Protein AF-0000000075102351 (afdb_homodimer)

Nearest PDB structures (foldseek):
  2ioq-assembly2_B-3  TM=7.587E-01  e=1.064E-31  Escherichia coli
  2ioq-assembly1_A-2  TM=7.419E-01  e=2.418E-31  Escherichia coli
  2gq0-assembly2_B  TM=9.110E-01  e=1.220E-25  Escherichia coli
  1y4u-assembly1_B  TM=7.877E-01  e=8.585E-26  Escherichia coli
  1y4u-assembly1_A  TM=7.884E-01  e=7.635E-26  Escherichia coli

Solvent-accessible surface area (backbone atoms only — not comparable to full-atom values): 51455 Å² total; per-residue (Å²): 116,51,86,84,85,87,75,91,60,87,82,46,66,92,70,82,79,82,83,63,58,40,2,59,88,32,27,65,62,59,34,65,68,47,38,46,49,49,36,48,65,38,40,19,30,40,91,59,82,41,63,59,93,81,38,73,62,36,75,54,71,48,63,46,78,50,56,74,91,74,55,52,71,64,54,52,44,51,47,47,22,59,73,60,71,44,89,65,60,58,66,44,77,48,77,50,72,39,71,72,96,50,50,36,30,26,30,38,33,30,56,68,71,73,60,46,80,72,72,45,54,73,71,60,43,33,31,25,37,25,31,80,48,30,57,59,36,77,41,34,71,65,52,44,61,73,53,50,28,71,38,25,38,42,40,32,22,74,84,47,62,78,76,74,38,82,81,38,62,67,50,40,52,52,38,50,52,49,19,52,52,49,51,52,51,51,50,51,48,52,55,50,41,43,70,75,37,49,68,61,35,49,53,46,41,73,68,48,36,67,33,51,45,48,32,35,66,69,33,72,89,50,22,70,68,40,49,54,68,43,71,37,35,36,74,80,48,58,91,92,41,65,42,33,55,64,58,51,56,70,72,44,60,91,84,56,55,62,44,36,29,41,76,29,79,39,70,70,54,39,71,68,30,65,56,37,35,21,49,72,49,43,54,78,65,96,63,78,64,59,35,34,47,32,53,44,56,66,46,52,52,36,47,57,49,54,39,54,56,96,86,17,39,46,38,50,36,72,71,53,93,52,56,32,47,76,70,84,76,64,84,68,46,52,48,71,69,55,45,51,52,43,30,54,53,47,37,64,77,40,49,89,53,33,76,43,45,45,79,46,53,28,48,71,91,40,46,46,42,63,38,80,54,78,51,43,44,55,50,48,50,50,47,52,52,32,58,62,65,68,45,75,70,64,76,76,79,70,47,22,32,39,31,34,14,47,63,22,66,56,43,39,50,40,52,54,26,50,78,77,38,43,73,60,26,51,52,49,51,53,49,54,48,50,51,19,34,35,67,60,47,70,47,90,57,59,53,76,51,46,65,63,48,53,54,49,49,38,54,39,48,54,40,50,64,79,105,118,52,86,83,84,88,75,94,60,87,83,48,66,93,72,79,80,80,83,63,58,40,3,60,88,31,26,65,64,59,34,66,69,48,37,46,49,49,37,49,65,37,38,20,32,40,92,58,82,41,62,59,96,81,38,72,61,34,75,54,71,47,62,46,78,50,56,75,93,74,54,52,70,66,54,51,46,50,48,46,24,60,74,60,70,43,88,65,61,60,67,44,76,47,76,51,72,39,70,71,94,49,48,37,31,24,31,39,34,29,56,69,71,74,60,48,81,70,73,46,54,70,70,58,43,34,32,26,36,24,32,80,48,30,58,59,35,78,40,36,70,65,54,46,63,74,52,51,28,72,38,26,38,40,40,32,20,73,82,47,61,77,76,74,39,82,80,37,62,68,49,40,51,52,38,52,52,49,18,52,53,51,52,50,51,50,52,50,49,51,55,48,42,43,70,76,37,48,68,61,36,51,52,45,42,74,68,49,35,67,33,50,46,47,31,35,64,69,33,72,90,50,21,70,68,42,49,55,68,42,72,35,35,36,72,80,47,60,91,92,42,65,42,32,55,64,57,49,56,70,71,45,59,90,84,57,55,60,43,35,29,43,75,30,80,38,72,69,54,38,72,68,28,66,55,38,36,21,50,71,49,45,53,77,66,96,63,79,65,61,35,34,46,34,56,44,55,66,48,53,51,36,47,58,51,54,38,54,57,95,87,17,39,47,38,50,36,74,73,52,91,52,56,30,46,76,69,84,77,64,85,69,46,52,49,71,68,55,44,51,52,42,30,54,51,48,38,64,76,41,48,90,54,33,76,44,46,45,78,44,53,30,48,72,91,40,46,46,42,62,37,81,54,78,50,43,44,55,49,47,49,50,46,52,52,31,57,63,64,68,46,76,71,66,75,76,78,71,46,23,32,39,31,34,15,48,63,23,66,56,43,40,49,39,53,54,26,50,78,78,39,44,74,59,28,51,52,48,51,52,49,52,48,51,51,19,33,36,68,59,47,69,46,90,57,59,54,75,51,47,66,62,48,52,54,49,50,40,55,40,49,54,40,49,65,78,105

Sequence (934 aa):
SGTFEVRAVADAGRGSKIVMHMKEACKDYAKPDRVESIIKKYSNFVAFPILLNGTEVNVVQALWTKDTRDVSDDQYTDFYKFIANAYDDPLYRLHFKADAPLELKTLFFIGSSHTEKFGYARLEPGVSLYSRKVLIERHSPDILPDWMRFVRGVVDSEDLPLSLSREKMQDSRLLAKMKDVLTRRILKFLDEQARKDPEKFDQFFAEFGQFIKEGVCMDFQNKAGLSKLLRYESSALDQGKTTSLDEYVSRAPPDQNEIYYLCAPSRELAFQSPYYEAFKYVVTTLTKKEVLLVYHSMDDFVMNSVGEFNTRKVVSAEAAKLDVQEDHDTTDKLTEADANLLTAWLSLQLEASVTKVEVTNRLHDSPAVVTDHESASVRRMMQMVNQSQGGGGLPTSSKHVLQINPRHPIVVKLHQLRTTNEPLAAKIAAQVHINACLSAGLVEDGRVMIGDLNVLLDELLTHSLKKSGTFEVRAVADAGRGSKIVMHMKEACKDYAKPDRVESIIKKYSNFVAFPILLNGTEVNVVQALWTKDTRDVSDDQYTDFYKFIANAYDDPLYRLHFKADAPLELKTLFFIGSSHTEKFGYARLEPGVSLYSRKVLIERHSPDILPDWMRFVRGVVDSEDLPLSLSREKMQDSRLLAKMKDVLTRRILKFLDEQARKDPEKFDQFFAEFGQFIKEGVCMDFQNKAGLSKLLRYESSALDQGKTTSLDEYVSRAPPDQNEIYYLCAPSRELAFQSPYYEAFKYVVTTLTKKEVLLVYHSMDDFVMNSVGEFNTRKVVSAEAAKLDVQEDHDTTDKLTEADANLLTAWLSLQLEASVTKVEVTNRLHDSPAVVTDHESASVRRMMQMVNQSQGGGGLPTSSKHVLQINPRHPIVVKLHQLRTTNEPLAAKIAAQVHINACLSAGLVEDGRVMIGDLNVLLDELLTHSLKK

InterPro domains:
  IPR001404 Heat shock protein Hsp90 family [PF00183] (55-446)
  IPR001404 Heat shock protein Hsp90 family [PIRSF002583] (1-459)
  IPR001404 Heat shock protein Hsp90 family [PTHR11528] (2-445)
  IPR020568 Ribosomal protein uS5 domain 2-type superfamily [SSF54211] (61-318)
  IPR020575 Heat shock protein Hsp90, N-terminal [PR00775] (14-31)
  IPR020575 Heat shock protein Hsp90, N-terminal [PR00775] (32-50)
  IPR036890 Histidine kinase/HSP90-like ATPase superfamily [G3DSA:3.30.565.10] (1-59)
  IPR036890 Histidine kinase/HSP90-like ATPase superfamily [SSF55874] (2-70)
  IPR037196 HSP90, C-terminal domain [G3DSA:1.20.120.790] (325-463)
  IPR037196 HSP90, C-terminal domain [SSF110942] (342-457)

pLDDT: mean 86.08, std 13.29, range [41.69, 98.5]

Foldseek 3Di:
DDDDDDDDDPPPPPDDDDDDDDDPVCCVCVDLVNVLVVCCVWPLAAPDFDDRVHHGRSPQHPCLPDDPVPADQVSLQVVCCVQQVDDFGFLDWDRDFDPPPFTKRWIKTAGLADDVVVVDDQAQAAEFEEENSGTQGGRDPQQEPSLVSRMHTYIYGNVADSPQDCPDPVSVVVSNVNHVVVHVVVLVVLLVCCVVPVVSLVSVCVHSVVSLLVCCQPPVPCNQSSQQSDWFDKPVDDPPHIDGPVRLVVQDDPPAQAAEEEEAQDPVLRCVFQLCQLQVQVPDDPHRRMYTYHNDLSVVSSQVSSQDHPRGGYYYSLPDPGAGDPPPPLPQFDDPVLQVVLQVVLCVLCVVAAPGEEEGRSGDAAFKAWHDDDQLSVLVVVVVVCVVVVNPPDSPNDHIYMYGYRSDPLSSVLSVCCVVPVVLSSLSSVVSVVVNCVSRNNDVDPVVCVVSVVVSVVVVVVVVVVD/DDDDDDDDDPPPPPDDDDDDDDDPVCCVCVDLVNVLVVCCVWPLAAPDFDDRVHHGRSPQHPCLVDDPVPADQVSLQVVCCVQQVDDFGFLDWDRDFDPPPFTKRWIKTAGLADDVVVVDDQAQAAEFEEENSGTQGGRDPQQEPSLVSRMHTYIYGNPADSPQDCPDPVSVVVSNVNHVVVHVVVLVVLLVCCVVPVVSLVSVCVHSVVSLLVCCQPPVPCNQSSQQSDWFDKPVDDPPHIDGPVRLVVQAPPPAQAAEEEEAQDPVLRCVFQLCQLQVQVPDDPHRRMYTYHNDLSVVSSQVSSQDHPRGGYYYSLPDPGAGPPPPPLPQFDDPVLQVVLQVVLCVLCVVAAPGEEEGRSGDAAFKAWHDDDQLSVLVVVVVVCVVVVNPPDSPNDHIYMYGYRSDPLSSVLSVCCVVPVVLSSLSSVVSVVVNCVSRNVDVDPVVCVVSVVVSVVVVVVVVVVD

Secondary structure (DSSP, 8-state):
---------GGG-SS--------GGGGGGGSHHHHHHHHHHHSTT-SS--EETTEE---S--GGGS-GGG--HHHHHHHHHHHTT-SSPPSEEEEEEE-SSS-EEEEEEE-S--SGGGT-PPPPPEEEEEETTEEEETT-SSSS-GGGTTEEEEEE-TTS-SS--TTSHHHHHHHHHHHHHHHHHHHHHHHHHHHH-HHHHHHHHHHHHHHHHHHHHH-GGGHHHHHTT--BEETTS-TT--B-HHHHHHHS-TT--EEEEEE-SSHHHHHHSGGGHHHHS--SSS----EEEE-SHHHHHHHHHH-EETTEEEEEGGG--------TT-TTPPPHHHHHHHHHHHHHHTTTTEEEEEE-SS-SS-SEEEES---HHHHHHHHHHHHHTT---------EEEEE-TTSHHHHHHHHHHHH-HHHHHHHHHHHHHHHHHHTT--S-GGGGHHHHHHHHHHHHHHHH--/---------GGG-SS--------GGGGGGGSHHHHHHHHHHHSTT-SS--EETTEE---S--GGGS-GGG--HHHHHHHHHHHHT-SSPPSEEEEEEE-SSS-EEEEEEE-S--SGGGT-PPPPPEEEEEETTEEEETT-SSSS-GGGTTEEEEEE-TTS-SS--TTSHHHHHHHHHHHHHHHHHHHHHHHHHHHH-HHHHHHHHHHHHHHHHHHHHH-GGGHHHHHTT--BEETTS-TT--B-HHHHHHHS-TT--EEEEEE-SSHHHHHHSGGGHHHHS--SSS----EEEE-SHHHHHHHHHH-EETTEEEEEGGG--------TT-TTPPPHHHHHHHHHHHHHHTTTTEEEEEE-SS-SS-SEEEES---HHHHHHHHHHHHHTT---------EEEEE-TTSHHHHHHHHHHHH-HHHHHHHHHHHHHHHHHHTT--S-GGGGHHHHHHHHHHHHHHHH--

Organism: Aphanomyces astaci (NCBI:txid112090)

Radius of gyration: 35.25 Å; Cα contacts (8 Å, |Δi|>4): 1466; chains: 2; bounding box: 77×113×74 Å

Structure (mmCIF, N/CA/C/O backbone):
data_AF-0000000075102351-model_v1
#
loop_
_entity.id
_entity.type
_entity.pdbx_description
1 polymer 'Uncharacterized protein'
#
loop_
_atom_site.group_PDB
_atom_site.id
_atom_site.type_symbol
_atom_site.label_atom_id
_atom_site.label_alt_id
_atom_site.label_comp_id
_atom_site.label_asym_id
_atom_site.label_entity_id
_atom_site.label_seq_id
_atom_site.pdbx_PDB_ins_code
_atom_site.Cartn_x
_atom_site.Cartn_y
_atom_site.Cartn_z
_atom_site.occupancy
_atom_site.B_iso_or_equiv
_atom_site.auth_seq_id
_atom_site.auth_comp_id
_atom_site.auth_asym_id
_atom_site.auth_atom_id
_atom_site.pdbx_PDB_model_num
ATOM 1 N N . SER A 1 1 ? 2.936 -45.656 -32.375 1 50.12 1 SER A N 1
ATOM 2 C CA . SER A 1 1 ? 1.952 -46.625 -32.844 1 50.12 1 SER A CA 1
ATOM 3 C C . SER A 1 1 ? 2.16 -48 -32.156 1 50.12 1 SER A C 1
ATOM 5 O O . SER A 1 1 ? 3.291 -48.375 -31.828 1 50.12 1 SER A O 1
ATOM 7 N N . GLY A 1 2 ? 1.426 -48.312 -31.172 1 59.31 2 GLY A N 1
ATOM 8 C CA . GLY A 1 2 ? 1.489 -49.656 -30.562 1 59.31 2 GLY A CA 1
ATOM 9 C C . GLY A 1 2 ? 0.559 -50.656 -31.219 1 59.31 2 GLY A C 1
ATOM 10 O O . GLY A 1 2 ? -0.215 -50.312 -32.094 1 59.31 2 GLY A O 1
ATOM 11 N N . THR A 1 3 ? 1.096 -51.844 -31.312 1 66 3 THR A N 1
ATOM 12 C CA . THR A 1 3 ? 0.222 -52.938 -31.734 1 66 3 THR A CA 1
ATOM 13 C C . THR A 1 3 ? -0.428 -53.594 -30.531 1 66 3 THR A C 1
ATOM 15 O O . THR A 1 3 ? 0.093 -53.531 -29.406 1 66 3 THR A O 1
ATOM 18 N N . PHE A 1 4 ? -1.764 -53.781 -30.75 1 68 4 PHE A N 1
ATOM 19 C CA . PHE A 1 4 ? -2.414 -54.531 -29.672 1 68 4 PHE A CA 1
ATOM 20 C C . PHE A 1 4 ? -3.064 -55.812 -30.219 1 68 4 PHE A C 1
ATOM 22 O O . PHE A 1 4 ? -3.307 -55.938 -31.422 1 68 4 PHE A O 1
ATOM 29 N N . GLU A 1 5 ? -2.982 -56.906 -29.5 1 70.94 5 GLU A N 1
ATOM 30 C CA . GLU A 1 5 ? -3.719 -58.125 -29.766 1 70.94 5 GLU A CA 1
ATOM 31 C C . GLU A 1 5 ? -4.809 -58.344 -28.734 1 70.94 5 GLU A C 1
ATOM 33 O O . GLU A 1 5 ? -4.629 -58.031 -27.547 1 70.94 5 GLU A O 1
ATOM 38 N N . VAL A 1 6 ? -5.973 -58.656 -29.312 1 75.31 6 VAL A N 1
ATOM 39 C CA . VAL A 1 6 ? -7.078 -59 -28.438 1 75.31 6 VAL A CA 1
ATOM 40 C C . VAL A 1 6 ? -7.379 -60.5 -28.562 1 75.31 6 VAL A C 1
ATOM 42 O O . VAL A 1 6 ? -7.527 -61.031 -29.672 1 75.31 6 VAL A O 1
ATOM 45 N N . ARG A 1 7 ? -7.211 -61.25 -27.5 1 76.5 7 ARG A N 1
ATOM 46 C CA . ARG A 1 7 ? -7.582 -62.656 -27.516 1 76.5 7 ARG A CA 1
ATOM 47 C C . ARG A 1 7 ? -8.43 -63.031 -26.312 1 76.5 7 ARG A C 1
ATOM 49 O O . ARG A 1 7 ? -8.352 -62.375 -25.266 1 76.5 7 ARG A O 1
ATOM 56 N N . ALA A 1 8 ? -9.281 -63.969 -26.422 1 74.75 8 ALA A N 1
ATOM 57 C CA . ALA A 1 8 ? -10.086 -64.5 -25.312 1 74.75 8 ALA A CA 1
ATOM 58 C C . ALA A 1 8 ? -9.234 -65.312 -24.359 1 74.75 8 ALA A C 1
ATOM 60 O O . ALA A 1 8 ? -8.398 -66.125 -24.781 1 74.75 8 ALA A O 1
ATOM 61 N N . VAL A 1 9 ? -9.156 -64.812 -23.25 1 74 9 VAL A N 1
ATOM 62 C CA . VAL A 1 9 ? -8.383 -65.562 -22.266 1 74 9 VAL A CA 1
ATOM 63 C C . VAL A 1 9 ? -9.32 -66.188 -21.219 1 74 9 VAL A C 1
ATOM 65 O O . VAL A 1 9 ? -10.312 -65.5 -20.828 1 74 9 VAL A O 1
ATOM 68 N N . ALA A 1 10 ? -9.273 -67.438 -20.953 1 68 10 ALA A N 1
ATOM 69 C CA . ALA A 1 10 ? -10.148 -68.188 -20.047 1 68 10 ALA A CA 1
ATOM 70 C C . ALA A 1 10 ? -9.992 -67.688 -18.609 1 68 10 ALA A C 1
ATOM 72 O O . ALA A 1 10 ? -10.969 -67.625 -17.859 1 68 10 ALA A O 1
ATOM 73 N N . ASP A 1 11 ? -8.797 -67.312 -18.266 1 62.75 11 ASP A N 1
ATOM 74 C CA . ASP A 1 11 ? -8.523 -67.062 -16.844 1 62.75 11 ASP A CA 1
ATOM 75 C C . ASP A 1 11 ? -8.703 -65.562 -16.516 1 62.75 11 ASP A C 1
ATOM 77 O O . ASP A 1 11 ? -8.25 -65.125 -15.461 1 62.75 11 ASP A O 1
ATOM 81 N N . ALA A 1 12 ? -9.188 -64.875 -17.328 1 60.72 12 ALA A N 1
ATOM 82 C CA . ALA A 1 12 ? -9.242 -63.438 -17.016 1 60.72 12 ALA A CA 1
ATOM 83 C C . ALA A 1 12 ? -10.477 -63.094 -16.188 1 60.72 12 ALA A C 1
ATOM 85 O O . ALA A 1 12 ? -10.617 -61.969 -15.695 1 60.72 12 ALA A O 1
ATOM 86 N N . GLY A 1 13 ? -11.18 -64.188 -15.672 1 59.12 13 GLY A N 1
ATOM 87 C CA . GLY A 1 13 ? -12.398 -63.906 -14.945 1 59.12 13 GLY A CA 1
ATOM 88 C C . GLY A 1 13 ? -13.297 -62.906 -15.656 1 59.12 13 GLY A C 1
ATOM 89 O O . GLY A 1 13 ? -13.258 -62.781 -16.891 1 59.12 13 GLY A O 1
ATOM 90 N N . ARG A 1 14 ? -14.25 -62.094 -15.039 1 71 14 ARG A N 1
ATOM 91 C CA . ARG A 1 14 ? -15.062 -61.031 -15.586 1 71 14 ARG A CA 1
ATOM 92 C C . ARG A 1 14 ? -14.211 -59.781 -15.844 1 71 14 ARG A C 1
ATOM 94 O O . ARG A 1 14 ? -13.469 -59.344 -14.969 1 71 14 ARG A O 1
ATOM 101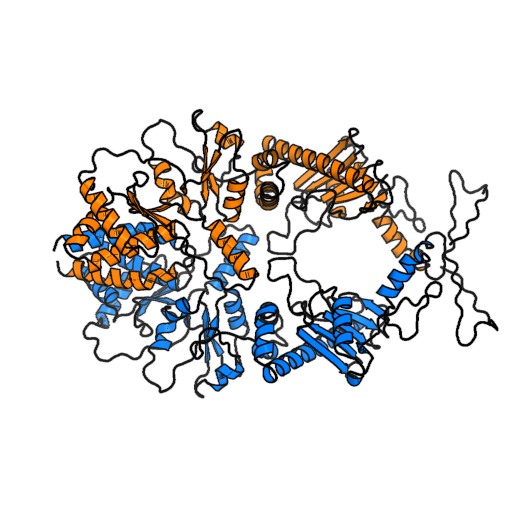 N N . GLY A 1 15 ? -14.023 -59.562 -17.188 1 72.44 15 GLY A N 1
ATOM 102 C CA . GLY A 1 15 ? -13.281 -58.375 -17.562 1 72.44 15 GLY A CA 1
ATOM 103 C C . GLY A 1 15 ? -12.211 -58.625 -18.609 1 72.44 15 GLY A C 1
ATOM 104 O O . GLY A 1 15 ? -12.297 -59.594 -19.359 1 72.44 15 GLY A O 1
ATOM 105 N N . SER A 1 16 ? -11.391 -57.656 -18.828 1 76.69 16 SER A N 1
ATOM 106 C CA . SER A 1 16 ? -10.297 -57.75 -19.797 1 76.69 16 SER A CA 1
ATOM 107 C C . SER A 1 16 ? -8.945 -57.594 -19.109 1 76.69 16 SER A C 1
ATOM 109 O O . SER A 1 16 ? -8.844 -56.906 -18.078 1 76.69 16 SER A O 1
ATOM 111 N N . LYS A 1 17 ? -8.109 -58.469 -19.484 1 78.38 17 LYS A N 1
ATOM 112 C CA . LYS A 1 17 ? -6.715 -58.312 -19.062 1 78.38 17 LYS A CA 1
ATOM 113 C C . LYS A 1 17 ? -5.891 -57.625 -20.141 1 78.38 17 LYS A C 1
ATOM 115 O O . LYS A 1 17 ? -5.918 -58 -21.312 1 78.38 17 LYS A O 1
ATOM 120 N N . ILE A 1 18 ? -5.434 -56.531 -19.703 1 80.88 18 ILE A N 1
ATOM 121 C CA . ILE A 1 18 ? -4.602 -55.781 -20.641 1 80.88 18 ILE A CA 1
ATOM 122 C C . ILE A 1 18 ? -3.133 -55.906 -20.25 1 80.88 18 ILE A C 1
ATOM 124 O O . ILE A 1 18 ? -2.775 -55.656 -19.094 1 80.88 18 ILE A O 1
ATOM 128 N N . VAL A 1 19 ? -2.439 -56.469 -21.109 1 80.38 19 VAL A N 1
ATOM 129 C CA . VAL A 1 19 ? -0.999 -56.562 -20.906 1 80.38 19 VAL A CA 1
ATOM 130 C C . VAL A 1 19 ? -0.276 -55.562 -21.797 1 80.38 19 VAL A C 1
ATOM 132 O O . VAL A 1 19 ? -0.4 -55.625 -23.016 1 80.38 19 VAL A O 1
ATOM 135 N N . MET A 1 20 ? 0.269 -54.594 -21.109 1 81 20 MET A N 1
ATOM 136 C CA . MET A 1 20 ? 0.994 -53.594 -21.859 1 81 20 MET A CA 1
ATOM 137 C C . MET A 1 20 ? 2.496 -53.844 -21.797 1 81 20 MET A C 1
ATOM 139 O O . MET A 1 20 ? 3.078 -53.906 -20.719 1 81 20 MET A O 1
ATOM 143 N N . HIS A 1 21 ? 2.967 -54.125 -22.844 1 77.81 21 HIS A N 1
ATOM 144 C CA . HIS A 1 21 ? 4.418 -54.219 -22.969 1 77.81 21 HIS A CA 1
ATOM 145 C C . HIS A 1 21 ? 5.027 -52.875 -23.297 1 77.81 21 HIS A C 1
ATOM 147 O O . HIS A 1 21 ? 4.832 -52.344 -24.391 1 77.81 21 HIS A O 1
ATOM 153 N N . MET A 1 22 ? 5.648 -52.344 -22.281 1 77.25 22 MET A N 1
ATOM 154 C CA . MET A 1 22 ? 6.105 -50.969 -22.391 1 77.25 22 MET A CA 1
ATOM 155 C C . MET A 1 22 ? 7.371 -50.844 -23.234 1 77.25 22 MET A C 1
ATOM 157 O O . MET A 1 22 ? 8.266 -51.688 -23.109 1 77.25 22 MET A O 1
ATOM 161 N N . LYS A 1 23 ? 7.281 -49.875 -24.031 1 68.19 23 LYS A N 1
ATOM 162 C CA . LYS A 1 23 ? 8.531 -49.562 -24.719 1 68.19 23 LYS A CA 1
ATOM 163 C C . LYS A 1 23 ? 9.609 -49.125 -23.734 1 68.19 23 LYS A C 1
ATOM 165 O O . LYS A 1 23 ? 9.305 -48.656 -22.641 1 68.19 23 LYS A O 1
ATOM 170 N N . GLU A 1 24 ? 10.727 -49.312 -24.047 1 66.5 24 GLU A N 1
ATOM 171 C CA . GLU A 1 24 ? 11.852 -49 -23.172 1 66.5 24 GLU A CA 1
ATOM 172 C C . GLU A 1 24 ? 11.789 -47.562 -22.672 1 66.5 24 GLU A 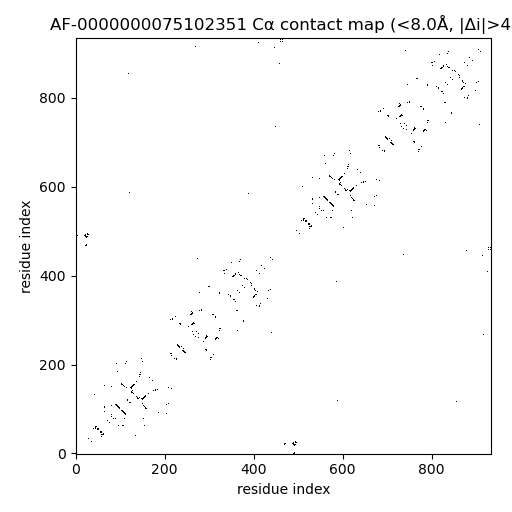C 1
ATOM 174 O O . GLU A 1 24 ? 12.031 -47.312 -21.5 1 66.5 24 GLU A O 1
ATOM 179 N N . ALA A 1 25 ? 11.344 -46.719 -23.547 1 62.84 25 ALA A N 1
ATOM 180 C CA . ALA A 1 25 ? 11.289 -45.281 -23.25 1 62.84 25 ALA A CA 1
ATOM 181 C C . ALA A 1 25 ? 10.18 -44.969 -22.25 1 62.84 25 ALA A C 1
ATOM 183 O O . ALA A 1 25 ? 10.172 -43.906 -21.625 1 62.84 25 ALA A O 1
ATOM 184 N N . CYS A 1 26 ? 9.258 -45.969 -22.078 1 68.06 26 CYS A N 1
ATOM 185 C CA . CYS A 1 26 ? 8.078 -45.719 -21.25 1 68.06 26 CYS A CA 1
ATOM 186 C C . CYS A 1 26 ? 8.102 -46.594 -20 1 68.06 26 CYS A C 1
ATOM 188 O O . CYS A 1 26 ? 7.121 -46.656 -19.266 1 68.06 26 CYS A O 1
ATOM 190 N N . LYS A 1 27 ? 9.172 -47.156 -19.766 1 74.06 27 LYS A N 1
ATOM 191 C CA . LYS A 1 27 ? 9.25 -48.094 -18.656 1 74.06 27 LYS A CA 1
ATOM 192 C C . LYS A 1 27 ? 9.07 -47.406 -17.312 1 74.06 27 LYS A C 1
ATOM 194 O O . LYS A 1 27 ? 8.586 -48 -16.359 1 74.06 27 LYS A O 1
ATOM 199 N N . ASP A 1 28 ? 9.469 -46.125 -17.281 1 75.5 28 ASP A N 1
ATOM 200 C CA . ASP A 1 28 ? 9.281 -45.375 -16.047 1 75.5 28 ASP A CA 1
ATOM 201 C C . ASP A 1 28 ? 7.812 -45.344 -15.633 1 75.5 28 ASP A C 1
ATOM 203 O O . ASP A 1 28 ? 7.5 -45.312 -14.438 1 75.5 28 ASP A O 1
ATOM 207 N N . TYR A 1 29 ? 6.996 -45.438 -16.562 1 79.06 29 TYR A N 1
ATOM 208 C CA . TYR A 1 29 ? 5.566 -45.438 -16.281 1 79.06 29 TYR A CA 1
ATOM 209 C C . TYR A 1 29 ? 5.121 -46.75 -15.672 1 79.06 29 TYR A C 1
ATOM 211 O O . TYR A 1 29 ? 3.994 -46.875 -15.18 1 79.06 29 TYR A O 1
ATOM 219 N N . ALA A 1 30 ? 6.059 -47.625 -15.664 1 79.44 30 ALA A N 1
ATOM 220 C CA . ALA A 1 30 ? 5.719 -48.938 -15.078 1 79.44 30 ALA A CA 1
ATOM 221 C C . ALA A 1 30 ? 6.281 -49.062 -13.664 1 79.44 30 ALA A C 1
ATOM 223 O O . ALA A 1 30 ? 6.035 -50.062 -12.977 1 79.44 30 ALA A O 1
ATOM 224 N N . LYS A 1 31 ? 7.086 -48.031 -13.312 1 81.5 31 LYS A N 1
ATOM 225 C CA . LYS A 1 31 ? 7.562 -48.031 -11.938 1 81.5 31 LYS A CA 1
ATOM 226 C C . LYS A 1 31 ? 6.406 -47.844 -10.953 1 81.5 31 LYS A C 1
ATOM 228 O O . LYS A 1 31 ? 5.504 -47.031 -11.195 1 81.5 31 LYS A O 1
ATOM 233 N N . PRO A 1 32 ? 6.512 -48.625 -9.875 1 82.44 32 PRO A N 1
ATOM 234 C CA . PRO A 1 32 ? 5.379 -48.594 -8.945 1 82.44 32 PRO A CA 1
ATOM 235 C C . PRO A 1 32 ? 5.09 -47.188 -8.414 1 82.44 32 PRO A C 1
ATOM 237 O O . PRO A 1 32 ? 3.928 -46.781 -8.328 1 82.44 32 PRO A O 1
ATOM 240 N N . ASP A 1 33 ? 6.086 -46.562 -8.086 1 80.06 33 ASP A N 1
ATOM 241 C CA . ASP A 1 33 ? 5.898 -45.219 -7.52 1 80.06 33 ASP A CA 1
ATOM 242 C C . ASP A 1 33 ? 5.242 -44.281 -8.531 1 80.06 33 ASP A C 1
ATOM 244 O O . ASP A 1 33 ? 4.359 -43.5 -8.172 1 80.06 33 ASP A O 1
ATOM 248 N N . ARG A 1 34 ? 5.652 -44.344 -9.68 1 78.44 34 ARG A N 1
ATOM 249 C CA . ARG A 1 34 ? 5.094 -43.5 -10.742 1 78.44 34 ARG A CA 1
ATOM 250 C C . ARG A 1 34 ? 3.654 -43.906 -11.047 1 78.44 34 ARG A C 1
ATOM 252 O O . ARG A 1 34 ? 2.787 -43.031 -11.203 1 78.44 34 ARG A O 1
ATOM 259 N N . VAL A 1 35 ? 3.533 -45.188 -11.164 1 80.75 35 VAL A N 1
ATOM 260 C CA . VAL A 1 35 ? 2.184 -45.688 -11.406 1 80.75 35 VAL A CA 1
ATOM 261 C C . VAL A 1 35 ? 1.263 -45.25 -10.266 1 80.75 35 VAL A C 1
ATOM 263 O O . VAL A 1 35 ? 0.135 -44.812 -10.508 1 80.75 35 VAL A O 1
ATOM 266 N N . GLU A 1 36 ? 1.826 -45.312 -9.156 1 79.81 36 GLU A N 1
ATOM 267 C CA . GLU A 1 36 ? 1.022 -44.906 -8.008 1 79.81 36 GLU A CA 1
ATOM 268 C C . GLU A 1 36 ? 0.677 -43.406 -8.078 1 79.81 36 GLU A C 1
ATOM 270 O O . GLU A 1 36 ? -0.466 -43.031 -7.828 1 79.81 36 GLU A O 1
ATOM 275 N N . SER A 1 37 ? 1.624 -42.719 -8.414 1 79.5 37 SER A N 1
ATOM 276 C CA . SER A 1 37 ? 1.411 -41.281 -8.531 1 79.5 37 SER A CA 1
ATOM 277 C C . SER A 1 37 ? 0.38 -40.938 -9.609 1 79.5 37 SER A C 1
ATOM 279 O O . SER A 1 37 ? -0.474 -40.094 -9.422 1 79.5 37 SER A O 1
ATOM 281 N N . ILE A 1 38 ? 0.49 -41.625 -10.688 1 74.69 38 ILE A N 1
ATOM 282 C CA . ILE A 1 38 ? -0.442 -41.406 -11.789 1 74.69 38 ILE A CA 1
ATOM 283 C C . ILE A 1 38 ? -1.849 -41.812 -11.359 1 74.69 38 ILE A C 1
ATOM 285 O O . ILE A 1 38 ? -2.818 -41.125 -11.633 1 74.69 38 ILE A O 1
ATOM 289 N N . ILE A 1 39 ? -1.883 -42.938 -10.695 1 75 39 ILE A N 1
ATOM 290 C CA . ILE A 1 39 ? -3.172 -43.406 -10.219 1 75 39 ILE A CA 1
ATOM 291 C C . ILE A 1 39 ? -3.768 -42.406 -9.234 1 75 39 ILE A C 1
ATOM 293 O O . ILE A 1 39 ? -4.938 -42.031 -9.344 1 75 39 ILE A O 1
ATOM 297 N N . LYS A 1 40 ? -2.979 -41.969 -8.391 1 73.62 40 LYS A N 1
ATOM 298 C CA . LYS A 1 40 ? -3.443 -41.031 -7.371 1 73.62 40 LYS A CA 1
ATOM 299 C C . LYS A 1 40 ? -3.873 -39.719 -8 1 73.62 40 LYS A C 1
ATOM 301 O O . LYS A 1 40 ? -4.852 -39.094 -7.57 1 73.62 40 LYS A O 1
ATOM 306 N N . LYS A 1 41 ? -3.199 -39.438 -9.016 1 70.25 41 LYS A N 1
ATOM 307 C CA . LYS A 1 41 ? -3.486 -38.188 -9.688 1 70.25 41 LYS A CA 1
ATOM 308 C C . LYS A 1 41 ? -4.742 -38.281 -10.547 1 70.25 41 LYS A C 1
ATOM 310 O O . LYS A 1 41 ? -5.613 -37.438 -10.492 1 70.25 41 LYS A O 1
ATOM 315 N N . TYR A 1 42 ? -4.879 -39.344 -11.328 1 67.12 42 TYR A N 1
ATOM 316 C CA . TYR A 1 42 ? -5.906 -39.375 -12.367 1 67.12 42 TYR A CA 1
ATOM 317 C C . TYR A 1 42 ? -7.066 -40.281 -11.945 1 67.12 42 TYR A C 1
ATOM 319 O O . TYR A 1 42 ? -8.195 -40.125 -12.406 1 67.12 42 TYR A O 1
ATOM 327 N N . SER A 1 43 ? -6.824 -41.219 -11.086 1 66.81 43 SER A N 1
ATOM 328 C CA . SER A 1 43 ? -7.82 -42.25 -10.891 1 66.81 43 SER A CA 1
ATOM 329 C C . SER A 1 43 ? -8.055 -42.531 -9.414 1 66.81 43 SER A C 1
ATOM 331 O O . SER A 1 43 ? -8.492 -43.625 -9.039 1 66.81 43 SER A O 1
ATOM 333 N N . ASN A 1 44 ? -7.645 -41.562 -8.719 1 71 44 ASN A N 1
ATOM 334 C CA . ASN A 1 44 ? -7.746 -41.781 -7.281 1 71 44 ASN A CA 1
ATOM 335 C C . ASN A 1 44 ? -9.18 -42.062 -6.852 1 71 44 ASN A C 1
ATOM 337 O O . ASN A 1 44 ? -9.406 -42.75 -5.855 1 71 44 ASN A O 1
ATOM 341 N N . PHE A 1 45 ? -10.117 -41.75 -7.695 1 70 45 PHE A N 1
ATOM 342 C CA . PHE A 1 45 ? -11.492 -41.781 -7.219 1 70 45 PHE A CA 1
ATOM 343 C C . PHE A 1 45 ? -12.32 -42.781 -8.016 1 70 45 PHE A C 1
ATOM 345 O O . PHE A 1 45 ? -13.547 -42.844 -7.883 1 70 45 PHE A O 1
ATOM 352 N N . VAL A 1 46 ? -11.648 -43.531 -8.781 1 68.69 46 VAL A N 1
ATOM 353 C CA . VAL A 1 46 ? -12.383 -44.531 -9.547 1 68.69 46 VAL A CA 1
ATOM 354 C C . VAL A 1 46 ? -13.023 -45.531 -8.602 1 68.69 46 VAL A C 1
ATOM 356 O O . VAL A 1 46 ? -12.5 -45.812 -7.512 1 68.69 46 VAL A O 1
ATOM 359 N N . ALA A 1 47 ? -14.18 -46.062 -8.984 1 64.69 47 ALA A N 1
ATOM 360 C CA . ALA A 1 47 ? -15.086 -46.812 -8.109 1 64.69 47 ALA A CA 1
ATOM 361 C C . ALA A 1 47 ? -14.5 -48.188 -7.754 1 64.69 47 ALA A C 1
ATOM 363 O O . ALA A 1 47 ? -14.906 -48.812 -6.766 1 64.69 47 ALA A O 1
ATOM 364 N N . PHE A 1 48 ? -13.656 -48.688 -8.484 1 72.5 48 PHE A N 1
ATOM 365 C CA . PHE A 1 48 ? -13.109 -50 -8.227 1 72.5 48 PHE A CA 1
ATOM 366 C C . PHE A 1 48 ? -11.672 -49.906 -7.719 1 72.5 48 PHE A C 1
ATOM 368 O O . PHE A 1 48 ? -10.945 -48.969 -8.086 1 72.5 48 PHE A O 1
ATOM 375 N N . PRO A 1 49 ? -11.414 -50.75 -6.734 1 77.88 49 PRO A N 1
ATOM 376 C CA . PRO A 1 49 ? -10.047 -50.719 -6.219 1 77.88 49 PRO A CA 1
ATOM 377 C C . PRO A 1 49 ? -9 -50.875 -7.32 1 77.88 49 PRO A C 1
ATOM 379 O O . PRO A 1 49 ? -9.172 -51.719 -8.219 1 77.88 49 PRO A O 1
ATOM 382 N N . ILE A 1 50 ? -8.148 -49.969 -7.273 1 78.5 50 ILE A N 1
ATOM 383 C CA . ILE A 1 50 ? -6.988 -50.125 -8.148 1 78.5 50 ILE A CA 1
ATOM 384 C C . ILE A 1 50 ? -5.809 -50.688 -7.363 1 78.5 50 ILE A C 1
ATOM 386 O O . ILE A 1 50 ? -5.332 -50.062 -6.41 1 78.5 50 ILE A O 1
ATOM 390 N N . LEU A 1 51 ? -5.441 -51.906 -7.727 1 82.31 51 LEU A N 1
ATOM 391 C CA . LEU A 1 51 ? -4.359 -52.594 -7.031 1 82.31 51 LEU A CA 1
ATOM 392 C C . LEU A 1 51 ? -3.035 -52.406 -7.77 1 82.31 51 LEU A C 1
ATOM 394 O O . LEU A 1 51 ? -2.955 -52.656 -8.977 1 82.31 51 LEU A O 1
ATOM 398 N N . LEU A 1 52 ? -2.068 -51.781 -7.047 1 87.19 52 LEU A N 1
ATOM 399 C CA . LEU A 1 52 ? -0.692 -51.75 -7.531 1 87.19 52 LEU A CA 1
ATOM 400 C C . LEU A 1 52 ? 0.17 -52.781 -6.785 1 87.19 52 LEU A C 1
ATOM 402 O O . LEU A 1 52 ? 0.397 -52.625 -5.578 1 87.19 52 LEU A O 1
ATOM 406 N N . ASN A 1 53 ? 0.583 -53.75 -7.453 1 87.62 53 ASN A N 1
ATOM 407 C CA . ASN A 1 53 ? 1.317 -54.844 -6.848 1 87.62 53 ASN A CA 1
ATOM 408 C C . ASN A 1 53 ? 0.561 -55.438 -5.66 1 87.62 53 ASN A C 1
ATOM 410 O O . ASN A 1 53 ? 1.148 -55.688 -4.609 1 87.62 53 ASN A O 1
ATOM 414 N N . GLY A 1 54 ? -0.731 -55.469 -5.816 1 80.38 54 GLY A N 1
ATOM 415 C CA . GLY A 1 54 ? -1.569 -56.125 -4.82 1 80.38 54 GLY A CA 1
ATOM 416 C C . GLY A 1 54 ? -2.074 -55.156 -3.754 1 80.38 54 GLY A C 1
ATOM 417 O O . GLY A 1 54 ? -2.902 -55.531 -2.922 1 80.38 54 GLY A O 1
ATOM 418 N N . THR A 1 55 ? -1.568 -54 -3.771 1 84.56 55 THR A N 1
ATOM 419 C CA . THR A 1 55 ? -1.984 -53.031 -2.762 1 84.56 55 THR A CA 1
ATOM 420 C C . THR A 1 55 ? -2.904 -51.969 -3.371 1 84.56 55 THR A C 1
ATOM 422 O O . THR A 1 55 ? -2.613 -51.438 -4.441 1 84.56 55 THR A O 1
ATOM 425 N N . GLU A 1 56 ? -3.943 -51.781 -2.695 1 81 56 GLU A N 1
ATOM 426 C CA . GLU A 1 56 ? -4.871 -50.75 -3.162 1 81 56 GLU A CA 1
ATOM 427 C C . GLU A 1 56 ? -4.266 -49.344 -3.016 1 81 56 GLU A C 1
ATOM 429 O O . GLU A 1 56 ? -3.801 -48.969 -1.936 1 81 56 GLU A O 1
ATOM 434 N N . VAL A 1 57 ? -4.316 -48.625 -4.156 1 78.25 57 VAL A N 1
ATOM 435 C CA . VAL A 1 57 ? -3.621 -47.344 -4.137 1 78.25 57 VAL A CA 1
ATOM 436 C C . VAL A 1 57 ? -4.637 -46.188 -4.148 1 78.25 57 VAL A C 1
ATOM 438 O O . VAL A 1 57 ? -4.363 -45.094 -3.643 1 78.25 57 VAL A O 1
ATOM 441 N N . ASN A 1 58 ? -5.734 -46.406 -4.828 1 70.5 58 ASN A N 1
ATOM 442 C CA . ASN A 1 58 ? -6.758 -45.375 -4.836 1 70.5 58 ASN A CA 1
ATOM 443 C C . ASN A 1 58 ? -7.703 -45.5 -3.646 1 70.5 58 ASN A C 1
ATOM 445 O O . ASN A 1 58 ? -8.828 -46 -3.795 1 70.5 58 ASN A O 1
ATOM 449 N N . VAL A 1 59 ? -7.211 -44.906 -2.561 1 68.12 59 VAL A N 1
ATOM 450 C CA . VAL A 1 59 ? -7.906 -45.188 -1.31 1 68.12 59 VAL A CA 1
ATOM 451 C C . VAL A 1 59 ? -8.875 -44.031 -0.985 1 68.12 59 VAL A C 1
ATOM 453 O O . VAL A 1 59 ? -9.789 -44.219 -0.179 1 68.12 59 VAL A O 1
ATOM 456 N N . VAL A 1 60 ? -8.648 -43 -1.701 1 73.31 60 VAL A N 1
ATOM 457 C CA . VAL A 1 60 ? -9.539 -41.875 -1.403 1 73.31 60 VAL A CA 1
ATOM 458 C C . VAL A 1 60 ? -10.836 -42.031 -2.195 1 73.31 60 VAL A C 1
ATOM 460 O O . VAL A 1 60 ? -10.812 -42.312 -3.393 1 73.31 60 VAL A O 1
ATOM 463 N N . GLN A 1 61 ? -11.883 -41.938 -1.632 1 78.19 61 GLN A N 1
ATOM 464 C CA . GLN A 1 61 ? -13.188 -42.125 -2.25 1 78.19 61 GLN A CA 1
ATOM 465 C C . GLN A 1 61 ? -13.672 -40.844 -2.916 1 78.19 61 GLN A C 1
ATOM 467 O O . GLN A 1 61 ? -13.375 -39.75 -2.447 1 78.19 61 GLN A O 1
ATOM 472 N N . ALA A 1 62 ? -14.344 -41.125 -4.062 1 89 62 ALA A N 1
ATOM 473 C CA . ALA A 1 62 ? -15.008 -40 -4.73 1 89 62 ALA A CA 1
ATOM 474 C C . ALA A 1 62 ? -16.25 -39.562 -3.959 1 89 62 ALA A C 1
ATOM 476 O O . ALA A 1 62 ? -17.375 -39.812 -4.387 1 89 62 ALA A O 1
ATOM 477 N N . LEU A 1 63 ? -16.031 -38.812 -2.979 1 90.62 63 LEU A N 1
ATOM 478 C CA . LEU A 1 63 ? -17.094 -38.438 -2.051 1 90.62 63 LEU A CA 1
ATOM 479 C C . LEU A 1 63 ? -18.219 -37.719 -2.775 1 90.62 63 LEU A C 1
ATOM 481 O O . LEU A 1 63 ? -19.391 -37.812 -2.383 1 90.62 63 LEU A O 1
ATOM 485 N N . TRP A 1 64 ? -17.859 -37 -3.865 1 93.44 64 TRP A N 1
ATOM 486 C CA . TRP A 1 64 ? -18.844 -36.156 -4.566 1 93.44 64 TRP A CA 1
ATOM 487 C C . TRP A 1 64 ? -19.891 -37.031 -5.25 1 93.44 64 TRP A C 1
ATOM 489 O O . TRP A 1 64 ? -20.953 -36.531 -5.648 1 93.44 64 TRP A O 1
ATOM 499 N N . THR A 1 65 ? -19.625 -38.312 -5.441 1 91.81 65 THR A N 1
ATOM 500 C CA . THR A 1 65 ? -20.578 -39.219 -6.094 1 91.81 65 THR A CA 1
ATOM 501 C C . THR A 1 65 ? -21.5 -39.875 -5.07 1 91.81 65 THR A C 1
ATOM 503 O O . THR A 1 65 ? -22.531 -40.438 -5.43 1 91.81 65 THR A O 1
ATOM 506 N N . LYS A 1 66 ? -21.188 -39.75 -3.861 1 92 66 LYS A N 1
ATOM 507 C CA . LYS A 1 66 ? -21.984 -40.375 -2.803 1 92 66 LYS A CA 1
ATOM 508 C C . LYS A 1 66 ? -23.141 -39.469 -2.381 1 92 66 LYS A C 1
ATOM 510 O O . LYS A 1 66 ? -23.172 -38.281 -2.713 1 92 66 LYS A O 1
ATOM 515 N N . ASP A 1 67 ? -24.016 -40.125 -1.728 1 92.38 67 ASP A N 1
ATOM 516 C CA . ASP A 1 67 ? -25.078 -39.344 -1.083 1 92.38 67 ASP A CA 1
ATOM 517 C C . ASP A 1 67 ? -24.547 -38.656 0.171 1 92.38 67 ASP A C 1
ATOM 519 O O . ASP A 1 67 ? -23.781 -39.25 0.933 1 92.38 67 ASP A O 1
ATOM 523 N N . THR A 1 68 ? -25 -37.469 0.324 1 92.38 68 THR A N 1
ATOM 524 C CA . THR A 1 68 ? -24.516 -36.656 1.44 1 92.38 68 THR A CA 1
ATOM 525 C C . THR A 1 68 ? -24.75 -37.375 2.766 1 92.38 68 THR A C 1
ATOM 527 O O . THR A 1 68 ? -23.969 -37.219 3.707 1 92.38 68 THR A O 1
ATOM 530 N N . ARG A 1 69 ? -25.812 -38.281 2.896 1 91.06 69 ARG A N 1
ATOM 531 C CA . ARG A 1 69 ? -26.156 -39 4.113 1 91.06 69 ARG A CA 1
ATOM 532 C C . ARG A 1 69 ? -25.141 -40.094 4.414 1 91.06 69 ARG A C 1
ATOM 534 O O . ARG A 1 69 ? -25.047 -40.594 5.547 1 91.06 69 ARG A O 1
ATOM 541 N N . ASP A 1 70 ? -24.375 -40.312 3.422 1 91.69 70 ASP 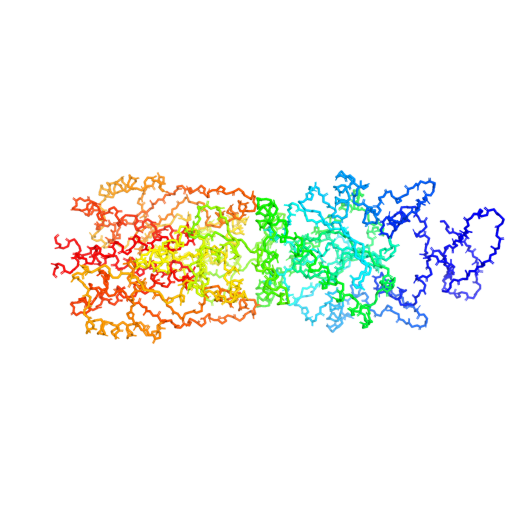A N 1
ATOM 542 C CA . ASP A 1 70 ? -23.453 -41.438 3.549 1 91.69 70 ASP A CA 1
ATOM 543 C C . ASP A 1 70 ? -22.016 -40.969 3.789 1 91.69 70 ASP A C 1
ATOM 545 O O . ASP A 1 70 ? -21.078 -41.781 3.787 1 91.69 70 ASP A O 1
ATOM 549 N N . VAL A 1 71 ? -21.812 -39.75 3.896 1 93.44 71 VAL A N 1
ATOM 550 C CA . VAL A 1 71 ? -20.484 -39.188 4.09 1 93.44 71 VAL A CA 1
ATOM 551 C C . VAL A 1 71 ? -20.406 -38.5 5.457 1 93.44 71 VAL A C 1
ATOM 553 O O . VAL A 1 71 ? -21.234 -37.656 5.785 1 93.44 71 VAL A O 1
ATOM 556 N N . SER A 1 72 ? -19.438 -38.906 6.258 1 92.44 72 SER A N 1
ATOM 557 C CA . SER A 1 72 ? -19.281 -38.312 7.586 1 92.44 72 SER A CA 1
ATOM 558 C C . SER A 1 72 ? -18.531 -36.969 7.512 1 92.44 72 SER A C 1
ATOM 560 O O . SER A 1 72 ? -17.844 -36.719 6.527 1 92.44 72 SER A O 1
ATOM 562 N N . ASP A 1 73 ? -18.656 -36.25 8.586 1 93.44 73 ASP A N 1
ATOM 563 C CA . ASP A 1 73 ? -17.953 -34.969 8.656 1 93.44 73 ASP A CA 1
ATOM 564 C C . ASP A 1 73 ? -16.438 -35.156 8.578 1 93.44 73 ASP A C 1
ATOM 566 O O . ASP A 1 73 ? -15.734 -34.375 7.938 1 93.44 73 ASP A O 1
ATOM 570 N N . ASP A 1 74 ? -16.031 -36.156 9.164 1 90.25 74 ASP A N 1
ATOM 571 C CA . ASP A 1 74 ? -14.594 -36.469 9.164 1 90.25 74 ASP A CA 1
ATOM 572 C C . ASP A 1 74 ? -14.102 -36.781 7.754 1 90.25 74 ASP A C 1
ATOM 574 O O . ASP A 1 74 ? -13.016 -36.375 7.355 1 90.25 74 ASP A O 1
ATOM 578 N N . GLN A 1 75 ? -14.914 -37.531 7.098 1 88.75 75 GLN A N 1
ATOM 579 C CA . GLN A 1 75 ? -14.57 -37.875 5.723 1 88.75 75 GLN A CA 1
ATOM 580 C C . GLN A 1 75 ? -14.477 -36.594 4.852 1 88.75 75 GLN A C 1
ATOM 582 O O . GLN A 1 75 ? -13.555 -36.469 4.047 1 88.75 75 GLN A O 1
ATOM 587 N N . TYR A 1 76 ? -15.414 -35.75 5.023 1 94.81 76 TYR A N 1
ATOM 588 C CA . TYR A 1 76 ? -15.375 -34.5 4.293 1 94.81 76 TYR A CA 1
ATOM 589 C C . TYR A 1 76 ? -14.109 -33.719 4.609 1 94.81 76 TYR A C 1
ATOM 591 O O . TYR A 1 76 ? -13.445 -33.219 3.707 1 94.81 76 TYR A O 1
ATOM 599 N N . THR A 1 77 ? -13.797 -33.625 5.887 1 91.5 77 THR A N 1
ATOM 600 C CA . THR A 1 77 ? -12.633 -32.875 6.328 1 91.5 77 THR A CA 1
ATOM 601 C C . THR A 1 77 ? -11.352 -33.469 5.758 1 91.5 77 THR A C 1
ATOM 603 O O . THR A 1 77 ? -10.484 -32.719 5.277 1 91.5 77 THR A O 1
ATOM 606 N N . ASP A 1 78 ? -11.32 -34.719 5.781 1 84.44 78 ASP A N 1
ATOM 607 C CA . ASP A 1 78 ? -10.141 -35.406 5.238 1 84.44 78 ASP A CA 1
ATOM 608 C C . ASP A 1 78 ? -10.023 -35.156 3.734 1 84.44 78 ASP A C 1
ATOM 610 O O . ASP A 1 78 ? -8.922 -34.938 3.221 1 84.44 78 ASP A O 1
ATOM 614 N N . PHE A 1 79 ? -11.102 -35.281 3.127 1 90.12 79 PHE A N 1
ATOM 615 C CA . PHE A 1 79 ? -11.109 -35.031 1.688 1 90.12 79 PHE A CA 1
ATOM 616 C C . PHE A 1 79 ? -10.656 -33.625 1.371 1 90.12 79 PHE A C 1
ATOM 618 O O . PHE A 1 79 ? -9.875 -33.406 0.443 1 90.12 79 PHE A O 1
ATOM 625 N N . TYR A 1 80 ? -11.125 -32.656 2.066 1 92.88 80 TYR A N 1
ATOM 626 C CA . TYR A 1 80 ? -10.711 -31.266 1.902 1 92.88 80 TYR A CA 1
ATOM 627 C C . TYR A 1 80 ? -9.203 -31.125 2.043 1 92.88 80 TYR A C 1
ATOM 629 O O . TYR A 1 80 ? -8.547 -30.516 1.196 1 92.88 80 TYR A O 1
ATOM 637 N N . LYS A 1 81 ? -8.719 -31.688 3.107 1 81.88 81 LYS A N 1
ATOM 638 C CA . LYS A 1 81 ? -7.285 -31.578 3.363 1 81.88 81 LYS A CA 1
ATOM 639 C C . LYS A 1 81 ? -6.477 -32.219 2.236 1 81.88 81 LYS A C 1
ATOM 641 O O . LYS A 1 81 ? -5.41 -31.703 1.871 1 81.88 81 LYS A O 1
ATOM 646 N N . PHE A 1 82 ? -7.066 -33.25 1.734 1 78.06 82 PHE A N 1
ATOM 647 C CA . PHE A 1 82 ? -6.41 -33.938 0.641 1 78.06 82 PHE A CA 1
ATOM 648 C C . PHE A 1 82 ? -6.438 -33.094 -0.635 1 78.06 82 PHE A C 1
ATOM 650 O O . PHE A 1 82 ? -5.391 -32.844 -1.234 1 78.06 82 PHE A O 1
ATOM 657 N N . ILE A 1 83 ? -7.559 -32.656 -1.053 1 85.12 83 ILE A N 1
ATOM 658 C CA . ILE A 1 83 ? -7.734 -32.031 -2.355 1 85.12 83 ILE A CA 1
ATOM 659 C C . ILE A 1 83 ? -7.133 -30.609 -2.332 1 85.12 83 ILE A C 1
ATOM 661 O O . ILE A 1 83 ? -6.629 -30.125 -3.35 1 85.12 83 ILE A O 1
ATOM 665 N N . ALA A 1 84 ? -7.215 -29.953 -1.207 1 84.56 84 ALA A N 1
ATOM 666 C CA . ALA A 1 84 ? -6.73 -28.578 -1.092 1 84.56 84 ALA A CA 1
ATOM 667 C C . ALA A 1 84 ? -5.297 -28.547 -0.576 1 84.56 84 ALA A C 1
ATOM 669 O O . ALA A 1 84 ? -4.684 -27.484 -0.493 1 84.56 84 ALA A O 1
ATOM 670 N N . ASN A 1 85 ? -4.801 -29.703 -0.27 1 78.38 85 ASN A N 1
ATOM 671 C CA . ASN A 1 85 ? -3.508 -29.734 0.407 1 78.38 85 ASN A CA 1
ATOM 672 C C . ASN A 1 85 ? -3.471 -28.766 1.589 1 78.38 85 ASN A C 1
ATOM 674 O O . ASN A 1 85 ? -2.562 -27.938 1.694 1 78.38 85 ASN A O 1
ATOM 678 N N . ALA A 1 86 ? -4.457 -28.875 2.443 1 78.38 86 ALA A N 1
ATOM 679 C CA . ALA A 1 86 ? -4.668 -27.922 3.529 1 78.38 86 ALA A CA 1
ATOM 680 C C . ALA A 1 86 ? -4.484 -28.594 4.891 1 78.38 86 ALA A C 1
ATOM 682 O O . ALA A 1 86 ? -4.605 -29.812 5.008 1 78.38 86 ALA A O 1
ATOM 683 N N . TYR A 1 87 ? -4.145 -27.75 5.84 1 74.56 87 TYR A N 1
ATOM 684 C CA . TYR A 1 87 ? -4.016 -28.25 7.203 1 74.56 87 TYR A CA 1
ATOM 685 C C . TYR A 1 87 ? -5.191 -27.797 8.062 1 74.56 87 TYR A C 1
ATOM 687 O O . TYR A 1 87 ? -5.469 -28.375 9.109 1 74.56 87 TYR A O 1
ATOM 695 N N . ASP A 1 88 ? -5.828 -26.766 7.582 1 83.44 88 ASP A N 1
ATOM 696 C CA . ASP A 1 88 ? -6.973 -26.25 8.32 1 83.44 88 ASP A CA 1
ATOM 697 C C . ASP A 1 88 ? -8.242 -27.016 7.992 1 83.44 88 ASP A C 1
ATOM 699 O O . ASP A 1 88 ? -8.25 -27.844 7.07 1 83.44 88 ASP A O 1
ATOM 703 N N . ASP A 1 89 ? -9.258 -26.859 8.828 1 90.62 89 ASP A N 1
ATOM 704 C CA . ASP A 1 89 ? -10.586 -27.391 8.547 1 90.62 89 ASP A CA 1
ATOM 705 C C . ASP A 1 89 ? -11.367 -26.469 7.621 1 90.62 89 ASP A C 1
ATOM 707 O O . ASP A 1 89 ? -11.188 -25.25 7.668 1 90.62 89 ASP A O 1
ATOM 711 N N . PRO A 1 90 ? -12.18 -27.016 6.812 1 95.69 90 PRO A N 1
ATOM 712 C CA . PRO A 1 90 ? -12.984 -26.156 5.941 1 95.69 90 PRO A CA 1
ATOM 713 C C . PRO A 1 90 ? -14.055 -25.375 6.703 1 95.69 90 PRO A C 1
ATOM 715 O O . PRO A 1 90 ? -14.656 -25.906 7.645 1 95.69 90 PRO A O 1
ATOM 718 N N . LEU A 1 91 ? -14.219 -24.188 6.355 1 97 91 LEU A N 1
ATOM 719 C CA . LEU A 1 91 ? -15.266 -23.344 6.918 1 97 91 LEU A CA 1
ATOM 720 C C . LEU A 1 91 ? -16.641 -23.734 6.359 1 97 91 LEU A C 1
ATOM 722 O O . LEU A 1 91 ? -17.609 -23.812 7.105 1 97 91 LEU A O 1
ATOM 726 N N . TYR A 1 92 ? -16.672 -23.891 5.047 1 97.88 92 TYR A N 1
ATOM 727 C CA . TYR A 1 92 ? -17.922 -24.281 4.391 1 97.88 92 TYR A CA 1
ATOM 728 C C . TYR A 1 92 ? -17.719 -25.516 3.512 1 97.88 92 TYR A C 1
ATOM 730 O O . TYR A 1 92 ? -16.594 -25.781 3.066 1 97.88 92 TYR A O 1
ATOM 738 N N . ARG A 1 93 ? -18.797 -26.203 3.336 1 97.31 93 ARG A N 1
ATOM 739 C CA . ARG A 1 93 ? -18.906 -27.359 2.461 1 97.31 93 ARG A CA 1
ATOM 740 C C . ARG A 1 93 ? -20.172 -27.312 1.615 1 97.31 93 ARG A C 1
ATOM 742 O O . ARG A 1 93 ? -21.25 -26.969 2.119 1 97.31 93 ARG A O 1
ATOM 749 N N . LEU A 1 94 ? -20.031 -27.531 0.353 1 97.75 94 LEU A N 1
ATOM 750 C CA . LEU A 1 94 ? -21.156 -27.578 -0.556 1 97.75 94 LEU A CA 1
ATOM 751 C C . LEU A 1 94 ? -21.109 -28.828 -1.425 1 97.75 94 LEU A C 1
ATOM 753 O O . LEU A 1 94 ? -20.25 -28.953 -2.293 1 97.75 94 LEU A O 1
ATOM 757 N N . HIS A 1 95 ? -21.953 -29.766 -1.104 1 97.75 95 HIS A N 1
ATOM 758 C CA . HIS A 1 95 ? -22.094 -31.031 -1.82 1 97.75 95 HIS A CA 1
ATOM 759 C C . HIS A 1 95 ? -23.438 -31.125 -2.52 1 97.75 95 HIS A C 1
ATOM 761 O O . HIS A 1 95 ? -24.484 -31.156 -1.863 1 97.75 95 HIS A O 1
ATOM 767 N N . PHE A 1 96 ? -23.406 -31.094 -3.902 1 95.88 96 PHE A N 1
ATOM 768 C CA . PHE A 1 96 ? -24.688 -31.172 -4.59 1 95.88 96 PHE A CA 1
ATOM 769 C C . PHE A 1 96 ? -24.531 -31.875 -5.938 1 95.88 96 PHE A C 1
ATOM 771 O O . PHE A 1 96 ? -23.422 -32 -6.457 1 95.88 96 PHE A O 1
ATOM 778 N N . LYS A 1 97 ? -25.641 -32.312 -6.41 1 94.56 97 LYS A N 1
ATOM 779 C CA . LYS A 1 97 ? -25.781 -32.906 -7.734 1 94.56 97 LYS A CA 1
ATOM 780 C C . LYS A 1 97 ? -26.859 -32.188 -8.547 1 94.56 97 LYS A C 1
ATOM 782 O O . LYS A 1 97 ? -27.828 -31.672 -7.984 1 94.56 97 LYS A O 1
ATOM 787 N N . ALA A 1 98 ? -26.578 -32.031 -9.781 1 91.5 98 ALA A N 1
ATOM 788 C CA . ALA A 1 98 ? -27.562 -31.469 -10.688 1 91.5 98 ALA A CA 1
ATOM 789 C C . ALA A 1 98 ? -27.688 -32.312 -11.961 1 91.5 98 ALA A C 1
ATOM 791 O O . ALA A 1 98 ? -26.688 -32.844 -12.453 1 91.5 98 ALA A O 1
ATOM 792 N N . ASP A 1 99 ? -28.906 -32.438 -12.484 1 88.75 99 ASP A N 1
ATOM 793 C CA . ASP A 1 99 ? -29.156 -33.219 -13.688 1 88.75 99 ASP A CA 1
ATOM 794 C C . ASP A 1 99 ? -29.516 -32.312 -14.867 1 88.75 99 ASP A C 1
ATOM 796 O O . ASP A 1 99 ? -29.469 -32.75 -16.016 1 88.75 99 ASP A O 1
ATOM 800 N N . ALA A 1 100 ? -30 -31.266 -14.641 1 84.38 100 ALA A N 1
ATOM 801 C CA . ALA A 1 100 ? -30.391 -30.312 -15.672 1 84.38 100 ALA A CA 1
ATOM 802 C C . ALA A 1 100 ? -29.875 -28.906 -15.336 1 84.38 100 ALA A C 1
ATOM 804 O O . ALA A 1 100 ? -29.859 -28.516 -14.164 1 84.38 100 ALA A O 1
ATOM 805 N N . PRO A 1 101 ? -29.375 -28.25 -16.25 1 86.62 101 PRO A N 1
ATOM 806 C CA . PRO A 1 101 ? -29.25 -28.531 -17.688 1 86.62 101 PRO A CA 1
ATOM 807 C C . PRO A 1 101 ? -28.047 -29.406 -18 1 86.62 101 PRO A C 1
ATOM 809 O O . PRO A 1 101 ? -27.922 -29.938 -19.109 1 86.62 101 PRO A O 1
ATOM 812 N N . LEU A 1 102 ? -27.203 -29.516 -17 1 88.06 102 LEU A N 1
ATOM 813 C CA . LEU A 1 102 ? -26 -30.344 -17.125 1 88.06 102 LEU A CA 1
ATOM 814 C C . LEU A 1 102 ? -25.906 -31.328 -15.969 1 88.06 102 LEU A C 1
ATOM 816 O O . LEU A 1 102 ? -26.281 -31.016 -14.836 1 88.06 102 LEU A O 1
ATOM 820 N N . GLU A 1 103 ? -25.531 -32.5 -16.328 1 91.69 103 GLU A N 1
ATOM 821 C CA . GLU A 1 103 ? -25.266 -33.438 -15.258 1 91.69 103 GLU A CA 1
ATOM 822 C C . GLU A 1 103 ? -23.984 -33.094 -14.508 1 91.69 103 GLU A C 1
ATOM 824 O O . GLU A 1 103 ? -22.891 -33.125 -15.086 1 91.69 103 GLU A O 1
ATOM 829 N N . LEU A 1 104 ? -24.156 -32.75 -13.266 1 95.06 104 LEU A N 1
ATOM 830 C CA . LEU A 1 104 ? -23.016 -32.312 -12.453 1 95.06 104 LEU A CA 1
ATOM 831 C C . LEU A 1 104 ? -23.016 -33.031 -11.102 1 95.06 104 LEU A C 1
ATOM 833 O O . LEU A 1 104 ? -24.062 -33.188 -10.477 1 95.06 104 LEU A O 1
ATOM 837 N N . LYS A 1 105 ? -21.953 -33.562 -10.719 1 95.81 105 LYS A N 1
ATOM 838 C CA . LYS A 1 105 ? -21.656 -33.969 -9.344 1 95.81 105 LYS A CA 1
ATOM 839 C C . LYS A 1 105 ? -20.531 -33.125 -8.758 1 95.81 105 LYS A C 1
ATOM 841 O O . LYS A 1 105 ? -19.422 -33.094 -9.289 1 95.81 105 LYS A O 1
ATOM 846 N N . THR A 1 106 ? -20.844 -32.406 -7.656 1 97 106 THR A N 1
ATOM 847 C CA . THR A 1 106 ? -19.906 -31.406 -7.191 1 97 106 THR A CA 1
ATOM 848 C C . THR A 1 106 ? -19.688 -31.531 -5.688 1 97 106 THR A C 1
ATOM 850 O O . THR A 1 106 ? -20.578 -31.938 -4.953 1 97 106 THR A O 1
ATOM 853 N N . LEU A 1 107 ? -18.484 -31.281 -5.285 1 97.56 107 LEU A N 1
ATOM 854 C CA . LEU A 1 107 ? -18.109 -31.125 -3.889 1 97.56 107 LEU A CA 1
ATOM 855 C C . LEU A 1 107 ? -17.125 -29.969 -3.732 1 97.56 107 LEU A C 1
ATOM 857 O O . LEU A 1 107 ? -15.969 -30.062 -4.176 1 97.56 107 LEU A O 1
ATOM 861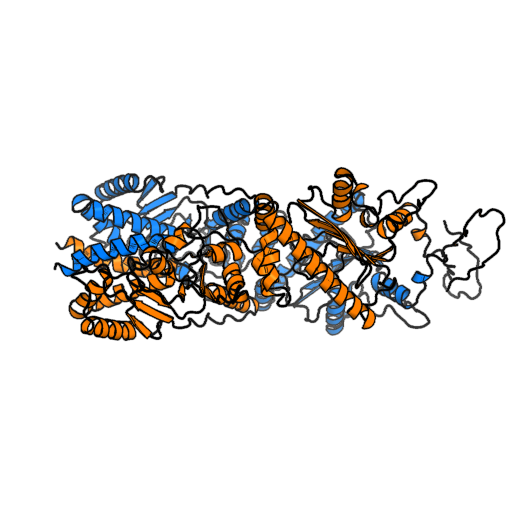 N N . PHE A 1 108 ? -17.609 -28.906 -3.104 1 98.19 108 PHE A N 1
ATOM 862 C CA . PHE A 1 108 ? -16.797 -27.703 -2.926 1 98.19 108 PHE A CA 1
ATOM 863 C C . PHE A 1 108 ? -16.516 -27.453 -1.45 1 98.19 108 PHE A C 1
ATOM 865 O O . PHE A 1 108 ? -17.312 -27.812 -0.588 1 98.19 108 PHE A O 1
ATOM 872 N N . PHE A 1 109 ? -15.391 -26.828 -1.252 1 97.81 109 PHE A N 1
ATOM 873 C CA . PHE A 1 109 ? -15.016 -26.406 0.087 1 97.81 109 PHE A CA 1
ATOM 874 C C . PHE A 1 109 ? -14.492 -24.969 0.064 1 97.81 109 PHE A C 1
ATOM 876 O O . PHE A 1 109 ? -13.953 -24.516 -0.947 1 97.81 109 PHE A O 1
ATOM 883 N N . ILE A 1 110 ? -14.688 -24.297 1.16 1 97.88 110 ILE A N 1
ATOM 884 C CA . ILE A 1 110 ? -14.016 -23.031 1.474 1 97.88 110 ILE A CA 1
ATOM 885 C C . ILE A 1 110 ? -13.234 -23.172 2.775 1 97.88 110 ILE A C 1
ATOM 887 O O . ILE A 1 110 ? -13.797 -23.531 3.812 1 97.88 110 ILE A O 1
ATOM 891 N N . GLY A 1 111 ? -12.023 -22.938 2.693 1 94.69 111 GLY A N 1
ATOM 892 C CA . GLY A 1 111 ? -11.172 -23.078 3.865 1 94.69 111 GLY A CA 1
ATOM 893 C C . GLY A 1 111 ? -11.438 -22.031 4.926 1 94.69 111 GLY A C 1
ATOM 894 O O . GLY A 1 111 ? -12.359 -21.219 4.793 1 94.69 111 GLY A O 1
ATOM 895 N N . SER A 1 112 ? -10.602 -22.109 5.965 1 92.12 112 SER A N 1
ATOM 896 C CA . SER A 1 112 ? -10.766 -21.156 7.062 1 92.12 112 SER A CA 1
ATOM 897 C C . SER A 1 112 ? -9.875 -19.938 6.883 1 92.12 112 SER A C 1
ATOM 899 O O . SER A 1 112 ? -10.094 -18.906 7.512 1 92.12 112 SER A O 1
ATOM 901 N N . SER A 1 113 ? -8.867 -20.078 6.035 1 87.44 113 SER A N 1
ATOM 902 C CA . SER A 1 113 ? -7.949 -18.969 5.793 1 87.44 113 SER A CA 1
ATOM 903 C C . SER A 1 113 ? -7.328 -19.062 4.402 1 87.44 113 SER A C 1
ATOM 905 O O . SER A 1 113 ? -7.484 -20.078 3.715 1 87.44 113 SER A O 1
ATOM 907 N N . HIS A 1 114 ? -6.785 -17.984 3.971 1 84.62 114 HIS A N 1
ATOM 908 C CA . HIS A 1 114 ? -6.039 -17.984 2.719 1 84.62 114 HIS A CA 1
ATOM 909 C C . HIS A 1 114 ? -4.754 -17.172 2.842 1 84.62 114 HIS A C 1
ATOM 911 O O . HIS A 1 114 ? -4.641 -16.312 3.715 1 84.62 114 HIS A O 1
ATOM 917 N N . THR A 1 115 ? -3.885 -17.344 1.914 1 75.56 115 THR A N 1
ATOM 918 C CA . THR A 1 115 ? -2.559 -16.75 2.059 1 75.56 115 THR A CA 1
ATOM 919 C C . THR A 1 115 ? -2.469 -15.438 1.294 1 75.56 115 THR A C 1
ATOM 921 O O . THR A 1 115 ? -1.534 -14.656 1.498 1 75.56 115 THR A O 1
ATOM 924 N N . GLU A 1 116 ? -3.334 -15.195 0.408 1 74.56 116 GLU A N 1
ATOM 925 C CA . GLU A 1 116 ? -3.281 -13.977 -0.392 1 74.56 116 GLU A CA 1
ATOM 926 C C . GLU A 1 116 ? -3.363 -12.734 0.491 1 74.56 116 GLU A C 1
ATOM 928 O O . GLU A 1 116 ? -2.881 -11.664 0.113 1 74.56 116 GLU A O 1
ATOM 933 N N . LYS A 1 117 ? -3.938 -12.852 1.613 1 67.75 117 LYS A N 1
ATOM 934 C CA . LYS A 1 117 ? -4.137 -11.711 2.496 1 67.75 117 LYS A CA 1
ATOM 935 C C . LYS A 1 117 ? -2.803 -11.188 3.031 1 67.75 117 LYS A C 1
ATOM 937 O O . LYS A 1 117 ? -2.703 -10.039 3.453 1 67.75 117 LYS A O 1
ATOM 942 N N . PHE A 1 118 ? -1.822 -11.961 2.943 1 57.59 118 PHE A N 1
ATOM 943 C CA . PHE A 1 118 ? -0.515 -11.586 3.469 1 57.59 118 PHE A CA 1
ATOM 944 C C . PHE A 1 118 ? 0.388 -11.07 2.355 1 57.59 118 PHE A C 1
ATOM 946 O O . PHE A 1 118 ? 1.573 -10.812 2.58 1 57.59 118 PHE A O 1
ATOM 953 N N . GLY A 1 119 ? -0.193 -10.766 1.254 1 55.16 119 GLY A N 1
ATOM 954 C CA . GLY A 1 119 ? 0.609 -10.258 0.152 1 55.16 119 GLY A CA 1
ATOM 955 C C . GLY A 1 119 ? 1.348 -11.352 -0.599 1 55.16 119 GLY A C 1
ATOM 956 O O . GLY A 1 119 ? 2.211 -11.062 -1.43 1 55.16 119 GLY A O 1
ATOM 957 N N . TYR A 1 120 ? 0.968 -12.5 -0.232 1 54.47 120 TYR A N 1
ATOM 958 C CA . TYR A 1 120 ? 1.594 -13.617 -0.938 1 54.47 120 TYR A CA 1
ATOM 959 C C . TYR A 1 120 ? 1.06 -13.727 -2.359 1 54.47 120 TYR A C 1
ATOM 961 O O . TYR A 1 120 ? 0.224 -12.93 -2.783 1 54.47 120 TYR A O 1
ATOM 969 N N . ALA A 1 121 ? 1.542 -14.711 -3.012 1 60.84 121 ALA A N 1
ATOM 970 C CA . ALA A 1 121 ? 1.184 -14.969 -4.402 1 60.84 121 ALA A CA 1
ATOM 971 C C . ALA A 1 121 ? -0.315 -15.219 -4.547 1 60.84 121 ALA A C 1
ATOM 973 O O . ALA A 1 121 ? -0.967 -15.68 -3.607 1 60.84 121 ALA A O 1
ATOM 974 N N . ARG A 1 122 ? -0.821 -14.773 -5.586 1 75.69 122 ARG A N 1
ATOM 975 C CA . ARG A 1 122 ? -2.205 -15.039 -5.961 1 75.69 122 ARG A CA 1
ATOM 976 C C . ARG A 1 122 ? -2.516 -16.531 -5.887 1 75.69 122 ARG A C 1
ATOM 978 O O . ARG A 1 122 ? -1.692 -17.359 -6.277 1 75.69 122 ARG A O 1
ATOM 985 N N . LEU A 1 123 ? -3.674 -16.828 -5.293 1 80.94 123 LEU A N 1
ATOM 986 C CA . LEU A 1 123 ? -4.102 -18.219 -5.203 1 80.94 123 LEU A CA 1
ATOM 987 C C . LEU A 1 123 ? -4.305 -18.828 -6.59 1 80.94 123 LEU A C 1
ATOM 989 O O . LEU A 1 123 ? -4.809 -18.141 -7.492 1 80.94 123 LEU A O 1
ATOM 993 N N . GLU A 1 124 ? -3.924 -19.969 -6.723 1 81.06 124 GLU A N 1
ATOM 994 C CA . GLU A 1 124 ? -4.273 -20.734 -7.926 1 81.06 124 GLU A CA 1
ATOM 995 C C . GLU A 1 124 ? -5.715 -21.234 -7.863 1 81.06 124 GLU A C 1
ATOM 997 O O . GLU A 1 124 ? -6.258 -21.438 -6.773 1 81.06 124 GLU A O 1
ATOM 1002 N N . PRO A 1 125 ? -6.227 -21.438 -9.047 1 90.06 125 PRO A N 1
ATOM 1003 C CA . PRO A 1 125 ? -7.547 -22.078 -9.016 1 90.06 125 PRO A CA 1
ATOM 1004 C C . PRO A 1 125 ? -7.551 -23.391 -8.242 1 90.06 125 PRO A C 1
ATOM 1006 O O . PRO A 1 125 ? -6.582 -24.156 -8.305 1 90.06 125 PRO A O 1
ATOM 1009 N N . GLY A 1 126 ? -8.664 -23.641 -7.512 1 91.75 126 GLY A N 1
ATOM 1010 C CA . GLY A 1 126 ? -8.633 -24.75 -6.566 1 91.75 126 GLY A CA 1
ATOM 1011 C C . GLY A 1 126 ? -9.57 -25.891 -6.941 1 91.75 126 GLY A C 1
ATOM 1012 O O . GLY A 1 126 ? -9.633 -26.906 -6.246 1 91.75 126 GLY A O 1
ATOM 1013 N N . VAL A 1 127 ? -10.258 -25.75 -8.031 1 95.12 127 VAL A N 1
ATOM 1014 C CA . VAL A 1 127 ? -11.266 -26.75 -8.391 1 95.12 127 VAL A CA 1
ATOM 1015 C C . VAL A 1 127 ? -10.758 -27.594 -9.555 1 95.12 127 VAL A C 1
ATOM 1017 O O . VAL A 1 127 ? -10.25 -27.062 -10.547 1 95.12 127 VAL A O 1
ATOM 1020 N N . SER A 1 128 ? -10.867 -28.906 -9.422 1 91.88 128 SER A N 1
ATOM 1021 C CA . SER A 1 128 ? -10.438 -29.828 -10.461 1 91.88 128 SER A CA 1
ATOM 1022 C C . SER A 1 128 ? -11.625 -30.406 -11.211 1 91.88 128 SER A C 1
ATOM 1024 O O . SER A 1 128 ? -12.688 -30.641 -10.625 1 91.88 128 SER A O 1
ATOM 1026 N N . LEU A 1 129 ? -11.391 -30.625 -12.484 1 91.12 129 LEU A N 1
ATOM 1027 C CA . LEU A 1 129 ? -12.438 -31.109 -13.375 1 91.12 129 LEU A CA 1
ATOM 1028 C C . LEU A 1 129 ? -12.281 -32.594 -13.648 1 91.12 129 LEU A C 1
ATOM 1030 O O . LEU A 1 129 ? -11.195 -33.062 -14.023 1 91.12 129 LEU A O 1
ATOM 1034 N N . TYR A 1 130 ? -13.406 -33.344 -13.492 1 89.06 130 TYR A N 1
ATOM 1035 C CA . TYR A 1 130 ? -13.438 -34.781 -13.719 1 89.06 130 TYR A CA 1
ATOM 1036 C C . TYR A 1 130 ? -14.547 -35.156 -14.688 1 89.06 130 TYR A C 1
ATOM 1038 O O . TYR A 1 130 ? -15.539 -34.438 -14.82 1 89.06 130 TYR A O 1
ATOM 1046 N N . SER A 1 131 ? -14.352 -36.219 -15.453 1 86.44 131 SER A N 1
ATOM 1047 C CA . SER A 1 131 ? -15.391 -36.938 -16.203 1 86.44 131 SER A CA 1
ATOM 1048 C C . SER A 1 131 ? -15.406 -38.406 -15.867 1 86.44 131 SER A C 1
ATOM 1050 O O . SER A 1 131 ? -14.422 -39.125 -16.078 1 86.44 131 SER A O 1
ATOM 1052 N N . ARG A 1 132 ? -16.516 -38.781 -15.281 1 84.75 132 ARG A N 1
ATOM 1053 C CA . ARG A 1 132 ? -16.656 -40.188 -14.836 1 84.75 132 ARG A CA 1
ATOM 1054 C C . ARG A 1 132 ? -15.5 -40.562 -13.906 1 84.75 132 ARG A C 1
ATOM 1056 O O . ARG A 1 132 ? -14.867 -41.594 -14.094 1 84.75 132 ARG A O 1
ATOM 1063 N N . LYS A 1 133 ? -15.18 -39.688 -13.031 1 84.19 133 LYS A N 1
ATOM 1064 C CA . LYS A 1 133 ? -14.211 -39.844 -11.953 1 84.19 133 LYS A CA 1
ATOM 1065 C C . LYS A 1 133 ? -12.781 -39.844 -12.492 1 84.19 133 LYS A C 1
ATOM 1067 O O . LYS A 1 133 ? -11.836 -40.125 -11.75 1 84.19 133 LYS A O 1
ATOM 1072 N N . VAL A 1 134 ? -12.672 -39.531 -13.812 1 79.56 134 VAL A N 1
ATOM 1073 C CA . VAL A 1 134 ? -11.344 -39.406 -14.406 1 79.56 134 VAL A CA 1
ATOM 1074 C C . VAL A 1 134 ? -10.953 -37.906 -14.484 1 79.56 134 VAL A C 1
ATOM 1076 O O . VAL A 1 134 ? -11.742 -37.094 -14.922 1 79.56 134 VAL A O 1
ATOM 1079 N N . LEU A 1 135 ? -9.805 -37.625 -14.023 1 84.12 135 LEU A N 1
ATOM 1080 C CA . LEU A 1 135 ? -9.344 -36.25 -14 1 84.12 135 LEU A CA 1
ATOM 1081 C C . LEU A 1 135 ? -9.18 -35.688 -15.414 1 84.12 135 LEU A C 1
ATOM 1083 O O . LEU A 1 135 ? -8.492 -36.312 -16.234 1 84.12 135 LEU A O 1
ATOM 1087 N N . ILE A 1 136 ? -9.789 -34.688 -15.719 1 80.69 136 ILE A N 1
ATOM 1088 C CA . ILE A 1 136 ? -9.672 -34 -17 1 80.69 136 ILE A CA 1
ATOM 1089 C C . ILE A 1 136 ? -8.656 -32.875 -16.875 1 80.69 136 ILE A C 1
ATOM 1091 O O . ILE A 1 136 ? -7.77 -32.719 -17.734 1 80.69 136 ILE A O 1
ATOM 1095 N N . GLU A 1 137 ? -8.812 -32.031 -15.812 1 83.5 137 GLU A N 1
ATOM 1096 C CA . GLU A 1 137 ? -7.957 -30.891 -15.602 1 83.5 137 GLU A CA 1
ATOM 1097 C C . GLU A 1 137 ? -7.836 -30.547 -14.125 1 83.5 137 GLU A C 1
ATOM 1099 O O . GLU A 1 137 ? -8.844 -30.297 -13.453 1 83.5 137 GLU A O 1
ATOM 1104 N N . ARG A 1 138 ? -6.625 -30.609 -13.742 1 82.06 138 ARG A N 1
ATOM 1105 C CA . ARG A 1 138 ? -6.371 -30.203 -12.359 1 82.06 138 ARG A CA 1
ATOM 1106 C C . ARG A 1 138 ? -6.383 -28.672 -12.227 1 82.06 138 ARG A C 1
ATOM 1108 O O . ARG A 1 138 ? -5.832 -27.969 -13.07 1 82.06 138 ARG A O 1
ATOM 1115 N N . HIS A 1 139 ? -7.035 -28.172 -11.148 1 87.31 139 HIS A N 1
ATOM 1116 C CA . HIS A 1 139 ? -7.066 -26.75 -10.867 1 87.31 139 HIS A CA 1
ATOM 1117 C C . HIS A 1 139 ? -7.449 -25.953 -12.109 1 87.31 139 HIS A C 1
ATOM 1119 O O . HIS A 1 139 ? -6.723 -25.047 -12.523 1 87.31 139 HIS A O 1
ATOM 1125 N N . SER A 1 140 ? -8.57 -26.219 -12.562 1 88.5 140 SER A N 1
ATOM 1126 C CA . SER A 1 140 ? -9.031 -25.625 -13.812 1 88.5 140 SER A CA 1
ATOM 1127 C C . SER A 1 140 ? -9.312 -24.141 -13.648 1 88.5 140 SER A C 1
ATOM 1129 O O . SER A 1 140 ? -10.094 -23.75 -12.773 1 88.5 140 SER A O 1
ATOM 1131 N N . PRO A 1 141 ? -8.719 -23.328 -14.469 1 87.75 141 PRO A N 1
ATOM 1132 C CA . PRO A 1 141 ? -9.008 -21.906 -14.383 1 87.75 141 PRO A CA 1
ATOM 1133 C C . PRO A 1 141 ? -10.328 -21.531 -15.039 1 87.75 141 PRO A C 1
ATOM 1135 O O . PRO A 1 141 ? -10.781 -20.375 -14.93 1 87.75 141 PRO A O 1
ATOM 1138 N N . ASP A 1 142 ? -11.023 -22.469 -15.609 1 87.94 142 ASP A N 1
ATOM 1139 C CA . ASP A 1 142 ? -12.148 -22.125 -16.484 1 87.94 142 ASP A CA 1
ATOM 1140 C C . ASP A 1 142 ? -13.477 -22.484 -15.828 1 87.94 142 ASP A C 1
ATOM 1142 O O . ASP A 1 142 ? -14.539 -22.094 -16.312 1 87.94 142 ASP A O 1
ATOM 1146 N N . ILE A 1 143 ? -13.414 -23.188 -14.812 1 92.81 143 ILE A N 1
ATOM 1147 C CA . ILE A 1 143 ? -14.641 -23.766 -14.289 1 92.81 143 ILE A CA 1
ATOM 1148 C C . ILE A 1 143 ? -15.328 -22.781 -13.352 1 92.81 143 ILE A C 1
ATOM 1150 O O . ILE A 1 143 ? -16.547 -22.797 -13.188 1 92.81 143 ILE A O 1
ATOM 1154 N N . LEU A 1 144 ? -14.547 -21.969 -12.695 1 96.5 144 LEU A N 1
ATOM 1155 C CA . LEU A 1 144 ? -15.055 -20.875 -11.875 1 96.5 144 LEU A CA 1
ATOM 1156 C C . LEU A 1 144 ? -14.391 -19.562 -12.258 1 96.5 144 LEU A C 1
ATOM 1158 O O . LEU A 1 144 ? -13.281 -19.547 -12.805 1 96.5 144 LEU A O 1
ATOM 1162 N N . PRO A 1 145 ? -15.188 -18.469 -12.047 1 95.5 145 PRO A N 1
ATOM 1163 C CA . PRO A 1 145 ? -14.531 -17.188 -12.289 1 95.5 145 PRO A CA 1
ATOM 1164 C C . PRO A 1 145 ? -13.305 -16.969 -11.398 1 95.5 145 PRO A C 1
ATOM 1166 O O . PRO A 1 145 ? -13.227 -17.531 -10.305 1 95.5 145 PRO A O 1
ATOM 1169 N N . ASP A 1 146 ? -12.461 -16.125 -11.859 1 93.44 146 ASP A N 1
ATOM 1170 C CA . ASP A 1 146 ? -11.18 -15.898 -11.195 1 93.44 146 ASP A CA 1
ATOM 1171 C C . ASP A 1 146 ? -11.383 -15.414 -9.766 1 93.44 146 ASP A C 1
ATOM 1173 O O . ASP A 1 146 ? -10.625 -15.789 -8.867 1 93.44 146 ASP A O 1
ATOM 1177 N N . TRP A 1 147 ? -12.367 -14.602 -9.539 1 94.12 147 TRP A N 1
ATOM 1178 C CA . TRP A 1 147 ? -12.578 -14.055 -8.203 1 94.12 147 TRP A CA 1
ATOM 1179 C C . TRP A 1 147 ? -13.016 -15.148 -7.23 1 94.12 147 TRP A C 1
ATOM 1181 O O . TRP A 1 147 ? -13.047 -14.93 -6.02 1 94.12 147 TRP A O 1
ATOM 1191 N N . MET A 1 148 ? -13.312 -16.359 -7.688 1 97.12 148 MET A N 1
ATOM 1192 C CA . MET A 1 148 ? -13.695 -17.469 -6.832 1 97.12 148 MET A CA 1
ATOM 1193 C C . MET A 1 148 ? -12.523 -18.438 -6.625 1 97.12 148 MET A C 1
ATOM 1195 O O . MET A 1 148 ? -12.719 -19.578 -6.227 1 97.12 148 MET A O 1
ATOM 1199 N N . ARG A 1 149 ? -11.352 -18.016 -6.824 1 95.31 149 ARG A N 1
ATOM 1200 C CA . ARG A 1 149 ? -10.164 -18.859 -6.758 1 95.31 149 ARG A CA 1
ATOM 1201 C C . ARG A 1 149 ? -9.945 -19.391 -5.344 1 95.31 149 ARG A C 1
ATOM 1203 O O . ARG A 1 149 ? -9.141 -20.297 -5.129 1 95.31 149 ARG A O 1
ATOM 1210 N N . PHE A 1 150 ? -10.703 -18.906 -4.371 1 95.75 150 PHE A N 1
ATOM 1211 C CA . PHE A 1 150 ? -10.609 -19.359 -2.992 1 95.75 150 PHE A CA 1
ATOM 1212 C C . PHE A 1 150 ? -11.367 -20.672 -2.803 1 95.75 150 PHE A C 1
ATOM 1214 O O . PHE A 1 150 ? -11.195 -21.344 -1.786 1 95.75 150 PHE A O 1
ATOM 1221 N N . VAL A 1 151 ? -12.18 -21.078 -3.734 1 97.62 151 VAL A N 1
ATOM 1222 C CA . VAL A 1 151 ? -12.953 -22.312 -3.654 1 97.62 151 VAL A CA 1
ATOM 1223 C C . VAL A 1 151 ? -12.07 -23.5 -4.016 1 97.62 151 VAL A C 1
ATOM 1225 O O . VAL A 1 151 ? -11.289 -23.438 -4.965 1 97.62 151 VAL A O 1
ATOM 1228 N N . ARG A 1 152 ? -12.258 -24.562 -3.217 1 96.5 152 ARG A N 1
ATOM 1229 C CA . ARG A 1 152 ? -11.555 -25.828 -3.463 1 96.5 152 ARG A CA 1
ATOM 1230 C C . ARG A 1 152 ? -12.547 -26.953 -3.713 1 96.5 152 ARG A C 1
ATOM 1232 O O . ARG A 1 152 ? -13.648 -26.953 -3.168 1 96.5 152 ARG A O 1
ATOM 1239 N N . GLY A 1 153 ? -12.07 -27.875 -4.59 1 96.44 153 GLY A N 1
ATOM 1240 C CA . GLY A 1 153 ? -12.953 -29.031 -4.719 1 96.44 153 GLY A CA 1
ATOM 1241 C C . GLY A 1 153 ? -12.93 -29.641 -6.105 1 96.44 153 GLY A C 1
ATOM 1242 O O . GLY A 1 153 ? -11.891 -29.641 -6.77 1 96.44 153 GLY A O 1
ATOM 1243 N N . VAL A 1 154 ? -14.148 -30.328 -6.422 1 95.38 154 VAL A N 1
ATOM 1244 C CA . VAL A 1 154 ? -14.203 -31.125 -7.641 1 95.38 154 VAL A CA 1
ATOM 1245 C C . VAL A 1 154 ? -15.539 -30.906 -8.336 1 95.38 154 VAL A C 1
ATOM 1247 O O . VAL A 1 154 ? -16.578 -30.734 -7.684 1 95.38 154 VAL A O 1
ATOM 1250 N N . VAL A 1 155 ? -15.445 -30.875 -9.617 1 95.88 155 VAL A N 1
ATOM 1251 C CA . VAL A 1 155 ? -16.609 -30.953 -10.484 1 95.88 155 VAL A CA 1
ATOM 1252 C C . VAL A 1 155 ? -16.5 -32.156 -11.422 1 95.88 155 VAL A C 1
ATOM 1254 O O . VAL A 1 155 ? -15.484 -32.312 -12.102 1 95.88 155 VAL A O 1
ATOM 1257 N N . ASP A 1 156 ? -17.484 -33 -11.398 1 94.31 156 ASP A N 1
ATOM 1258 C CA . ASP A 1 156 ? -17.547 -34.188 -12.242 1 94.31 156 ASP A CA 1
ATOM 1259 C C . ASP A 1 156 ? -18.766 -34.156 -13.156 1 94.31 156 ASP A C 1
ATOM 1261 O O . ASP A 1 156 ? -19.906 -34.062 -12.68 1 94.31 156 ASP A O 1
ATOM 1265 N N . SER A 1 157 ? -18.516 -34.25 -14.414 1 92.75 157 SER A N 1
ATOM 1266 C CA . SER A 1 157 ? -19.625 -34.219 -15.367 1 92.75 157 SER A CA 1
ATOM 1267 C C . SER A 1 157 ? -19.391 -35.219 -16.5 1 92.75 157 SER A C 1
ATOM 1269 O O . SER A 1 157 ? -18.344 -35.188 -17.141 1 92.75 157 SER A O 1
ATOM 1271 N N . GLU A 1 158 ? -20.328 -35.938 -16.766 1 87.81 158 GLU A N 1
ATOM 1272 C CA . GLU A 1 158 ? -20.266 -36.906 -17.859 1 87.81 158 GLU A CA 1
ATOM 1273 C C . GLU A 1 158 ? -20.422 -36.219 -19.219 1 87.81 158 GLU A C 1
ATOM 1275 O O . GLU A 1 158 ? -20.125 -36.812 -20.25 1 87.81 158 GLU A O 1
ATOM 1280 N N . ASP A 1 159 ? -20.859 -35 -19.203 1 86.5 159 ASP A N 1
ATOM 1281 C CA . ASP A 1 159 ? -21.047 -34.25 -20.422 1 86.5 159 ASP A CA 1
ATOM 1282 C C . ASP A 1 159 ? -19.719 -33.75 -20.984 1 86.5 159 ASP A C 1
ATOM 1284 O O . ASP A 1 159 ? -19.625 -33.344 -22.141 1 86.5 159 ASP A O 1
ATOM 1288 N N . LEU A 1 160 ? -18.734 -33.781 -20.125 1 85.75 160 LEU A N 1
ATOM 1289 C CA . LEU A 1 160 ? -17.422 -33.312 -20.531 1 85.75 160 LEU A CA 1
ATOM 1290 C C . LEU A 1 160 ? -16.641 -34.375 -21.266 1 85.75 160 LEU A C 1
ATOM 1292 O O . LEU A 1 160 ? -16.578 -35.531 -20.812 1 85.75 160 LEU A O 1
ATOM 1296 N N . PRO A 1 161 ? -16.172 -33.938 -22.375 1 80.81 161 PRO A N 1
ATOM 1297 C CA . PRO A 1 161 ? -15.305 -34.906 -23.047 1 80.81 161 PRO A CA 1
ATOM 1298 C C . PRO A 1 161 ? -13.992 -35.156 -22.297 1 80.81 161 PRO A C 1
ATOM 1300 O O . PRO A 1 161 ? -13.5 -34.25 -21.609 1 80.81 161 PRO A O 1
ATOM 1303 N N . LEU A 1 162 ? -13.453 -36.312 -22.391 1 75.12 162 LEU A N 1
ATOM 1304 C CA . LEU A 1 162 ? -12.219 -36.688 -21.703 1 75.12 162 LEU A CA 1
ATOM 1305 C C . LEU A 1 162 ? -11.047 -35.844 -22.219 1 75.12 162 LEU A C 1
ATOM 1307 O O . LEU A 1 162 ? -10.109 -35.562 -21.469 1 75.12 162 LEU A O 1
ATOM 1311 N N . SER A 1 163 ? -11.094 -35.531 -23.5 1 75.38 163 SER A N 1
ATOM 1312 C CA . SER A 1 163 ? -10.07 -34.688 -24.094 1 75.38 163 SER A CA 1
ATOM 1313 C C . SER A 1 163 ? -10.578 -33.25 -24.281 1 75.38 163 SER A C 1
ATOM 1315 O O . SER A 1 163 ? -11.047 -32.906 -25.375 1 75.38 163 SER A O 1
ATOM 1317 N N . LEU A 1 164 ? -10.586 -32.625 -23.25 1 72.75 164 LEU A N 1
ATOM 1318 C CA . LEU A 1 164 ? -11.07 -31.234 -23.234 1 72.75 164 LEU A CA 1
ATOM 1319 C C . LEU A 1 164 ? -10.125 -30.328 -24 1 72.75 164 LEU A C 1
ATOM 1321 O O . LEU A 1 164 ? -8.914 -30.344 -23.781 1 72.75 164 LEU A O 1
ATOM 1325 N N . SER A 1 165 ? -10.586 -29.875 -25.062 1 63.5 165 SER A N 1
ATOM 1326 C CA . SER A 1 165 ? -9.82 -28.922 -25.844 1 63.5 165 SER A CA 1
ATOM 1327 C C . SER A 1 165 ? -10.453 -27.531 -25.781 1 63.5 165 SER A C 1
ATOM 1329 O O . SER A 1 165 ? -11.609 -27.359 -26.172 1 63.5 165 SER A O 1
ATOM 1331 N N . ARG A 1 166 ? -9.688 -26.625 -25.234 1 62.34 166 ARG A N 1
ATOM 1332 C CA . ARG A 1 166 ? -10.195 -25.266 -25.141 1 62.34 166 ARG A CA 1
ATOM 1333 C C . ARG A 1 166 ? -10.328 -24.641 -26.531 1 62.34 166 ARG A C 1
ATOM 1335 O O . ARG A 1 166 ? -11.016 -23.625 -26.688 1 62.34 166 ARG A O 1
ATOM 1342 N N . GLU A 1 167 ? -9.734 -25.281 -27.469 1 63.75 167 GLU A N 1
ATOM 1343 C CA . GLU A 1 167 ? -9.789 -24.781 -28.844 1 63.75 167 GLU A CA 1
ATOM 1344 C C . GLU A 1 167 ? -11.109 -25.156 -29.5 1 63.75 167 GLU A C 1
ATOM 1346 O O . GLU A 1 167 ? -11.539 -24.484 -30.453 1 63.75 167 GLU A O 1
ATOM 1351 N N . LYS A 1 168 ? -11.617 -26.125 -28.969 1 66.94 168 LYS A N 1
ATOM 1352 C CA . LYS A 1 168 ? -12.922 -26.531 -29.5 1 66.94 168 LYS A CA 1
ATOM 1353 C C . LYS A 1 168 ? -14.039 -25.672 -28.906 1 66.94 168 LYS A C 1
ATOM 1355 O O . LYS A 1 168 ? -14.211 -25.609 -27.688 1 66.94 168 LYS A O 1
ATOM 1360 N N . MET A 1 169 ? -14.734 -25.047 -29.828 1 71.25 169 MET A N 1
ATOM 1361 C CA . MET A 1 169 ? -15.828 -24.141 -29.469 1 71.25 169 MET A CA 1
ATOM 1362 C C . MET A 1 169 ? -16.844 -24.844 -28.578 1 71.25 169 MET A C 1
ATOM 1364 O O . MET A 1 169 ? -17.359 -24.25 -27.625 1 71.25 169 MET A O 1
ATOM 1368 N N . GLN A 1 170 ? -17.234 -26.062 -29.016 1 74 170 GLN A N 1
ATOM 1369 C CA . GLN A 1 170 ? -18.219 -26.828 -28.25 1 74 170 GLN A CA 1
ATOM 1370 C C . GLN A 1 170 ? -17.766 -27.016 -26.797 1 74 170 GLN A C 1
ATOM 1372 O O . GLN A 1 170 ? -18.562 -26.859 -25.875 1 74 170 GLN A O 1
ATOM 1377 N N . ASP A 1 171 ? -16.594 -27.328 -26.672 1 79.56 171 ASP A N 1
ATOM 1378 C CA . ASP A 1 171 ? -16.031 -27.516 -25.344 1 79.56 171 ASP A CA 1
ATOM 1379 C C . ASP A 1 171 ? -16.031 -26.203 -24.562 1 79.56 171 ASP A C 1
ATOM 1381 O O . ASP A 1 171 ? -16.359 -26.188 -23.375 1 79.56 171 ASP A O 1
ATOM 1385 N N . SER A 1 172 ? -15.82 -25.203 -25.297 1 80.94 172 SER A N 1
ATOM 1386 C CA . SER A 1 172 ? -15.789 -23.891 -24.656 1 80.94 172 SER A CA 1
ATOM 1387 C C . SER A 1 172 ? -17.188 -23.453 -24.203 1 80.94 172 SER A C 1
ATOM 1389 O O . SER A 1 172 ? -17.344 -22.891 -23.125 1 80.94 172 SER A O 1
ATOM 1391 N N . ARG A 1 173 ? -18.109 -23.75 -25.062 1 85.06 173 ARG A N 1
ATOM 1392 C CA . ARG A 1 173 ? -19.484 -23.406 -24.719 1 85.06 173 ARG A CA 1
ATOM 1393 C C . ARG A 1 173 ? -19.953 -24.203 -23.5 1 85.06 173 ARG A C 1
ATOM 1395 O O . ARG A 1 173 ? -20.641 -23.672 -22.625 1 85.06 173 ARG A O 1
ATOM 1402 N N . LEU A 1 174 ? -19.625 -25.422 -23.516 1 88.25 174 LEU A N 1
ATOM 1403 C CA . LEU A 1 174 ? -20 -26.281 -22.391 1 88.25 174 LEU A CA 1
ATOM 1404 C C . LEU A 1 174 ? -19.344 -25.781 -21.094 1 88.25 174 LEU A C 1
ATOM 1406 O O . LEU A 1 174 ? -20 -25.719 -20.062 1 88.25 174 LEU A O 1
ATOM 1410 N N . LEU A 1 175 ? -18.172 -25.438 -21.188 1 90.5 175 LEU A N 1
ATOM 1411 C CA . LEU A 1 175 ? -17.438 -24.938 -20.031 1 90.5 175 LEU A CA 1
ATOM 1412 C C . LEU A 1 175 ? -18.062 -23.641 -19.531 1 90.5 175 LEU A C 1
ATOM 1414 O O . LEU A 1 175 ? -18.203 -23.438 -18.312 1 90.5 175 LEU A O 1
ATOM 1418 N N . ALA A 1 176 ? -18.406 -22.812 -20.484 1 90.5 176 ALA A N 1
ATOM 1419 C CA . ALA A 1 176 ? -19.016 -21.531 -20.109 1 90.5 176 ALA A CA 1
ATOM 1420 C C . ALA A 1 176 ? -20.344 -21.75 -19.391 1 90.5 176 ALA A C 1
ATOM 1422 O O . ALA A 1 176 ? -20.625 -21.094 -18.391 1 90.5 176 ALA A O 1
ATOM 1423 N N . LYS A 1 177 ? -21.094 -22.625 -19.891 1 91.75 177 LYS A N 1
ATOM 1424 C CA . LYS A 1 177 ? -22.359 -22.953 -19.281 1 91.75 177 LYS A CA 1
ATOM 1425 C C . LYS A 1 177 ? -22.172 -23.516 -17.875 1 91.75 177 LYS A C 1
ATOM 1427 O O . LYS A 1 177 ? -22.891 -23.156 -16.938 1 91.75 177 LYS A O 1
ATOM 1432 N N . MET A 1 178 ? -21.25 -24.391 -17.734 1 93.69 178 MET A N 1
ATOM 1433 C CA . MET A 1 178 ? -20.938 -24.969 -16.422 1 93.69 178 MET A CA 1
ATOM 1434 C C . MET A 1 178 ? -20.516 -23.875 -15.445 1 93.69 178 MET A C 1
ATOM 1436 O O . MET A 1 178 ? -20.969 -23.859 -14.297 1 93.69 178 MET A O 1
ATOM 1440 N N . LYS A 1 179 ? -19.672 -23.016 -15.938 1 95.12 179 LYS A N 1
ATOM 1441 C CA . LYS A 1 179 ? -19.188 -21.906 -15.109 1 95.12 179 LYS A CA 1
ATOM 1442 C C . LYS A 1 179 ? -20.344 -21.078 -14.578 1 95.12 179 LYS A C 1
ATOM 1444 O O . LYS A 1 179 ? -20.391 -20.75 -13.391 1 95.12 179 LYS A O 1
ATOM 1449 N N . ASP A 1 180 ? -21.281 -20.812 -15.43 1 94.69 180 ASP A N 1
ATOM 1450 C CA . ASP A 1 180 ? -22.438 -20 -15.062 1 94.69 180 ASP A CA 1
ATOM 1451 C C . ASP A 1 180 ? -23.281 -20.703 -14 1 94.69 180 ASP A C 1
ATOM 1453 O O . ASP A 1 180 ? -23.625 -20.109 -12.984 1 94.69 180 ASP A O 1
ATOM 1457 N N . VAL A 1 181 ? -23.5 -21.922 -14.242 1 94.88 181 VAL A N 1
ATOM 1458 C CA . VAL A 1 181 ? -24.359 -22.688 -13.344 1 94.88 181 VAL A CA 1
ATOM 1459 C C . VAL A 1 181 ? -23.688 -22.828 -11.984 1 94.88 181 VAL A C 1
ATOM 1461 O O . VAL A 1 181 ? -24.312 -22.609 -10.945 1 94.88 181 VAL A O 1
ATOM 1464 N N . LEU A 1 182 ? -22.453 -23.125 -12.008 1 97.12 182 LEU A N 1
ATOM 1465 C CA . LEU A 1 182 ? -21.719 -23.359 -10.766 1 97.12 182 LEU A CA 1
ATOM 1466 C C . LEU A 1 182 ? -21.578 -22.062 -9.977 1 97.12 182 LEU A C 1
ATOM 1468 O O . LEU A 1 182 ? -21.703 -22.047 -8.75 1 97.12 182 LEU A O 1
ATOM 1472 N N . THR A 1 183 ? -21.281 -20.953 -10.664 1 97.38 183 THR A N 1
ATOM 1473 C CA . THR A 1 183 ? -21.156 -19.641 -10.016 1 97.38 183 THR A CA 1
ATOM 1474 C C . THR A 1 183 ? -22.453 -19.281 -9.289 1 97.38 183 THR A C 1
ATOM 1476 O O . THR A 1 183 ? -22.422 -18.906 -8.117 1 97.38 183 THR A O 1
ATOM 1479 N N . ARG A 1 184 ? -23.5 -19.484 -9.961 1 95.94 184 ARG A N 1
ATOM 1480 C CA . ARG A 1 184 ? -24.797 -19.156 -9.383 1 95.94 184 ARG A CA 1
ATOM 1481 C C . ARG A 1 184 ? -25.109 -20.031 -8.18 1 95.94 184 ARG A C 1
ATOM 1483 O O . ARG A 1 184 ? -25.656 -19.562 -7.18 1 95.94 184 ARG A O 1
ATOM 1490 N N . ARG A 1 185 ? -24.797 -21.25 -8.273 1 96.5 185 ARG A N 1
ATOM 1491 C CA . ARG A 1 185 ? -25.047 -22.172 -7.18 1 96.5 185 ARG A CA 1
ATOM 1492 C C . ARG A 1 185 ? -24.25 -21.812 -5.938 1 96.5 185 ARG A C 1
ATOM 1494 O O . ARG A 1 185 ? -24.766 -21.859 -4.82 1 96.5 185 ARG A O 1
ATOM 1501 N N . ILE A 1 186 ? -23.047 -21.453 -6.152 1 98 186 ILE A N 1
ATOM 1502 C CA . ILE A 1 186 ? -22.188 -21.094 -5.031 1 98 186 ILE A CA 1
ATOM 1503 C C . ILE A 1 186 ? -22.688 -19.781 -4.406 1 98 186 ILE A C 1
ATOM 1505 O O . ILE A 1 186 ? -22.719 -19.656 -3.182 1 98 186 ILE A O 1
ATOM 1509 N N . LEU A 1 187 ? -23.078 -18.828 -5.211 1 98.06 187 LEU A N 1
ATOM 1510 C CA . LEU A 1 187 ? -23.609 -17.578 -4.699 1 98.06 187 LEU A CA 1
ATOM 1511 C C . LEU A 1 187 ? -24.891 -17.812 -3.898 1 98.06 187 LEU A C 1
ATOM 1513 O O . LEU A 1 187 ? -25.078 -17.219 -2.83 1 98.06 187 LEU A O 1
ATOM 1517 N N . LYS A 1 188 ? -25.703 -18.656 -4.453 1 97.25 188 LYS A N 1
ATOM 1518 C CA . LYS A 1 188 ? -26.922 -19 -3.732 1 97.25 188 LYS A CA 1
ATOM 1519 C C . LYS A 1 188 ? -26.594 -19.656 -2.389 1 97.25 188 LYS A C 1
ATOM 1521 O O . LYS A 1 188 ? -27.234 -19.344 -1.378 1 97.25 188 LYS A O 1
ATOM 1526 N N . PHE A 1 189 ? -25.734 -20.5 -2.42 1 97.88 189 PHE A N 1
ATOM 1527 C CA . PHE A 1 189 ? -25.297 -21.156 -1.194 1 97.88 189 PHE A CA 1
ATOM 1528 C C . PHE A 1 189 ? -24.812 -20.125 -0.172 1 97.88 189 PHE A C 1
ATOM 1530 O O . PHE A 1 189 ? -25.219 -20.172 0.99 1 97.88 189 PHE A O 1
ATOM 1537 N N . LEU A 1 190 ? -23.938 -19.219 -0.6 1 98.44 190 LEU A N 1
ATOM 1538 C CA . LEU A 1 190 ? -23.406 -18.219 0.306 1 98.44 190 LEU A CA 1
ATOM 1539 C C . LEU A 1 190 ? -24.531 -17.328 0.84 1 98.44 190 LEU A C 1
ATOM 1541 O O . LEU A 1 190 ? -24.516 -16.938 2.014 1 98.44 190 LEU A O 1
ATOM 1545 N N . ASP A 1 191 ? -25.438 -16.984 0.023 1 97.69 191 ASP A N 1
ATOM 1546 C CA . ASP A 1 191 ? -26.594 -16.188 0.444 1 97.69 191 ASP A CA 1
ATOM 1547 C C . ASP A 1 191 ? -27.391 -16.922 1.517 1 97.69 191 ASP A C 1
ATOM 1549 O O . ASP A 1 191 ? -27.812 -16.312 2.508 1 97.69 191 ASP A O 1
ATOM 1553 N N . GLU A 1 192 ? -27.578 -18.203 1.301 1 97.75 192 GLU A N 1
ATOM 1554 C CA . GLU A 1 192 ? -28.281 -19.031 2.271 1 97.75 192 GLU A CA 1
ATOM 1555 C C . GLU A 1 192 ? -27.531 -19.094 3.596 1 97.75 192 GLU A C 1
ATOM 1557 O O . GLU A 1 192 ? -28.141 -19 4.668 1 97.75 192 GLU A O 1
ATOM 1562 N N . GLN A 1 193 ? -26.266 -19.266 3.473 1 97.56 193 GLN A N 1
ATOM 1563 C CA . GLN A 1 193 ? -25.453 -19.328 4.68 1 97.56 193 GLN A CA 1
ATOM 1564 C C . GLN A 1 193 ? -25.516 -18.016 5.453 1 97.56 193 GLN A C 1
ATOM 1566 O O . GLN A 1 193 ? -25.531 -18 6.688 1 97.56 193 GLN A O 1
ATOM 1571 N N . ALA A 1 194 ? -25.562 -16.906 4.781 1 97.25 194 ALA A N 1
ATOM 1572 C CA . ALA A 1 194 ? -25.625 -15.586 5.402 1 97.25 194 ALA A CA 1
ATOM 1573 C C . ALA A 1 194 ? -26.906 -15.438 6.23 1 97.25 194 ALA A C 1
ATOM 1575 O O . ALA A 1 194 ? -26.906 -14.781 7.273 1 97.25 194 ALA A O 1
ATOM 1576 N N . ARG A 1 195 ? -27.953 -16.094 5.832 1 94.94 195 ARG A N 1
ATOM 1577 C CA . ARG A 1 195 ? -29.25 -16.031 6.52 1 94.94 195 ARG A CA 1
ATOM 1578 C C . ARG A 1 195 ? -29.312 -17.062 7.652 1 94.94 195 ARG A C 1
ATOM 1580 O O . ARG A 1 195 ? -29.797 -16.75 8.742 1 94.94 195 ARG A O 1
ATOM 1587 N N . LYS A 1 196 ? -28.75 -18.156 7.43 1 96.56 196 LYS A N 1
ATOM 1588 C CA . LYS A 1 196 ? -28.859 -19.281 8.367 1 96.56 196 LYS A CA 1
ATOM 1589 C C . LYS A 1 196 ? -27.938 -19.078 9.562 1 96.56 196 LYS A C 1
ATOM 1591 O O . LYS A 1 196 ? -28.312 -19.391 10.695 1 96.56 196 LYS A O 1
ATOM 1596 N N . ASP A 1 197 ? -26.781 -18.594 9.281 1 96.94 197 ASP A N 1
ATOM 1597 C CA . ASP A 1 197 ? -25.766 -18.375 10.32 1 96.94 197 ASP A CA 1
ATOM 1598 C C . ASP A 1 197 ? -24.984 -17.094 10.07 1 96.94 197 ASP A C 1
ATOM 1600 O O . ASP A 1 197 ? -23.828 -17.141 9.633 1 96.94 197 ASP A O 1
ATOM 1604 N N . PRO A 1 198 ? -25.547 -15.992 10.484 1 95.38 198 PRO A N 1
ATOM 1605 C CA . PRO A 1 198 ? -24.938 -14.695 10.203 1 95.38 198 PRO A CA 1
ATOM 1606 C C . PRO A 1 198 ? -23.547 -14.547 10.82 1 95.38 198 PRO A C 1
ATOM 1608 O O . PRO A 1 198 ? -22.656 -13.93 10.227 1 95.38 198 PRO A O 1
ATOM 1611 N N . GLU A 1 199 ? -23.312 -15.094 11.938 1 95.12 199 GLU A N 1
ATOM 1612 C CA . GLU A 1 199 ? -22.016 -14.984 12.609 1 95.12 199 GLU A CA 1
ATOM 1613 C C . GLU A 1 199 ? -20.938 -15.711 11.828 1 95.12 199 GLU A C 1
ATOM 1615 O O . GLU A 1 199 ? -19.844 -15.164 11.625 1 95.12 199 GLU A O 1
ATOM 1620 N N . LYS A 1 200 ? -21.25 -16.906 11.406 1 96.44 200 LYS A N 1
ATOM 1621 C CA . LYS A 1 200 ? -20.297 -17.672 10.609 1 96.44 200 LYS A CA 1
ATOM 1622 C C . LYS A 1 200 ? -20.016 -16.984 9.281 1 96.44 200 LYS A C 1
ATOM 1624 O O . LYS A 1 200 ? -18.875 -16.984 8.797 1 96.44 200 LYS A O 1
ATOM 1629 N N . PHE A 1 201 ? -21.031 -16.453 8.789 1 97.75 201 PHE A N 1
ATOM 1630 C CA . PHE A 1 201 ? -20.859 -15.742 7.527 1 97.75 201 PHE A CA 1
ATOM 1631 C C . PHE A 1 201 ? -19.984 -14.508 7.715 1 97.75 201 PHE A C 1
ATOM 1633 O O . PHE A 1 201 ? -19.172 -14.188 6.852 1 97.75 201 PHE A O 1
ATOM 1640 N N . ASP A 1 202 ? -20.156 -13.844 8.766 1 95.62 202 ASP A N 1
ATOM 1641 C CA . ASP A 1 202 ? -19.297 -12.695 9.047 1 95.62 202 ASP A CA 1
ATOM 1642 C C . ASP A 1 202 ? -17.844 -13.109 9.133 1 95.62 202 ASP A C 1
ATOM 1644 O O . ASP A 1 202 ? -16.953 -12.367 8.695 1 95.62 202 ASP A O 1
ATOM 1648 N N . GLN A 1 203 ? -17.594 -14.266 9.648 1 94 203 GLN A N 1
ATOM 1649 C CA . GLN A 1 203 ? -16.25 -14.805 9.688 1 94 203 GLN A CA 1
ATOM 1650 C C . GLN A 1 203 ? -15.719 -15.047 8.273 1 94 203 GLN A C 1
ATOM 1652 O O . GLN A 1 203 ? -14.57 -14.719 7.969 1 94 203 GLN A O 1
ATOM 1657 N N . PHE A 1 204 ? -16.562 -15.617 7.523 1 96.94 204 PHE A N 1
ATOM 1658 C CA . PHE A 1 204 ? -16.203 -15.844 6.125 1 96.94 204 PHE A CA 1
ATOM 1659 C C . PHE A 1 204 ? -15.852 -14.531 5.438 1 96.94 204 PHE A C 1
ATOM 1661 O O . PHE A 1 204 ? -14.82 -14.43 4.77 1 96.94 204 PHE A O 1
ATOM 1668 N N . PHE A 1 205 ? -16.672 -13.57 5.621 1 96.62 205 PHE A N 1
ATOM 1669 C CA . PHE A 1 205 ? -16.484 -12.32 4.898 1 96.62 205 PHE A CA 1
ATOM 1670 C C . PHE A 1 205 ? -15.242 -11.594 5.391 1 96.62 205 PHE A C 1
ATOM 1672 O O . PHE A 1 205 ? -14.562 -10.93 4.613 1 96.62 205 PHE A O 1
ATOM 1679 N N . ALA A 1 206 ? -15.023 -11.695 6.613 1 92.94 206 ALA A N 1
ATOM 1680 C CA . ALA A 1 206 ? -13.812 -11.094 7.164 1 92.94 206 ALA A CA 1
ATOM 1681 C C . ALA A 1 206 ? -12.562 -11.703 6.523 1 92.94 206 ALA A C 1
ATOM 1683 O O . ALA A 1 206 ? -11.586 -10.992 6.266 1 92.94 206 ALA A O 1
ATOM 1684 N N . GLU A 1 207 ? -12.648 -12.969 6.176 1 92.5 207 GLU A N 1
ATOM 1685 C CA . GLU A 1 207 ? -11.492 -13.688 5.652 1 92.5 207 GLU A CA 1
ATOM 1686 C C . GLU A 1 207 ? -11.445 -13.633 4.125 1 92.5 207 GLU A C 1
ATOM 1688 O O . GLU A 1 207 ? -10.383 -13.422 3.537 1 92.5 207 GLU A O 1
ATOM 1693 N N . PHE A 1 208 ? -12.602 -13.719 3.539 1 95.69 208 PHE A N 1
ATOM 1694 C CA . PHE A 1 208 ? -12.641 -13.945 2.1 1 95.69 208 PHE A CA 1
ATOM 1695 C C . PHE A 1 208 ? -13.375 -12.82 1.387 1 95.69 208 PHE A C 1
ATOM 1697 O O . PHE A 1 208 ? -13.602 -12.883 0.176 1 95.69 208 PHE A O 1
ATOM 1704 N N . GLY A 1 209 ? -13.773 -11.82 2.092 1 95.5 209 GLY A N 1
ATOM 1705 C CA . GLY A 1 209 ? -14.57 -10.727 1.543 1 95.5 209 GLY A CA 1
ATOM 1706 C C . GLY A 1 209 ? -13.914 -10.062 0.346 1 95.5 209 GLY A C 1
ATOM 1707 O O . GLY A 1 209 ? -14.609 -9.57 -0.548 1 95.5 209 GLY A O 1
ATOM 1708 N N . GLN A 1 210 ? -12.609 -10.047 0.295 1 92.44 210 GLN A N 1
ATOM 1709 C CA . GLN A 1 210 ? -11.891 -9.406 -0.8 1 92.44 210 GLN A CA 1
ATOM 1710 C C . GLN A 1 210 ? -12.234 -10.055 -2.139 1 92.44 210 GLN A C 1
ATOM 1712 O O . GLN A 1 210 ? -12.297 -9.375 -3.164 1 92.44 210 GLN A O 1
ATOM 1717 N N . PHE A 1 211 ? -12.477 -11.281 -2.119 1 94.75 211 PHE A N 1
ATOM 1718 C CA . PHE A 1 211 ? -12.805 -11.984 -3.352 1 94.75 211 PHE A CA 1
ATOM 1719 C C . PHE A 1 211 ? -14.211 -11.617 -3.824 1 94.75 211 PHE A C 1
ATOM 1721 O O . PHE A 1 211 ? -14.445 -11.445 -5.023 1 94.75 211 PHE A O 1
ATOM 1728 N N . ILE A 1 212 ? -15.117 -11.508 -2.885 1 97.25 212 ILE A N 1
ATOM 1729 C CA . ILE A 1 212 ? -16.469 -11.086 -3.215 1 97.25 212 ILE A CA 1
ATOM 1730 C C . ILE A 1 212 ? -16.438 -9.68 -3.816 1 97.25 212 ILE A C 1
ATOM 1732 O O . ILE A 1 212 ? -17.094 -9.422 -4.828 1 97.25 212 ILE A O 1
ATOM 1736 N N . LYS A 1 213 ? -15.719 -8.844 -3.207 1 95.62 213 LYS A N 1
ATOM 1737 C CA . LYS A 1 213 ? -15.57 -7.473 -3.68 1 95.62 213 LYS A CA 1
ATOM 1738 C C . LYS A 1 213 ? -15 -7.438 -5.094 1 95.62 213 LYS A C 1
ATOM 1740 O O . LYS A 1 213 ? -15.461 -6.664 -5.938 1 95.62 213 LYS A O 1
ATOM 1745 N N . GLU A 1 214 ? -14.016 -8.219 -5.328 1 92.44 214 GLU A N 1
ATOM 1746 C CA . GLU A 1 214 ? -13.484 -8.352 -6.68 1 92.44 214 GLU A CA 1
ATOM 1747 C C . GLU A 1 214 ? -14.57 -8.781 -7.664 1 92.44 214 GLU A C 1
ATOM 1749 O O . GLU A 1 214 ? -14.648 -8.25 -8.773 1 92.44 214 GLU A O 1
ATOM 1754 N N . GLY A 1 215 ? -15.32 -9.688 -7.273 1 95.81 215 GLY A N 1
ATOM 1755 C CA . GLY A 1 215 ? -16.422 -10.141 -8.094 1 95.81 215 GLY A CA 1
ATOM 1756 C C . GLY A 1 215 ? -17.406 -9.039 -8.445 1 95.81 215 GLY A C 1
ATOM 1757 O O . GLY A 1 215 ? -17.844 -8.93 -9.594 1 95.81 215 GLY A O 1
ATOM 1758 N N . VAL A 1 216 ? -17.734 -8.25 -7.5 1 96.25 216 VAL A N 1
ATOM 1759 C CA . VAL A 1 216 ? -18.656 -7.137 -7.719 1 96.25 216 VAL A CA 1
ATOM 1760 C C . VAL A 1 216 ? -18.109 -6.23 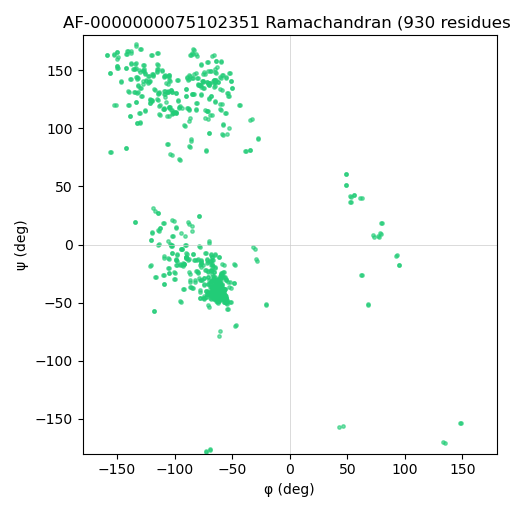-8.828 1 96.25 216 VAL A C 1
ATOM 1762 O O . VAL A 1 216 ? -18.875 -5.742 -9.664 1 96.25 216 VAL A O 1
ATOM 1765 N N . CYS A 1 217 ? -16.891 -6.027 -8.875 1 90.94 217 CYS A N 1
ATOM 1766 C CA . CYS A 1 217 ? -16.25 -5.102 -9.812 1 90.94 217 CYS A CA 1
ATOM 1767 C C . CYS A 1 217 ? -16.062 -5.75 -11.18 1 90.94 217 CYS A C 1
ATOM 1769 O O . CYS A 1 217 ? -16.016 -5.059 -12.195 1 90.94 217 CYS A O 1
ATOM 1771 N N . MET A 1 218 ? -16.031 -7.09 -11.242 1 90.75 218 MET A N 1
ATOM 1772 C CA . MET A 1 218 ? -15.602 -7.73 -12.477 1 90.75 218 MET A CA 1
ATOM 1773 C C . MET A 1 218 ? -16.734 -8.555 -13.094 1 90.75 218 MET A C 1
ATOM 1775 O O . MET A 1 218 ? -16.719 -8.836 -14.289 1 90.75 218 MET A O 1
ATOM 1779 N N . ASP A 1 219 ? -17.578 -9 -12.242 1 93.94 219 ASP A N 1
ATOM 1780 C CA . ASP A 1 219 ? -18.625 -9.914 -12.68 1 93.94 219 ASP A CA 1
ATOM 1781 C C . ASP A 1 219 ? -19.984 -9.219 -12.719 1 93.94 219 ASP A C 1
ATOM 1783 O O . ASP A 1 219 ? -20.828 -9.43 -11.844 1 93.94 219 ASP A O 1
ATOM 1787 N N . PHE A 1 220 ? -20.281 -8.586 -13.82 1 91.75 220 PHE A N 1
ATOM 1788 C CA . PHE A 1 220 ? -21.484 -7.762 -13.961 1 91.75 220 PHE A CA 1
ATOM 1789 C C . PHE A 1 220 ? -22.734 -8.625 -14 1 91.75 220 PHE A C 1
ATOM 1791 O O . PHE A 1 220 ? -23.797 -8.203 -13.547 1 91.75 220 PHE A O 1
ATOM 1798 N N . GLN A 1 221 ? -22.484 -9.836 -14.484 1 93.69 221 GLN A N 1
ATOM 1799 C CA . GLN A 1 221 ? -23.625 -10.75 -14.586 1 93.69 221 GLN A CA 1
ATOM 1800 C C . GLN A 1 221 ? -24.156 -11.109 -13.203 1 93.69 221 GLN A C 1
ATOM 1802 O O . GLN A 1 221 ? -25.375 -11.242 -13.016 1 93.69 221 GLN A O 1
ATOM 1807 N N . ASN A 1 222 ? -23.312 -11.266 -12.281 1 96.19 222 ASN A N 1
ATOM 1808 C CA . ASN A 1 222 ? -23.719 -11.719 -10.953 1 96.19 222 ASN A CA 1
ATOM 1809 C C . ASN A 1 222 ? -23.594 -10.602 -9.922 1 96.19 222 ASN A C 1
ATOM 1811 O O . ASN A 1 222 ? -23.562 -10.859 -8.719 1 96.19 222 ASN A O 1
ATOM 1815 N N . LYS A 1 223 ? -23.531 -9.367 -10.344 1 96.5 223 LYS A N 1
ATOM 1816 C CA . LYS A 1 223 ? -23.25 -8.219 -9.484 1 96.5 223 LYS A CA 1
ATOM 1817 C C . LYS A 1 223 ? -24.312 -8.086 -8.398 1 96.5 223 LYS A C 1
ATOM 1819 O O . LYS A 1 223 ? -24 -7.836 -7.23 1 96.5 223 LYS A O 1
ATOM 1824 N N . ALA A 1 224 ? -25.516 -8.258 -8.781 1 95.06 224 ALA A N 1
ATOM 1825 C CA . ALA A 1 224 ? -26.609 -8.117 -7.824 1 95.06 224 ALA A CA 1
ATOM 1826 C C . ALA A 1 224 ? -26.484 -9.133 -6.695 1 95.06 224 ALA A C 1
ATOM 1828 O O . ALA A 1 224 ? -26.594 -8.789 -5.52 1 95.06 224 ALA A O 1
ATOM 1829 N N . GLY A 1 225 ? -26.266 -10.375 -7.098 1 96.56 225 GLY A N 1
ATOM 1830 C CA . GLY A 1 225 ? -26.094 -11.414 -6.102 1 96.56 225 GLY A CA 1
ATOM 1831 C C . GLY A 1 225 ? -24.875 -11.211 -5.23 1 96.56 225 GLY A C 1
ATOM 1832 O O . GLY A 1 225 ? -24.922 -11.461 -4.023 1 96.56 225 GLY A O 1
ATOM 1833 N N . LEU A 1 226 ? -23.844 -10.75 -5.816 1 98.25 226 LEU A N 1
ATOM 1834 C CA . LEU A 1 226 ? -22.609 -10.469 -5.102 1 98.25 226 LEU A CA 1
ATOM 1835 C C . LEU A 1 226 ? -22.797 -9.312 -4.129 1 98.25 226 LEU A C 1
ATOM 1837 O O . LEU A 1 226 ? -22.312 -9.367 -2.994 1 98.25 226 LEU A O 1
ATOM 1841 N N . SER A 1 227 ? -23.5 -8.297 -4.547 1 98.06 227 SER A N 1
ATOM 1842 C CA . SER A 1 227 ? -23.703 -7.105 -3.732 1 98.06 227 SER A CA 1
ATOM 1843 C C . SER A 1 227 ? -24.453 -7.434 -2.443 1 98.06 227 SER A C 1
ATOM 1845 O O . SER A 1 227 ? -24.188 -6.832 -1.4 1 98.06 227 SER A O 1
ATOM 1847 N N . LYS A 1 228 ? -25.281 -8.438 -2.5 1 97.19 228 LYS A N 1
ATOM 1848 C CA . LYS A 1 228 ? -26.047 -8.867 -1.337 1 97.19 228 LYS A CA 1
ATOM 1849 C C . LYS A 1 228 ? -25.141 -9.453 -0.258 1 97.19 228 LYS A C 1
ATOM 1851 O O . LYS A 1 228 ? -25.516 -9.477 0.919 1 97.19 228 LYS A O 1
ATOM 1856 N N . LEU A 1 229 ? -24.047 -9.867 -0.66 1 98.31 229 LEU A N 1
ATOM 1857 C CA . LEU A 1 229 ? -23.156 -10.57 0.259 1 98.31 229 LEU A CA 1
ATOM 1858 C C . LEU A 1 229 ? -22.234 -9.594 0.973 1 98.31 229 LEU A C 1
ATOM 1860 O O . LEU A 1 229 ? -21.578 -9.961 1.947 1 98.31 229 LEU A O 1
ATOM 1864 N N . LEU A 1 230 ? -22.188 -8.375 0.543 1 98.25 230 LEU A N 1
ATOM 1865 C CA . LEU A 1 230 ? -21.266 -7.387 1.105 1 98.25 230 LEU A CA 1
ATOM 1866 C C . LEU A 1 230 ? -21.625 -7.074 2.555 1 98.25 230 LEU A C 1
ATOM 1868 O O . LEU A 1 230 ? -22.812 -7.023 2.91 1 98.25 230 LEU A O 1
ATOM 1872 N N . ARG A 1 231 ? -20.609 -6.898 3.369 1 97.94 231 ARG A N 1
ATOM 1873 C CA . ARG A 1 231 ? -20.766 -6.527 4.773 1 97.94 231 ARG A CA 1
ATOM 1874 C C . ARG A 1 231 ? -19.891 -5.324 5.117 1 97.94 231 ARG A C 1
ATOM 1876 O O . ARG A 1 231 ? -18.688 -5.316 4.828 1 97.94 231 ARG A O 1
ATOM 1883 N N . TYR A 1 232 ? -20.5 -4.316 5.707 1 97.44 232 TYR A N 1
ATOM 1884 C CA . TYR A 1 232 ? -19.797 -3.117 6.148 1 97.44 232 TYR A CA 1
ATOM 1885 C C . TYR A 1 232 ? -20.359 -2.613 7.473 1 97.44 232 TYR A C 1
ATOM 1887 O O . TYR A 1 232 ? -21.516 -2.863 7.801 1 97.44 232 TYR A O 1
ATOM 1895 N N . GLU A 1 233 ? -19.547 -1.964 8.242 1 97.19 233 GLU A N 1
ATOM 1896 C CA . GLU A 1 233 ? -20.062 -1.201 9.375 1 97.19 233 GLU A CA 1
ATOM 1897 C C . GLU A 1 233 ? -20.953 -0.052 8.906 1 97.19 233 GLU A C 1
ATOM 1899 O O . GLU A 1 233 ? -20.906 0.337 7.738 1 97.19 233 GLU A O 1
ATOM 1904 N N . SER A 1 234 ? -21.797 0.412 9.742 1 97.19 234 SER A N 1
ATOM 1905 C CA . SER A 1 234 ? -22.641 1.558 9.422 1 97.19 234 SER A CA 1
ATOM 1906 C C . SER A 1 234 ? -22.828 2.465 10.633 1 97.19 234 SER A C 1
ATOM 1908 O O . SER A 1 234 ? -22.5 2.076 11.758 1 97.19 234 SER A O 1
ATOM 1910 N N . SER A 1 235 ? -23.281 3.66 10.438 1 95.88 235 SER A N 1
ATOM 1911 C CA . SER A 1 235 ? -23.516 4.637 11.492 1 95.88 235 SER A CA 1
ATOM 1912 C C . SER A 1 235 ? -24.688 4.215 12.383 1 95.88 235 SER A C 1
ATOM 1914 O O . SER A 1 235 ? -24.844 4.734 13.492 1 95.88 235 SER A O 1
ATOM 1916 N N . ALA A 1 236 ? -25.484 3.238 11.922 1 94.44 236 ALA A N 1
ATOM 1917 C CA . ALA A 1 236 ? -26.672 2.822 12.68 1 94.44 236 ALA A CA 1
ATOM 1918 C C . ALA A 1 236 ? -26.328 1.7 13.656 1 94.44 236 ALA A C 1
ATOM 1920 O O . ALA A 1 236 ? -27.125 1.367 14.539 1 94.44 236 ALA A O 1
ATOM 1921 N N . LEU A 1 237 ? -25.125 1.146 13.508 1 95.88 237 LEU A N 1
ATOM 1922 C CA . LEU A 1 237 ? -24.766 -0.021 14.305 1 95.88 237 LEU A CA 1
ATOM 1923 C C . LEU A 1 237 ? -23.609 0.308 15.258 1 95.88 237 LEU A C 1
ATOM 1925 O O . LEU A 1 237 ? -22.906 1.306 15.07 1 95.88 237 LEU A O 1
ATOM 1929 N N . ASP A 1 238 ? -23.422 -0.547 16.203 1 95.5 238 ASP A N 1
ATOM 1930 C CA . ASP A 1 238 ? -22.297 -0.422 17.125 1 95.5 238 ASP A CA 1
ATOM 1931 C C . ASP A 1 238 ? -20.984 -0.752 16.422 1 95.5 238 ASP A C 1
ATOM 1933 O O . ASP A 1 238 ? -20.969 -1.424 15.383 1 95.5 238 ASP A O 1
ATOM 1937 N N . GLN A 1 239 ? -19.938 -0.22 17.016 1 95 239 GLN A N 1
ATOM 1938 C CA . GLN A 1 239 ? -18.609 -0.491 16.484 1 95 239 GLN A CA 1
ATOM 1939 C C . GLN A 1 239 ? -18.359 -1.992 16.359 1 95 239 GLN A C 1
ATOM 1941 O O . GLN A 1 239 ? -18.641 -2.75 17.281 1 95 239 GLN A O 1
ATOM 1946 N N . GLY A 1 240 ? -17.891 -2.459 15.211 1 93 240 GLY A N 1
ATOM 1947 C CA . GLY A 1 240 ? -17.562 -3.859 15 1 93 240 GLY A CA 1
ATOM 1948 C C . GLY A 1 240 ? -18.688 -4.656 14.375 1 93 240 GLY A C 1
ATOM 1949 O O . GLY A 1 240 ? -18.469 -5.754 13.867 1 93 240 GLY A O 1
ATOM 1950 N N . LYS A 1 241 ? -19.844 -4.184 14.414 1 95.81 241 LYS A N 1
ATOM 1951 C CA . LYS A 1 241 ? -20.969 -4.875 13.812 1 95.81 241 LYS A CA 1
ATOM 1952 C C . LYS A 1 241 ? -21.156 -4.465 12.352 1 95.81 241 LYS A C 1
ATOM 1954 O O . LYS A 1 241 ? -20.984 -3.293 12 1 95.81 241 LYS A O 1
ATOM 1959 N N . THR A 1 242 ? -21.547 -5.43 11.531 1 97.12 242 THR A N 1
ATOM 1960 C CA . THR A 1 242 ? -21.688 -5.152 10.102 1 97.12 242 THR A CA 1
ATOM 1961 C C . THR A 1 242 ? -23.125 -5.391 9.641 1 97.12 242 THR A C 1
ATOM 1963 O O . THR A 1 242 ? -23.938 -5.965 10.375 1 97.12 242 THR A O 1
ATOM 1966 N N . THR A 1 243 ? -23.469 -4.883 8.516 1 97.5 243 THR A N 1
ATOM 1967 C CA . THR A 1 243 ? -24.797 -5.02 7.918 1 97.5 243 THR A CA 1
ATOM 1968 C C . THR A 1 243 ? -24.688 -5.336 6.43 1 97.5 243 THR A C 1
ATOM 1970 O O . THR A 1 243 ? -23.688 -4.996 5.789 1 97.5 243 THR A O 1
ATOM 1973 N N . SER A 1 244 ? -25.656 -6.035 5.926 1 97.62 244 SER A N 1
ATOM 1974 C CA . SER A 1 244 ? -25.812 -6.211 4.484 1 97.62 244 SER A CA 1
ATOM 1975 C C . SER A 1 244 ? -26.531 -5.027 3.857 1 97.62 244 SER A C 1
ATOM 1977 O O . SER A 1 244 ? -27.078 -4.18 4.566 1 97.62 244 SER A O 1
ATOM 1979 N N . LEU A 1 245 ? -26.5 -4.965 2.516 1 97.81 245 LEU A N 1
ATOM 1980 C CA . LEU A 1 245 ? -27.25 -3.92 1.828 1 97.81 245 LEU A CA 1
ATOM 1981 C C . LEU A 1 245 ? -28.75 -4.117 2.02 1 97.81 245 LEU A C 1
ATOM 1983 O O . LEU A 1 245 ? -29.5 -3.143 2.168 1 97.81 245 LEU A O 1
ATOM 1987 N N . ASP A 1 246 ? -29.172 -5.383 2.057 1 97 246 ASP A N 1
ATOM 1988 C CA . ASP A 1 246 ? -30.578 -5.672 2.303 1 97 246 ASP A CA 1
ATOM 1989 C C . ASP A 1 246 ? -31.016 -5.152 3.67 1 97 246 ASP A C 1
ATOM 1991 O O . ASP A 1 246 ? -32.062 -4.523 3.793 1 97 246 ASP A O 1
ATOM 1995 N N . GLU A 1 247 ? -30.234 -5.438 4.648 1 96.81 247 GLU A N 1
ATOM 1996 C CA . GLU A 1 247 ? -30.547 -4.973 5.996 1 96.81 247 GLU A CA 1
ATOM 1997 C C . GLU A 1 247 ? -30.547 -3.447 6.066 1 96.81 247 GLU A C 1
ATOM 1999 O O . GLU A 1 247 ? -31.438 -2.855 6.695 1 96.81 247 GLU A O 1
ATOM 2004 N N . TYR A 1 248 ? -29.594 -2.805 5.5 1 97.31 248 TYR A N 1
ATOM 2005 C CA . TYR A 1 248 ? -29.562 -1.349 5.402 1 97.31 248 TYR A CA 1
ATOM 2006 C C . TYR A 1 248 ? -30.859 -0.81 4.828 1 97.31 248 TYR A C 1
ATOM 2008 O O . TYR A 1 248 ? -31.484 0.075 5.414 1 97.31 248 TYR A O 1
ATOM 2016 N N . VAL A 1 249 ? -31.312 -1.364 3.734 1 96.31 249 VAL A N 1
ATOM 2017 C CA . VAL A 1 249 ? -32.5 -0.9 3.027 1 96.31 249 VAL A CA 1
ATOM 2018 C C . VAL A 1 249 ? -33.719 -1.107 3.902 1 96.31 249 VAL A C 1
ATOM 2020 O O . VAL A 1 249 ? -34.625 -0.275 3.908 1 96.31 249 VAL A O 1
ATOM 2023 N N . SER A 1 250 ? -33.719 -2.139 4.648 1 95.5 250 SER A N 1
ATOM 2024 C CA . SER A 1 250 ? -34.844 -2.43 5.504 1 95.5 250 SER A CA 1
ATOM 2025 C C . SER A 1 250 ? -35 -1.389 6.609 1 95.5 250 SER A C 1
ATOM 2027 O O . SER A 1 250 ? -36.094 -1.17 7.125 1 95.5 250 SER A O 1
ATOM 2029 N N . ARG A 1 251 ? -33.906 -0.727 7.02 1 94.25 251 ARG A N 1
ATOM 2030 C CA . ARG A 1 251 ? -33.938 0.27 8.086 1 94.25 251 ARG A CA 1
ATOM 2031 C C . ARG A 1 251 ? -34.156 1.671 7.52 1 94.25 251 ARG A C 1
ATOM 2033 O O . ARG A 1 251 ? -34.469 2.6 8.258 1 94.25 251 ARG A O 1
ATOM 2040 N N . ALA A 1 252 ? -33.938 1.806 6.258 1 92.12 252 ALA A N 1
ATOM 2041 C CA . ALA A 1 252 ? -34.031 3.121 5.629 1 92.12 252 ALA A CA 1
ATOM 2042 C C . ALA A 1 252 ? -35.5 3.568 5.504 1 92.12 252 ALA A C 1
ATOM 2044 O O . ALA A 1 252 ? -36.375 2.746 5.281 1 92.12 252 ALA A O 1
ATOM 2045 N N . PRO A 1 253 ? -35.688 4.855 5.613 1 88.06 253 PRO A N 1
ATOM 2046 C CA . PRO A 1 253 ? -37.062 5.359 5.332 1 88.06 253 PRO A CA 1
ATOM 2047 C C . PRO A 1 253 ? -37.531 5.012 3.924 1 88.06 253 PRO A C 1
ATOM 2049 O O . PRO A 1 253 ? -36.719 4.965 2.99 1 88.06 253 PRO A O 1
ATOM 2052 N N . PRO A 1 254 ? -38.781 4.762 3.766 1 87.69 254 PRO A N 1
ATOM 2053 C CA . PRO A 1 254 ? -39.312 4.336 2.469 1 87.69 254 PRO A CA 1
ATOM 2054 C C . PRO A 1 254 ? -39.062 5.355 1.361 1 87.69 254 PRO A C 1
ATOM 2056 O O . PRO A 1 254 ? -38.938 4.984 0.19 1 87.69 254 PRO A O 1
ATOM 2059 N N . ASP A 1 255 ? -38.938 6.582 1.784 1 88.12 255 ASP A N 1
ATOM 2060 C CA . ASP A 1 255 ? -38.781 7.621 0.77 1 88.12 255 ASP A CA 1
ATOM 2061 C C . ASP A 1 255 ? -37.312 7.859 0.442 1 88.12 255 ASP A C 1
ATOM 2063 O O . ASP A 1 255 ? -37 8.664 -0.434 1 88.12 255 ASP A O 1
ATOM 2067 N N . GLN A 1 256 ? -36.469 7.172 1.059 1 90.31 256 GLN A N 1
ATOM 2068 C CA . GLN A 1 256 ? -35.031 7.297 0.777 1 90.31 256 GLN A CA 1
ATOM 2069 C C . GLN A 1 256 ? -34.656 6.484 -0.453 1 90.31 256 GLN A C 1
ATOM 2071 O O . GLN A 1 256 ? -34.656 5.25 -0.415 1 90.31 256 GLN A O 1
ATOM 2076 N N . ASN A 1 257 ? -34.219 7.113 -1.464 1 92.94 257 ASN A N 1
ATOM 2077 C CA . ASN A 1 257 ? -33.906 6.453 -2.729 1 92.94 257 ASN A CA 1
ATOM 2078 C C . ASN A 1 257 ? -32.406 6.246 -2.896 1 92.94 257 ASN A C 1
ATOM 2080 O O . ASN A 1 257 ? -31.953 5.824 -3.959 1 92.94 257 ASN A O 1
ATOM 2084 N N . GLU A 1 258 ? -31.688 6.551 -1.82 1 94.62 258 GLU A N 1
ATOM 2085 C CA . GLU A 1 258 ? -30.234 6.418 -1.893 1 94.62 258 GLU A CA 1
ATOM 2086 C C . GLU A 1 258 ? -29.703 5.539 -0.763 1 94.62 258 GLU A C 1
ATOM 2088 O O . GLU A 1 258 ? -30.297 5.48 0.315 1 94.62 258 GLU A O 1
ATOM 2093 N N . ILE A 1 259 ? -28.641 4.816 -1.056 1 96.62 259 ILE A N 1
ATOM 2094 C CA . ILE A 1 259 ? -27.781 4.176 -0.059 1 96.62 259 ILE A CA 1
ATOM 2095 C C . ILE A 1 259 ? -26.484 4.961 0.084 1 96.62 259 ILE A C 1
ATOM 2097 O O . ILE A 1 259 ? -25.719 5.086 -0.875 1 96.62 259 ILE A O 1
ATOM 2101 N N . TYR A 1 260 ? -26.25 5.477 1.279 1 95.81 260 TYR A N 1
ATOM 2102 C CA . TYR A 1 260 ? -25.109 6.359 1.474 1 95.81 260 TYR A CA 1
ATOM 2103 C C . TYR A 1 260 ? -23.922 5.594 2.053 1 95.81 260 TYR A C 1
ATOM 2105 O O . TYR A 1 260 ? -24.094 4.727 2.91 1 95.81 260 TYR A O 1
ATOM 2113 N N . TYR A 1 261 ? -22.75 5.934 1.595 1 96.38 261 TYR A N 1
ATOM 2114 C CA . TYR A 1 261 ? -21.531 5.395 2.191 1 96.38 261 TYR A CA 1
ATOM 2115 C C . TYR A 1 261 ? -20.469 6.48 2.334 1 96.38 261 TYR A C 1
ATOM 2117 O O . TYR A 1 261 ? -20.547 7.52 1.674 1 96.38 261 TYR A O 1
ATOM 2125 N N . LEU A 1 262 ? -19.562 6.312 3.236 1 95.12 262 LEU A N 1
ATOM 2126 C CA . LEU A 1 262 ? -18.438 7.223 3.443 1 95.12 262 LEU A CA 1
ATOM 2127 C C . LEU A 1 262 ? -17.141 6.449 3.586 1 95.12 262 LEU A C 1
ATOM 2129 O O . LEU A 1 262 ? -17.031 5.547 4.422 1 95.12 262 LEU A O 1
ATOM 2133 N N . CYS A 1 263 ? -16.234 6.758 2.744 1 91.75 263 CYS A N 1
ATOM 2134 C CA . CYS A 1 263 ? -14.922 6.137 2.799 1 91.75 263 CYS A CA 1
ATOM 2135 C C . CYS A 1 263 ? -13.992 6.91 3.729 1 91.75 263 CYS A C 1
ATOM 2137 O O . CYS A 1 263 ? -13.742 8.102 3.518 1 91.75 263 CYS A O 1
ATOM 2139 N N . ALA A 1 264 ? -13.562 6.305 4.758 1 90.62 264 ALA A N 1
ATOM 2140 C CA . ALA A 1 264 ? -12.609 6.84 5.727 1 90.62 264 ALA A CA 1
ATOM 2141 C C . ALA A 1 264 ? -11.773 5.727 6.344 1 90.62 264 ALA A C 1
ATOM 2143 O O . ALA A 1 264 ? -12.242 4.59 6.48 1 90.62 264 ALA A O 1
ATOM 2144 N N . PRO A 1 265 ? -10.57 6.004 6.766 1 86 265 PRO A N 1
ATOM 2145 C CA . PRO A 1 265 ? -9.672 4.945 7.223 1 86 265 PRO A CA 1
ATOM 2146 C C . PRO A 1 265 ? -10.156 4.258 8.5 1 86 265 PRO A C 1
ATOM 2148 O O . PRO A 1 265 ? -9.727 3.146 8.805 1 86 265 PRO A O 1
ATOM 2151 N N . SER A 1 266 ? -10.984 4.961 9.273 1 90.5 266 SER A N 1
ATOM 2152 C CA . SER A 1 266 ? -11.508 4.387 10.508 1 90.5 266 SER A CA 1
ATOM 2153 C C . SER A 1 266 ? -12.883 4.945 10.844 1 90.5 266 SER A C 1
ATOM 2155 O O . SER A 1 266 ? -13.312 5.941 10.258 1 90.5 266 SER A O 1
ATOM 2157 N N . ARG A 1 267 ? -13.461 4.246 11.75 1 94.31 267 ARG A N 1
ATOM 2158 C CA . ARG A 1 267 ? -14.781 4.68 12.211 1 94.31 267 ARG A CA 1
ATOM 2159 C C . ARG A 1 267 ? -14.711 6.074 12.828 1 94.31 267 ARG A C 1
ATOM 2161 O O . ARG A 1 267 ? -15.547 6.93 12.539 1 94.31 267 ARG A O 1
ATOM 2168 N N . GLU A 1 268 ? -13.703 6.297 13.625 1 92.38 268 GLU A N 1
ATOM 2169 C CA . GLU A 1 268 ? -13.531 7.582 14.297 1 92.38 268 GLU A CA 1
ATOM 2170 C C . GLU A 1 268 ? -13.367 8.711 13.281 1 92.38 268 GLU A C 1
ATOM 2172 O O . GLU A 1 268 ? -14.008 9.758 13.406 1 92.38 268 GLU A O 1
ATOM 2177 N N . LEU A 1 269 ? -12.617 8.508 12.312 1 92 269 LEU A N 1
ATOM 2178 C CA . LEU A 1 269 ? -12.359 9.531 11.305 1 92 269 LEU A CA 1
ATOM 2179 C C . LEU A 1 269 ? -13.602 9.758 10.438 1 92 269 LEU A C 1
ATOM 2181 O O . LEU A 1 269 ? -13.844 10.875 9.984 1 92 269 LEU A O 1
ATOM 2185 N N . ALA A 1 270 ? -14.336 8.68 10.211 1 94.75 270 ALA A N 1
ATOM 2186 C CA . ALA A 1 270 ? -15.586 8.828 9.469 1 94.75 270 ALA A CA 1
ATOM 2187 C C . ALA A 1 270 ? -16.547 9.758 10.195 1 94.75 270 ALA A C 1
ATOM 2189 O O . ALA A 1 270 ? -17.125 10.672 9.594 1 94.75 270 ALA A O 1
ATOM 2190 N N . PHE A 1 271 ? -16.625 9.617 11.484 1 94.06 271 PHE A N 1
ATOM 2191 C CA . PHE A 1 271 ? -17.578 10.391 12.273 1 94.06 271 PHE A CA 1
ATOM 2192 C C . PHE A 1 271 ? -17.094 11.82 12.469 1 94.06 271 PHE A C 1
ATOM 2194 O O . PHE A 1 271 ? -17.875 12.719 12.742 1 94.06 271 PHE A O 1
ATOM 2201 N N . GLN A 1 272 ? -15.828 12.031 12.281 1 92.5 272 GLN A N 1
ATOM 2202 C CA . GLN A 1 272 ? -15.25 13.367 12.422 1 92.5 272 GLN A CA 1
ATOM 2203 C C . GLN A 1 272 ? -15.195 14.086 11.078 1 92.5 272 GLN A C 1
ATOM 2205 O O . GLN A 1 272 ? -14.867 15.273 11.016 1 92.5 272 GLN A O 1
ATOM 2210 N N . SER A 1 273 ? -15.578 13.383 10.07 1 94.06 273 SER A N 1
ATOM 2211 C CA . SER A 1 273 ? -15.484 13.93 8.719 1 94.06 273 SER A CA 1
ATOM 2212 C C . SER A 1 273 ? -16.531 15.023 8.492 1 94.06 273 SER A C 1
ATOM 2214 O O . SER A 1 273 ? -17.672 14.898 8.93 1 94.06 273 SER A O 1
ATOM 2216 N N . PRO A 1 274 ? -16.109 16.125 7.785 1 94.38 274 PRO A N 1
ATOM 2217 C CA . PRO A 1 274 ? -17.109 17.141 7.414 1 94.38 274 PRO A CA 1
ATOM 2218 C C . PRO A 1 274 ? -18.234 16.578 6.555 1 94.38 274 PRO A C 1
ATOM 2220 O O . PRO A 1 274 ? -19.359 17.094 6.586 1 94.38 274 PRO A O 1
ATOM 2223 N N . TYR A 1 275 ? -18.016 15.516 5.852 1 93.31 275 TYR A N 1
ATOM 2224 C CA . TYR A 1 275 ? -18.984 14.938 4.938 1 93.31 275 TYR A CA 1
ATOM 2225 C C . TYR A 1 275 ? -20.062 14.172 5.699 1 93.31 275 TYR A C 1
ATOM 2227 O O . TYR A 1 275 ? -21.125 13.852 5.145 1 93.31 275 TYR A O 1
ATOM 2235 N N . TYR A 1 276 ? -19.781 13.891 6.914 1 94.06 276 TYR A N 1
ATOM 2236 C CA . TYR A 1 276 ? -20.734 13.164 7.746 1 94.06 276 TYR A CA 1
ATOM 2237 C C . TYR A 1 276 ? -21.641 14.117 8.508 1 94.06 276 TYR A C 1
ATOM 2239 O O . TYR A 1 276 ? -22.672 13.711 9.031 1 94.06 276 TYR A O 1
ATOM 2247 N N . GLU A 1 277 ? -21.312 15.414 8.633 1 91.81 277 GLU A N 1
ATOM 2248 C CA . GLU A 1 277 ? -21.969 16.375 9.508 1 91.81 277 GLU A CA 1
ATOM 2249 C C . GLU A 1 277 ? -23.453 16.516 9.164 1 91.81 277 GLU A C 1
ATOM 2251 O O . GLU A 1 277 ? -24.297 16.594 10.062 1 91.81 277 GLU A O 1
ATOM 2256 N N . ALA A 1 278 ? -23.734 16.484 7.832 1 88.69 278 ALA A N 1
ATOM 2257 C CA . ALA A 1 278 ? -25.141 16.609 7.418 1 88.69 278 ALA A CA 1
ATOM 2258 C C . ALA A 1 278 ? -25.969 15.43 7.895 1 88.69 278 ALA A C 1
ATOM 2260 O O . ALA A 1 278 ? -27.172 15.555 8.109 1 88.69 278 ALA A O 1
ATOM 2261 N N . PHE A 1 279 ? -25.328 14.289 8.047 1 90.88 279 PHE A N 1
ATOM 2262 C CA . PHE A 1 279 ? -26.016 13.094 8.516 1 90.88 279 PHE A CA 1
ATOM 2263 C C . PHE A 1 279 ? -26.141 13.094 10.031 1 90.88 279 PHE A C 1
ATOM 2265 O O . PHE A 1 279 ? -27.094 12.531 10.586 1 90.88 279 PHE A O 1
ATOM 2272 N N . LYS A 1 280 ? -25.219 13.68 10.664 1 87.81 280 LYS A N 1
ATOM 2273 C CA . LYS A 1 280 ? -25.172 13.742 12.125 1 87.81 280 LYS A CA 1
ATOM 2274 C C . LYS A 1 280 ? -26.188 14.75 12.656 1 87.81 280 LYS A C 1
ATOM 2276 O O . LYS A 1 280 ? -26.875 14.484 13.641 1 87.81 280 LYS A O 1
ATOM 2281 N N . TYR A 1 281 ? -26.25 15.953 12.039 1 81.5 281 TYR A N 1
ATOM 2282 C CA . TYR A 1 281 ? -27.031 17.078 12.555 1 81.5 281 TYR A CA 1
ATOM 2283 C C . TYR A 1 281 ? -28.328 17.234 11.781 1 81.5 281 TYR A C 1
ATOM 2285 O O . TYR A 1 281 ? -29.047 18.219 11.961 1 81.5 281 TYR A O 1
ATOM 2293 N N . VAL A 1 282 ? -28.641 16.422 10.766 1 63.25 282 VAL A N 1
ATOM 2294 C CA . VAL A 1 282 ? -29.891 16.516 10.008 1 63.25 282 VAL A CA 1
ATOM 2295 C C . VAL A 1 282 ? -31.078 16.453 10.953 1 63.25 282 VAL A C 1
ATOM 2297 O O . VAL A 1 282 ? -31.188 15.516 11.758 1 63.25 282 VAL A O 1
ATOM 2300 N N . VAL A 1 283 ? -31.562 17.797 11.328 1 49.5 283 VAL A N 1
ATOM 2301 C CA . VAL A 1 283 ? -32.688 18.109 12.211 1 49.5 283 VAL A CA 1
ATOM 2302 C C . VAL A 1 283 ? -33.875 17.266 11.828 1 49.5 283 VAL A C 1
ATOM 2304 O O . VAL A 1 283 ? -34.656 16.859 12.695 1 49.5 283 VAL A O 1
ATOM 2307 N N . THR A 1 284 ? -34.406 17.688 10.523 1 48.09 284 THR A N 1
ATOM 2308 C CA . THR A 1 284 ? -35.875 17.75 10.508 1 48.09 284 THR A CA 1
ATOM 2309 C C . THR A 1 284 ? -36.469 16.375 10.805 1 48.09 284 THR A C 1
ATOM 2311 O O . THR A 1 284 ? -37.5 16.266 11.477 1 48.09 284 THR A O 1
ATOM 2314 N N . THR A 1 285 ? -36.344 15.508 9.695 1 47.12 285 THR A N 1
ATOM 2315 C CA . THR A 1 285 ? -37.281 14.406 9.859 1 47.12 285 THR A CA 1
ATOM 2316 C C . THR A 1 285 ? -36.781 13.438 10.922 1 47.12 285 THR A C 1
ATOM 2318 O O . THR A 1 285 ? -35.594 13.383 11.227 1 47.12 285 THR A O 1
ATOM 2321 N N . LEU A 1 286 ? -37.625 12.805 11.633 1 49.94 286 LEU A N 1
ATOM 2322 C CA . LEU A 1 286 ? -37.719 11.68 12.555 1 49.94 286 LEU A CA 1
ATOM 2323 C C . LEU A 1 286 ? -36.688 10.625 12.25 1 49.94 286 LEU A C 1
ATOM 2325 O O . LEU A 1 286 ? -36.469 9.695 13.031 1 49.94 286 LEU A O 1
ATOM 2329 N N . THR A 1 287 ? -36 10.773 10.953 1 60.03 287 THR A N 1
ATOM 2330 C CA . THR A 1 287 ? -35.281 9.516 10.766 1 60.03 287 THR A CA 1
ATOM 2331 C C . THR A 1 287 ? -33.844 9.758 10.336 1 60.03 287 THR A C 1
ATOM 2333 O O . THR A 1 287 ? -33.594 10.469 9.359 1 60.03 287 THR A O 1
ATOM 2336 N N . LYS A 1 288 ? -32.781 9.633 11.133 1 76.56 288 LYS A N 1
ATOM 2337 C CA . LYS A 1 288 ? -31.344 9.602 10.875 1 76.56 288 LYS A CA 1
ATOM 2338 C C . LYS A 1 288 ? -31.031 8.711 9.672 1 76.56 288 LYS A C 1
ATOM 2340 O O . LYS A 1 288 ? -31.562 7.613 9.539 1 76.56 288 LYS A O 1
ATOM 2345 N N . LYS A 1 289 ? -30.391 9.391 8.625 1 89.56 289 LYS A N 1
ATOM 2346 C CA . LYS A 1 289 ? -29.969 8.594 7.484 1 89.56 289 LYS A CA 1
ATOM 2347 C C . LYS A 1 289 ? -28.703 7.812 7.793 1 89.56 289 LYS A C 1
ATOM 2349 O O . LYS A 1 289 ? -27.719 8.383 8.289 1 89.56 289 LYS A O 1
ATOM 2354 N N . GLU A 1 290 ? -28.828 6.605 7.52 1 94.38 290 GLU A N 1
ATOM 2355 C CA . GLU A 1 290 ? -27.734 5.676 7.801 1 94.38 290 GLU A CA 1
ATOM 2356 C C . GLU A 1 290 ? -26.641 5.781 6.746 1 94.38 290 GLU A C 1
ATOM 2358 O O . GLU A 1 290 ? -26.938 5.965 5.559 1 94.38 290 GLU A O 1
ATOM 2363 N N . VAL A 1 291 ? -25.391 5.77 7.188 1 96.75 291 VAL A N 1
ATOM 2364 C CA . VAL A 1 291 ? -24.234 5.824 6.289 1 96.75 291 VAL A CA 1
ATOM 2365 C C . VAL A 1 291 ? -23.375 4.578 6.473 1 96.75 291 VAL A C 1
ATOM 2367 O O . VAL A 1 291 ? -22.969 4.258 7.594 1 96.75 291 VAL A O 1
ATOM 2370 N N . LEU A 1 292 ? -23.109 3.826 5.41 1 98 292 LEU A N 1
ATOM 2371 C CA . LEU A 1 292 ? -22.156 2.73 5.453 1 98 292 LEU A CA 1
ATOM 2372 C C . LEU A 1 292 ? -20.734 3.262 5.586 1 98 292 LEU A C 1
ATOM 2374 O O . LEU A 1 292 ? -20.375 4.254 4.949 1 98 292 LEU A O 1
ATOM 2378 N N . LEU A 1 293 ? -19.953 2.635 6.422 1 97.69 293 LEU A N 1
ATOM 2379 C CA . LEU A 1 293 ? -18.562 3.02 6.621 1 97.69 293 LEU A CA 1
ATOM 2380 C C . LEU A 1 293 ? -17.625 2.062 5.895 1 97.69 293 LEU A C 1
ATOM 2382 O O . LEU A 1 293 ? -17.578 0.87 6.211 1 97.69 293 LEU A O 1
ATOM 2386 N N . VAL A 1 294 ? -16.922 2.539 4.957 1 94.19 294 VAL A N 1
ATOM 2387 C CA . VAL A 1 294 ? -15.969 1.725 4.219 1 94.19 294 VAL A CA 1
ATOM 2388 C C . VAL A 1 294 ? -14.555 2.215 4.496 1 94.19 294 VAL A C 1
ATOM 2390 O O . VAL A 1 294 ? -14.242 3.393 4.293 1 94.19 294 VAL A O 1
ATOM 2393 N N . TYR A 1 295 ? -13.664 1.359 4.82 1 89.56 295 TYR A N 1
ATOM 2394 C CA . TYR A 1 295 ? -12.406 1.785 5.422 1 89.56 295 TYR A CA 1
ATOM 2395 C C . TYR A 1 295 ? -11.266 1.687 4.418 1 89.56 295 TYR A C 1
ATOM 2397 O O . TYR A 1 295 ? -10.188 2.25 4.633 1 89.56 295 TYR A O 1
ATOM 2405 N N . HIS A 1 296 ? -11.523 1.028 3.293 1 83.31 296 HIS A N 1
ATOM 2406 C CA . HIS A 1 296 ? -10.461 0.841 2.309 1 83.31 296 HIS A CA 1
ATOM 2407 C C . HIS A 1 296 ? -10.82 1.496 0.979 1 83.31 296 HIS A C 1
ATOM 2409 O O . HIS A 1 296 ? -11.992 1.52 0.59 1 83.31 296 HIS A O 1
ATOM 2415 N N . SER A 1 297 ? -9.805 1.996 0.35 1 79.56 297 SER A N 1
ATOM 2416 C CA . SER A 1 297 ? -10.016 2.66 -0.932 1 79.56 297 SER A CA 1
ATOM 2417 C C . SER A 1 297 ? -10.641 1.714 -1.948 1 79.56 297 SER A C 1
ATOM 2419 O O . SER A 1 297 ? -11.453 2.135 -2.779 1 79.56 297 SER A O 1
ATOM 2421 N N . MET A 1 298 ? -10.289 0.534 -1.851 1 81.69 298 MET A N 1
ATOM 2422 C CA . MET A 1 298 ? -10.867 -0.458 -2.75 1 81.69 298 MET A CA 1
ATOM 2423 C C . MET A 1 298 ? -12.383 -0.539 -2.566 1 81.69 298 MET A C 1
ATOM 2425 O O . MET A 1 298 ? -13.117 -0.753 -3.531 1 81.69 298 MET A O 1
ATOM 2429 N N . ASP A 1 299 ? -12.758 -0.373 -1.395 1 89.94 299 ASP A N 1
ATOM 2430 C CA . ASP A 1 299 ? -14.188 -0.472 -1.11 1 89.94 299 ASP A CA 1
ATOM 2431 C C . ASP A 1 299 ? -14.953 0.688 -1.739 1 89.94 299 ASP A C 1
ATOM 2433 O O . ASP A 1 299 ? -16.125 0.549 -2.082 1 89.94 299 ASP A O 1
ATOM 2437 N N . ASP A 1 300 ? -14.305 1.802 -1.82 1 88.06 300 ASP A N 1
ATOM 2438 C CA . ASP A 1 300 ? -14.922 2.906 -2.553 1 88.06 300 ASP A CA 1
ATOM 2439 C C . ASP A 1 300 ? -15.211 2.512 -3.998 1 88.06 300 ASP A C 1
ATOM 2441 O O . ASP A 1 300 ? -16.266 2.836 -4.535 1 88.06 300 ASP A O 1
ATOM 2445 N N . PHE A 1 301 ? -14.398 1.787 -4.582 1 84.06 301 PHE A N 1
ATOM 2446 C CA . PHE A 1 301 ? -14.57 1.282 -5.941 1 84.06 301 PHE A CA 1
ATOM 2447 C C . PHE A 1 301 ? -15.703 0.26 -5.996 1 84.06 301 PHE A C 1
ATOM 2449 O O . PHE A 1 301 ? -16.5 0.256 -6.941 1 84.06 301 PHE A O 1
ATOM 2456 N N . VAL A 1 302 ? -15.625 -0.528 -4.992 1 93.25 302 VAL A N 1
ATOM 2457 C CA . VAL A 1 302 ? -16.672 -1.546 -4.906 1 93.25 302 VAL A CA 1
ATOM 2458 C C . VAL A 1 302 ? -18.047 -0.878 -4.852 1 93.25 302 VAL A C 1
ATOM 2460 O O . VAL A 1 302 ? -18.953 -1.259 -5.59 1 93.25 302 VAL A O 1
ATOM 2463 N N . MET A 1 303 ? -18.203 0.128 -4.047 1 93.94 303 MET A N 1
ATOM 2464 C CA . MET A 1 303 ? -19.484 0.826 -3.9 1 93.94 303 MET A CA 1
ATOM 2465 C C . MET A 1 303 ? -19.875 1.513 -5.203 1 93.94 303 MET A C 1
ATOM 2467 O O . MET A 1 303 ? -21.047 1.489 -5.59 1 93.94 303 MET A O 1
ATOM 2471 N N . ASN A 1 304 ? -18.938 2.09 -5.859 1 89.06 304 ASN A N 1
ATOM 2472 C CA . ASN A 1 304 ? -19.203 2.705 -7.156 1 89.06 304 ASN A CA 1
ATOM 2473 C C . ASN A 1 304 ? -19.625 1.669 -8.195 1 89.06 304 ASN A C 1
ATOM 2475 O O . ASN A 1 304 ? -20.484 1.94 -9.039 1 89.06 304 ASN A O 1
ATOM 2479 N N . SER A 1 305 ? -19 0.558 -8.109 1 91.06 305 SER A N 1
ATOM 2480 C CA . SER A 1 305 ? -19.344 -0.521 -9.031 1 91.06 305 SER A CA 1
ATOM 2481 C C . SER A 1 305 ? -20.75 -1.042 -8.773 1 91.06 305 SER A C 1
ATOM 2483 O O . SER A 1 305 ? -21.469 -1.385 -9.711 1 91.06 305 SER A O 1
ATOM 2485 N N . VAL A 1 306 ? -21.094 -1.175 -7.527 1 96.06 306 VAL A N 1
ATOM 2486 C CA . VAL A 1 306 ? -22.469 -1.541 -7.223 1 96.06 306 VAL A CA 1
ATOM 2487 C C . VAL A 1 306 ? -23.422 -0.557 -7.891 1 96.06 306 VAL A C 1
ATOM 2489 O O . VAL A 1 306 ? -24.344 -0.964 -8.594 1 96.06 306 VAL A O 1
ATOM 2492 N N . GLY A 1 307 ? -23.203 0.679 -7.742 1 94.31 307 GLY A N 1
ATOM 2493 C CA . GLY A 1 307 ? -23.922 1.747 -8.422 1 94.31 307 GLY A CA 1
ATOM 2494 C C . GLY A 1 307 ? -25.375 1.869 -7.984 1 94.31 307 GLY A C 1
ATOM 2495 O O . GLY A 1 307 ? -25.844 2.963 -7.656 1 94.31 307 GLY A O 1
ATOM 2496 N N . GLU A 1 308 ? -26.078 0.778 -8.016 1 96.06 308 GLU A N 1
ATOM 2497 C CA . GLU A 1 308 ? -27.484 0.708 -7.641 1 96.06 308 GLU A CA 1
ATOM 2498 C C . GLU A 1 308 ? -27.812 -0.641 -7.008 1 96.06 308 GLU A C 1
ATOM 2500 O O . GLU A 1 308 ? -27.281 -1.675 -7.426 1 96.06 308 GLU A O 1
ATOM 2505 N N . PHE A 1 309 ? -28.656 -0.556 -5.941 1 96.31 309 PHE A N 1
ATOM 2506 C CA . PHE A 1 309 ? -29.109 -1.758 -5.25 1 96.31 309 PHE A CA 1
ATOM 2507 C C . PHE A 1 309 ? -30.578 -1.649 -4.883 1 96.31 309 PHE A C 1
ATOM 2509 O O . PHE A 1 309 ? -30.984 -0.729 -4.164 1 96.31 309 PHE A O 1
ATOM 2516 N N . ASN A 1 310 ? -31.375 -2.596 -5.418 1 92.81 310 ASN A N 1
ATOM 2517 C CA . ASN A 1 310 ? -32.812 -2.572 -5.203 1 92.81 310 ASN A CA 1
ATOM 2518 C C . ASN A 1 310 ? -33.438 -1.22 -5.57 1 92.81 310 ASN A C 1
ATOM 2520 O O . ASN A 1 310 ? -34.188 -0.635 -4.789 1 92.81 310 ASN A O 1
ATOM 2524 N N . THR A 1 311 ? -33 -0.644 -6.633 1 92.5 311 THR A N 1
ATOM 2525 C CA . THR A 1 311 ? -33.5 0.567 -7.262 1 92.5 311 THR A CA 1
ATOM 2526 C C . THR A 1 311 ? -33.062 1.808 -6.496 1 92.5 311 THR A C 1
ATOM 2528 O O . THR A 1 311 ? -33.562 2.906 -6.73 1 92.5 311 THR A O 1
ATOM 2531 N N . ARG A 1 312 ? -32.25 1.641 -5.566 1 96.06 312 ARG A N 1
ATOM 2532 C CA . ARG A 1 312 ? -31.688 2.766 -4.836 1 96.06 312 ARG A CA 1
ATOM 2533 C C . ARG A 1 312 ? -30.25 3.045 -5.285 1 96.06 312 ARG A C 1
ATOM 2535 O O . ARG A 1 312 ? -29.438 2.123 -5.402 1 96.06 312 ARG A O 1
ATOM 2542 N N . LYS A 1 313 ? -29.984 4.207 -5.512 1 96.12 313 LYS A N 1
ATOM 2543 C CA . LYS A 1 313 ? -28.656 4.594 -5.945 1 96.12 313 LYS A CA 1
ATOM 2544 C C . LYS A 1 313 ? -27.656 4.555 -4.785 1 96.12 313 LYS A C 1
ATOM 2546 O O . LYS A 1 313 ? -27.984 4.988 -3.676 1 96.12 313 LYS A O 1
ATOM 2551 N N . VAL A 1 314 ? -26.484 3.994 -5.008 1 96.31 314 VAL A N 1
ATOM 2552 C CA . VAL A 1 314 ? -25.422 4.012 -4.012 1 96.31 314 VAL A CA 1
ATOM 2553 C C . VAL A 1 314 ? -24.562 5.27 -4.184 1 96.31 314 VAL A C 1
ATOM 2555 O O . VAL A 1 314 ? -23.938 5.465 -5.223 1 96.31 314 VAL A O 1
ATOM 2558 N N . VAL A 1 315 ? -24.578 6.113 -3.123 1 93.19 315 VAL A N 1
ATOM 2559 C CA . VAL A 1 315 ? -23.984 7.438 -3.266 1 93.19 315 VAL A CA 1
ATOM 2560 C C . VAL A 1 315 ? -23.016 7.699 -2.109 1 93.19 315 VAL A C 1
ATOM 2562 O O . VAL A 1 315 ? -23.297 7.352 -0.962 1 93.19 315 VAL A O 1
ATOM 2565 N N . SER A 1 316 ? -21.875 8.211 -2.494 1 92.44 316 SER A N 1
ATOM 2566 C CA . SER A 1 316 ? -20.953 8.648 -1.451 1 92.44 316 SER A CA 1
ATOM 2567 C C . SER A 1 316 ? -21.531 9.805 -0.645 1 92.44 316 SER A C 1
ATOM 2569 O O . SER A 1 316 ? -22.172 10.703 -1.202 1 92.44 316 SER A O 1
ATOM 2571 N N . ALA A 1 317 ? -21.281 9.797 0.672 1 92 317 ALA A N 1
ATOM 2572 C CA . ALA A 1 317 ? -21.688 10.906 1.529 1 92 317 ALA A CA 1
ATOM 2573 C C . ALA A 1 317 ? -21.078 12.219 1.051 1 92 317 ALA A C 1
ATOM 2575 O O . ALA A 1 317 ? -21.625 13.297 1.298 1 92 317 ALA A O 1
ATOM 2576 N N . GLU A 1 318 ? -20.016 12.211 0.345 1 88.81 318 GLU A N 1
ATOM 2577 C CA . GLU A 1 318 ? -19.344 13.391 -0.195 1 88.81 318 GLU A CA 1
ATOM 2578 C C . GLU A 1 318 ? -20.219 14.086 -1.245 1 88.81 318 GLU A C 1
ATOM 2580 O O . GLU A 1 318 ? -20.156 15.305 -1.398 1 88.81 318 GLU A O 1
ATOM 2585 N N . ALA A 1 319 ? -21.016 13.328 -1.924 1 85.38 319 ALA A N 1
ATOM 2586 C CA . ALA A 1 319 ? -21.828 13.844 -3.023 1 85.38 319 ALA A CA 1
ATOM 2587 C C . ALA A 1 319 ? -23.281 14.039 -2.592 1 85.38 319 ALA A C 1
ATOM 2589 O O . ALA A 1 319 ? -24.109 14.477 -3.385 1 85.38 319 ALA A O 1
ATOM 2590 N N . ALA A 1 320 ? -23.5 13.695 -1.368 1 81.75 320 ALA A N 1
ATOM 2591 C CA . ALA A 1 320 ? -24.875 13.773 -0.89 1 81.75 320 ALA A CA 1
ATOM 2592 C C . ALA A 1 320 ? -25.359 15.219 -0.874 1 81.75 320 ALA A C 1
ATOM 2594 O O . ALA A 1 320 ? -24.625 16.141 -0.517 1 81.75 320 ALA A O 1
ATOM 2595 N N . LYS A 1 321 ? -26.531 15.398 -1.33 1 81.81 321 LYS A N 1
ATOM 2596 C CA . LYS A 1 321 ? -27.172 16.719 -1.282 1 81.81 321 LYS A CA 1
ATOM 2597 C C . LYS A 1 321 ? -28.078 16.844 -0.056 1 81.81 321 LYS A C 1
ATOM 2599 O O . LYS A 1 321 ? -29.297 16.766 -0.167 1 81.81 321 LYS A O 1
ATOM 2604 N N . LEU A 1 322 ? -27.422 16.984 1.067 1 81.75 322 LEU A N 1
ATOM 2605 C CA . LEU A 1 322 ? -28.109 17.094 2.348 1 81.75 322 LEU A CA 1
ATOM 2606 C C . LEU A 1 322 ? -27.719 18.391 3.057 1 81.75 322 LEU A C 1
ATOM 2608 O O . LEU A 1 322 ? -26.578 18.844 2.938 1 81.75 322 LEU A O 1
ATOM 2612 N N . ASP A 1 323 ? -28.75 19 3.652 1 78.38 323 ASP A N 1
ATOM 2613 C CA . ASP A 1 323 ? -28.5 20.219 4.418 1 78.38 323 ASP A CA 1
ATOM 2614 C C . ASP A 1 323 ? -28.656 19.969 5.914 1 78.38 323 ASP A C 1
ATOM 2616 O O . ASP A 1 323 ? -29.406 19.078 6.328 1 78.38 323 ASP A O 1
ATOM 2620 N N . VAL A 1 324 ? -27.797 20.656 6.672 1 76.88 324 VAL A N 1
ATOM 2621 C CA . VAL A 1 324 ? -27.906 20.609 8.125 1 76.88 324 VAL A CA 1
ATOM 2622 C C . VAL A 1 324 ? -29.078 21.469 8.594 1 76.88 324 VAL A C 1
ATOM 2624 O O . VAL A 1 324 ? -29.438 22.453 7.934 1 76.88 324 VAL A O 1
ATOM 2627 N N . GLN A 1 325 ? -29.797 20.969 9.578 1 67.62 325 GLN A N 1
ATOM 2628 C CA . GLN A 1 325 ? -30.891 21.75 10.156 1 67.62 325 GLN A CA 1
ATOM 2629 C C . GLN A 1 325 ? -30.359 23.062 10.742 1 67.62 325 GLN A C 1
ATOM 2631 O O . GLN A 1 325 ? -29.344 23.062 11.453 1 67.62 325 GLN A O 1
ATOM 2636 N N . GLU A 1 326 ? -30.812 24.188 10.156 1 61.31 326 GLU A N 1
ATOM 2637 C CA . GLU A 1 326 ? -30.406 25.5 10.672 1 61.31 326 GLU A CA 1
ATOM 2638 C C . GLU A 1 326 ? -30.812 25.656 12.133 1 61.31 326 GLU A C 1
ATOM 2640 O O . GLU A 1 326 ? -31.969 25.453 12.484 1 61.31 326 GLU A O 1
ATOM 2645 N N . ASP A 1 327 ? -29.984 25.391 13.062 1 57.06 327 ASP A N 1
ATOM 2646 C CA . ASP A 1 327 ? -30.375 25.875 14.375 1 57.06 327 ASP A CA 1
ATOM 2647 C C . ASP A 1 327 ? -30.578 27.391 14.359 1 57.06 327 ASP A C 1
ATOM 2649 O O . ASP A 1 327 ? -29.844 28.109 13.695 1 57.06 327 ASP A O 1
ATOM 2653 N N . HIS A 1 328 ? -31.859 27.875 14.328 1 51.19 328 HIS A N 1
ATOM 2654 C CA . HIS A 1 328 ? -32.375 29.234 14.266 1 51.19 328 HIS A CA 1
ATOM 2655 C C . HIS A 1 328 ? -31.312 30.234 14.742 1 51.19 328 HIS A C 1
ATOM 2657 O O . HIS A 1 328 ? -31.297 31.391 14.297 1 51.19 328 HIS A O 1
ATOM 2663 N N . ASP A 1 329 ? -30.672 30.094 15.906 1 50.5 329 ASP A N 1
ATOM 2664 C CA . ASP A 1 329 ? -30.219 31.219 16.703 1 50.5 329 ASP A CA 1
ATOM 2665 C C . ASP A 1 329 ? -28.812 31.672 16.266 1 50.5 329 ASP A C 1
ATOM 2667 O O . ASP A 1 329 ? -28.109 32.312 17.031 1 50.5 329 ASP A O 1
ATOM 2671 N N . THR A 1 330 ? -28.328 31.281 15.055 1 57.5 330 THR A N 1
ATOM 2672 C CA . THR A 1 330 ? -26.922 31.703 15.086 1 57.5 330 THR A CA 1
ATOM 2673 C C . THR A 1 330 ? -26.797 33.156 14.648 1 57.5 330 THR A C 1
ATOM 2675 O O . THR A 1 330 ? -27.031 33.469 13.484 1 57.5 330 THR A O 1
ATOM 2678 N N . THR A 1 331 ? -26.844 34.156 15.492 1 58.91 331 THR A N 1
ATOM 2679 C CA . THR A 1 331 ? -26.719 35.594 15.445 1 58.91 331 THR A CA 1
ATOM 2680 C C . THR A 1 331 ? -25.484 36 14.641 1 58.91 331 THR A C 1
ATOM 2682 O O . THR A 1 331 ? -25.453 37.062 14.039 1 58.91 331 THR A O 1
ATOM 2685 N N . ASP A 1 332 ? -24.516 35.188 14.375 1 79.69 332 ASP A N 1
ATOM 2686 C CA . ASP A 1 332 ? -23.281 35.719 13.812 1 79.69 332 ASP A CA 1
ATOM 2687 C C . ASP A 1 332 ? -23.016 35.125 12.43 1 79.69 332 ASP A C 1
ATOM 2689 O O . ASP A 1 332 ? -21.875 35.125 11.961 1 79.69 332 ASP A O 1
ATOM 2693 N N . LYS A 1 333 ? -24.062 34.781 11.648 1 89.56 333 LYS A N 1
ATOM 2694 C CA . LYS A 1 333 ? -23.938 34.25 10.289 1 89.56 333 LYS A CA 1
ATOM 2695 C C . LYS A 1 333 ? -23.703 35.406 9.289 1 89.56 333 LYS A C 1
ATOM 2697 O O . LYS A 1 333 ? -24.312 36.469 9.406 1 89.56 333 LYS A O 1
ATOM 2702 N N . LEU A 1 334 ? -22.859 35.062 8.312 1 94.62 334 LEU A N 1
ATOM 2703 C CA . LEU A 1 334 ? -22.641 36.062 7.254 1 94.62 334 LEU A CA 1
ATOM 2704 C C . LEU A 1 334 ? -23.922 36.312 6.461 1 94.62 334 LEU A C 1
ATOM 2706 O O . LEU A 1 334 ? -24.672 35.375 6.176 1 94.62 334 LEU A O 1
ATOM 2710 N N . THR A 1 335 ? -24.141 37.594 6.129 1 94.31 335 THR A N 1
ATOM 2711 C CA . THR A 1 335 ? -25.219 37.906 5.203 1 94.31 335 THR A CA 1
ATOM 2712 C C . THR A 1 335 ? -24.922 37.344 3.812 1 94.31 335 THR A C 1
ATOM 2714 O O . THR A 1 335 ? -23.781 37.062 3.492 1 94.31 335 THR A O 1
ATOM 2717 N N . GLU A 1 336 ? -25.953 37.281 3.057 1 94.25 336 GLU A N 1
ATOM 2718 C CA . GLU A 1 336 ? -25.781 36.781 1.689 1 94.25 336 GLU A CA 1
ATOM 2719 C C . GLU A 1 336 ? -24.797 37.656 0.915 1 94.25 336 GLU A C 1
ATOM 2721 O O . GLU A 1 336 ? -23.969 37.156 0.161 1 94.25 336 GLU A O 1
ATOM 2726 N N . ALA A 1 337 ? -24.906 38.938 1.124 1 96 337 ALA A N 1
ATOM 2727 C CA . ALA A 1 337 ? -24.031 39.875 0.444 1 96 337 ALA A CA 1
ATOM 2728 C C . ALA A 1 337 ? -22.578 39.656 0.878 1 96 337 ALA A C 1
ATOM 2730 O O . ALA A 1 337 ? -21.672 39.625 0.042 1 96 337 ALA A O 1
ATOM 2731 N N . ASP A 1 338 ? -22.359 39.531 2.16 1 96.81 338 ASP A N 1
ATOM 2732 C CA . ASP A 1 338 ? -21.016 39.344 2.699 1 96.81 338 ASP A CA 1
ATOM 2733 C C . ASP A 1 338 ? -20.438 38 2.242 1 96.81 338 ASP A C 1
ATOM 2735 O O . ASP A 1 338 ? -19.25 37.906 1.926 1 96.81 338 ASP A O 1
ATOM 2739 N N . ALA A 1 339 ? -21.297 37.031 2.215 1 97.12 339 ALA A N 1
ATOM 2740 C CA . ALA A 1 339 ? -20.859 35.719 1.775 1 97.12 339 ALA A CA 1
ATOM 2741 C C . ALA A 1 339 ? -20.438 35.75 0.309 1 97.12 339 ALA A C 1
ATOM 2743 O O . ALA A 1 339 ? -19.438 35.125 -0.066 1 97.12 339 ALA A O 1
ATOM 2744 N N . ASN A 1 340 ? -21.172 36.406 -0.484 1 96.62 340 ASN A N 1
ATOM 2745 C CA . ASN A 1 340 ? -20.844 36.531 -1.898 1 96.62 340 ASN A CA 1
ATOM 2746 C C . ASN A 1 340 ? -19.5 37.25 -2.094 1 96.62 340 ASN A C 1
ATOM 2748 O O . ASN A 1 340 ? -18.688 36.812 -2.934 1 96.62 340 ASN A O 1
ATOM 2752 N N . LEU A 1 341 ? -19.297 38.281 -1.331 1 97.25 341 LEU A N 1
ATOM 2753 C CA . LEU A 1 341 ? -18.016 39 -1.402 1 97.25 341 LEU A CA 1
ATOM 2754 C C . LEU A 1 341 ? -16.859 38.094 -0.993 1 97.25 341 LEU A C 1
ATOM 2756 O O . LEU A 1 341 ? -15.82 38.062 -1.647 1 97.25 341 LEU A O 1
ATOM 2760 N N . LEU A 1 342 ? -17.062 37.406 0.083 1 98.12 342 LEU A N 1
ATOM 2761 C CA . LEU A 1 342 ? -16 36.531 0.573 1 98.12 342 LEU A CA 1
ATOM 2762 C C . LEU A 1 342 ? -15.703 35.406 -0.436 1 98.12 342 LEU A C 1
ATOM 2764 O O . LEU A 1 342 ? -14.539 35.125 -0.701 1 98.12 342 LEU A O 1
ATOM 2768 N N . THR A 1 343 ? -16.719 34.781 -1.026 1 98.38 343 THR A N 1
ATOM 2769 C CA . THR A 1 343 ? -16.516 33.688 -1.983 1 98.38 343 THR A CA 1
ATOM 2770 C C . THR A 1 343 ? -15.781 34.219 -3.223 1 98.38 343 THR A C 1
ATOM 2772 O O . THR A 1 343 ? -14.93 33.5 -3.771 1 98.38 343 THR A O 1
ATOM 2775 N N . ALA A 1 344 ? -16.109 35.406 -3.641 1 97.56 344 ALA A N 1
ATOM 2776 C CA . ALA A 1 344 ? -15.406 36 -4.773 1 97.56 344 ALA A CA 1
ATOM 2777 C C . ALA A 1 344 ? -13.93 36.219 -4.449 1 97.56 344 ALA A C 1
ATOM 2779 O O . ALA A 1 344 ? -13.055 35.906 -5.266 1 97.56 344 ALA A O 1
ATOM 2780 N N . TRP A 1 345 ? -13.688 36.75 -3.322 1 98 345 TRP A N 1
ATOM 2781 C CA . TRP A 1 345 ? -12.32 37 -2.887 1 98 345 TRP A CA 1
ATOM 2782 C C . TRP A 1 345 ? -11.539 35.688 -2.77 1 98 345 TRP A C 1
ATOM 2784 O O . TRP A 1 345 ? -10.391 35.594 -3.227 1 98 345 TRP A O 1
ATOM 2794 N N . LEU A 1 346 ? -12.102 34.688 -2.137 1 98.5 346 LEU A N 1
ATOM 2795 C CA . LEU A 1 346 ? -11.477 33.375 -1.983 1 98.5 346 LEU A CA 1
ATOM 2796 C C . LEU A 1 346 ? -11.164 32.75 -3.342 1 98.5 346 LEU A C 1
ATOM 2798 O O . LEU A 1 346 ? -10.117 32.125 -3.52 1 98.5 346 LEU A O 1
ATOM 2802 N N . SER A 1 347 ? -12.102 32.875 -4.285 1 97.62 347 SER A N 1
ATOM 2803 C CA . SER A 1 347 ? -11.898 32.344 -5.633 1 97.62 347 SER A CA 1
ATOM 2804 C C . SER A 1 347 ? -10.648 32.906 -6.273 1 97.62 347 SER A C 1
ATOM 2806 O O . SER A 1 347 ? -9.906 32.219 -6.961 1 97.62 347 SER A O 1
ATOM 2808 N N . LEU A 1 348 ? -10.438 34.125 -6.027 1 96.44 348 LEU A N 1
ATOM 2809 C CA . LEU A 1 348 ? -9.258 34.781 -6.574 1 96.44 348 LEU A CA 1
ATOM 2810 C C . LEU A 1 348 ? -7.996 34.312 -5.859 1 96.44 348 LEU A C 1
ATOM 2812 O O . LEU A 1 348 ? -6.984 34.031 -6.504 1 96.44 348 LEU A O 1
ATOM 2816 N N . GLN A 1 349 ? -8.055 34.25 -4.531 1 96.56 349 GLN A N 1
ATOM 2817 C CA . GLN A 1 349 ? -6.902 33.875 -3.721 1 96.56 349 GLN A CA 1
ATOM 2818 C C . GLN A 1 349 ? -6.473 32.438 -4.012 1 96.56 349 GLN A C 1
ATOM 2820 O O . GLN A 1 349 ? -5.285 32.125 -3.934 1 96.56 349 GLN A O 1
ATOM 2825 N N . LEU A 1 350 ? -7.449 31.578 -4.324 1 97.31 350 LEU A N 1
ATOM 2826 C CA . LEU A 1 350 ? -7.199 30.156 -4.434 1 97.31 350 LEU A CA 1
ATOM 2827 C C . LEU A 1 350 ? -7.391 29.672 -5.871 1 97.31 350 LEU A C 1
ATOM 2829 O O . LEU A 1 350 ? -7.719 28.516 -6.102 1 97.31 350 LEU A O 1
ATOM 2833 N N . GLU A 1 351 ? -7.215 30.484 -6.84 1 94.12 351 GLU A N 1
ATOM 2834 C CA . GLU A 1 351 ? -7.523 30.219 -8.242 1 94.12 351 GLU A CA 1
ATOM 2835 C C . GLU A 1 351 ? -6.715 29.031 -8.773 1 94.12 351 GLU A C 1
ATOM 2837 O O . GLU A 1 351 ? -7.168 28.312 -9.664 1 94.12 351 GLU A O 1
ATOM 2842 N N . ALA A 1 352 ? -5.645 28.812 -8.227 1 92.31 352 ALA A N 1
ATOM 2843 C CA . ALA A 1 352 ? -4.766 27.75 -8.703 1 92.31 352 ALA A CA 1
ATOM 2844 C C . ALA A 1 352 ? -5.312 26.375 -8.32 1 92.31 352 ALA A C 1
ATOM 2846 O O . ALA A 1 352 ? -5.02 25.375 -8.977 1 92.31 352 ALA A O 1
ATOM 2847 N N . SER A 1 353 ? -6.16 26.312 -7.312 1 93.06 353 SER A N 1
ATOM 2848 C CA . SER A 1 353 ? -6.531 25.016 -6.742 1 93.06 353 SER A CA 1
ATOM 2849 C C . SER A 1 353 ? -8.031 24.797 -6.836 1 93.06 353 SER A C 1
ATOM 2851 O O . SER A 1 353 ? -8.5 23.656 -6.723 1 93.06 353 SER A O 1
ATOM 2853 N N . VAL A 1 354 ? -8.789 25.844 -7.027 1 94.94 354 VAL A N 1
ATOM 2854 C CA . VAL A 1 354 ? -10.234 25.688 -6.965 1 94.94 354 VAL A CA 1
ATOM 2855 C C . VAL A 1 354 ? -10.867 26.141 -8.281 1 94.94 354 VAL A C 1
ATOM 2857 O O . VAL A 1 354 ? -10.391 27.094 -8.898 1 94.94 354 VAL A O 1
ATOM 2860 N N . THR A 1 355 ? -11.93 25.484 -8.703 1 93.69 355 THR A N 1
ATOM 2861 C CA . THR A 1 355 ? -12.727 25.906 -9.859 1 93.69 355 THR A CA 1
ATOM 2862 C C . THR A 1 355 ? -13.758 26.953 -9.461 1 93.69 355 THR A C 1
ATOM 2864 O O . THR A 1 355 ? -14.039 27.875 -10.227 1 93.69 355 THR A O 1
ATOM 2867 N N . LYS A 1 356 ? -14.266 26.719 -8.305 1 94.81 356 LYS A N 1
ATOM 2868 C CA . LYS A 1 356 ? -15.305 27.594 -7.777 1 94.81 356 LYS A CA 1
ATOM 2869 C C . LYS A 1 356 ? -15.352 27.531 -6.25 1 94.81 356 LYS A C 1
ATOM 2871 O O . LYS A 1 356 ? -14.953 26.547 -5.645 1 94.81 356 LYS A O 1
ATOM 2876 N N . VAL A 1 357 ? -15.711 28.688 -5.637 1 97.88 357 VAL A N 1
ATOM 2877 C CA . VAL A 1 357 ? -15.992 28.734 -4.207 1 97.88 357 VAL A CA 1
ATOM 2878 C C . VAL A 1 357 ? -17.469 29.078 -3.986 1 97.88 357 VAL A C 1
ATOM 2880 O O . VAL A 1 357 ? -18 30 -4.598 1 97.88 357 VAL A O 1
ATOM 2883 N N . GLU A 1 358 ? -18.141 28.344 -3.188 1 96.75 358 GLU A N 1
ATOM 2884 C CA . GLU A 1 358 ? -19.562 28.594 -2.949 1 96.75 358 GLU A CA 1
ATOM 2885 C C . GLU A 1 358 ? -19.922 28.375 -1.483 1 96.75 358 GLU A C 1
ATOM 2887 O O . GLU A 1 358 ? -19.141 27.812 -0.723 1 96.75 358 GLU A O 1
ATOM 2892 N N . VAL A 1 359 ? -21.094 28.812 -1.068 1 96 359 VAL A N 1
ATOM 2893 C CA . VAL A 1 359 ? -21.609 28.625 0.282 1 96 359 VAL A CA 1
ATOM 2894 C C . VAL A 1 359 ? -22.344 27.297 0.372 1 96 359 VAL A C 1
ATOM 2896 O O . VAL A 1 359 ? -22.922 26.828 -0.609 1 96 359 VAL A O 1
ATOM 2899 N N . THR A 1 360 ? -22.25 26.688 1.506 1 93.38 360 THR A N 1
ATOM 2900 C CA . THR A 1 360 ? -22.984 25.453 1.71 1 93.38 360 THR A CA 1
ATOM 2901 C C . THR A 1 360 ? -23.703 25.453 3.057 1 93.38 360 THR A C 1
ATOM 2903 O O . THR A 1 360 ? -23.297 26.172 3.979 1 93.38 360 THR A O 1
ATOM 2906 N N . ASN A 1 361 ? -24.719 24.688 3.141 1 90 361 ASN A N 1
ATOM 2907 C CA . ASN A 1 361 ? -25.453 24.5 4.383 1 90 361 ASN A CA 1
ATOM 2908 C C . ASN A 1 361 ? -25.297 23.078 4.918 1 90 361 ASN A C 1
ATOM 2910 O O . ASN A 1 361 ? -26.016 22.672 5.844 1 90 361 ASN A O 1
ATOM 2914 N N . ARG A 1 362 ? -24.375 22.375 4.398 1 90.88 362 ARG A N 1
ATOM 2915 C CA . ARG A 1 362 ? -24.25 20.984 4.816 1 90.88 362 ARG A CA 1
ATOM 2916 C C . ARG A 1 362 ? -23.312 20.859 6.02 1 90.88 362 ARG A C 1
ATOM 2918 O O . ARG A 1 362 ? -23.172 19.781 6.594 1 90.88 362 ARG A O 1
ATOM 2925 N N . LEU A 1 363 ? -22.656 21.969 6.391 1 92.88 363 LEU A N 1
ATOM 2926 C CA . LEU A 1 363 ? -21.641 21.922 7.438 1 92.88 363 LEU A CA 1
ATOM 2927 C C . LEU A 1 363 ? -22.172 22.531 8.734 1 92.88 363 LEU A C 1
ATOM 2929 O O . LEU A 1 363 ? -22.953 23.484 8.703 1 92.88 363 LEU A O 1
ATOM 2933 N N . HIS A 1 364 ? -21.719 21.922 9.812 1 90.5 364 HIS A N 1
ATOM 2934 C CA . HIS A 1 364 ? -22.016 22.422 11.141 1 90.5 364 HIS A CA 1
ATOM 2935 C C . HIS A 1 364 ? -20.75 22.828 11.891 1 90.5 364 HIS A C 1
ATOM 2937 O O . HIS A 1 364 ? -20.594 23.984 12.281 1 90.5 364 HIS A O 1
ATOM 2943 N N . ASP A 1 365 ? -19.828 21.922 12.039 1 92.12 365 ASP A N 1
ATOM 2944 C CA . ASP A 1 365 ? -18.656 22.094 12.891 1 92.12 365 ASP A CA 1
ATOM 2945 C C . ASP A 1 365 ? -17.438 22.5 12.07 1 92.12 365 ASP A C 1
ATOM 2947 O O . ASP A 1 365 ? -16.438 22.969 12.617 1 92.12 365 ASP A O 1
ATOM 2951 N N . SER A 1 366 ? -17.531 22.375 10.758 1 95.38 366 SER A N 1
ATOM 2952 C CA . SER A 1 366 ? -16.375 22.609 9.898 1 95.38 366 SER A CA 1
ATOM 2953 C C . SER A 1 366 ? -16.516 23.906 9.117 1 95.38 366 SER A C 1
ATOM 2955 O O . SER A 1 366 ? -17.625 24.25 8.688 1 95.38 366 SER A O 1
ATOM 2957 N N . PRO A 1 367 ? -15.445 24.578 8.906 1 97.62 367 PRO A N 1
ATOM 2958 C CA . PRO A 1 367 ? -15.5 25.859 8.188 1 97.62 367 PRO A CA 1
ATOM 2959 C C . PRO A 1 367 ? -15.672 25.672 6.684 1 97.62 367 PRO A C 1
ATOM 2961 O O . PRO A 1 367 ? -16.203 26.562 6.008 1 97.62 367 PRO A O 1
ATOM 2964 N N . ALA A 1 368 ? -15.164 24.609 6.184 1 97.81 368 ALA A N 1
ATOM 2965 C CA . ALA A 1 368 ? -15.203 24.422 4.734 1 97.81 368 ALA A CA 1
ATOM 2966 C C . ALA A 1 368 ? -15.047 22.953 4.363 1 97.81 368 ALA A C 1
ATOM 2968 O O . ALA A 1 368 ? -14.648 22.141 5.191 1 97.81 368 ALA A O 1
ATOM 2969 N N . VAL A 1 369 ? -15.398 22.578 3.123 1 96.12 369 VAL A N 1
ATOM 2970 C CA . VAL A 1 369 ? -15.258 21.234 2.568 1 96.12 369 VAL A CA 1
ATOM 2971 C C . VAL A 1 369 ? -15.031 21.328 1.061 1 96.12 369 VAL A C 1
ATOM 2973 O O . VAL A 1 369 ? -15.391 22.312 0.426 1 96.12 369 VAL A O 1
ATOM 2976 N N . VAL A 1 370 ? -14.391 20.344 0.531 1 94.44 370 VAL A N 1
ATOM 2977 C CA . VAL A 1 370 ? -14.156 20.328 -0.91 1 94.44 370 VAL A CA 1
ATOM 2978 C C . VAL A 1 370 ? -15.094 19.312 -1.564 1 94.44 370 VAL A C 1
ATOM 2980 O O . VAL A 1 370 ? -15.359 18.25 -1.005 1 94.44 370 VAL A O 1
ATOM 2983 N N . THR A 1 371 ? -15.602 19.656 -2.725 1 90.19 371 THR A N 1
ATOM 2984 C CA . THR A 1 371 ? -16.469 18.766 -3.494 1 90.19 371 THR A CA 1
ATOM 2985 C C . THR A 1 371 ? -16.047 18.734 -4.961 1 90.19 371 THR A C 1
ATOM 2987 O O . THR A 1 371 ? -15.164 19.5 -5.375 1 90.19 371 THR A O 1
ATOM 2990 N N . ASP A 1 372 ? -16.625 17.828 -5.762 1 79.75 372 ASP A N 1
ATOM 2991 C CA . ASP A 1 372 ? -16.391 17.703 -7.195 1 79.75 372 ASP A CA 1
ATOM 2992 C C . ASP A 1 372 ? -14.93 17.344 -7.488 1 79.75 372 ASP A C 1
ATOM 2994 O O . ASP A 1 372 ? -14.281 17.984 -8.312 1 79.75 372 ASP A O 1
ATOM 2998 N N . HIS A 1 373 ? -14.484 16.578 -6.746 1 73.12 373 HIS A N 1
ATOM 2999 C CA . HIS A 1 373 ? -13.148 16.031 -6.965 1 73.12 373 HIS A CA 1
ATOM 3000 C C . HIS A 1 373 ? -13.203 14.531 -7.227 1 73.12 373 HIS A C 1
ATOM 3002 O O . HIS A 1 373 ? -14.203 13.883 -6.902 1 73.12 373 HIS A O 1
ATOM 3008 N N . GLU A 1 374 ? -12.258 14.195 -8.016 1 68.25 374 GLU A N 1
ATOM 3009 C CA . GLU A 1 374 ? -12.133 12.75 -8.148 1 68.25 374 GLU A CA 1
ATOM 3010 C C . GLU A 1 374 ? -11.867 12.086 -6.805 1 68.25 374 GLU A C 1
ATOM 3012 O O . GLU A 1 374 ? -11.203 12.672 -5.938 1 68.25 374 GLU A O 1
ATOM 3017 N N . SER A 1 375 ? -12.586 11.055 -6.559 1 65.25 375 SER A N 1
ATOM 3018 C CA . SER A 1 375 ? -12.406 10.375 -5.281 1 65.25 375 SER A CA 1
ATOM 3019 C C . SER A 1 375 ? -10.93 10.07 -5.023 1 65.25 375 SER A C 1
ATOM 3021 O O . SER A 1 375 ? -10.148 9.914 -5.961 1 65.25 375 SER A O 1
ATOM 3023 N N . ALA A 1 376 ? -10.562 10.25 -3.754 1 62 376 ALA A N 1
ATOM 3024 C CA . ALA A 1 376 ? -9.195 9.945 -3.332 1 62 376 ALA A CA 1
ATOM 3025 C C . ALA A 1 376 ? -8.766 8.57 -3.828 1 62 376 ALA A C 1
ATOM 3027 O O . ALA A 1 376 ? -7.613 8.375 -4.227 1 62 376 ALA A O 1
ATOM 3028 N N . SER A 1 377 ? -9.719 7.727 -3.879 1 60.97 377 SER A N 1
ATOM 3029 C CA . SER A 1 377 ? -9.422 6.359 -4.293 1 60.97 377 SER A CA 1
ATOM 3030 C C . SER A 1 377 ? -9.094 6.289 -5.777 1 60.97 377 SER A C 1
ATOM 3032 O O . SER A 1 377 ? -8.148 5.605 -6.176 1 60.97 377 SER A O 1
ATOM 3034 N N . VAL A 1 378 ? -9.867 7.027 -6.516 1 63.06 378 VAL A N 1
ATOM 3035 C CA . VAL A 1 378 ? -9.617 7.059 -7.949 1 63.06 378 VAL A CA 1
ATOM 3036 C C . VAL A 1 378 ? -8.258 7.703 -8.219 1 63.06 378 VAL A C 1
ATOM 3038 O O . VAL A 1 378 ? -7.496 7.23 -9.062 1 63.06 378 VAL A O 1
ATOM 3041 N N . ARG A 1 379 ? -8.023 8.664 -7.438 1 64.44 379 ARG A N 1
ATOM 3042 C CA . ARG A 1 379 ? -6.742 9.344 -7.59 1 64.44 379 ARG A CA 1
ATOM 3043 C C . ARG A 1 379 ? -5.582 8.406 -7.285 1 64.44 379 ARG A C 1
ATOM 3045 O O . ARG A 1 379 ? -4.574 8.406 -7.996 1 64.44 379 ARG A O 1
ATOM 3052 N N . ARG A 1 380 ? -5.754 7.727 -6.27 1 62.66 380 ARG A N 1
ATOM 3053 C CA . ARG A 1 380 ? -4.719 6.773 -5.895 1 62.66 380 ARG A CA 1
ATOM 3054 C C . ARG A 1 380 ? -4.535 5.711 -6.973 1 62.66 380 ARG A C 1
ATOM 3056 O O . ARG A 1 380 ? -3.406 5.324 -7.285 1 62.66 380 ARG A O 1
ATOM 3063 N N . MET A 1 381 ? -5.625 5.242 -7.445 1 61.16 381 MET A N 1
ATOM 3064 C CA . MET A 1 381 ? -5.582 4.258 -8.523 1 61.16 381 MET A CA 1
ATOM 3065 C C . MET A 1 381 ? -4.891 4.832 -9.758 1 61.16 381 MET A C 1
ATOM 3067 O O . MET A 1 381 ? -4.074 4.156 -10.383 1 61.16 381 MET A O 1
ATOM 3071 N N . MET A 1 382 ? -5.23 6.023 -9.977 1 60.78 382 MET A N 1
ATOM 3072 C CA . MET A 1 382 ? -4.617 6.691 -11.125 1 60.78 382 MET A CA 1
ATOM 3073 C C . MET A 1 382 ? -3.111 6.836 -10.922 1 60.78 382 MET A C 1
ATOM 3075 O O . MET A 1 382 ? -2.338 6.664 -11.867 1 60.78 382 MET A O 1
ATOM 3079 N N . GLN A 1 383 ? -2.785 7.121 -9.688 1 62.12 383 GLN A N 1
ATOM 3080 C CA . GLN A 1 383 ? -1.369 7.246 -9.359 1 62.12 383 GLN A CA 1
ATOM 3081 C C . GLN A 1 383 ? -0.647 5.91 -9.523 1 62.12 383 GLN A C 1
ATOM 3083 O O . GLN A 1 383 ? 0.475 5.863 -10.031 1 62.12 383 GLN A O 1
ATOM 3088 N N . MET A 1 384 ? -1.284 4.922 -9.031 1 57.53 384 MET A N 1
ATOM 3089 C CA . MET A 1 384 ? -0.701 3.588 -9.156 1 57.53 384 MET A CA 1
ATOM 3090 C C . MET A 1 384 ? -0.522 3.205 -10.617 1 57.53 384 MET A C 1
ATOM 3092 O O . MET A 1 384 ? 0.505 2.641 -11 1 57.53 384 MET A O 1
ATOM 3096 N N . VAL A 1 385 ? -1.521 3.494 -11.375 1 55.72 385 VAL A N 1
ATOM 3097 C CA . VAL A 1 385 ? -1.474 3.195 -12.805 1 55.72 385 VAL A CA 1
ATOM 3098 C C . VAL A 1 385 ? -0.368 4.016 -13.469 1 55.72 385 VAL A C 1
ATOM 3100 O O . VAL A 1 385 ? 0.38 3.502 -14.305 1 55.72 385 VAL A O 1
ATOM 3103 N N . ASN A 1 386 ? -0.306 5.234 -12.984 1 56.84 386 ASN A N 1
ATOM 3104 C CA . ASN A 1 386 ? 0.719 6.105 -13.555 1 56.84 386 ASN A CA 1
ATOM 3105 C C . ASN A 1 386 ? 2.121 5.656 -13.148 1 56.84 386 ASN A C 1
ATOM 3107 O O . ASN A 1 386 ? 3.061 5.762 -13.938 1 56.84 386 ASN A O 1
ATOM 3111 N N . GLN A 1 387 ? 2.215 5.328 -11.945 1 55.47 387 GLN A N 1
ATOM 3112 C CA . GLN A 1 387 ? 3.51 4.848 -11.477 1 55.47 387 GLN A CA 1
ATOM 3113 C C . GLN A 1 387 ? 3.922 3.572 -12.211 1 55.47 387 GLN A C 1
ATOM 3115 O O . GLN A 1 387 ? 5.105 3.355 -12.477 1 55.47 387 GLN A O 1
ATOM 3120 N N . SER A 1 388 ? 2.98 2.721 -12.391 1 49.28 388 SER A N 1
ATOM 3121 C CA . SER A 1 388 ? 3.289 1.485 -13.102 1 49.28 388 SER A CA 1
ATOM 3122 C C . SER A 1 388 ? 3.693 1.766 -14.547 1 49.28 388 SER A C 1
ATOM 3124 O O . SER A 1 388 ? 4.465 1.008 -15.141 1 49.28 388 SER A O 1
ATOM 3126 N N . GLN A 1 389 ? 2.979 2.703 -15.18 1 46.47 389 GLN A N 1
ATOM 3127 C CA . GLN A 1 389 ? 3.287 2.986 -16.578 1 46.47 389 GLN A CA 1
ATOM 3128 C C . GLN A 1 389 ? 4.523 3.871 -16.703 1 46.47 389 GLN A C 1
ATOM 3130 O O . GLN A 1 389 ? 4.895 4.277 -17.797 1 46.47 389 GLN A O 1
ATOM 3135 N N . GLY A 1 390 ? 5.43 3.873 -15.727 1 45.34 390 GLY A N 1
ATOM 3136 C CA . GLY A 1 390 ? 6.652 4.652 -15.828 1 45.34 390 GLY A CA 1
ATOM 3137 C C . GLY A 1 390 ? 6.398 6.148 -15.914 1 45.34 390 GLY A C 1
ATOM 3138 O O . GLY A 1 390 ? 7.328 6.926 -16.141 1 45.34 390 GLY A O 1
ATOM 3139 N N . GLY A 1 391 ? 5.23 6.602 -16.422 1 41.97 391 GLY A N 1
ATOM 3140 C CA . GLY A 1 391 ? 5.016 8.008 -16.703 1 41.97 391 GLY A CA 1
ATOM 3141 C C . GLY A 1 391 ? 4.91 8.867 -15.461 1 41.97 391 GLY A C 1
ATOM 3142 O O . GLY A 1 391 ? 4.32 8.453 -14.469 1 41.97 391 GLY A O 1
ATOM 3143 N N . GLY A 1 392 ? 5.961 9.461 -15.055 1 43.34 392 GLY A N 1
ATOM 3144 C CA . GLY A 1 392 ? 6.059 10.562 -14.109 1 43.34 392 GLY A CA 1
ATOM 3145 C C . GLY A 1 392 ? 4.859 11.492 -14.148 1 43.34 392 GLY A C 1
ATOM 3146 O O . GLY A 1 392 ? 4.965 12.672 -13.805 1 43.34 392 GLY A O 1
ATOM 3147 N N . GLY A 1 393 ? 3.893 11.25 -15.023 1 41.69 393 GLY A N 1
ATOM 3148 C CA . GLY A 1 393 ? 2.99 12.391 -15.117 1 41.69 393 GLY A CA 1
ATOM 3149 C C . GLY A 1 393 ? 2.398 12.797 -13.781 1 41.69 393 GLY A C 1
ATOM 3150 O O . GLY A 1 393 ? 2.16 11.945 -12.922 1 41.69 393 GLY A O 1
ATOM 3151 N N . LEU A 1 394 ? 2.75 13.93 -13.328 1 43.34 394 LEU A N 1
ATOM 3152 C CA . LEU A 1 394 ? 2.24 14.703 -12.203 1 43.34 394 LEU A CA 1
ATOM 3153 C C . LEU A 1 394 ? 0.735 14.508 -12.047 1 43.34 394 LEU A C 1
ATOM 3155 O O . LEU A 1 394 ? -0.005 14.539 -13.031 1 43.34 394 LEU A O 1
ATOM 3159 N N . PRO A 1 395 ? 0.264 13.82 -11.094 1 47.91 395 PRO A N 1
ATOM 3160 C CA . PRO A 1 395 ? -1.179 13.891 -10.852 1 47.91 395 PRO A CA 1
ATOM 3161 C C . PRO A 1 395 ? -1.79 15.219 -11.297 1 47.91 395 PRO A C 1
ATOM 3163 O O . PRO A 1 395 ? -1.236 16.281 -11.008 1 47.91 395 PRO A O 1
ATOM 3166 N N . THR A 1 396 ? -2.266 15.398 -12.469 1 49.75 396 THR A N 1
ATOM 3167 C CA . THR A 1 396 ? -3.07 16.578 -12.75 1 49.75 396 THR A CA 1
ATOM 3168 C C . THR A 1 396 ? -3.908 16.969 -11.531 1 49.75 396 THR A C 1
ATOM 3170 O O . THR A 1 396 ? -4.699 16.156 -11.039 1 49.75 396 THR A O 1
ATOM 3173 N N . SER A 1 397 ? -3.326 17.656 -10.602 1 57.44 397 SER A N 1
ATOM 3174 C CA . SER A 1 397 ? -4.105 18.281 -9.539 1 57.44 397 SER A CA 1
ATOM 3175 C C . SER A 1 397 ? -5.422 18.844 -10.07 1 57.44 397 SER A C 1
ATOM 3177 O O . SER A 1 397 ? -5.43 19.828 -10.812 1 57.44 397 SER A O 1
ATOM 3179 N N . SER A 1 398 ? -6.422 18 -10.242 1 72.06 398 SER A N 1
ATOM 3180 C CA . SER A 1 398 ? -7.73 18.484 -10.672 1 72.06 398 SER A CA 1
ATOM 3181 C C . SER A 1 398 ? -8.305 19.469 -9.664 1 72.06 398 SER A C 1
ATOM 3183 O O . SER A 1 398 ? -8.258 19.234 -8.453 1 72.06 398 SER A O 1
ATOM 3185 N N . LYS A 1 399 ? -8.57 20.719 -10.172 1 86.62 399 LYS A N 1
ATOM 3186 C CA . LYS A 1 399 ? -9.25 21.734 -9.383 1 86.62 399 LYS A CA 1
ATOM 3187 C C . LYS A 1 399 ? -10.547 21.203 -8.789 1 86.62 399 LYS A C 1
ATOM 3189 O O . LYS A 1 399 ? -11.07 20.172 -9.234 1 86.62 399 LYS A O 1
ATOM 3194 N N . HIS A 1 400 ? -10.867 21.672 -7.668 1 91.94 400 HIS A N 1
ATOM 3195 C CA . HIS A 1 400 ? -12.078 21.25 -6.977 1 91.94 400 HIS A CA 1
ATOM 3196 C C . HIS A 1 400 ? -12.914 22.453 -6.539 1 91.94 400 HIS A C 1
ATOM 3198 O O . HIS A 1 400 ? -12.508 23.594 -6.738 1 91.94 400 HIS A O 1
ATOM 3204 N N . VAL A 1 401 ? -14.094 22.141 -6.148 1 94.44 401 VAL A N 1
ATOM 3205 C CA . VAL A 1 401 ? -14.969 23.172 -5.617 1 94.44 401 VAL A CA 1
ATOM 3206 C C . VAL A 1 401 ? -14.789 23.281 -4.105 1 94.44 401 VAL A C 1
ATOM 3208 O O . VAL A 1 401 ? -14.742 22.266 -3.406 1 94.44 401 VAL A O 1
ATOM 3211 N N . LEU A 1 402 ? -14.547 24.469 -3.623 1 97.19 402 LEU A N 1
ATOM 3212 C CA . LEU A 1 402 ? -14.5 24.734 -2.188 1 97.19 402 LEU A CA 1
ATOM 3213 C C . LEU A 1 402 ? -15.836 25.281 -1.692 1 97.19 402 LEU A C 1
ATOM 3215 O O . LEU A 1 402 ? -16.344 26.266 -2.23 1 97.19 402 LEU A O 1
ATOM 3219 N N . GLN A 1 403 ? -16.406 24.656 -0.743 1 96.94 403 GLN A N 1
ATOM 3220 C CA . GLN A 1 403 ? -17.641 25.125 -0.121 1 96.94 403 GLN A CA 1
ATOM 3221 C C . GLN A 1 403 ? -17.375 25.641 1.291 1 96.94 403 GLN A C 1
ATOM 3223 O O . GLN A 1 403 ? -16.766 24.953 2.107 1 96.94 403 GLN A O 1
ATOM 3228 N N . ILE A 1 404 ? -17.844 26.828 1.585 1 97.94 404 ILE A N 1
ATOM 3229 C CA . ILE A 1 404 ? -17.562 27.422 2.893 1 97.94 404 ILE A CA 1
ATOM 3230 C C . ILE A 1 404 ? -18.844 27.484 3.715 1 97.94 404 ILE A C 1
ATOM 3232 O O . ILE A 1 404 ? -19.938 27.641 3.16 1 97.94 404 ILE A O 1
ATOM 3236 N N . ASN A 1 405 ? -18.75 27.391 5.043 1 96 405 ASN A N 1
ATOM 3237 C CA . ASN A 1 405 ? -19.812 27.484 6.031 1 96 405 ASN A CA 1
ATOM 3238 C C . ASN A 1 405 ? -20 28.922 6.516 1 96 405 ASN A C 1
ATOM 3240 O O . ASN A 1 405 ? -19.203 29.406 7.336 1 96 405 ASN A O 1
ATOM 3244 N N . PRO A 1 406 ? -21 29.609 6.043 1 95.25 406 PRO A N 1
ATOM 3245 C CA . PRO A 1 406 ? -21.125 31.031 6.371 1 95.25 406 PRO A CA 1
ATOM 3246 C C . PRO A 1 406 ? -21.422 31.266 7.852 1 95.25 406 PRO A C 1
ATOM 3248 O O . PRO A 1 406 ? -21.359 32.406 8.32 1 95.25 406 PRO A O 1
ATOM 3251 N N . ARG A 1 407 ? -21.734 30.219 8.586 1 92.44 407 ARG A N 1
ATOM 3252 C CA . ARG A 1 407 ? -22.062 30.344 10.008 1 92.44 407 ARG A CA 1
ATOM 3253 C C . ARG A 1 407 ? -20.844 30.094 10.875 1 92.44 407 ARG A C 1
ATOM 3255 O O . ARG A 1 407 ? -20.844 30.406 12.07 1 92.44 407 ARG A O 1
ATOM 3262 N N . HIS A 1 408 ? -19.875 29.5 10.352 1 95.19 408 HIS A N 1
ATOM 3263 C CA . HIS A 1 408 ? -18.719 29.125 11.148 1 95.19 408 HIS A CA 1
ATOM 3264 C C . HIS A 1 408 ? -17.906 30.344 11.562 1 95.19 408 HIS A C 1
ATOM 3266 O O . HIS A 1 408 ? -17.609 31.203 10.734 1 95.19 408 HIS A O 1
ATOM 3272 N N . PRO A 1 409 ? -17.438 30.391 12.75 1 95.56 409 PRO A N 1
ATOM 3273 C CA . PRO A 1 409 ? -16.719 31.547 13.258 1 95.56 409 PRO A CA 1
ATOM 3274 C C . PRO A 1 409 ? -15.453 31.859 12.445 1 95.56 409 PRO A C 1
ATOM 3276 O O . PRO A 1 409 ? -15.148 33.031 12.195 1 95.56 409 PRO A O 1
ATOM 3279 N N . ILE A 1 410 ? -14.719 30.875 12.023 1 97.12 410 ILE A N 1
ATOM 3280 C CA . ILE A 1 410 ? -13.5 31.094 11.258 1 97.12 410 ILE A CA 1
ATOM 3281 C C . ILE A 1 410 ? -13.82 31.828 9.953 1 97.12 410 ILE A C 1
ATOM 3283 O O . ILE A 1 410 ? -13.094 32.719 9.539 1 97.12 410 ILE A O 1
ATOM 3287 N N . VAL A 1 411 ? -14.938 31.453 9.352 1 97.62 411 VAL A N 1
ATOM 3288 C CA . VAL A 1 411 ? -15.336 32.031 8.078 1 97.62 411 VAL A CA 1
ATOM 3289 C C . VAL A 1 411 ? -15.781 33.469 8.289 1 97.62 411 VAL A C 1
ATOM 3291 O O . VAL A 1 411 ? -15.414 34.375 7.52 1 97.62 411 VAL A O 1
ATOM 3294 N N . VAL A 1 412 ? -16.531 33.719 9.328 1 96.19 412 VAL A N 1
ATOM 3295 C CA . VAL A 1 412 ? -17 35.062 9.656 1 96.19 412 VAL A CA 1
ATOM 3296 C C . VAL A 1 412 ? -15.805 35.969 9.938 1 96.19 412 VAL A C 1
ATOM 3298 O O . VAL A 1 412 ? -15.719 37.062 9.398 1 96.19 412 VAL A O 1
ATOM 3301 N N . LYS A 1 413 ? -14.898 35.531 10.695 1 96.38 413 LYS A N 1
ATOM 3302 C CA . LYS A 1 413 ? -13.719 36.281 11.055 1 96.38 413 LYS A CA 1
ATOM 3303 C C . LYS A 1 413 ? -12.812 36.5 9.844 1 96.38 413 LYS A C 1
ATOM 3305 O O . LYS A 1 413 ? -12.156 37.531 9.719 1 96.38 413 LYS A O 1
ATOM 3310 N N . LEU A 1 414 ? -12.75 35.531 9.016 1 97.31 414 LEU A N 1
ATOM 3311 C CA . LEU A 1 414 ? -11.977 35.625 7.781 1 97.31 414 LEU A CA 1
ATOM 3312 C C . LEU A 1 414 ? -12.508 36.781 6.918 1 97.31 414 LEU A C 1
ATOM 3314 O O . LEU A 1 414 ? -11.727 37.562 6.355 1 97.31 414 LEU A O 1
ATOM 3318 N N . HIS A 1 415 ? -13.828 36.844 6.848 1 96.62 415 HIS A N 1
ATOM 3319 C CA . HIS A 1 415 ? -14.438 37.938 6.102 1 96.62 415 HIS A CA 1
ATOM 3320 C C . HIS A 1 415 ? -14.031 39.312 6.676 1 96.62 415 HIS A C 1
ATOM 3322 O O . HIS A 1 415 ? -13.742 40.25 5.93 1 96.62 415 HIS A O 1
ATOM 3328 N N . GLN A 1 416 ? -13.969 39.406 7.961 1 95.06 416 GLN A N 1
ATOM 3329 C CA . GLN A 1 416 ? -13.555 40.625 8.617 1 95.06 416 GLN A CA 1
ATOM 3330 C C . GLN A 1 416 ? -12.086 40.938 8.344 1 95.06 416 GLN A C 1
ATOM 3332 O O . GLN A 1 416 ? -11.727 42.062 8.031 1 95.06 416 GLN A O 1
ATOM 3337 N N . LEU A 1 417 ? -11.266 40 8.383 1 95.25 417 LEU A N 1
ATOM 3338 C CA . LEU A 1 417 ? -9.82 40.125 8.203 1 95.25 417 LEU A CA 1
ATOM 3339 C C . LEU A 1 417 ? -9.492 40.531 6.773 1 95.25 417 LEU A C 1
ATOM 3341 O O . LEU A 1 417 ? -8.492 41.219 6.531 1 95.25 417 LEU A O 1
ATOM 3345 N N . ARG A 1 418 ? -10.312 40.094 5.898 1 95.06 418 ARG A N 1
ATOM 3346 C CA . ARG A 1 418 ? -10.094 40.406 4.492 1 95.06 418 ARG A CA 1
ATOM 3347 C C . ARG A 1 418 ? -9.938 41.906 4.289 1 95.06 418 ARG A C 1
ATOM 3349 O O . ARG A 1 418 ? -9.141 42.344 3.451 1 95.06 418 ARG A O 1
ATOM 3356 N N . THR A 1 419 ? -10.609 42.719 5.102 1 92.94 419 THR A N 1
ATOM 3357 C CA . THR A 1 419 ? -10.602 44.156 4.945 1 92.94 419 THR A CA 1
ATOM 3358 C C . THR A 1 419 ? -9.609 44.812 5.918 1 92.94 419 THR A C 1
ATOM 3360 O O . THR A 1 419 ? -9.039 45.844 5.629 1 92.94 419 THR A O 1
ATOM 3363 N N . THR A 1 420 ? -9.266 44.188 7.062 1 93.38 420 THR A N 1
ATOM 3364 C CA . THR A 1 420 ? -8.453 44.781 8.109 1 93.38 420 THR A CA 1
ATOM 3365 C C . THR A 1 420 ? -7.004 44.312 8.008 1 93.38 420 THR A C 1
ATOM 3367 O O . THR A 1 420 ? -6.09 45.031 8.414 1 93.38 420 THR A O 1
ATOM 3370 N N . ASN A 1 421 ? -6.77 43.094 7.504 1 94.56 421 ASN A N 1
ATOM 3371 C CA . ASN A 1 421 ? -5.449 42.469 7.375 1 94.56 421 ASN A CA 1
ATOM 3372 C C . ASN A 1 421 ? -5.43 41.406 6.281 1 94.56 421 ASN A C 1
ATOM 3374 O O . ASN A 1 421 ? -5.398 40.219 6.578 1 94.56 421 ASN A O 1
ATOM 3378 N N . GLU A 1 422 ? -5.336 41.812 5.105 1 95.06 422 GLU A N 1
ATOM 3379 C CA . GLU A 1 422 ? -5.504 40.938 3.939 1 95.06 422 GLU A CA 1
ATOM 3380 C C . GLU A 1 422 ? -4.406 39.875 3.873 1 95.06 422 GLU A C 1
ATOM 3382 O O . GLU A 1 422 ? -4.672 38.719 3.561 1 95.06 422 GLU A O 1
ATOM 3387 N N . PRO A 1 423 ? -3.123 40.25 4.195 1 96.12 423 PRO A N 1
ATOM 3388 C CA . PRO A 1 423 ? -2.088 39.219 4.16 1 96.12 423 PRO A CA 1
ATOM 3389 C C . PRO A 1 423 ? -2.369 38.062 5.129 1 96.12 423 PRO A C 1
ATOM 3391 O O . PRO A 1 423 ? -2.193 36.906 4.773 1 96.12 423 PRO A O 1
ATOM 3394 N N . LEU A 1 424 ? -2.799 38.375 6.266 1 95.94 424 LEU A N 1
ATOM 3395 C CA . LEU A 1 424 ? -3.164 37.344 7.23 1 95.94 424 LEU A CA 1
ATOM 3396 C C . LEU A 1 424 ? -4.383 36.562 6.754 1 95.94 424 LEU A C 1
ATOM 3398 O O . LEU A 1 424 ? -4.426 35.344 6.883 1 95.94 424 LEU A O 1
ATOM 3402 N N . ALA A 1 425 ? -5.375 37.312 6.195 1 97.31 425 ALA A N 1
ATOM 3403 C CA . ALA A 1 425 ? -6.566 36.656 5.656 1 97.31 425 ALA A CA 1
ATOM 3404 C C . ALA A 1 425 ? -6.195 35.625 4.59 1 97.31 425 ALA A C 1
ATOM 3406 O O . ALA A 1 425 ? -6.758 34.531 4.551 1 97.31 425 ALA A O 1
ATOM 3407 N N . ALA A 1 426 ? -5.254 35.969 3.789 1 97.75 426 ALA A N 1
ATOM 3408 C CA . ALA A 1 426 ? -4.82 35.094 2.717 1 97.75 426 ALA A CA 1
ATOM 3409 C C . ALA A 1 426 ? -4.203 33.812 3.277 1 97.75 426 ALA A C 1
ATOM 3411 O O . ALA A 1 426 ? -4.461 32.719 2.77 1 97.75 426 ALA A O 1
ATOM 3412 N N . LYS A 1 427 ? -3.412 33.906 4.312 1 97.62 427 LYS A N 1
ATOM 3413 C CA . LYS A 1 427 ? -2.807 32.75 4.953 1 97.62 427 LYS A CA 1
ATOM 3414 C C . LYS A 1 427 ? -3.869 31.859 5.586 1 97.62 427 LYS A C 1
ATOM 3416 O O . LYS A 1 427 ? -3.789 30.625 5.496 1 97.62 427 LYS A O 1
ATOM 3421 N N . ILE A 1 428 ? -4.793 32.469 6.203 1 97.62 428 ILE A N 1
ATOM 3422 C CA . ILE A 1 428 ? -5.879 31.734 6.828 1 97.62 428 ILE A CA 1
ATOM 3423 C C . ILE A 1 428 ? -6.695 31.016 5.758 1 97.62 428 ILE A C 1
ATOM 3425 O O . ILE A 1 428 ? -7.055 29.844 5.922 1 97.62 428 ILE A O 1
ATOM 3429 N N . ALA A 1 429 ? -6.992 31.75 4.68 1 98.19 429 ALA A N 1
ATOM 3430 C CA . ALA A 1 429 ? -7.727 31.141 3.57 1 98.19 429 ALA A CA 1
ATOM 3431 C C . ALA A 1 429 ? -7.004 29.906 3.039 1 98.19 429 ALA A C 1
ATOM 3433 O O . ALA A 1 429 ? -7.625 28.859 2.811 1 98.19 429 ALA A O 1
ATOM 3434 N N . ALA A 1 430 ? -5.73 30.016 2.891 1 97.75 430 ALA A N 1
ATOM 3435 C CA . ALA A 1 430 ? -4.918 28.906 2.412 1 97.75 430 ALA A CA 1
ATOM 3436 C C . ALA A 1 430 ? -4.961 27.734 3.391 1 97.75 430 ALA A C 1
ATOM 3438 O O . ALA A 1 430 ? -5.078 26.578 2.98 1 97.75 430 ALA A O 1
ATOM 3439 N N . GLN A 1 431 ? -4.898 28.031 4.66 1 97.75 431 GLN A N 1
ATOM 3440 C CA . GLN A 1 431 ? -4.934 27 5.688 1 97.75 431 GLN A CA 1
ATOM 3441 C C . GLN A 1 431 ? -6.285 26.281 5.711 1 97.75 431 GLN A C 1
ATOM 3443 O O . GLN A 1 431 ? -6.344 25.047 5.793 1 97.75 431 GLN A O 1
ATOM 3448 N N . VAL A 1 432 ? -7.348 27.078 5.688 1 98 432 VAL A N 1
ATOM 3449 C CA . VAL A 1 432 ? -8.688 26.516 5.668 1 98 432 VAL A CA 1
ATOM 3450 C C . VAL A 1 432 ? -8.844 25.594 4.457 1 98 432 VAL A C 1
ATOM 3452 O O . VAL A 1 432 ? -9.414 24.5 4.562 1 98 432 VAL A O 1
ATOM 3455 N N . HIS A 1 433 ? -8.336 26.031 3.34 1 97.69 433 HIS A N 1
ATOM 3456 C CA . HIS A 1 433 ? -8.414 25.25 2.111 1 97.69 433 HIS A CA 1
ATOM 3457 C C . HIS A 1 433 ? -7.656 23.938 2.248 1 97.69 433 HIS A C 1
ATOM 3459 O O . HIS A 1 433 ? -8.188 22.875 1.933 1 97.69 433 HIS A O 1
ATOM 3465 N N . ILE A 1 434 ? -6.453 23.953 2.703 1 96.19 434 ILE A N 1
ATOM 3466 C CA . ILE A 1 434 ? -5.648 22.75 2.783 1 96.19 434 ILE A CA 1
ATOM 3467 C C . ILE A 1 434 ? -6.242 21.797 3.828 1 96.19 434 ILE A C 1
ATOM 3469 O O . ILE A 1 434 ? -6.203 20.578 3.664 1 96.19 434 ILE A O 1
ATOM 3473 N N . ASN A 1 435 ? -6.777 22.344 4.926 1 96.69 435 ASN A N 1
ATOM 3474 C CA . ASN A 1 435 ? -7.496 21.516 5.883 1 96.69 435 ASN A CA 1
ATOM 3475 C C . ASN A 1 435 ? -8.633 20.75 5.211 1 96.69 435 ASN A C 1
ATOM 3477 O O . ASN A 1 435 ? -8.82 19.562 5.461 1 96.69 435 ASN A O 1
ATOM 3481 N N . ALA A 1 436 ? -9.375 21.484 4.395 1 96 436 ALA A N 1
ATOM 3482 C CA . ALA A 1 436 ? -10.484 20.875 3.678 1 96 436 ALA A CA 1
ATOM 3483 C C . ALA A 1 436 ? -9.984 19.781 2.729 1 96 436 ALA A C 1
ATOM 3485 O O . ALA A 1 436 ? -10.602 18.719 2.613 1 96 436 ALA A O 1
ATOM 3486 N N . CYS A 1 437 ? -8.906 20.031 2.062 1 93.25 437 CYS A N 1
ATOM 3487 C CA . CYS A 1 437 ? -8.32 19.047 1.164 1 93.25 437 CYS A CA 1
ATOM 3488 C C . CYS A 1 437 ? -7.867 17.812 1.931 1 93.25 437 CYS A C 1
ATOM 3490 O O . CYS A 1 437 ? -8.062 16.672 1.471 1 93.25 437 CYS A O 1
ATOM 3492 N N . LEU A 1 438 ? -7.273 18.031 3.01 1 92.38 438 LEU A N 1
ATOM 3493 C CA . LEU A 1 438 ? -6.844 16.922 3.863 1 92.38 438 LEU A CA 1
ATOM 3494 C C . LEU A 1 438 ? -8.039 16.078 4.301 1 92.38 438 LEU A C 1
ATOM 3496 O O . LEU A 1 438 ? -7.984 14.852 4.254 1 92.38 438 LEU A O 1
ATOM 3500 N N . SER A 1 439 ? -9.07 16.719 4.676 1 92.19 439 SER A N 1
ATOM 3501 C CA . SER A 1 439 ? -10.281 16.016 5.102 1 92.19 439 SER A CA 1
ATOM 3502 C C . SER A 1 439 ? -10.859 15.18 3.969 1 92.19 439 SER A C 1
ATOM 3504 O O . SER A 1 439 ? -11.461 14.133 4.211 1 92.19 439 SER A O 1
ATOM 3506 N N . ALA A 1 440 ? -10.656 15.625 2.773 1 89.62 440 ALA A N 1
ATOM 3507 C CA . ALA A 1 440 ? -11.18 14.938 1.597 1 89.62 440 ALA A CA 1
ATOM 3508 C C . ALA A 1 440 ? -10.25 13.812 1.161 1 89.62 440 ALA A C 1
ATOM 3510 O O . ALA A 1 440 ? -10.586 13.039 0.26 1 89.62 440 ALA A O 1
ATOM 3511 N N . GLY A 1 441 ? -9.109 13.766 1.785 1 83.94 441 GLY A N 1
ATOM 3512 C CA . GLY A 1 441 ? -8.141 12.758 1.381 1 83.94 441 GLY A CA 1
ATOM 3513 C C . GLY A 1 441 ? -7.371 13.148 0.131 1 83.94 441 GLY A C 1
ATOM 3514 O O . GLY A 1 441 ? -6.82 12.281 -0.556 1 83.94 441 GLY A O 1
ATOM 3515 N N . LEU A 1 442 ? -7.398 14.406 -0.172 1 85.12 442 LEU A N 1
ATOM 3516 C CA . LEU A 1 442 ? -6.766 14.875 -1.398 1 85.12 442 LEU A CA 1
ATOM 3517 C C . LEU A 1 442 ? -5.297 15.211 -1.157 1 85.12 442 LEU A C 1
ATOM 3519 O O . LEU A 1 442 ? -4.551 15.469 -2.104 1 85.12 442 LEU A O 1
ATOM 3523 N N . VAL A 1 443 ? -4.973 15.281 0.137 1 86.06 443 VAL A N 1
ATOM 3524 C CA . VAL A 1 443 ? -3.582 15.523 0.506 1 86.06 443 VAL A CA 1
ATOM 3525 C C . VAL A 1 443 ? -2.904 14.203 0.862 1 86.06 443 VAL A C 1
ATOM 3527 O O . VAL A 1 443 ? -3.283 13.547 1.834 1 86.06 443 VAL A O 1
ATOM 3530 N N . GLU A 1 444 ? -1.98 13.797 0.114 1 76.81 444 GLU A N 1
ATOM 3531 C CA . GLU A 1 444 ? -1.335 12.5 0.294 1 76.81 444 GLU A CA 1
ATOM 3532 C C . GLU A 1 444 ? -0.49 12.477 1.565 1 76.81 444 GLU A C 1
ATOM 3534 O O . GLU A 1 444 ? -0.498 11.484 2.303 1 76.81 444 GLU A O 1
ATOM 3539 N N . ASP A 1 445 ? 0.234 13.523 1.798 1 86 445 ASP A N 1
ATOM 3540 C CA . ASP A 1 445 ? 1.12 13.617 2.953 1 86 445 ASP A CA 1
ATOM 3541 C C . ASP A 1 445 ? 0.902 14.93 3.703 1 86 445 ASP A C 1
ATOM 3543 O O . ASP A 1 445 ? 1.188 16.016 3.178 1 86 445 ASP A O 1
ATOM 3547 N N . GLY A 1 446 ? 0.386 14.727 4.906 1 90.12 446 GLY A N 1
ATOM 3548 C CA . GLY A 1 446 ? 0.053 15.898 5.699 1 90.12 446 GLY A CA 1
ATOM 3549 C C . GLY A 1 446 ? 1.258 16.766 6.02 1 90.12 446 GLY A C 1
ATOM 3550 O O . GLY A 1 446 ? 1.109 17.922 6.406 1 90.12 446 GLY A O 1
ATOM 3551 N N . ARG A 1 447 ? 2.521 16.375 5.793 1 91.75 447 ARG A N 1
ATOM 3552 C CA . ARG A 1 447 ? 3.736 17.125 6.086 1 91.75 447 ARG A CA 1
ATOM 3553 C C . ARG A 1 447 ? 3.816 18.391 5.238 1 91.75 447 ARG A C 1
ATOM 3555 O O . ARG A 1 447 ? 4.473 19.359 5.625 1 91.75 447 ARG A O 1
ATOM 3562 N N . VAL A 1 448 ? 3.096 18.406 4.191 1 89.81 448 VAL A N 1
ATOM 3563 C CA . VAL A 1 448 ? 3.18 19.5 3.229 1 89.81 448 VAL A CA 1
ATOM 3564 C C . VAL A 1 448 ? 2.627 20.781 3.85 1 89.81 448 VAL A C 1
ATOM 3566 O O . VAL A 1 448 ? 2.969 21.891 3.422 1 89.81 448 VAL A O 1
ATOM 3569 N N . MET A 1 449 ? 1.821 20.641 4.836 1 93.38 449 MET A N 1
ATOM 3570 C CA . MET A 1 449 ? 1.148 21.828 5.348 1 93.38 449 MET A CA 1
ATOM 3571 C C . MET A 1 449 ? 1.87 22.375 6.574 1 93.38 449 MET A C 1
ATOM 3573 O O . MET A 1 449 ? 1.562 23.469 7.043 1 93.38 449 MET A O 1
ATOM 3577 N N . ILE A 1 450 ? 2.824 21.688 7.094 1 94 450 ILE A N 1
ATOM 3578 C CA . ILE A 1 450 ? 3.367 21.984 8.414 1 94 450 ILE A CA 1
ATOM 3579 C C . ILE A 1 450 ? 4.125 23.312 8.375 1 94 450 ILE A C 1
ATOM 3581 O O . ILE A 1 450 ? 3.975 24.141 9.273 1 94 450 ILE A O 1
ATOM 3585 N N . GLY A 1 451 ? 4.953 23.516 7.383 1 93.25 451 GLY A N 1
ATOM 3586 C CA . GLY A 1 451 ? 5.719 24.75 7.277 1 93.25 451 GLY A CA 1
ATOM 3587 C C . GLY A 1 451 ? 4.855 26 7.324 1 93.25 451 GLY A C 1
ATOM 3588 O O . GLY A 1 451 ? 5.047 26.859 8.188 1 93.25 451 GLY A O 1
ATOM 3589 N N . ASP A 1 452 ? 3.914 26.062 6.445 1 94.81 452 ASP A N 1
ATOM 3590 C CA . ASP A 1 452 ? 3.018 27.203 6.363 1 94.81 452 ASP A CA 1
ATOM 3591 C C . ASP A 1 452 ? 2.174 27.344 7.629 1 94.81 452 ASP A C 1
ATOM 3593 O O . ASP A 1 452 ? 1.871 28.453 8.07 1 94.81 452 ASP A O 1
ATOM 3597 N N . LEU A 1 453 ? 1.799 26.234 8.211 1 96.56 453 LEU A N 1
ATOM 3598 C CA . LEU A 1 453 ? 1.017 26.25 9.445 1 96.56 453 LEU A CA 1
ATOM 3599 C C . LEU A 1 453 ? 1.813 26.875 10.586 1 96.56 453 LEU A C 1
ATOM 3601 O O . LEU A 1 453 ? 1.276 27.656 11.359 1 96.56 453 LEU A O 1
ATOM 3605 N N . ASN A 1 454 ? 3.074 26.531 10.688 1 95.5 454 ASN A N 1
ATOM 3606 C CA . ASN A 1 454 ? 3.924 27.109 11.727 1 95.5 454 ASN A CA 1
ATOM 3607 C C . ASN A 1 454 ? 4.078 28.625 11.547 1 95.5 454 ASN A C 1
ATOM 3609 O O . ASN A 1 454 ? 4.059 29.375 12.531 1 95.5 454 ASN A O 1
ATOM 3613 N N . VAL A 1 455 ? 4.199 29.062 10.344 1 95.56 455 VAL A N 1
ATOM 3614 C CA . VAL A 1 455 ? 4.309 30.484 10.055 1 95.56 455 VAL A CA 1
ATOM 3615 C C . VAL A 1 455 ? 3.021 31.188 10.469 1 95.56 455 VAL A C 1
ATOM 3617 O O . VAL A 1 455 ? 3.066 32.25 11.117 1 95.56 455 VAL A O 1
ATOM 3620 N N . LEU A 1 456 ? 1.938 30.594 10.141 1 97.06 456 LEU A N 1
ATOM 3621 C CA . LEU A 1 456 ? 0.633 31.141 10.484 1 97.06 456 LEU A CA 1
ATOM 3622 C C . LEU A 1 456 ? 0.451 31.219 12 1 97.06 456 LEU A C 1
ATOM 3624 O O . LEU A 1 456 ? 0.023 32.25 12.531 1 97.06 456 LEU A O 1
ATOM 3628 N N . LEU A 1 457 ? 0.794 30.109 12.672 1 96.06 457 LEU A N 1
ATOM 3629 C CA . LEU A 1 457 ? 0.666 30.062 14.125 1 96.06 457 LEU A CA 1
ATOM 3630 C C . LEU A 1 457 ? 1.527 31.141 14.781 1 96.06 457 LEU A C 1
ATOM 3632 O O . LEU A 1 457 ? 1.084 31.812 15.719 1 96.06 457 LEU A O 1
ATOM 3636 N N . ASP A 1 458 ? 2.73 31.297 14.312 1 95.06 458 ASP A N 1
ATOM 3637 C CA . ASP A 1 458 ? 3.633 32.312 14.836 1 95.06 458 ASP A CA 1
ATOM 3638 C C . ASP A 1 458 ? 3.016 33.719 14.719 1 95.06 458 ASP A C 1
ATOM 3640 O O . ASP A 1 458 ? 3.006 34.469 15.688 1 95.06 458 ASP A O 1
ATOM 3644 N N . GLU A 1 459 ? 2.461 34 13.609 1 94.62 459 GLU A N 1
ATOM 3645 C CA . GLU A 1 459 ? 1.853 35.312 13.367 1 94.62 459 GLU A CA 1
ATOM 3646 C C . GLU A 1 459 ? 0.629 35.531 14.25 1 94.62 459 GLU A C 1
ATOM 3648 O O . GLU A 1 459 ? 0.466 36.594 14.844 1 94.62 459 GLU A O 1
ATOM 3653 N N . LEU A 1 460 ? -0.19 34.531 14.375 1 95 460 LEU A N 1
ATOM 3654 C CA . LEU A 1 460 ? -1.402 34.625 15.18 1 95 460 LEU A CA 1
ATOM 3655 C C . LEU A 1 460 ? -1.062 34.781 16.656 1 95 460 LEU A C 1
ATOM 3657 O O . LEU A 1 460 ? -1.74 35.5 17.375 1 95 460 LEU A O 1
ATOM 3661 N N . LEU A 1 461 ? -0.006 34.125 17.062 1 93.88 461 LEU A N 1
ATOM 3662 C CA . LEU A 1 461 ? 0.405 34.219 18.469 1 93.88 461 LEU A CA 1
ATOM 3663 C C . LEU A 1 461 ? 0.931 35.625 18.797 1 93.88 461 LEU A C 1
ATOM 3665 O O . LEU A 1 461 ? 0.738 36.094 19.906 1 93.88 461 LEU A O 1
ATOM 3669 N N . THR A 1 462 ? 1.548 36.25 17.828 1 90.81 462 THR A N 1
ATOM 3670 C CA . THR A 1 462 ? 2.016 37.625 18.016 1 90.81 462 THR A CA 1
ATOM 3671 C C . THR A 1 462 ? 0.849 38.562 18.328 1 90.81 462 THR A C 1
ATOM 3673 O O . THR A 1 462 ? 0.938 39.375 19.219 1 90.81 462 THR A O 1
ATOM 3676 N N . HIS A 1 463 ? -0.235 38.281 17.703 1 85.88 463 HIS A N 1
ATOM 3677 C CA . HIS A 1 463 ? -1.421 39.094 17.906 1 85.88 463 HIS A CA 1
ATOM 3678 C C . HIS A 1 463 ? -2.074 38.812 19.25 1 85.88 463 HIS A C 1
ATOM 3680 O O . HIS A 1 463 ? -2.682 39.688 19.859 1 85.88 463 HIS A O 1
ATOM 3686 N N . SER A 1 464 ? -1.919 37.625 19.719 1 84.06 464 SER A N 1
ATOM 3687 C CA . SER A 1 464 ? -2.555 37.188 20.969 1 84.06 464 SER A CA 1
ATOM 3688 C C . SER A 1 464 ? -1.796 37.719 22.188 1 84.06 464 SER A C 1
ATOM 3690 O O . SER A 1 464 ? -2.371 37.875 23.266 1 84.06 464 SER A O 1
ATOM 3692 N N . LEU A 1 465 ? -0.549 37.906 22.094 1 83.19 465 LEU A N 1
ATOM 3693 C CA . LEU A 1 465 ? 0.276 38.375 23.203 1 83.19 465 LEU A CA 1
ATOM 3694 C C . LEU A 1 465 ? 0.295 39.906 23.266 1 83.19 465 LEU A C 1
ATOM 3696 O O . LEU A 1 465 ? 0.625 40.469 24.297 1 83.19 465 LEU A O 1
ATOM 3700 N N . LYS A 1 466 ? 0.086 40.719 22.266 1 71.19 466 LYS A N 1
ATOM 3701 C CA . LYS A 1 466 ? 0.04 42.156 22.281 1 71.19 466 LYS A CA 1
ATOM 3702 C C . LYS A 1 466 ? -1.215 42.656 23 1 71.19 466 LYS A C 1
ATOM 3704 O O . LYS A 1 466 ? -1.354 43.875 23.266 1 71.19 466 LYS A O 1
ATOM 3709 N N . LYS A 1 467 ? -2.098 41.844 23.578 1 56.94 467 LYS A N 1
ATOM 3710 C CA . LYS A 1 467 ? -3.219 42.312 24.391 1 56.94 467 LYS A CA 1
ATOM 3711 C C . LYS A 1 467 ? -2.975 42.031 25.875 1 56.94 467 LYS A C 1
ATOM 3713 O O . LYS A 1 467 ? -2.393 41 26.234 1 56.94 467 LYS A O 1
ATOM 3718 N N . SER B 1 1 ? 9.43 -52.938 -15.883 1 49.34 1 SER B N 1
ATOM 3719 C CA . SER B 1 1 ? 10.617 -53.688 -16.281 1 49.34 1 SER B CA 1
ATOM 3720 C C . SER B 1 1 ? 10.602 -54 -17.766 1 49.34 1 SER B C 1
ATOM 3722 O O . SER B 1 1 ? 9.539 -54.219 -18.359 1 49.34 1 SER B O 1
ATOM 3724 N N . GLY B 1 2 ? 11.266 -53.281 -18.562 1 59.44 2 GLY B N 1
ATOM 3725 C CA . GLY B 1 2 ? 11.398 -53.625 -19.984 1 59.44 2 GLY B CA 1
ATOM 3726 C C . GLY B 1 2 ? 12.562 -54.562 -20.266 1 59.44 2 GLY B C 1
ATOM 3727 O O . GLY B 1 2 ? 13.344 -54.875 -19.375 1 59.44 2 GLY B O 1
ATOM 3728 N N . THR B 1 3 ? 12.273 -55.438 -21.188 1 65.62 3 THR B N 1
ATOM 3729 C CA . THR B 1 3 ? 13.383 -56.25 -21.703 1 65.62 3 THR B CA 1
ATOM 3730 C C . THR B 1 3 ? 14.031 -55.562 -22.891 1 65.62 3 THR B C 1
ATOM 3732 O O . THR B 1 3 ? 13.398 -54.75 -23.578 1 65.62 3 THR B O 1
ATOM 3735 N N . PHE B 1 4 ? 15.383 -55.594 -22.766 1 67.44 4 PHE B N 1
ATOM 3736 C CA . PHE B 1 4 ? 16.062 -55.062 -23.938 1 67.44 4 PHE B CA 1
ATOM 3737 C C . PHE B 1 4 ? 17.016 -56.094 -24.531 1 67.44 4 PHE B C 1
ATOM 3739 O O . PHE B 1 4 ? 17.391 -57.062 -23.844 1 67.44 4 PHE B O 1
ATOM 3746 N N . GLU B 1 5 ? 17.094 -56.188 -25.812 1 70.69 5 GLU B N 1
ATOM 3747 C CA . GLU B 1 5 ? 18.094 -57 -26.531 1 70.69 5 GLU B CA 1
ATOM 3748 C C . GLU B 1 5 ? 19.109 -56.094 -27.234 1 70.69 5 GLU B C 1
ATOM 3750 O O . GLU B 1 5 ? 18.766 -55.031 -27.734 1 70.69 5 GLU B O 1
ATOM 3755 N N . VAL B 1 6 ? 20.359 -56.5 -26.984 1 75.25 6 VAL B N 1
ATOM 3756 C CA . VAL B 1 6 ? 21.438 -55.812 -27.703 1 75.25 6 VAL B CA 1
ATOM 3757 C C . VAL B 1 6 ? 22.031 -56.75 -28.734 1 75.25 6 VAL B C 1
ATOM 3759 O O . VAL B 1 6 ? 22.391 -57.875 -28.438 1 75.25 6 VAL B O 1
ATOM 3762 N N . ARG B 1 7 ? 21.922 -56.406 -30 1 75.81 7 ARG B N 1
ATOM 3763 C CA . ARG B 1 7 ? 22.562 -57.188 -31.047 1 75.81 7 ARG B CA 1
ATOM 3764 C C . ARG B 1 7 ? 23.359 -56.312 -31.984 1 75.81 7 ARG B C 1
ATOM 3766 O O . ARG B 1 7 ? 23.062 -55.125 -32.125 1 75.81 7 ARG B O 1
ATOM 3773 N N . ALA B 1 8 ? 24.422 -56.812 -32.531 1 74.38 8 ALA B N 1
ATOM 3774 C CA . ALA B 1 8 ? 25.219 -56.094 -33.531 1 74.38 8 ALA B CA 1
ATOM 3775 C C . ALA B 1 8 ? 24.469 -56 -34.844 1 74.38 8 ALA B C 1
ATOM 3777 O O . ALA B 1 8 ? 23.844 -56.969 -35.312 1 74.38 8 ALA B O 1
ATOM 3778 N N . VAL B 1 9 ? 24.172 -54.844 -35.156 1 73.25 9 VAL B N 1
ATOM 3779 C CA . VAL B 1 9 ? 23.484 -54.656 -36.438 1 73.25 9 VAL B CA 1
ATOM 3780 C C . VAL B 1 9 ? 24.422 -54.031 -37.469 1 73.25 9 VAL B C 1
ATOM 3782 O O . VAL B 1 9 ? 25.234 -53.156 -37.125 1 73.25 9 VAL B O 1
ATOM 3785 N N . ALA B 1 10 ? 24.656 -54.656 -38.625 1 67.56 10 ALA B N 1
ATOM 3786 C CA . ALA B 1 10 ? 25.578 -54.219 -39.656 1 67.56 10 ALA B CA 1
ATOM 3787 C C . ALA B 1 10 ? 25.219 -52.844 -40.188 1 67.56 10 ALA B C 1
ATOM 3789 O O . ALA B 1 10 ? 26.094 -52.062 -40.531 1 67.56 10 ALA B O 1
ATOM 3790 N N . ASP B 1 11 ? 23.953 -52.594 -40.312 1 62 11 ASP B N 1
ATOM 3791 C CA . ASP B 1 11 ? 23.531 -51.406 -41.031 1 62 11 ASP B CA 1
ATOM 3792 C C . ASP B 1 11 ? 23.359 -50.188 -40.125 1 62 11 ASP B C 1
ATOM 3794 O O . ASP B 1 11 ? 22.75 -49.188 -40.5 1 62 11 ASP B O 1
ATOM 3798 N N . ALA B 1 12 ? 23.719 -50.312 -39 1 60.47 12 ALA B N 1
ATOM 3799 C CA . ALA B 1 12 ? 23.422 -49.188 -38.094 1 60.47 12 ALA B CA 1
ATOM 3800 C C . ALA B 1 12 ? 24.5 -48.094 -38.188 1 60.47 12 ALA B C 1
ATOM 3802 O O . ALA B 1 12 ? 24.375 -47.031 -37.625 1 60.47 12 ALA B O 1
ATOM 3803 N N . GLY B 1 13 ? 25.328 -48.156 -39.281 1 58.84 13 GLY B N 1
ATOM 3804 C CA . GLY B 1 13 ? 26.391 -47.188 -39.375 1 58.84 13 GLY B CA 1
ATOM 3805 C C . GLY B 1 13 ? 27.109 -46.969 -38.031 1 58.84 13 GLY B C 1
ATOM 3806 O O . GLY B 1 13 ? 27.094 -47.844 -37.188 1 58.84 13 GLY B O 1
ATOM 3807 N N . ARG B 1 14 ? 27.828 -45.844 -37.688 1 71.06 14 ARG B N 1
ATOM 3808 C CA . ARG B 1 14 ? 28.438 -45.469 -36.406 1 71.06 14 ARG B CA 1
ATOM 3809 C C . ARG B 1 14 ? 27.375 -45.094 -35.375 1 71.06 14 ARG B C 1
ATOM 3811 O O . ARG B 1 14 ? 26.484 -44.281 -35.688 1 71.06 14 ARG B O 1
ATOM 3818 N N . GLY B 1 15 ? 27.25 -46.031 -34.406 1 72.5 15 GLY B N 1
ATOM 3819 C CA . GLY B 1 15 ? 26.312 -45.719 -33.312 1 72.5 15 GLY B CA 1
ATOM 3820 C C . GLY B 1 15 ? 25.422 -46.906 -32.969 1 72.5 15 GLY B C 1
ATOM 3821 O O . GLY B 1 15 ? 25.781 -48.062 -33.25 1 72.5 15 GLY B O 1
ATOM 3822 N N . SER B 1 16 ? 24.453 -46.688 -32.156 1 76.56 16 SER B N 1
ATOM 3823 C CA . SER B 1 16 ? 23.5 -47.688 -31.75 1 76.56 16 SER B CA 1
ATOM 3824 C C . SER B 1 16 ? 22.078 -47.344 -32.188 1 76.56 16 SER B C 1
ATOM 3826 O O . SER B 1 16 ? 21.75 -46.156 -32.312 1 76.56 16 SER B O 1
ATOM 3828 N N . LYS B 1 17 ? 21.484 -48.312 -32.719 1 78.06 17 LYS B N 1
ATOM 3829 C CA . LYS B 1 17 ? 20.062 -48.188 -33 1 78.06 17 LYS B CA 1
ATOM 3830 C C . LYS B 1 17 ? 19.203 -48.75 -31.859 1 78.06 17 LYS B C 1
ATOM 3832 O O . LYS B 1 17 ? 19.422 -49.906 -31.438 1 78.06 17 LYS B O 1
ATOM 3837 N N . ILE B 1 18 ? 18.516 -47.875 -31.359 1 80.62 18 ILE B N 1
ATOM 3838 C CA . ILE B 1 18 ? 17.625 -48.312 -30.281 1 80.62 18 ILE B CA 1
ATOM 3839 C C . ILE B 1 18 ? 16.188 -48.375 -30.781 1 80.62 18 ILE B C 1
ATOM 3841 O O . ILE B 1 18 ? 15.688 -47.375 -31.328 1 80.62 18 ILE B O 1
ATOM 3845 N N . VAL B 1 19 ? 15.695 -49.5 -30.734 1 80 19 VAL B N 1
ATOM 3846 C CA . VAL B 1 19 ? 14.297 -49.688 -31.094 1 80 19 VAL B CA 1
ATOM 3847 C C . VAL B 1 19 ? 13.469 -49.938 -29.844 1 80 19 VAL B C 1
ATOM 3849 O O . VAL B 1 19 ? 13.711 -50.875 -29.094 1 80 19 VAL B O 1
ATOM 3852 N N . MET B 1 20 ? 12.68 -48.938 -29.578 1 80.75 20 MET B N 1
ATOM 3853 C CA . MET B 1 20 ? 11.836 -49.062 -28.391 1 80.75 20 MET B CA 1
ATOM 3854 C C . MET B 1 20 ? 10.414 -49.438 -28.766 1 80.75 20 MET B C 1
ATOM 3856 O O . MET B 1 20 ? 9.773 -48.75 -29.562 1 80.75 20 MET B O 1
ATOM 3860 N N . HIS B 1 21 ? 10.102 -50.531 -28.391 1 77.69 21 HIS B N 1
ATOM 3861 C CA . HIS B 1 21 ? 8.711 -50.938 -28.531 1 77.69 21 HIS B CA 1
ATOM 3862 C C . HIS B 1 21 ? 7.883 -50.5 -27.328 1 77.69 21 HIS B C 1
ATOM 3864 O O . HIS B 1 21 ? 8.07 -51.031 -26.219 1 77.69 21 HIS B O 1
ATOM 3870 N N . MET B 1 22 ? 7.066 -49.531 -27.609 1 76.94 22 MET B N 1
ATOM 3871 C CA . MET B 1 22 ? 6.367 -48.875 -26.5 1 76.94 22 MET B CA 1
ATOM 3872 C C . MET B 1 22 ? 5.188 -49.719 -26.031 1 76.94 22 MET B C 1
ATOM 3874 O O . MET B 1 22 ? 4.469 -50.312 -26.844 1 76.94 22 MET B O 1
ATOM 3878 N N . LYS B 1 23 ? 5.152 -49.719 -24.75 1 68.06 23 LYS B N 1
ATOM 3879 C CA . LYS B 1 23 ? 3.939 -50.312 -24.203 1 68.06 23 LYS B CA 1
ATOM 3880 C C . LYS B 1 23 ? 2.709 -49.5 -24.562 1 68.06 23 LYS B C 1
ATOM 3882 O O . LYS B 1 23 ? 2.816 -48.312 -24.859 1 68.06 23 LYS B O 1
ATOM 3887 N N . GLU B 1 24 ? 1.697 -50.094 -24.656 1 66.38 24 GLU B N 1
ATOM 3888 C CA . GLU B 1 24 ? 0.457 -49.438 -25.062 1 66.38 24 GLU B CA 1
ATOM 3889 C C . GLU B 1 24 ? 0.19 -48.188 -24.234 1 66.38 24 GLU B C 1
ATOM 3891 O O . GLU B 1 24 ? -0.212 -47.156 -24.781 1 66.38 24 GLU B O 1
ATOM 3896 N N . ALA B 1 25 ? 0.511 -48.25 -22.969 1 62.19 25 ALA B N 1
ATOM 3897 C CA . ALA B 1 25 ? 0.26 -47.156 -22.047 1 62.19 25 ALA B CA 1
ATOM 3898 C C . ALA B 1 25 ? 1.197 -45.969 -22.312 1 62.19 25 ALA B C 1
ATOM 3900 O O . ALA B 1 25 ? 0.938 -44.844 -21.859 1 62.19 25 ALA B O 1
ATOM 3901 N N . CYS B 1 26 ? 2.258 -46.281 -23.109 1 68 26 CYS B N 1
ATOM 3902 C CA . CYS B 1 26 ? 3.293 -45.281 -23.312 1 68 26 CYS B CA 1
ATOM 3903 C C . CYS B 1 26 ? 3.316 -44.812 -24.766 1 68 26 CYS B C 1
ATOM 3905 O O . CYS B 1 26 ? 4.227 -44.094 -25.172 1 68 26 CYS B O 1
ATOM 3907 N N . LYS B 1 27 ? 2.377 -45.156 -25.438 1 73.94 27 LYS B N 1
ATOM 3908 C CA . LYS B 1 27 ? 2.387 -44.875 -26.859 1 73.94 27 LYS B CA 1
ATOM 3909 C C . LYS B 1 27 ? 2.312 -43.375 -27.125 1 73.94 27 LYS B C 1
ATOM 3911 O O . LYS B 1 27 ? 2.812 -42.875 -28.156 1 73.94 27 LYS B O 1
ATOM 3916 N N . ASP B 1 28 ? 1.669 -42.656 -26.219 1 75.31 28 ASP B N 1
ATOM 3917 C CA . ASP B 1 28 ? 1.604 -41.219 -26.344 1 75.31 28 ASP B CA 1
ATOM 3918 C C . ASP B 1 28 ? 3.002 -40.594 -26.453 1 75.31 28 ASP B C 1
ATOM 3920 O O . ASP B 1 28 ? 3.195 -39.594 -27.125 1 75.31 28 ASP B O 1
ATOM 3924 N N . TYR B 1 29 ? 3.895 -41.219 -25.859 1 78.94 29 TYR B N 1
ATOM 3925 C CA . TYR B 1 29 ? 5.27 -40.75 -25.891 1 78.94 29 TYR B CA 1
ATOM 3926 C C . TYR B 1 29 ? 5.906 -40.969 -27.25 1 78.94 29 TYR B C 1
ATOM 3928 O O . TYR B 1 29 ? 6.984 -40.438 -27.531 1 78.94 29 TYR B O 1
ATOM 3936 N N . ALA B 1 30 ? 5.152 -41.656 -28.047 1 79.19 30 ALA B N 1
ATOM 3937 C CA . ALA B 1 30 ? 5.68 -41.906 -29.375 1 79.19 30 ALA B CA 1
ATOM 3938 C C . ALA B 1 30 ? 5.031 -40.969 -30.406 1 79.19 30 ALA B C 1
ATOM 3940 O O . ALA B 1 30 ? 5.402 -40.969 -31.578 1 79.19 30 ALA B O 1
ATOM 3941 N N . LYS B 1 31 ? 4 -40.219 -29.891 1 81.38 31 LYS B N 1
ATOM 3942 C CA . LYS B 1 31 ? 3.42 -39.25 -30.797 1 81.38 31 LYS B CA 1
ATOM 3943 C C . LYS B 1 31 ? 4.43 -38.156 -31.125 1 81.38 31 LYS B C 1
ATOM 3945 O O . LYS B 1 31 ? 5.18 -37.688 -30.266 1 81.38 31 LYS B O 1
ATOM 3950 N N . PRO B 1 32 ? 4.391 -37.781 -32.406 1 82.44 32 PRO B N 1
ATOM 3951 C CA . PRO B 1 32 ? 5.41 -36.812 -32.844 1 82.44 32 PRO B CA 1
ATOM 3952 C C . PRO B 1 32 ? 5.371 -35.531 -32.062 1 82.44 32 PRO B C 1
ATOM 3954 O O . PRO B 1 32 ? 6.422 -35 -31.672 1 82.44 32 PRO B O 1
ATOM 3957 N N . ASP B 1 33 ? 4.258 -35.062 -31.859 1 80.06 33 ASP B N 1
ATOM 3958 C CA . ASP B 1 33 ? 4.133 -33.812 -31.156 1 80.06 33 ASP B CA 1
ATOM 3959 C C . ASP B 1 33 ? 4.68 -33.938 -29.734 1 80.06 33 ASP B C 1
ATOM 3961 O O . ASP B 1 33 ? 5.359 -33 -29.25 1 80.06 33 ASP B O 1
ATOM 3965 N N . ARG B 1 34 ? 4.383 -34.906 -29.078 1 78.56 34 ARG B N 1
ATOM 3966 C CA . ARG B 1 34 ? 4.863 -35.156 -27.719 1 78.56 34 ARG B CA 1
ATOM 3967 C C . ARG B 1 34 ? 6.375 -35.344 -27.703 1 78.56 34 ARG B C 1
ATOM 3969 O O . ARG B 1 34 ? 7.07 -34.812 -26.859 1 78.56 34 ARG B O 1
ATOM 3976 N N . VAL B 1 35 ? 6.742 -36.188 -28.625 1 80.69 35 VAL B N 1
ATOM 3977 C CA . VAL B 1 35 ? 8.18 -36.438 -28.734 1 80.69 35 VAL B CA 1
ATOM 3978 C C . VAL B 1 35 ? 8.898 -35.094 -29 1 80.69 35 VAL B C 1
ATOM 3980 O O . VAL B 1 35 ? 9.938 -34.812 -28.406 1 80.69 35 VAL B O 1
ATOM 3983 N N . GLU B 1 36 ? 8.25 -34.375 -29.812 1 79.81 36 GLU B N 1
ATOM 3984 C CA . GLU B 1 36 ? 8.852 -33.094 -30.109 1 79.81 36 GLU B CA 1
ATOM 3985 C C . GLU B 1 36 ? 8.914 -32.188 -28.875 1 79.81 36 GLU B C 1
ATOM 3987 O O . GLU B 1 36 ? 9.93 -31.547 -28.609 1 79.81 36 GLU B O 1
ATOM 3992 N N . SER B 1 37 ? 7.891 -32.219 -28.203 1 79.38 37 SER B N 1
ATOM 3993 C CA . SER B 1 37 ? 7.832 -31.406 -26.984 1 79.38 37 SER B CA 1
ATOM 3994 C C . SER B 1 37 ? 8.875 -31.859 -25.969 1 79.38 37 SER B C 1
ATOM 3996 O O . SER B 1 37 ? 9.523 -31.047 -25.312 1 79.38 37 SER B O 1
ATOM 3998 N N . ILE B 1 38 ? 9 -33.125 -25.844 1 74.62 38 ILE B N 1
ATOM 3999 C CA . ILE B 1 38 ? 9.969 -33.688 -24.922 1 74.62 38 ILE B CA 1
ATOM 4000 C C . ILE B 1 38 ? 11.383 -33.344 -25.359 1 74.62 38 ILE B C 1
ATOM 4002 O O . ILE B 1 38 ? 12.219 -32.938 -24.547 1 74.62 38 ILE B O 1
ATOM 4006 N N . ILE B 1 39 ? 11.578 -33.469 -26.625 1 74.88 39 ILE B N 1
ATOM 4007 C CA . ILE B 1 39 ? 12.883 -33.125 -27.172 1 74.88 39 ILE B CA 1
ATOM 4008 C C . ILE B 1 39 ? 13.18 -31.656 -26.938 1 74.88 39 ILE B C 1
ATOM 4010 O O . ILE B 1 39 ? 14.266 -31.297 -26.469 1 74.88 39 ILE B O 1
ATOM 4014 N N . LYS B 1 40 ? 12.25 -30.875 -27.203 1 73.5 40 LYS B N 1
ATOM 4015 C CA . LYS B 1 40 ? 12.43 -29.438 -27.047 1 73.5 40 LYS B CA 1
ATOM 4016 C C . LYS B 1 40 ? 12.648 -29.062 -25.594 1 73.5 40 LYS B C 1
ATOM 4018 O O . LYS B 1 40 ? 13.445 -28.172 -25.281 1 73.5 40 LYS B O 1
ATOM 4023 N N . LYS B 1 41 ? 12.039 -29.812 -24.828 1 70.25 41 LYS B N 1
ATOM 4024 C CA . LYS B 1 41 ? 12.141 -29.547 -23.406 1 70.25 41 LYS B CA 1
ATOM 4025 C C . LYS B 1 41 ? 13.469 -30.047 -22.828 1 70.25 41 LYS B C 1
ATOM 4027 O O . LYS B 1 41 ? 14.148 -29.312 -22.109 1 70.25 41 LYS B O 1
ATOM 4032 N N . TYR B 1 42 ? 13.875 -31.25 -23.156 1 67.12 42 TYR B N 1
ATOM 4033 C CA . TYR B 1 42 ? 14.984 -31.891 -22.453 1 67.12 42 TYR B CA 1
ATOM 4034 C C . TYR B 1 42 ? 16.25 -31.875 -23.297 1 67.12 42 TYR B C 1
ATOM 4036 O O . TYR B 1 42 ? 17.359 -31.922 -22.766 1 67.12 42 TYR B O 1
ATOM 4044 N N . SER B 1 43 ? 16.094 -31.797 -24.578 1 66.38 43 SER B N 1
ATOM 4045 C CA . SER B 1 43 ? 17.25 -32.062 -25.406 1 66.38 43 SER B CA 1
ATOM 4046 C C . SER B 1 43 ? 17.406 -31.031 -26.516 1 66.38 43 SER B C 1
ATOM 4048 O O . SER B 1 43 ? 18 -31.297 -27.562 1 66.38 43 SER B O 1
ATOM 4050 N N . ASN B 1 44 ? 16.75 -30 -26.234 1 70.81 44 ASN B N 1
ATOM 4051 C CA . ASN B 1 44 ? 16.75 -28.984 -27.266 1 70.81 44 ASN B CA 1
ATOM 4052 C C . ASN B 1 44 ? 18.172 -28.547 -27.625 1 70.81 44 ASN B C 1
ATOM 4054 O O . ASN B 1 44 ? 18.438 -28.125 -28.766 1 70.81 44 ASN B O 1
ATOM 4058 N N . PHE B 1 45 ? 19.109 -28.844 -26.766 1 69.88 45 PHE B N 1
ATOM 4059 C CA . PHE B 1 45 ? 20.422 -28.219 -26.953 1 69.88 45 PHE B CA 1
ATOM 4060 C C . PHE B 1 45 ? 21.5 -29.266 -27.156 1 69.88 45 PHE B C 1
ATOM 4062 O O . PHE B 1 45 ? 22.688 -28.953 -27.156 1 69.88 45 PHE B O 1
ATOM 4069 N N . VAL B 1 46 ? 21.047 -30.438 -27.344 1 68.5 46 VAL B N 1
ATOM 4070 C CA . VAL B 1 46 ? 22.031 -31.484 -27.578 1 68.5 46 VAL B CA 1
ATOM 4071 C C . VAL B 1 46 ? 22.766 -31.219 -28.891 1 68.5 46 VAL B C 1
ATOM 4073 O O . VAL B 1 46 ? 22.203 -30.625 -29.812 1 68.5 46 VAL B O 1
ATOM 4076 N N . ALA B 1 47 ? 24.031 -31.609 -28.984 1 64.31 47 ALA B N 1
ATOM 4077 C CA . ALA B 1 47 ? 24.969 -31.203 -30.016 1 64.31 47 ALA B CA 1
ATOM 4078 C C . ALA B 1 47 ? 24.625 -31.844 -31.359 1 64.31 47 ALA B C 1
ATOM 4080 O O . ALA B 1 47 ? 25.031 -31.344 -32.406 1 64.31 47 ALA B O 1
ATOM 4081 N N . PHE B 1 48 ? 23.984 -32.875 -31.359 1 72.19 48 PHE B N 1
ATOM 4082 C CA . PHE B 1 48 ? 23.672 -33.562 -32.594 1 72.19 48 PHE B CA 1
ATOM 4083 C C . PHE B 1 48 ? 22.203 -33.375 -32.969 1 72.19 48 PHE B C 1
ATOM 4085 O O . PHE B 1 48 ? 21.344 -33.281 -32.094 1 72.19 48 PHE B O 1
ATOM 4092 N N . PRO B 1 49 ? 22.016 -33.156 -34.25 1 77.75 49 PRO B N 1
ATOM 4093 C CA . PRO B 1 49 ? 20.625 -33 -34.688 1 77.75 49 PRO B CA 1
ATOM 4094 C C . PRO B 1 49 ? 19.75 -34.156 -34.25 1 77.75 49 PRO B C 1
ATOM 4096 O O . PRO B 1 49 ? 20.156 -35.312 -34.312 1 77.75 49 PRO B O 1
ATOM 4099 N N . ILE B 1 50 ? 18.734 -33.75 -33.656 1 78.38 50 ILE B N 1
ATOM 4100 C CA . ILE B 1 50 ? 17.703 -34.75 -33.344 1 78.38 50 ILE B CA 1
ATOM 4101 C C . ILE B 1 50 ? 16.594 -34.688 -34.375 1 78.38 50 ILE B C 1
ATOM 4103 O O . ILE B 1 50 ? 15.922 -33.656 -34.531 1 78.38 50 ILE B O 1
ATOM 4107 N N . LEU B 1 51 ? 16.5 -35.75 -35.125 1 82.12 51 LEU B N 1
ATOM 4108 C CA . LEU B 1 51 ? 15.516 -35.844 -36.219 1 82.12 51 LEU B CA 1
ATOM 4109 C C . LEU B 1 51 ? 14.258 -36.562 -35.75 1 82.12 51 LEU B C 1
ATOM 4111 O O . LEU B 1 51 ? 14.336 -37.656 -35.188 1 82.12 51 LEU B O 1
ATOM 4115 N N . LEU B 1 52 ? 13.125 -35.812 -35.781 1 87.12 52 LEU B N 1
ATOM 4116 C CA . LEU B 1 52 ? 11.82 -36.438 -35.594 1 87.12 52 LEU B CA 1
ATOM 4117 C C . LEU B 1 52 ? 11.102 -36.625 -36.938 1 87.12 52 LEU B C 1
ATOM 4119 O O . LEU B 1 52 ? 10.742 -35.625 -37.594 1 87.12 52 LEU B O 1
ATOM 4123 N N . ASN B 1 53 ? 10.938 -37.781 -37.312 1 87.25 53 ASN B N 1
ATOM 4124 C CA . ASN B 1 53 ? 10.375 -38.094 -38.625 1 87.25 53 ASN B CA 1
ATOM 4125 C C . ASN B 1 53 ? 11.117 -37.375 -39.75 1 87.25 53 ASN B C 1
ATOM 4127 O O . ASN B 1 53 ? 10.492 -36.812 -40.656 1 87.25 53 ASN B O 1
ATOM 4131 N N . GLY B 1 54 ? 12.406 -37.281 -39.562 1 80.06 54 GLY B N 1
ATOM 4132 C CA . GLY B 1 54 ? 13.25 -36.719 -40.625 1 80.06 54 GLY B CA 1
ATOM 4133 C C . GLY B 1 54 ? 13.461 -35.219 -40.469 1 80.06 54 GLY B C 1
ATOM 4134 O O . GLY B 1 54 ? 14.258 -34.656 -41.188 1 80.06 54 GLY B O 1
ATOM 4135 N N . THR B 1 55 ? 12.742 -34.656 -39.594 1 84.38 55 THR B N 1
ATOM 4136 C CA . THR B 1 55 ? 12.867 -33.219 -39.406 1 84.38 55 THR B CA 1
ATOM 4137 C C . THR B 1 55 ? 13.617 -32.875 -38.125 1 84.38 55 THR B C 1
ATOM 4139 O O . THR B 1 55 ? 13.328 -33.438 -37.062 1 84.38 55 THR B O 1
ATOM 4142 N N . GLU B 1 56 ? 14.539 -32.031 -38.25 1 80.75 56 GLU B N 1
ATOM 4143 C CA . GLU B 1 56 ? 15.289 -31.609 -37.094 1 80.75 56 GLU B CA 1
ATOM 4144 C C . GLU B 1 56 ? 14.414 -30.781 -36.156 1 80.75 56 GLU B C 1
ATOM 4146 O O . GLU B 1 56 ? 13.781 -29.812 -36.562 1 80.75 56 GLU B O 1
ATOM 4151 N N . VAL B 1 57 ? 14.43 -31.234 -34.875 1 78.38 57 VAL B N 1
ATOM 4152 C CA . VAL B 1 57 ? 13.508 -30.594 -33.938 1 78.38 57 VAL B CA 1
ATOM 4153 C C . VAL B 1 57 ? 14.281 -29.734 -32.938 1 78.38 57 VAL B C 1
ATOM 4155 O O . VAL B 1 57 ? 13.758 -28.734 -32.438 1 78.38 57 VAL B O 1
ATOM 4158 N N . ASN B 1 58 ? 15.461 -30.188 -32.594 1 70 58 ASN B N 1
ATOM 4159 C CA . ASN B 1 58 ? 16.266 -29.375 -31.672 1 70 58 ASN B CA 1
ATOM 4160 C C . ASN B 1 58 ? 17.109 -28.344 -32.438 1 70 58 ASN B C 1
ATOM 4162 O O . ASN B 1 58 ? 18.312 -28.531 -32.594 1 70 58 ASN B O 1
ATOM 4166 N N . VAL B 1 59 ? 16.391 -27.234 -32.688 1 68.31 59 VAL B N 1
ATOM 4167 C CA . VAL B 1 59 ? 17.016 -26.281 -33.594 1 68.31 59 VAL B CA 1
ATOM 4168 C C . VAL B 1 59 ? 17.703 -25.172 -32.812 1 68.31 59 VAL B C 1
ATOM 4170 O O . VAL B 1 59 ? 18.578 -24.469 -33.344 1 68.31 59 VAL B O 1
ATOM 4173 N N . VAL B 1 60 ? 17.344 -25.141 -31.578 1 73.19 60 VAL B N 1
ATOM 4174 C CA . VAL B 1 60 ? 17.969 -24.078 -30.812 1 73.19 60 VAL B CA 1
ATOM 4175 C C . VAL B 1 60 ? 19.344 -24.547 -30.297 1 73.19 60 VAL B C 1
ATOM 4177 O O . VAL B 1 60 ? 19.469 -25.656 -29.781 1 73.19 60 VAL B O 1
ATOM 4180 N N . GLN B 1 61 ? 20.297 -23.859 -30.484 1 78.12 61 GLN B N 1
ATOM 4181 C CA . GLN B 1 61 ? 21.656 -24.203 -30.125 1 78.12 61 GLN B CA 1
ATOM 4182 C C . GLN B 1 61 ? 21.953 -23.875 -28.656 1 78.12 61 GLN B C 1
ATOM 4184 O O . GLN B 1 61 ? 21.391 -22.906 -28.125 1 78.12 61 GLN B O 1
ATOM 4189 N N . ALA B 1 62 ? 22.766 -24.797 -28.078 1 88.88 62 ALA B N 1
ATOM 4190 C CA . ALA B 1 62 ? 23.25 -24.516 -26.734 1 88.88 62 ALA B CA 1
ATOM 4191 C C . ALA B 1 62 ? 24.312 -23.422 -26.75 1 88.88 62 ALA B C 1
ATOM 4193 O O . ALA B 1 62 ? 25.5 -23.688 -26.578 1 88.88 62 ALA B O 1
ATOM 4194 N N . LEU B 1 63 ? 23.859 -22.25 -26.812 1 90.62 63 LEU B N 1
ATOM 4195 C CA . LEU B 1 63 ? 24.734 -21.094 -27 1 90.62 63 LEU B CA 1
ATOM 4196 C C . LEU B 1 63 ? 25.75 -21 -25.859 1 90.62 63 LEU B C 1
ATOM 4198 O O . LEU B 1 63 ? 26.875 -20.516 -26.062 1 90.62 63 LEU B O 1
ATOM 4202 N N . TRP B 1 64 ? 25.359 -21.5 -24.656 1 93.44 64 TRP B N 1
ATOM 4203 C CA . TRP B 1 64 ? 26.234 -21.375 -23.5 1 93.44 64 TRP B CA 1
ATOM 4204 C C . TRP B 1 64 ? 27.5 -22.203 -23.656 1 93.44 64 TRP B C 1
ATOM 4206 O O . TRP B 1 64 ? 28.469 -22.016 -22.922 1 93.44 64 TRP B O 1
ATOM 4216 N N . THR B 1 65 ? 27.5 -23.156 -24.547 1 91.88 65 THR B N 1
ATOM 4217 C CA . THR B 1 65 ? 28.656 -24.016 -24.75 1 91.88 65 THR B CA 1
ATOM 4218 C C . THR B 1 65 ? 29.594 -23.422 -25.812 1 91.88 65 THR B C 1
ATOM 4220 O O . THR B 1 65 ? 30.734 -23.844 -25.938 1 91.88 65 THR B O 1
ATOM 4223 N N . LYS B 1 66 ? 29.156 -22.469 -26.484 1 91.94 66 LYS B N 1
ATOM 4224 C CA . LYS B 1 66 ? 29.938 -21.859 -27.562 1 91.94 66 LYS B CA 1
ATOM 4225 C C . LYS B 1 66 ? 30.859 -20.781 -27 1 91.94 66 LYS B C 1
ATOM 4227 O O . LYS B 1 66 ? 30.688 -20.328 -25.875 1 91.94 66 LYS B O 1
ATOM 4232 N N . ASP B 1 67 ? 31.781 -20.484 -27.844 1 92.38 67 ASP B N 1
ATOM 4233 C CA . ASP B 1 67 ? 32.594 -19.312 -27.531 1 92.38 67 ASP B CA 1
ATOM 4234 C C . ASP B 1 67 ? 31.828 -18.031 -27.797 1 92.38 67 ASP B C 1
ATOM 4236 O O . ASP B 1 67 ? 31.109 -17.922 -28.797 1 92.38 67 ASP B O 1
ATOM 4240 N N . THR B 1 68 ? 32.031 -17.109 -26.922 1 92.31 68 THR B N 1
ATOM 4241 C CA . THR B 1 68 ? 31.281 -15.844 -27.016 1 92.31 68 THR B CA 1
ATOM 4242 C C . THR B 1 68 ? 31.531 -15.195 -28.375 1 92.31 68 THR B C 1
ATOM 4244 O O . THR B 1 68 ? 30.641 -14.516 -28.906 1 92.31 68 THR B O 1
ATOM 4247 N N . ARG B 1 69 ? 32.719 -15.414 -29.078 1 91.06 69 ARG B N 1
ATOM 4248 C CA . ARG B 1 69 ? 33.094 -14.828 -30.359 1 91.06 69 ARG B CA 1
ATOM 4249 C C . ARG B 1 69 ? 32.281 -15.438 -31.5 1 91.06 69 ARG B C 1
ATOM 4251 O O . ARG B 1 69 ? 32.188 -14.859 -32.594 1 91.06 69 ARG B O 1
ATOM 4258 N N . ASP B 1 70 ? 31.672 -16.5 -31.125 1 91.69 70 ASP B N 1
ATOM 4259 C CA . ASP B 1 70 ? 30.984 -17.25 -32.156 1 91.69 70 ASP B CA 1
ATOM 4260 C C . ASP B 1 70 ? 29.469 -17.047 -32.094 1 91.69 70 ASP B C 1
ATOM 4262 O O . ASP B 1 70 ? 28.703 -17.719 -32.781 1 91.69 70 ASP B O 1
ATOM 4266 N N . VAL B 1 71 ? 29.016 -16.297 -31.219 1 93.44 71 VAL B N 1
ATOM 4267 C CA . VAL B 1 71 ? 27.594 -16.078 -31.031 1 93.44 71 VAL B CA 1
ATOM 4268 C C . VAL B 1 71 ? 27.25 -14.625 -31.344 1 93.44 71 VAL B C 1
ATOM 4270 O O . VAL B 1 71 ? 27.859 -13.703 -30.812 1 93.44 71 VAL B O 1
ATOM 4273 N N . SER B 1 72 ? 26.312 -14.406 -32.25 1 92.44 72 SER B N 1
ATOM 4274 C CA . SER B 1 72 ? 25.906 -13.055 -32.625 1 92.44 72 SER B CA 1
ATOM 4275 C C . SER B 1 72 ? 24.922 -12.477 -31.609 1 92.44 72 SER B C 1
ATOM 4277 O O . SER B 1 72 ? 24.297 -13.219 -30.859 1 92.44 72 SER B O 1
ATOM 4279 N N . ASP B 1 73 ? 24.797 -11.172 -31.672 1 93.5 73 ASP B N 1
ATOM 4280 C CA . ASP B 1 73 ? 23.844 -10.5 -30.797 1 93.5 73 ASP B CA 1
ATOM 4281 C C . ASP B 1 73 ? 22.422 -10.977 -31.047 1 93.5 73 ASP B C 1
ATOM 4283 O O . ASP B 1 73 ? 21.641 -11.148 -30.109 1 93.5 73 ASP B O 1
ATOM 4287 N N . ASP B 1 74 ? 22.156 -11.195 -32.25 1 90.31 74 ASP B N 1
ATOM 4288 C CA . ASP B 1 74 ? 20.812 -11.648 -32.594 1 90.31 74 ASP B CA 1
ATOM 4289 C C . ASP B 1 74 ? 20.547 -13.039 -32.031 1 90.31 74 ASP B C 1
ATOM 4291 O O . ASP B 1 74 ? 19.438 -13.32 -31.562 1 90.31 74 ASP B O 1
ATOM 4295 N N . GLN B 1 75 ? 21.547 -13.836 -32.125 1 88.69 75 GLN B N 1
ATOM 4296 C CA . GLN B 1 75 ? 21.406 -15.18 -31.562 1 88.69 75 GLN B CA 1
ATOM 4297 C C . GLN B 1 75 ? 21.156 -15.133 -30.062 1 88.69 75 GLN B C 1
ATOM 4299 O O . GLN B 1 75 ? 20.312 -15.859 -29.547 1 88.69 75 GLN B O 1
ATOM 4304 N N . TYR B 1 76 ? 21.875 -14.312 -29.422 1 94.88 76 TYR B N 1
ATOM 4305 C CA . TYR B 1 76 ? 21.672 -14.141 -27.984 1 94.88 76 TYR B CA 1
ATOM 4306 C C . TYR B 1 76 ? 20.25 -13.68 -27.688 1 94.88 76 TYR B C 1
ATOM 4308 O O . TYR B 1 76 ? 19.578 -14.219 -26.797 1 94.88 76 TYR B O 1
ATOM 4316 N N . THR B 1 77 ? 19.812 -12.703 -28.453 1 91.62 77 THR B N 1
ATOM 4317 C CA . THR B 1 77 ? 18.484 -12.133 -28.234 1 91.62 77 THR B CA 1
ATOM 4318 C C . THR B 1 77 ? 17.391 -13.18 -28.469 1 91.62 77 THR B C 1
ATOM 4320 O O . THR B 1 77 ? 16.453 -13.289 -27.688 1 91.62 77 THR B O 1
ATOM 4323 N N . ASP B 1 78 ? 17.609 -13.906 -29.469 1 84.44 78 ASP B N 1
ATOM 4324 C CA . ASP B 1 78 ? 16.656 -14.961 -29.781 1 84.44 78 ASP B CA 1
ATOM 4325 C C . ASP B 1 78 ? 16.625 -16.016 -28.672 1 84.44 78 ASP B C 1
ATOM 4327 O O . ASP B 1 78 ? 15.562 -16.5 -28.297 1 84.44 78 ASP B O 1
ATOM 4331 N N . PHE B 1 79 ? 17.75 -16.359 -28.281 1 90.12 79 PHE B N 1
ATOM 4332 C CA . PHE B 1 79 ? 17.844 -17.344 -27.203 1 90.12 79 PHE B CA 1
ATOM 4333 C C . PHE B 1 79 ? 17.156 -16.828 -25.953 1 90.12 79 PHE B C 1
ATOM 4335 O O . PHE B 1 79 ? 16.438 -17.578 -25.281 1 90.12 79 PHE B O 1
ATOM 4342 N N . TYR B 1 80 ? 17.359 -15.625 -25.578 1 93 80 TYR B N 1
ATOM 4343 C CA . TYR B 1 80 ? 16.703 -15.008 -24.438 1 93 80 TYR B CA 1
ATOM 4344 C C . TYR B 1 80 ? 15.195 -15.109 -24.547 1 93 80 TYR B C 1
ATOM 4346 O O . TYR B 1 80 ? 14.516 -15.531 -23.609 1 93 80 TYR B O 1
ATOM 4354 N N . LYS B 1 81 ? 14.727 -14.695 -25.688 1 81.88 81 LYS B N 1
ATOM 4355 C CA . LYS B 1 81 ? 13.281 -14.711 -25.906 1 81.88 81 LYS B CA 1
ATOM 4356 C C . LYS B 1 81 ? 12.727 -16.125 -25.781 1 81.88 81 LYS B C 1
ATOM 4358 O O . LYS B 1 81 ? 11.625 -16.328 -25.266 1 81.88 81 LYS B O 1
ATOM 4363 N N . PHE B 1 82 ? 13.555 -17.016 -26.219 1 77.88 82 PHE B N 1
ATOM 4364 C CA . PHE B 1 82 ? 13.156 -18.422 -26.156 1 77.88 82 PHE B CA 1
ATOM 4365 C C . PHE B 1 82 ? 13.141 -18.922 -24.719 1 77.88 82 PHE B C 1
ATOM 4367 O O . PHE B 1 82 ? 12.125 -19.438 -24.25 1 77.88 82 PHE B O 1
ATOM 4374 N N . ILE B 1 83 ? 14.18 -18.75 -24 1 85 83 ILE B N 1
ATOM 4375 C CA . ILE B 1 83 ? 14.352 -19.359 -22.672 1 85 83 ILE B CA 1
ATOM 4376 C C . ILE B 1 83 ? 13.484 -18.625 -21.656 1 85 83 ILE B C 1
ATOM 4378 O O . ILE B 1 83 ? 12.992 -19.234 -20.703 1 85 83 ILE B O 1
ATOM 4382 N N . ALA B 1 84 ? 13.336 -17.344 -21.828 1 84.69 84 ALA B N 1
ATOM 4383 C CA . ALA B 1 84 ? 12.578 -16.531 -20.875 1 84.69 84 ALA B CA 1
ATOM 4384 C C . ALA B 1 84 ? 11.125 -16.391 -21.312 1 84.69 84 ALA B C 1
ATOM 4386 O O . ALA B 1 84 ? 10.305 -15.812 -20.594 1 84.69 84 ALA B O 1
ATOM 4387 N N . ASN B 1 85 ? 10.836 -16.922 -22.453 1 78.5 85 ASN B N 1
ATOM 4388 C CA . ASN B 1 85 ? 9.516 -16.656 -23.016 1 78.5 85 ASN B CA 1
ATOM 4389 C C . ASN B 1 85 ? 9.18 -15.172 -23 1 78.5 85 ASN B C 1
ATOM 4391 O O . ASN B 1 85 ? 8.125 -14.781 -22.516 1 78.5 85 ASN B O 1
ATOM 4395 N N . ALA B 1 86 ? 10.094 -14.391 -23.516 1 78.62 86 ALA B N 1
ATOM 4396 C CA . ALA B 1 86 ? 10.008 -12.938 -23.422 1 78.62 86 ALA B CA 1
ATOM 4397 C C . ALA B 1 86 ? 9.82 -12.305 -24.797 1 78.62 86 ALA B C 1
ATOM 4399 O O . ALA B 1 86 ? 10.172 -12.906 -25.812 1 78.62 86 ALA B O 1
ATOM 4400 N N . TYR B 1 87 ? 9.219 -11.141 -24.75 1 74.56 87 TYR B N 1
ATOM 4401 C CA . TYR B 1 87 ? 9.055 -10.391 -25.984 1 74.56 87 TYR B CA 1
ATOM 4402 C C . TYR B 1 87 ? 10.031 -9.219 -26.047 1 74.56 87 TYR B C 1
ATOM 4404 O O . TYR B 1 87 ? 10.32 -8.695 -27.125 1 74.56 87 TYR B O 1
ATOM 4412 N N . ASP B 1 88 ? 10.508 -8.859 -24.906 1 83.62 88 ASP B N 1
ATOM 4413 C CA . ASP B 1 88 ? 11.445 -7.746 -24.844 1 83.62 88 ASP B CA 1
ATOM 4414 C C . ASP B 1 88 ? 12.875 -8.219 -25.125 1 83.62 88 ASP B C 1
ATOM 4416 O O . ASP B 1 88 ? 13.133 -9.422 -25.203 1 83.62 88 ASP B O 1
ATOM 4420 N N . ASP B 1 89 ? 13.75 -7.258 -25.406 1 90.69 89 ASP B N 1
ATOM 4421 C CA . ASP B 1 89 ? 15.18 -7.543 -25.531 1 90.69 89 ASP B CA 1
ATOM 4422 C C . ASP B 1 89 ? 15.852 -7.555 -24.156 1 90.69 89 ASP B C 1
ATOM 4424 O O . ASP B 1 89 ? 15.438 -6.828 -23.25 1 90.69 89 ASP B O 1
ATOM 4428 N N . PRO B 1 90 ? 16.828 -8.375 -24.016 1 95.75 90 PRO B N 1
ATOM 4429 C CA . PRO B 1 90 ? 17.531 -8.383 -22.734 1 95.75 90 PRO B CA 1
ATOM 4430 C C . PRO B 1 90 ? 18.344 -7.117 -22.5 1 95.75 90 PRO B C 1
ATOM 4432 O O . PRO B 1 90 ? 18.938 -6.574 -23.422 1 95.75 90 PRO B O 1
ATOM 4435 N N . LEU B 1 91 ? 18.312 -6.637 -21.328 1 97 91 LEU B N 1
ATOM 4436 C CA . LEU B 1 91 ? 19.125 -5.492 -20.922 1 97 91 LEU B CA 1
ATOM 4437 C C . LEU B 1 91 ? 20.578 -5.887 -20.75 1 97 91 LEU B C 1
ATOM 4439 O O . LEU B 1 91 ? 21.484 -5.16 -21.188 1 97 91 LEU B O 1
ATOM 4443 N N . TYR B 1 92 ? 20.781 -7 -20.062 1 97.88 92 TYR B N 1
ATOM 4444 C CA . TYR B 1 92 ? 22.141 -7.496 -19.844 1 97.88 92 TYR B CA 1
ATOM 4445 C C . TYR B 1 92 ? 22.266 -8.953 -20.281 1 97.88 92 TYR B C 1
ATOM 4447 O O . TYR B 1 92 ? 21.266 -9.68 -20.312 1 97.88 92 TYR B O 1
ATOM 4455 N N . ARG B 1 93 ? 23.469 -9.281 -20.609 1 97.31 93 ARG B N 1
ATOM 4456 C CA . ARG B 1 93 ? 23.891 -10.641 -20.969 1 97.31 93 ARG B CA 1
ATOM 4457 C C . ARG B 1 93 ? 25.188 -11.016 -20.281 1 97.31 93 ARG B C 1
ATOM 4459 O O . ARG B 1 93 ? 26.125 -10.219 -20.234 1 97.31 93 ARG B O 1
ATOM 4466 N N . LEU B 1 94 ? 25.219 -12.164 -19.672 1 97.75 94 LEU B N 1
ATOM 4467 C CA . LEU B 1 94 ? 26.422 -12.68 -19.047 1 97.75 94 LEU B CA 1
ATOM 4468 C C . LEU B 1 94 ? 26.703 -14.109 -19.484 1 97.75 94 LEU B C 1
ATOM 4470 O O . LEU B 1 94 ? 25.969 -15.031 -19.125 1 97.75 94 LEU B O 1
ATOM 4474 N N . HIS B 1 95 ? 27.672 -14.242 -20.328 1 97.75 95 HIS B N 1
ATOM 4475 C CA . HIS B 1 95 ? 28.125 -15.531 -20.859 1 97.75 95 HIS B CA 1
ATOM 4476 C C . HIS B 1 95 ? 29.531 -15.867 -20.375 1 97.75 95 HIS B C 1
ATOM 4478 O O . HIS B 1 95 ? 30.484 -15.164 -20.703 1 97.75 95 HIS B O 1
ATOM 4484 N N . PHE B 1 96 ? 29.625 -16.938 -19.516 1 95.81 96 PHE B N 1
ATOM 4485 C CA . PHE B 1 96 ? 30.953 -17.25 -19.016 1 95.81 96 PHE B CA 1
ATOM 4486 C C . PHE B 1 96 ? 31.078 -18.75 -18.734 1 95.81 96 PHE B C 1
ATOM 4488 O O . PHE B 1 96 ? 30.062 -19.453 -18.625 1 95.81 96 PHE B O 1
ATOM 4495 N N . LYS B 1 97 ? 32.281 -19.172 -18.688 1 94.56 97 LYS B N 1
ATOM 4496 C CA . LYS B 1 97 ? 32.656 -20.531 -18.312 1 94.56 97 LYS B CA 1
ATOM 4497 C C . LYS B 1 97 ? 33.656 -20.531 -17.156 1 94.56 97 LYS B C 1
ATOM 4499 O O . LYS B 1 97 ? 34.438 -19.594 -17.016 1 94.56 97 LYS B O 1
ATOM 4504 N N . ALA B 1 98 ? 33.469 -21.469 -16.312 1 91.5 98 ALA B N 1
ATOM 4505 C CA . ALA B 1 98 ? 34.406 -21.641 -15.203 1 91.5 98 ALA B CA 1
ATOM 4506 C C . ALA B 1 98 ? 34.812 -23.109 -15.055 1 91.5 98 ALA B C 1
ATOM 4508 O O . ALA B 1 98 ? 34 -24 -15.266 1 91.5 98 ALA B O 1
ATOM 4509 N N . ASP B 1 99 ? 36.094 -23.359 -14.719 1 88.88 99 ASP B N 1
ATOM 4510 C CA . ASP B 1 99 ? 36.594 -24.719 -14.562 1 88.88 99 ASP B CA 1
ATOM 4511 C C . ASP B 1 99 ? 36.875 -25.031 -13.094 1 88.88 99 ASP B C 1
ATOM 4513 O O . ASP B 1 99 ? 37 -26.203 -12.719 1 88.88 99 ASP B O 1
ATOM 4517 N N . ALA B 1 100 ? 37.125 -24.141 -12.367 1 84.62 100 ALA B N 1
ATOM 4518 C CA . ALA B 1 100 ? 37.406 -24.297 -10.945 1 84.62 100 ALA B CA 1
ATOM 4519 C C . ALA B 1 100 ? 36.594 -23.297 -10.117 1 84.62 100 ALA B C 1
ATOM 4521 O O . ALA B 1 100 ? 36.406 -22.141 -10.531 1 84.62 100 ALA B O 1
ATOM 4522 N N . PRO B 1 101 ? 36.062 -23.703 -9.07 1 86.75 101 PRO B N 1
ATOM 4523 C CA . PRO B 1 101 ? 36.125 -25.016 -8.422 1 86.75 101 PRO B CA 1
ATOM 4524 C C . PRO B 1 101 ? 35.156 -26.031 -9.023 1 86.75 101 PRO B C 1
ATOM 4526 O O . PRO B 1 101 ? 35.25 -27.219 -8.75 1 86.75 101 PRO B O 1
ATOM 4529 N N . LEU B 1 102 ? 34.25 -25.484 -9.805 1 88.12 102 LEU B N 1
ATOM 4530 C CA . LEU B 1 102 ? 33.281 -26.312 -10.5 1 88.12 102 LEU B CA 1
ATOM 4531 C C . LEU B 1 102 ? 33.281 -26 -11.992 1 88.12 102 LEU B C 1
ATOM 4533 O O . LEU B 1 102 ? 33.469 -24.859 -12.398 1 88.12 102 LEU B O 1
ATOM 4537 N N . GLU B 1 103 ? 33.156 -27.047 -12.711 1 91.75 103 GLU B N 1
ATOM 4538 C CA . GLU B 1 103 ? 33 -26.828 -14.141 1 91.75 103 GLU B CA 1
ATOM 4539 C C . GLU B 1 103 ? 31.594 -26.281 -14.445 1 91.75 103 GLU B C 1
ATOM 4541 O O . GLU B 1 103 ? 30.594 -26.969 -14.242 1 91.75 103 GLU B O 1
ATOM 4546 N N . LEU B 1 104 ? 31.578 -25.078 -14.938 1 95.06 104 LEU B N 1
ATOM 4547 C CA . LEU B 1 104 ? 30.312 -24.406 -15.211 1 95.06 104 LEU B CA 1
ATOM 4548 C C . LEU B 1 104 ? 30.312 -23.781 -16.594 1 95.06 104 LEU B C 1
ATOM 4550 O O . LEU B 1 104 ? 31.312 -23.172 -17 1 95.06 104 LEU B O 1
ATOM 4554 N N . LYS B 1 105 ? 29.344 -24 -17.359 1 95.88 105 LYS B N 1
ATOM 4555 C CA . LYS B 1 105 ? 29 -23.219 -18.547 1 95.88 105 LYS B CA 1
ATOM 4556 C C . LYS B 1 105 ? 27.688 -22.484 -18.359 1 95.88 105 LYS B C 1
ATOM 4558 O O . LYS B 1 105 ? 26.641 -23.109 -18.125 1 95.88 105 LYS B O 1
ATOM 4563 N N . THR B 1 106 ? 27.75 -21.156 -18.453 1 97 106 THR B N 1
ATOM 4564 C CA . THR B 1 106 ? 26.578 -20.375 -18.047 1 97 106 T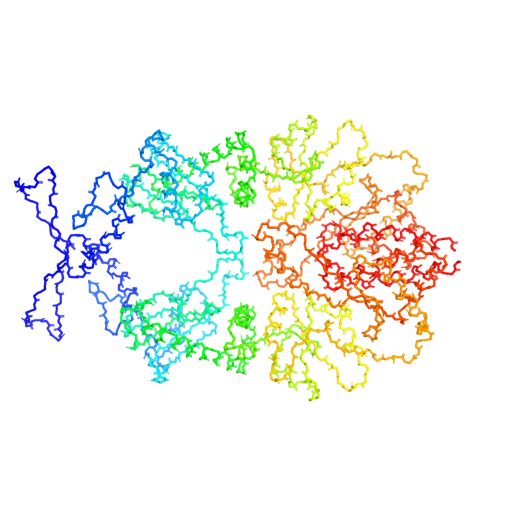HR B CA 1
ATOM 4565 C C . THR B 1 106 ? 26.25 -19.312 -19.094 1 97 106 THR B C 1
ATOM 4567 O O . THR B 1 106 ? 27.141 -18.812 -19.766 1 97 106 THR B O 1
ATOM 4570 N N . LEU B 1 107 ? 25 -19.094 -19.266 1 97.62 107 LEU B N 1
ATOM 4571 C CA . LEU B 1 107 ? 24.453 -17.984 -20.031 1 97.62 107 LEU B CA 1
ATOM 4572 C C . LEU B 1 107 ? 23.25 -17.375 -19.328 1 97.62 107 LEU B C 1
ATOM 4574 O O . LEU B 1 107 ? 22.188 -18 -19.234 1 97.62 107 LEU B O 1
ATOM 4578 N N . PHE B 1 108 ? 23.453 -16.156 -18.828 1 98.19 108 PHE B N 1
ATOM 4579 C CA . PHE B 1 108 ? 22.422 -15.461 -18.078 1 98.19 108 PHE B CA 1
ATOM 4580 C C . PHE B 1 108 ? 21.953 -14.219 -18.828 1 98.19 108 PHE B C 1
ATOM 4582 O O . PHE B 1 108 ? 22.719 -13.609 -19.578 1 98.19 108 PHE B O 1
ATOM 4589 N N . PHE B 1 109 ? 20.719 -13.914 -18.578 1 97.88 109 PHE B N 1
ATOM 4590 C CA . PHE B 1 109 ? 20.141 -12.688 -19.109 1 97.88 109 PHE B CA 1
ATOM 4591 C C . PHE B 1 109 ? 19.359 -11.953 -18.016 1 97.88 109 PHE B C 1
ATOM 4593 O O . PHE B 1 109 ? 18.828 -12.578 -17.094 1 97.88 109 PHE B O 1
ATOM 4600 N N . ILE B 1 110 ? 19.297 -10.656 -18.156 1 97.88 110 ILE B N 1
ATOM 4601 C CA . ILE B 1 110 ? 18.375 -9.797 -17.438 1 97.88 110 ILE B CA 1
ATOM 4602 C C . ILE B 1 110 ? 17.5 -9.023 -18.422 1 97.88 110 ILE B C 1
ATOM 4604 O O . ILE B 1 110 ? 18.031 -8.312 -19.281 1 97.88 110 ILE B O 1
ATOM 4608 N N . GLY B 1 111 ? 16.281 -9.188 -18.297 1 94.75 111 GLY B N 1
ATOM 4609 C CA . GLY B 1 111 ? 15.367 -8.523 -19.219 1 94.75 111 GLY B CA 1
ATOM 4610 C C . GLY B 1 111 ? 15.32 -7.02 -19.016 1 94.75 111 GLY B C 1
ATOM 4611 O O . GLY B 1 111 ? 16.062 -6.465 -18.219 1 94.75 111 GLY B O 1
ATOM 4612 N N . SER B 1 112 ? 14.43 -6.414 -19.812 1 92.19 112 SER B N 1
ATOM 4613 C CA . SER B 1 112 ? 14.297 -4.965 -19.734 1 92.19 112 SER B CA 1
ATOM 4614 C C . SER B 1 112 ? 13.211 -4.555 -18.75 1 92.19 112 SER B C 1
ATOM 4616 O O . SER B 1 112 ? 13.156 -3.404 -18.312 1 92.19 112 SER B O 1
ATOM 4618 N N . SER B 1 113 ? 12.336 -5.496 -18.438 1 87.69 113 SER B N 1
ATOM 4619 C CA . SER B 1 113 ? 11.25 -5.211 -17.516 1 87.69 113 SER B CA 1
ATOM 4620 C C . SER B 1 113 ? 10.797 -6.473 -16.781 1 87.69 113 SER B C 1
ATOM 4622 O O . SER B 1 113 ? 11.211 -7.578 -17.141 1 87.69 113 SER B O 1
ATOM 4624 N N . HIS B 1 114 ? 10.086 -6.277 -15.727 1 84.81 114 HIS B N 1
ATOM 4625 C CA . HIS B 1 114 ? 9.477 -7.402 -15.023 1 84.81 114 HIS B CA 1
ATOM 4626 C C . HIS B 1 114 ? 8.055 -7.074 -14.594 1 84.81 114 HIS B C 1
ATOM 4628 O O . HIS B 1 114 ? 7.684 -5.902 -14.484 1 84.81 114 HIS B O 1
ATOM 4634 N N . THR B 1 115 ? 7.336 -8.07 -14.219 1 75.62 115 THR B N 1
ATOM 4635 C CA . THR B 1 115 ? 5.91 -7.867 -13.977 1 75.62 115 THR B CA 1
ATOM 4636 C C . THR B 1 115 ? 5.637 -7.703 -12.484 1 75.62 115 THR B C 1
ATOM 4638 O O . THR B 1 115 ? 4.551 -7.27 -12.086 1 75.62 115 THR B O 1
ATOM 4641 N N . GLU B 1 116 ? 6.527 -8.086 -11.672 1 74.56 116 GLU B N 1
ATOM 4642 C CA . GLU B 1 116 ? 6.309 -8 -10.227 1 74.56 116 GLU B CA 1
ATOM 4643 C C . GLU B 1 116 ? 6.051 -6.559 -9.797 1 74.56 116 GLU B C 1
ATOM 4645 O O . GLU B 1 116 ? 5.398 -6.32 -8.781 1 74.56 116 GLU B O 1
ATOM 4650 N N . LYS B 1 117 ? 6.531 -5.641 -10.523 1 67.69 117 LYS B N 1
ATOM 4651 C CA . LYS B 1 117 ? 6.41 -4.234 -10.148 1 67.69 117 LYS B CA 1
ATOM 4652 C C . LYS B 1 117 ? 4.953 -3.775 -10.211 1 67.69 117 LYS B C 1
ATOM 4654 O O . LYS B 1 117 ? 4.586 -2.785 -9.578 1 67.69 117 LYS B O 1
ATOM 4659 N N . PHE B 1 118 ? 4.16 -4.492 -10.852 1 57.38 118 PHE B N 1
ATOM 4660 C CA . PHE B 1 118 ? 2.76 -4.121 -11.016 1 57.38 118 PHE B CA 1
ATOM 4661 C C . PHE B 1 118 ? 1.883 -4.855 -10.008 1 57.38 118 PHE B C 1
ATOM 4663 O O . PHE B 1 118 ? 0.655 -4.754 -10.055 1 57.38 118 PHE B O 1
ATOM 4670 N N . GLY B 1 119 ? 2.492 -5.418 -9.031 1 55.03 119 GLY B N 1
ATOM 4671 C CA . GLY B 1 119 ? 1.717 -6.133 -8.031 1 55.03 119 GLY B CA 1
ATOM 4672 C C . GLY B 1 119 ? 1.282 -7.512 -8.492 1 55.03 119 GLY B C 1
ATOM 4673 O O . GLY B 1 119 ? 0.461 -8.156 -7.832 1 55.03 119 GLY B O 1
ATOM 4674 N N . TYR B 1 120 ? 1.845 -7.832 -9.57 1 54.38 120 TYR B N 1
ATOM 4675 C CA . TYR B 1 120 ? 1.522 -9.172 -10.062 1 54.38 120 TYR B CA 1
ATOM 4676 C C . TYR B 1 120 ? 2.207 -10.242 -9.219 1 54.38 120 TYR B C 1
ATOM 4678 O O . TYR B 1 120 ? 2.904 -9.922 -8.25 1 54.38 120 TYR B O 1
ATOM 4686 N N . ALA B 1 121 ? 1.992 -11.43 -9.617 1 60.75 121 ALA B N 1
ATOM 4687 C CA . ALA B 1 121 ? 2.535 -12.594 -8.93 1 60.75 121 ALA B CA 1
ATOM 4688 C C . ALA B 1 121 ? 4.059 -12.555 -8.898 1 60.75 121 ALA B C 1
ATOM 4690 O O . ALA B 1 121 ? 4.688 -11.969 -9.781 1 60.75 121 ALA B O 1
ATOM 4691 N N . ARG B 1 122 ? 4.566 -12.992 -7.852 1 75.69 122 ARG B N 1
ATOM 4692 C CA . ARG B 1 122 ? 6.008 -13.164 -7.703 1 75.69 122 ARG B CA 1
ATOM 4693 C C . ARG B 1 122 ? 6.594 -13.93 -8.891 1 75.69 122 ARG B C 1
ATOM 4695 O O . ARG B 1 122 ? 5.992 -14.891 -9.375 1 75.69 122 ARG B O 1
ATOM 4702 N N . LEU B 1 123 ? 7.723 -13.422 -9.398 1 81 123 LEU B N 1
ATOM 4703 C CA . LEU B 1 123 ? 8.398 -14.094 -10.5 1 81 123 LEU B CA 1
ATOM 4704 C C . LEU B 1 123 ? 8.852 -15.492 -10.094 1 81 123 LEU B C 1
ATOM 4706 O O . LEU B 1 123 ? 9.297 -15.703 -8.961 1 81 123 LEU B O 1
ATOM 4710 N N . GLU B 1 124 ? 8.711 -16.344 -10.93 1 81.06 124 GLU B N 1
ATOM 4711 C CA . GLU B 1 124 ? 9.312 -17.672 -10.75 1 81.06 124 GLU B CA 1
ATOM 4712 C C . GLU B 1 124 ? 10.812 -17.641 -11.039 1 81.06 124 GLU B C 1
ATOM 4714 O O . GLU B 1 124 ? 11.281 -16.797 -11.82 1 81.06 124 GLU B O 1
ATOM 4719 N N . PRO B 1 125 ? 11.469 -18.594 -10.422 1 90.06 125 PRO B N 1
ATOM 4720 C CA . PRO B 1 125 ? 12.875 -18.688 -10.812 1 90.06 125 PRO B CA 1
ATOM 4721 C C . PRO B 1 125 ? 13.055 -18.859 -12.32 1 90.06 125 PRO B C 1
ATOM 4723 O O . PRO B 1 125 ? 12.266 -19.547 -12.969 1 90.06 125 PRO B O 1
ATOM 4726 N N . GLY B 1 126 ? 14.133 -18.234 -12.867 1 91.69 126 GLY B N 1
ATOM 4727 C CA . GLY B 1 126 ? 14.227 -18.156 -14.32 1 91.69 126 GLY B CA 1
ATOM 4728 C C . GLY B 1 126 ? 15.398 -18.938 -14.883 1 91.69 126 GLY B C 1
ATOM 4729 O O . GLY B 1 126 ? 15.586 -18.984 -16.094 1 91.69 126 GLY B O 1
ATOM 4730 N N . VAL B 1 127 ? 16.156 -19.562 -14.039 1 95.12 127 VAL B N 1
ATOM 4731 C CA . VAL B 1 127 ? 17.359 -20.25 -14.5 1 95.12 127 VAL B CA 1
ATOM 4732 C C . VAL B 1 127 ? 17.141 -21.75 -14.492 1 95.12 127 VAL B C 1
ATOM 4734 O O . VAL B 1 127 ? 16.641 -22.312 -13.516 1 95.12 127 VAL B O 1
ATOM 4737 N N . SER B 1 128 ? 17.5 -22.406 -15.586 1 91.81 128 SER B N 1
ATOM 4738 C CA . SER B 1 128 ? 17.359 -23.859 -15.711 1 91.81 128 SER B CA 1
ATOM 4739 C C . SER B 1 128 ? 18.703 -24.547 -15.586 1 91.81 128 SER B C 1
ATOM 4741 O O . SER B 1 128 ? 19.719 -24.016 -16.016 1 91.81 128 SER B O 1
ATOM 4743 N N . LEU B 1 129 ? 18.625 -25.719 -14.992 1 91.12 129 LEU B N 1
ATOM 4744 C CA . LEU B 1 129 ? 19.828 -26.5 -14.719 1 91.12 129 LEU B CA 1
ATOM 4745 C C . LEU B 1 129 ? 20 -27.625 -15.727 1 91.12 129 LEU B C 1
ATOM 4747 O O . LEU B 1 129 ? 19.062 -28.406 -15.953 1 91.12 129 LEU B O 1
ATOM 4751 N N . TYR B 1 130 ? 21.219 -27.719 -16.281 1 89.12 130 TYR B N 1
ATOM 4752 C CA . TYR B 1 130 ? 21.562 -28.75 -17.266 1 89.12 130 TYR B CA 1
ATOM 4753 C C . TYR B 1 130 ? 22.812 -29.5 -16.859 1 89.12 130 TYR B C 1
ATOM 4755 O O . TYR B 1 130 ? 23.641 -28.984 -16.109 1 89.12 130 TYR B O 1
ATOM 4763 N N . SER B 1 131 ? 22.906 -30.766 -17.234 1 86.44 131 SER B N 1
ATOM 4764 C CA . SER B 1 131 ? 24.125 -31.562 -17.219 1 86.44 131 SER B CA 1
ATOM 4765 C C . SER B 1 131 ? 24.406 -32.188 -18.594 1 86.44 131 SER B C 1
ATOM 4767 O O . SER B 1 131 ? 23.594 -32.969 -19.094 1 86.44 131 SER B O 1
ATOM 4769 N N . ARG B 1 132 ? 25.5 -31.734 -19.156 1 84.5 132 ARG B N 1
ATOM 4770 C CA . ARG B 1 132 ? 25.859 -32.188 -20.5 1 84.5 132 ARG B CA 1
ATOM 4771 C C . ARG B 1 132 ? 24.719 -31.906 -21.469 1 84.5 132 ARG B C 1
ATOM 4773 O O . ARG B 1 132 ? 24.328 -32.812 -22.234 1 84.5 132 ARG B O 1
ATOM 4780 N N . LYS B 1 133 ? 24.156 -30.75 -21.344 1 84.19 133 LYS B N 1
ATOM 4781 C CA . LYS B 1 133 ? 23.141 -30.203 -22.25 1 84.19 133 LYS B CA 1
ATOM 4782 C C . LYS B 1 133 ? 21.797 -30.906 -22.047 1 84.19 133 LYS B C 1
ATOM 4784 O O . LYS B 1 133 ? 20.859 -30.672 -22.797 1 84.19 133 LYS B O 1
ATOM 4789 N N . VAL B 1 134 ? 21.766 -31.766 -21 1 79.38 134 VAL B N 1
ATOM 4790 C CA . VAL B 1 134 ? 20.5 -32.406 -20.656 1 79.38 134 VAL B CA 1
ATOM 4791 C C . VAL B 1 134 ? 19.828 -31.688 -19.5 1 79.38 134 VAL B C 1
ATOM 4793 O O . VAL B 1 134 ? 20.484 -31.375 -18.484 1 79.38 134 VAL B O 1
ATOM 4796 N N . LEU B 1 135 ? 18.594 -31.375 -19.656 1 83.94 135 LEU B N 1
ATOM 4797 C CA . LEU B 1 135 ? 17.875 -30.625 -18.641 1 83.94 135 LEU B CA 1
ATOM 4798 C C . LEU B 1 135 ? 17.75 -31.438 -17.359 1 83.94 135 LEU B C 1
ATOM 4800 O O . LEU B 1 135 ? 17.281 -32.594 -17.375 1 83.94 135 LEU B O 1
ATOM 4804 N N . ILE B 1 136 ? 18.172 -30.969 -16.312 1 80.81 136 ILE B N 1
ATOM 4805 C CA . ILE B 1 136 ? 18.047 -31.578 -15 1 80.81 136 ILE B CA 1
ATOM 4806 C C . ILE B 1 136 ? 16.828 -31.016 -14.281 1 80.81 136 ILE B C 1
ATOM 4808 O O . ILE B 1 136 ? 16.016 -31.766 -13.734 1 80.81 136 ILE B O 1
ATOM 4812 N N . GLU B 1 137 ? 16.719 -29.656 -14.289 1 83.5 137 GLU B N 1
ATOM 4813 C CA . GLU B 1 137 ? 15.633 -28.984 -13.586 1 83.5 137 GLU B CA 1
ATOM 4814 C C . GLU B 1 137 ? 15.312 -27.641 -14.25 1 83.5 137 GLU B C 1
ATOM 4816 O O . GLU B 1 137 ? 16.172 -26.781 -14.367 1 83.5 137 GLU B O 1
ATOM 4821 N N . ARG B 1 138 ? 14.102 -27.609 -14.648 1 82.06 138 ARG B N 1
ATOM 4822 C CA . ARG B 1 138 ? 13.648 -26.344 -15.203 1 82.06 138 ARG B CA 1
ATOM 4823 C C . ARG B 1 138 ? 13.344 -25.344 -14.102 1 82.06 138 ARG B C 1
ATOM 4825 O O . ARG B 1 138 ? 12.742 -25.688 -13.086 1 82.06 138 ARG B O 1
ATOM 4832 N N . HIS B 1 139 ? 13.781 -24.062 -14.312 1 87.25 139 HIS B N 1
ATOM 4833 C CA . HIS B 1 139 ? 13.508 -23 -13.359 1 87.25 139 HIS B CA 1
ATOM 4834 C C . HIS B 1 139 ? 13.844 -23.422 -11.938 1 87.25 139 HIS B C 1
ATOM 4836 O O . HIS B 1 139 ? 13 -23.344 -11.039 1 87.25 139 HIS B O 1
ATOM 4842 N N . SER B 1 140 ? 15.031 -23.719 -11.773 1 88.5 140 SER B N 1
ATOM 4843 C CA . SER B 1 140 ? 15.484 -24.25 -10.492 1 88.5 140 SER B CA 1
ATOM 4844 C C . SER B 1 140 ? 15.461 -23.188 -9.406 1 88.5 140 SER B C 1
ATOM 4846 O O . SER B 1 140 ? 16.078 -22.125 -9.57 1 88.5 140 SER B O 1
ATOM 4848 N N . PRO B 1 141 ? 14.797 -23.453 -8.32 1 87.62 141 PRO B N 1
ATOM 4849 C CA . PRO B 1 141 ? 14.797 -22.484 -7.227 1 87.62 141 PRO B CA 1
ATOM 4850 C C . PRO B 1 141 ? 16.078 -22.516 -6.402 1 87.62 141 PRO B C 1
ATOM 4852 O O . PRO B 1 141 ? 16.297 -21.641 -5.543 1 87.62 141 PRO B O 1
ATOM 4855 N N . ASP B 1 142 ? 16.984 -23.391 -6.715 1 88 142 ASP B N 1
ATOM 4856 C CA . ASP B 1 142 ? 18.094 -23.641 -5.805 1 88 142 ASP B CA 1
ATOM 4857 C C . ASP B 1 142 ? 19.406 -23.094 -6.363 1 88 142 ASP B C 1
ATOM 4859 O O . ASP B 1 142 ? 20.422 -23.047 -5.66 1 88 142 ASP B O 1
ATOM 4863 N N . ILE B 1 143 ? 19.391 -22.719 -7.527 1 92.56 143 ILE B N 1
ATOM 4864 C CA . ILE B 1 143 ? 20.641 -22.406 -8.188 1 92.56 143 ILE B CA 1
ATOM 4865 C C . ILE B 1 143 ? 21.031 -20.953 -7.926 1 92.56 143 ILE B C 1
ATOM 4867 O O . ILE B 1 143 ? 22.219 -20.609 -7.93 1 92.56 143 ILE B O 1
ATOM 4871 N N . LEU B 1 144 ? 20.047 -20.125 -7.789 1 96.44 144 LEU B N 1
ATOM 4872 C CA . LEU B 1 144 ? 20.25 -18.734 -7.391 1 96.44 144 LEU B CA 1
ATOM 4873 C C . LEU B 1 144 ? 19.391 -18.375 -6.184 1 96.44 144 LEU B C 1
ATOM 4875 O O . LEU B 1 144 ? 18.359 -19.016 -5.949 1 96.44 144 LEU B O 1
ATOM 4879 N N . PRO B 1 145 ? 19.938 -17.406 -5.395 1 95.5 145 PRO B N 1
ATOM 4880 C CA . PRO B 1 145 ? 19.062 -16.969 -4.301 1 95.5 145 PRO B CA 1
ATOM 4881 C C . PRO B 1 145 ? 17.75 -16.391 -4.801 1 95.5 145 PRO B C 1
ATOM 4883 O O . PRO B 1 145 ? 17.672 -15.875 -5.922 1 95.5 145 PRO B O 1
ATOM 4886 N N . ASP B 1 146 ? 16.797 -16.406 -3.951 1 93.44 146 ASP B N 1
ATOM 4887 C CA . ASP B 1 146 ? 15.438 -16 -4.301 1 93.44 146 ASP B CA 1
ATOM 4888 C C . ASP B 1 146 ? 15.398 -14.562 -4.793 1 93.44 146 ASP B C 1
ATOM 4890 O O . ASP B 1 146 ? 14.641 -14.234 -5.711 1 93.44 146 ASP B O 1
ATOM 4894 N N . TRP B 1 147 ? 16.188 -13.719 -4.203 1 94.12 147 TRP B N 1
ATOM 4895 C CA . TRP B 1 147 ? 16.156 -12.305 -4.578 1 94.12 147 TRP B CA 1
ATOM 4896 C C . TRP B 1 147 ? 16.688 -12.109 -5.988 1 94.12 147 TRP B C 1
ATOM 4898 O O . TRP B 1 147 ? 16.562 -11.023 -6.566 1 94.12 147 TRP B O 1
ATOM 4908 N N . MET B 1 148 ? 17.266 -13.125 -6.621 1 97.06 148 MET B N 1
ATOM 4909 C CA . MET B 1 148 ? 17.781 -13.047 -7.988 1 97.06 148 MET B CA 1
ATOM 4910 C C . MET B 1 148 ? 16.797 -13.68 -8.969 1 97.06 148 MET B C 1
ATOM 4912 O O . MET B 1 148 ? 17.172 -14.016 -10.094 1 97.06 148 MET B O 1
ATOM 4916 N N . ARG B 1 149 ? 15.594 -13.82 -8.633 1 95.31 149 ARG B N 1
ATOM 4917 C CA . ARG B 1 149 ? 14.602 -14.508 -9.445 1 95.31 149 ARG B CA 1
ATOM 4918 C C . ARG B 1 149 ? 14.352 -13.758 -10.75 1 95.31 149 ARG B C 1
ATOM 4920 O O . ARG B 1 149 ? 13.719 -14.289 -11.664 1 95.31 149 ARG B O 1
ATOM 4927 N N . PHE B 1 150 ? 14.898 -12.555 -10.898 1 95.75 150 PHE B N 1
ATOM 4928 C CA . PHE B 1 150 ? 14.758 -11.773 -12.125 1 95.75 150 PHE B CA 1
ATOM 4929 C C . PHE B 1 150 ? 15.734 -12.25 -13.188 1 95.75 150 PHE B C 1
ATOM 4931 O O . PHE B 1 150 ? 15.602 -11.891 -14.359 1 95.75 150 PHE B O 1
ATOM 4938 N N . VAL B 1 151 ? 16.703 -13.062 -12.859 1 97.62 151 VAL B N 1
ATOM 4939 C CA . VAL B 1 151 ? 17.688 -13.578 -13.797 1 97.62 151 VAL B CA 1
ATOM 4940 C C . VAL B 1 151 ? 17.094 -14.742 -14.594 1 97.62 151 VAL B C 1
ATOM 4942 O O . VAL B 1 151 ? 16.406 -15.602 -14.023 1 97.62 151 VAL B O 1
ATOM 4945 N N . ARG B 1 152 ? 17.391 -14.711 -15.898 1 96.5 152 ARG B N 1
ATOM 4946 C CA . ARG B 1 152 ? 16.984 -15.789 -16.797 1 96.5 152 ARG B CA 1
ATOM 4947 C C . ARG B 1 152 ? 18.203 -16.469 -17.438 1 96.5 152 ARG B C 1
ATOM 4949 O O . ARG B 1 152 ? 19.234 -15.82 -17.656 1 96.5 152 ARG B O 1
ATOM 4956 N N . GLY B 1 153 ? 18 -17.781 -17.656 1 96.44 153 GLY B N 1
ATOM 4957 C CA . GLY B 1 153 ? 19.109 -18.391 -18.391 1 96.44 153 GLY B CA 1
ATOM 4958 C C . GLY B 1 153 ? 19.328 -19.844 -18.016 1 96.44 153 GLY B C 1
ATOM 4959 O O . GLY B 1 153 ? 18.375 -20.578 -17.719 1 96.44 153 GLY B O 1
ATOM 4960 N N . VAL B 1 154 ? 20.688 -20.25 -18.219 1 95.38 154 VAL B N 1
ATOM 4961 C CA . VAL B 1 154 ? 21.016 -21.672 -18.094 1 95.38 154 VAL B CA 1
ATOM 4962 C C . VAL B 1 154 ? 22.344 -21.828 -17.359 1 95.38 154 VAL B C 1
ATOM 4964 O O . VAL B 1 154 ? 23.25 -21.016 -17.531 1 95.38 154 VAL B O 1
ATOM 4967 N N . VAL B 1 155 ? 22.359 -22.828 -16.562 1 95.88 155 VAL B N 1
ATOM 4968 C CA . VAL B 1 155 ? 23.609 -23.328 -15.977 1 95.88 155 VAL B CA 1
ATOM 4969 C C . VAL B 1 155 ? 23.812 -24.781 -16.359 1 95.88 155 VAL B C 1
ATOM 4971 O O . VAL B 1 155 ? 22.922 -25.625 -16.156 1 95.88 155 VAL B O 1
ATOM 4974 N N . ASP B 1 156 ? 24.953 -25.078 -16.938 1 94.31 156 ASP B N 1
ATOM 4975 C CA . ASP B 1 156 ? 25.312 -26.438 -17.328 1 94.31 156 ASP B CA 1
ATOM 4976 C C . ASP B 1 156 ? 26.594 -26.891 -16.625 1 94.31 156 ASP B C 1
ATOM 4978 O O . ASP B 1 156 ? 27.641 -26.234 -16.734 1 94.31 156 ASP B O 1
ATOM 4982 N N . SER B 1 157 ? 26.484 -27.969 -15.93 1 92.69 157 SER B N 1
ATOM 4983 C CA . SER B 1 157 ? 27.641 -28.484 -15.227 1 92.69 157 SER B CA 1
ATOM 4984 C C . SER B 1 157 ? 27.734 -30 -15.32 1 92.69 157 SER B C 1
ATOM 4986 O O . SER B 1 157 ? 26.766 -30.703 -15.008 1 92.69 157 SER B O 1
ATOM 4988 N N . GLU B 1 158 ? 28.828 -30.469 -15.641 1 87.75 158 GLU B N 1
ATOM 4989 C CA . GLU B 1 158 ? 29.047 -31.906 -15.727 1 87.75 158 GLU B CA 1
ATOM 4990 C C . GLU B 1 158 ? 29.203 -32.531 -14.336 1 87.75 158 GLU B C 1
ATOM 4992 O O . GLU B 1 158 ? 29.125 -33.75 -14.188 1 87.75 158 GLU B O 1
ATOM 4997 N N . ASP B 1 159 ? 29.391 -31.703 -13.359 1 86.44 159 ASP B N 1
ATOM 4998 C CA . ASP B 1 159 ? 29.531 -32.156 -11.984 1 86.44 159 ASP B CA 1
ATOM 4999 C C . ASP B 1 159 ? 28.188 -32.562 -11.391 1 86.44 159 ASP B C 1
ATOM 5001 O O . ASP B 1 159 ? 28.141 -33.25 -10.367 1 86.44 159 ASP B O 1
ATOM 5005 N N . LEU B 1 160 ? 27.156 -32.125 -12.016 1 85.75 160 LEU B N 1
ATOM 5006 C CA . LEU B 1 160 ? 25.828 -32.406 -11.516 1 85.75 160 LEU B CA 1
ATOM 5007 C C . LEU B 1 160 ? 25.344 -33.781 -11.977 1 85.75 160 LEU B C 1
ATOM 5009 O O . LEU B 1 160 ? 25.453 -34.094 -13.156 1 85.75 160 LEU B O 1
ATOM 5013 N N . PRO B 1 161 ? 24.906 -34.469 -11.008 1 80.81 161 PRO B N 1
ATOM 5014 C CA . PRO B 1 161 ? 24.312 -35.75 -11.438 1 80.81 161 PRO B CA 1
ATOM 5015 C C . PRO B 1 161 ? 23 -35.562 -12.203 1 80.81 161 PRO B C 1
ATOM 5017 O O . PRO B 1 161 ? 22.281 -34.594 -11.961 1 80.81 161 PRO B O 1
ATOM 5020 N N . LEU B 1 162 ? 22.734 -36.438 -13.102 1 75.12 162 LEU B N 1
ATOM 5021 C CA . LEU B 1 162 ? 21.531 -36.344 -13.922 1 75.12 162 LEU B CA 1
ATOM 5022 C C . LEU B 1 162 ? 20.266 -36.5 -13.07 1 75.12 162 LEU B C 1
ATOM 5024 O O . LEU B 1 162 ? 19.219 -35.938 -13.391 1 75.12 162 LEU B O 1
ATOM 5028 N N . SER B 1 163 ? 20.391 -37.281 -12.023 1 75.56 163 SER B N 1
ATOM 5029 C CA . SER B 1 163 ? 19.281 -37.438 -11.094 1 75.56 163 SER B CA 1
ATOM 5030 C C . SER B 1 163 ? 19.516 -36.656 -9.812 1 75.56 163 SER B C 1
ATOM 5032 O O . SER B 1 163 ? 20 -37.188 -8.812 1 75.56 163 SER B O 1
ATOM 5034 N N . LEU B 1 164 ? 19.297 -35.469 -9.969 1 73.06 164 LEU B N 1
ATOM 5035 C CA . LEU B 1 164 ? 19.5 -34.562 -8.852 1 73.06 164 LEU B CA 1
ATOM 5036 C C . LEU B 1 164 ? 18.469 -34.781 -7.754 1 73.06 164 LEU B C 1
ATOM 5038 O O . LEU B 1 164 ? 17.281 -34.844 -8.031 1 73.06 164 LEU B O 1
ATOM 5042 N N . SER B 1 165 ? 18.938 -35.25 -6.719 1 63.62 165 SER B N 1
ATOM 5043 C CA . SER B 1 165 ? 18.078 -35.438 -5.555 1 63.62 165 SER B CA 1
ATOM 5044 C C . SER B 1 165 ? 18.422 -34.469 -4.445 1 63.62 165 SER B C 1
ATOM 5046 O O . SER B 1 165 ? 19.562 -34.438 -3.961 1 63.62 165 SER B O 1
ATOM 5048 N N . ARG B 1 166 ? 17.438 -33.625 -4.152 1 62.62 166 ARG B N 1
ATOM 5049 C CA . ARG B 1 166 ? 17.656 -32.656 -3.092 1 62.62 166 ARG B CA 1
ATOM 5050 C C . ARG B 1 166 ? 17.797 -33.344 -1.735 1 62.62 166 ARG B C 1
ATOM 5052 O O . ARG B 1 166 ? 18.297 -32.75 -0.779 1 62.62 166 ARG B O 1
ATOM 5059 N N . GLU B 1 167 ? 17.453 -34.562 -1.702 1 63.91 167 GLU B N 1
ATOM 5060 C CA . GLU B 1 167 ? 17.531 -35.344 -0.465 1 63.91 167 GLU B CA 1
ATOM 5061 C C . GLU B 1 167 ? 18.953 -35.812 -0.212 1 63.91 167 GLU B C 1
ATOM 5063 O O . GLU B 1 167 ? 19.344 -36.062 0.932 1 63.91 167 GLU B O 1
ATOM 5068 N N . LYS B 1 168 ? 19.594 -35.875 -1.267 1 66.94 168 LYS B N 1
ATOM 5069 C CA . LYS B 1 168 ? 21 -36.25 -1.13 1 66.94 168 LYS B CA 1
ATOM 5070 C C . LYS B 1 168 ? 21.859 -35.062 -0.714 1 66.94 168 LYS B C 1
ATOM 5072 O O . LYS B 1 168 ? 21.891 -34.062 -1.4 1 66.94 168 LYS B O 1
ATOM 5077 N N . MET B 1 169 ? 22.516 -35.281 0.421 1 71.56 169 MET B N 1
ATOM 5078 C CA . MET B 1 169 ? 23.375 -34.25 1.005 1 71.56 169 MET B CA 1
ATOM 5079 C C . MET B 1 169 ? 24.422 -33.781 0.001 1 71.56 169 MET B C 1
ATOM 5081 O O . MET B 1 169 ? 24.703 -32.594 -0.077 1 71.56 169 MET B O 1
ATOM 5085 N N . GLN B 1 170 ? 25.047 -34.75 -0.655 1 74.56 170 GLN B N 1
ATOM 5086 C CA . GLN B 1 170 ? 26.094 -34.438 -1.625 1 74.56 170 GLN B CA 1
ATOM 5087 C C . GLN B 1 170 ? 25.547 -33.5 -2.707 1 74.56 170 GLN B C 1
ATOM 5089 O O . GLN B 1 170 ? 26.203 -32.5 -3.076 1 74.56 170 GLN B O 1
ATOM 5094 N N . ASP B 1 171 ? 24.438 -33.812 -3.139 1 79.44 171 ASP B N 1
ATOM 5095 C CA . ASP B 1 171 ? 23.812 -33 -4.168 1 79.44 171 ASP B CA 1
ATOM 5096 C C . ASP B 1 171 ? 23.484 -31.594 -3.631 1 79.44 171 ASP B C 1
ATOM 5098 O O . ASP B 1 171 ? 23.688 -30.594 -4.316 1 79.44 171 ASP B O 1
ATOM 5102 N N . SER B 1 172 ? 23.156 -31.625 -2.412 1 81.06 172 SER B N 1
ATOM 5103 C CA . SER B 1 172 ? 22.797 -30.344 -1.785 1 81.06 172 SER B CA 1
ATOM 5104 C C . SER B 1 172 ? 24.031 -29.469 -1.597 1 81.06 172 SER B C 1
ATOM 5106 O O . SER B 1 172 ? 23.969 -28.25 -1.805 1 81.06 172 SER B O 1
ATOM 5108 N N . ARG B 1 173 ? 25.062 -30.125 -1.203 1 85 173 ARG B N 1
ATOM 5109 C CA . ARG B 1 173 ? 26.312 -29.375 -1.026 1 85 173 ARG B CA 1
ATOM 5110 C C . ARG B 1 173 ? 26.797 -28.812 -2.355 1 85 173 ARG B C 1
ATOM 5112 O O . ARG B 1 173 ? 27.281 -27.688 -2.416 1 85 173 ARG B O 1
ATOM 5119 N N . LEU B 1 174 ? 26.734 -29.609 -3.32 1 88.06 174 LEU B N 1
ATOM 5120 C CA . LEU B 1 174 ? 27.141 -29.172 -4.648 1 88.06 174 LEU B CA 1
ATOM 5121 C C . LEU B 1 174 ? 26.297 -28 -5.125 1 88.06 174 LEU B C 1
ATOM 5123 O O . LEU B 1 174 ? 26.828 -27.016 -5.648 1 88.06 174 LEU B O 1
ATOM 5127 N N . LEU B 1 175 ? 25.078 -28.094 -4.91 1 90.44 175 LEU B N 1
ATOM 5128 C CA . LEU B 1 175 ? 24.172 -27.031 -5.309 1 90.44 175 LEU B CA 1
ATOM 5129 C C . LEU B 1 175 ? 24.469 -25.75 -4.543 1 90.44 175 LEU B C 1
ATOM 5131 O O . LEU B 1 175 ? 24.438 -24.656 -5.117 1 90.44 175 LEU B O 1
ATOM 5135 N N . ALA B 1 176 ? 24.734 -25.938 -3.279 1 90.44 176 ALA B N 1
ATOM 5136 C CA . ALA B 1 176 ? 25.047 -24.766 -2.451 1 90.44 176 ALA B CA 1
ATOM 5137 C C . ALA B 1 176 ? 26.312 -24.078 -2.938 1 90.44 176 ALA B C 1
ATOM 5139 O O . ALA B 1 176 ? 26.375 -22.844 -3.016 1 90.44 176 ALA B O 1
ATOM 5140 N N . LYS B 1 177 ? 27.266 -24.844 -3.234 1 91.56 177 LYS B N 1
ATOM 5141 C CA . LYS B 1 177 ? 28.516 -24.297 -3.754 1 91.56 177 LYS B CA 1
ATOM 5142 C C . LYS B 1 177 ? 28.297 -23.578 -5.082 1 91.56 177 LYS B C 1
ATOM 5144 O O . LYS B 1 177 ? 28.844 -22.5 -5.305 1 91.56 177 LYS B O 1
ATOM 5149 N N . MET B 1 178 ? 27.547 -24.172 -5.938 1 93.62 178 MET B N 1
ATOM 5150 C CA . MET B 1 178 ? 27.219 -23.562 -7.223 1 93.62 178 MET B CA 1
ATOM 5151 C C . MET B 1 178 ? 26.5 -22.234 -7.027 1 93.62 178 MET B C 1
ATOM 5153 O O . MET B 1 178 ? 26.828 -21.234 -7.676 1 93.62 178 MET B O 1
ATOM 5157 N N . LYS B 1 179 ? 25.562 -22.266 -6.129 1 95.12 179 LYS B N 1
ATOM 5158 C CA . LYS B 1 179 ? 24.797 -21.062 -5.82 1 95.12 179 LYS B CA 1
ATOM 5159 C C . LYS B 1 179 ? 25.719 -19.922 -5.387 1 95.12 179 LYS B C 1
ATOM 5161 O O . LYS B 1 179 ? 25.594 -18.797 -5.867 1 95.12 179 LYS B O 1
ATOM 5166 N N . ASP B 1 180 ? 26.656 -20.25 -4.566 1 94.69 180 ASP B N 1
ATOM 5167 C CA . ASP B 1 180 ? 27.594 -19.266 -4.051 1 94.69 180 ASP B CA 1
ATOM 5168 C C . ASP B 1 180 ? 28.438 -18.672 -5.176 1 94.69 180 ASP B C 1
ATOM 5170 O O . ASP B 1 180 ? 28.578 -17.453 -5.301 1 94.69 180 ASP B O 1
ATOM 5174 N N . VAL B 1 181 ? 28.922 -19.547 -5.953 1 94.94 181 VAL B N 1
ATOM 5175 C CA . VAL B 1 181 ? 29.828 -19.141 -7.027 1 94.94 181 VAL B CA 1
ATOM 5176 C C . VAL B 1 181 ? 29.062 -18.281 -8.039 1 94.94 181 VAL B C 1
ATOM 5178 O O . VAL B 1 181 ? 29.547 -17.219 -8.445 1 94.94 181 VAL B O 1
ATOM 5181 N N . LEU B 1 182 ? 27.922 -18.719 -8.383 1 97.12 182 LEU B N 1
ATOM 5182 C CA . LEU B 1 182 ? 27.141 -18.031 -9.391 1 97.12 182 LEU B CA 1
ATOM 5183 C C . LEU B 1 182 ? 26.656 -16.672 -8.875 1 97.12 182 LEU B C 1
ATOM 5185 O O . LEU B 1 182 ? 26.672 -15.68 -9.617 1 97.12 182 LEU B O 1
ATOM 5189 N N . THR B 1 183 ? 26.234 -16.594 -7.621 1 97.44 183 THR B N 1
ATOM 5190 C CA . THR B 1 183 ? 25.797 -15.352 -7.016 1 97.44 183 THR B CA 1
ATOM 5191 C C . THR B 1 183 ? 26.906 -14.312 -7.055 1 97.44 183 THR B C 1
ATOM 5193 O O . THR B 1 183 ? 26.703 -13.172 -7.488 1 97.44 183 THR B O 1
ATOM 5196 N N . ARG B 1 184 ? 28.031 -14.758 -6.699 1 95.94 184 ARG B N 1
ATOM 5197 C CA . ARG B 1 184 ? 29.172 -13.859 -6.668 1 95.94 184 ARG B CA 1
ATOM 5198 C C . ARG B 1 184 ? 29.531 -13.375 -8.07 1 95.94 184 ARG B C 1
ATOM 5200 O O . ARG B 1 184 ? 29.875 -12.211 -8.266 1 95.94 184 ARG B O 1
ATOM 5207 N N . ARG B 1 185 ? 29.484 -14.234 -8.992 1 96.5 185 ARG B N 1
ATOM 5208 C CA . ARG B 1 185 ? 29.812 -13.883 -10.367 1 96.5 185 ARG B CA 1
ATOM 5209 C C . ARG B 1 185 ? 28.828 -12.852 -10.922 1 96.5 185 ARG B C 1
ATOM 5211 O O . ARG B 1 185 ? 29.234 -11.906 -11.602 1 96.5 185 ARG B O 1
ATOM 5218 N N . ILE B 1 186 ? 27.625 -13.039 -10.625 1 98 186 ILE B N 1
ATOM 5219 C CA . ILE B 1 186 ? 26.609 -12.117 -11.109 1 98 186 ILE B CA 1
ATOM 5220 C C . ILE B 1 186 ? 26.781 -10.758 -10.438 1 98 186 ILE B C 1
ATOM 5222 O O . ILE B 1 186 ? 26.672 -9.711 -11.086 1 98 186 ILE B O 1
ATOM 5226 N N . LEU B 1 187 ? 27.047 -10.742 -9.164 1 98.06 187 LEU B N 1
ATOM 5227 C CA . LEU B 1 187 ? 27.266 -9.492 -8.445 1 98.06 187 LEU B CA 1
ATOM 5228 C C . LEU B 1 187 ? 28.484 -8.758 -9 1 98.06 187 LEU B C 1
ATOM 5230 O O . LEU B 1 187 ? 28.453 -7.535 -9.18 1 98.06 187 LEU B O 1
ATOM 5234 N N . LYS B 1 188 ? 29.5 -9.531 -9.242 1 97.25 188 LYS B N 1
ATOM 5235 C CA . LYS B 1 188 ? 30.688 -8.938 -9.836 1 97.25 188 LYS B CA 1
ATOM 5236 C C . LYS B 1 188 ? 30.375 -8.336 -11.203 1 97.25 188 LYS B C 1
ATOM 5238 O O . LYS B 1 188 ? 30.844 -7.234 -11.523 1 97.25 188 LYS B O 1
ATOM 5243 N N . PHE B 1 189 ? 29.688 -9.031 -11.93 1 97.88 189 PHE B N 1
ATOM 5244 C CA . PHE B 1 189 ? 29.266 -8.555 -13.242 1 97.88 189 PHE B CA 1
ATOM 5245 C C . PHE B 1 189 ? 28.5 -7.242 -13.117 1 97.88 189 PHE B C 1
ATOM 5247 O O . PHE B 1 189 ? 28.797 -6.277 -13.82 1 97.88 189 PHE B O 1
ATOM 5254 N N . LEU B 1 190 ? 27.531 -7.207 -12.234 1 98.44 190 LEU B N 1
ATOM 5255 C CA . LEU B 1 190 ? 26.719 -6.004 -12.047 1 98.44 190 LEU B CA 1
ATOM 5256 C C . LEU B 1 190 ? 27.594 -4.84 -11.578 1 98.44 190 LEU B C 1
ATOM 5258 O O . LEU B 1 190 ? 27.391 -3.701 -12.016 1 98.44 190 LEU B O 1
ATOM 5262 N N . ASP B 1 191 ? 28.484 -5.102 -10.727 1 97.62 191 ASP B N 1
ATOM 5263 C CA . ASP B 1 191 ? 29.422 -4.078 -10.258 1 97.62 191 ASP B CA 1
ATOM 5264 C C . ASP B 1 191 ? 30.25 -3.52 -11.422 1 97.62 191 ASP B C 1
ATOM 5266 O O . ASP B 1 191 ? 30.438 -2.305 -11.523 1 97.62 191 ASP B O 1
ATOM 5270 N N . GLU B 1 192 ? 30.688 -4.41 -12.258 1 97.75 192 GLU B N 1
ATOM 5271 C CA . GLU B 1 192 ? 31.453 -4.004 -13.438 1 97.75 192 GLU B CA 1
ATOM 5272 C C . GLU B 1 192 ? 30.594 -3.162 -14.383 1 97.75 192 GLU B C 1
ATOM 5274 O O . GLU B 1 192 ? 31.062 -2.154 -14.914 1 97.75 192 GLU B O 1
ATOM 5279 N N . GLN B 1 193 ? 29.406 -3.6 -14.562 1 97.56 193 GLN B N 1
ATOM 5280 C CA . GLN B 1 193 ? 28.5 -2.854 -15.43 1 97.56 193 GLN B CA 1
ATOM 5281 C C . GLN B 1 193 ? 28.234 -1.457 -14.875 1 97.56 193 GLN B C 1
ATOM 5283 O O . GLN B 1 193 ? 28.141 -0.49 -15.633 1 97.56 193 GLN B O 1
ATOM 5288 N N . ALA B 1 194 ? 28.125 -1.317 -13.594 1 97.25 194 ALA B N 1
ATOM 5289 C CA . ALA B 1 194 ? 27.891 -0.034 -12.945 1 97.25 194 ALA B CA 1
ATOM 5290 C C . ALA B 1 194 ? 29.031 0.947 -13.227 1 97.25 194 ALA B C 1
ATOM 5292 O O . ALA B 1 194 ? 28.797 2.15 -13.359 1 97.25 194 ALA B O 1
ATOM 5293 N N . ARG B 1 195 ? 30.219 0.46 -13.383 1 95.06 195 ARG B N 1
ATOM 5294 C CA . ARG B 1 195 ? 31.391 1.285 -13.641 1 95.06 195 ARG B CA 1
ATOM 5295 C C . ARG B 1 195 ? 31.547 1.57 -15.133 1 95.06 195 ARG B C 1
ATOM 5297 O O . ARG B 1 195 ? 31.844 2.697 -15.523 1 95.06 195 ARG B O 1
ATOM 5304 N N . LYS B 1 196 ? 31.234 0.619 -15.906 1 96.56 196 LYS B N 1
ATOM 5305 C CA . LYS B 1 196 ? 31.469 0.705 -17.344 1 96.56 196 LYS B CA 1
ATOM 5306 C C . LYS B 1 196 ? 30.406 1.58 -18.031 1 96.56 196 LYS B C 1
ATOM 5308 O O . LYS B 1 196 ? 30.734 2.354 -18.922 1 96.56 196 LYS B O 1
ATOM 5313 N N . ASP B 1 197 ? 29.219 1.43 -17.578 1 96.94 197 ASP B N 1
ATOM 5314 C CA . ASP B 1 197 ? 28.094 2.17 -18.141 1 96.94 197 ASP B CA 1
ATOM 5315 C C . ASP B 1 197 ? 27.109 2.588 -17.062 1 96.94 197 ASP B C 1
ATOM 5317 O O . ASP B 1 197 ? 26.031 1.989 -16.938 1 96.94 197 ASP B O 1
ATOM 5321 N N . PRO B 1 198 ? 27.391 3.664 -16.406 1 95.38 198 PRO B N 1
ATOM 5322 C CA . PRO B 1 198 ? 26.562 4.098 -15.281 1 95.38 198 PRO B CA 1
ATOM 5323 C C . PRO B 1 198 ? 25.125 4.395 -15.68 1 95.38 198 PRO B C 1
ATOM 5325 O O . PRO B 1 198 ? 24.188 4.125 -14.914 1 95.38 198 PRO B O 1
ATOM 5328 N N . GLU B 1 199 ? 24.891 4.906 -16.812 1 95.12 199 GLU B N 1
ATOM 5329 C CA . GLU B 1 199 ? 23.547 5.238 -17.266 1 95.12 199 GLU B CA 1
ATOM 5330 C C . GLU B 1 199 ? 22.703 3.984 -17.453 1 95.12 199 GLU B C 1
ATOM 5332 O O . GLU B 1 199 ? 21.547 3.938 -17.016 1 95.12 199 GLU B O 1
ATOM 5337 N N . LYS B 1 200 ? 23.297 3.006 -18.094 1 96.44 200 LYS B N 1
ATOM 5338 C CA . LYS B 1 200 ? 22.594 1.743 -18.297 1 96.44 200 LYS B CA 1
ATOM 5339 C C . LYS B 1 200 ? 22.312 1.055 -16.969 1 96.44 200 LYS B C 1
ATOM 5341 O O . LYS B 1 200 ? 21.25 0.46 -16.781 1 96.44 200 LYS B O 1
ATOM 5346 N N . PHE B 1 201 ? 23.234 1.192 -16.141 1 97.75 201 PHE B N 1
ATOM 5347 C CA . PHE B 1 201 ? 23.047 0.591 -14.828 1 97.75 201 PHE B CA 1
ATOM 5348 C C . PHE B 1 201 ? 21.938 1.299 -14.062 1 97.75 201 PHE B C 1
ATOM 5350 O O . PHE B 1 201 ? 21.156 0.657 -13.359 1 97.75 201 PHE B O 1
ATOM 5357 N N . ASP B 1 202 ? 21.891 2.551 -14.188 1 95.62 202 ASP B N 1
ATOM 5358 C CA . ASP B 1 202 ? 20.797 3.287 -13.547 1 95.62 202 ASP B CA 1
ATOM 5359 C C . ASP B 1 202 ? 19.438 2.818 -14.055 1 95.62 202 ASP B C 1
ATOM 5361 O O . ASP B 1 202 ? 18.469 2.738 -13.289 1 95.62 202 ASP B O 1
ATOM 5365 N N . GLN B 1 203 ? 19.375 2.5 -15.297 1 94.06 203 GLN B N 1
ATOM 5366 C CA . GLN B 1 203 ? 18.156 1.942 -15.867 1 94.06 203 GLN B CA 1
ATOM 5367 C C . GLN B 1 203 ? 17.828 0.591 -15.234 1 94.06 203 GLN B C 1
ATOM 5369 O O . GLN B 1 203 ? 16.672 0.328 -14.898 1 94.06 203 GLN B O 1
ATOM 5374 N N . PHE B 1 204 ? 18.828 -0.171 -15.141 1 96.94 204 PHE B N 1
ATOM 5375 C CA . PHE B 1 204 ? 18.672 -1.465 -14.484 1 96.94 204 PHE B CA 1
ATOM 5376 C C . PHE B 1 204 ? 18.125 -1.292 -13.07 1 96.94 204 PHE B C 1
ATOM 5378 O O . PHE B 1 204 ? 17.156 -1.953 -12.68 1 96.94 204 PHE B O 1
ATOM 5385 N N . PHE B 1 205 ? 18.734 -0.424 -12.352 1 96.62 205 PHE B N 1
ATOM 5386 C CA . PHE B 1 205 ? 18.375 -0.278 -10.945 1 96.62 205 PHE B CA 1
ATOM 5387 C C . PHE B 1 205 ? 16.969 0.298 -10.805 1 96.62 205 PHE B C 1
ATOM 5389 O O . PHE B 1 205 ? 16.25 -0.048 -9.867 1 96.62 205 PHE B O 1
ATOM 5396 N N . ALA B 1 206 ? 16.656 1.146 -11.664 1 92.94 206 ALA B N 1
ATOM 5397 C CA . ALA B 1 206 ? 15.305 1.696 -11.648 1 92.94 206 ALA B CA 1
ATOM 5398 C C . ALA B 1 206 ? 14.266 0.597 -11.836 1 92.94 206 ALA B C 1
ATOM 5400 O O . ALA B 1 206 ? 13.195 0.625 -11.219 1 92.94 206 ALA B O 1
ATOM 5401 N N . GLU B 1 207 ? 14.625 -0.41 -12.609 1 92.56 207 GLU B N 1
ATOM 5402 C CA . GLU B 1 207 ? 13.688 -1.473 -12.953 1 92.56 207 GLU B CA 1
ATOM 5403 C C . GLU B 1 207 ? 13.781 -2.635 -11.969 1 92.56 207 GLU B C 1
ATOM 5405 O O . GLU B 1 207 ? 12.758 -3.172 -11.539 1 92.56 207 GLU B O 1
ATOM 5410 N N . PHE B 1 208 ? 14.977 -2.922 -11.562 1 95.75 208 PHE B N 1
ATOM 5411 C CA . PHE B 1 208 ? 15.195 -4.176 -10.852 1 95.75 208 PHE B CA 1
ATOM 5412 C C . PHE B 1 208 ? 15.758 -3.916 -9.461 1 95.75 208 PHE B C 1
ATOM 5414 O O . PHE B 1 208 ? 16.109 -4.855 -8.742 1 95.75 208 PHE B O 1
ATOM 5421 N N . GLY B 1 209 ? 15.891 -2.697 -9.078 1 95.5 209 GLY B N 1
ATOM 5422 C CA . GLY B 1 209 ? 16.516 -2.324 -7.812 1 95.5 209 GLY B CA 1
ATOM 5423 C C . GLY B 1 209 ? 15.859 -2.99 -6.613 1 95.5 209 GLY B C 1
ATOM 5424 O O . GLY B 1 209 ? 16.531 -3.262 -5.609 1 95.5 209 GLY B O 1
ATOM 5425 N N . GLN B 1 210 ? 14.586 -3.281 -6.695 1 92.56 210 GLN B N 1
ATOM 5426 C CA . GLN B 1 210 ? 13.867 -3.895 -5.586 1 92.56 210 GLN B CA 1
ATOM 5427 C C . GLN B 1 210 ? 14.461 -5.258 -5.234 1 92.56 210 GLN B C 1
ATOM 5429 O O . GLN B 1 210 ? 14.492 -5.641 -4.062 1 92.56 210 GLN B O 1
ATOM 5434 N N . PHE B 1 211 ? 14.922 -5.918 -6.18 1 94.75 211 PHE B N 1
ATOM 5435 C CA . PHE B 1 211 ? 15.5 -7.234 -5.938 1 94.75 211 PHE B CA 1
ATOM 5436 C C . PHE B 1 211 ? 16.844 -7.113 -5.234 1 94.75 211 PHE B C 1
ATOM 5438 O O . PHE B 1 211 ? 17.156 -7.898 -4.332 1 94.75 211 PHE B O 1
ATOM 5445 N N . ILE B 1 212 ? 17.609 -6.141 -5.641 1 97.25 212 ILE B N 1
ATOM 5446 C CA . ILE B 1 212 ? 18.891 -5.883 -4.977 1 97.25 212 ILE B CA 1
ATOM 5447 C C . ILE B 1 212 ? 18.656 -5.527 -3.514 1 97.25 212 ILE B C 1
ATOM 5449 O O . ILE B 1 212 ? 19.328 -6.035 -2.623 1 97.25 212 ILE B O 1
ATOM 5453 N N . LYS B 1 213 ? 17.734 -4.688 -3.301 1 95.69 213 LYS B N 1
ATOM 5454 C CA . LYS B 1 213 ? 17.375 -4.27 -1.949 1 95.69 213 LYS B CA 1
ATOM 5455 C C . LYS B 1 213 ? 16.938 -5.465 -1.101 1 95.69 213 LYS B C 1
ATOM 5457 O O . LYS B 1 213 ? 17.328 -5.574 0.066 1 95.69 213 LYS B O 1
ATOM 5462 N N . GLU B 1 214 ? 16.156 -6.309 -1.672 1 92.5 214 GLU B N 1
ATOM 5463 C CA . GLU B 1 214 ? 15.789 -7.547 -0.989 1 92.5 214 GLU B CA 1
ATOM 5464 C C . GLU B 1 214 ? 17.031 -8.352 -0.611 1 92.5 214 GLU B C 1
ATOM 5466 O O . GLU B 1 214 ? 17.109 -8.891 0.495 1 92.5 214 GLU B O 1
ATOM 5471 N N . GLY B 1 215 ? 17.891 -8.445 -1.487 1 95.81 215 GLY B N 1
ATOM 5472 C CA . GLY B 1 215 ? 19.141 -9.141 -1.231 1 95.81 215 GLY B CA 1
ATOM 5473 C C . GLY B 1 215 ? 19.906 -8.562 -0.056 1 95.81 215 GLY B C 1
ATOM 5474 O O . GLY B 1 215 ? 20.422 -9.312 0.779 1 95.81 215 GLY B O 1
ATOM 5475 N N . VAL B 1 216 ? 19.984 -7.293 0.009 1 96.25 216 VAL B N 1
ATOM 5476 C CA . VAL B 1 216 ? 20.688 -6.625 1.099 1 96.25 216 VAL B CA 1
ATOM 5477 C C . VAL B 1 216 ? 20.094 -7.059 2.439 1 96.25 216 VAL B C 1
ATOM 5479 O O . VAL B 1 216 ? 20.828 -7.27 3.408 1 96.25 216 VAL B O 1
ATOM 5482 N N . CYS B 1 217 ? 18.859 -7.215 2.504 1 91 217 CYS B N 1
ATOM 5483 C CA . CYS B 1 217 ? 18.156 -7.516 3.746 1 91 217 CYS B CA 1
ATOM 5484 C C . CYS B 1 217 ? 18.25 -9 4.074 1 91 217 CYS B C 1
ATOM 5486 O O . CYS B 1 217 ? 18.172 -9.391 5.238 1 91 217 CYS B O 1
ATOM 5488 N N . MET B 1 218 ? 18.484 -9.852 3.076 1 90.75 218 MET B N 1
ATOM 5489 C CA . MET B 1 218 ? 18.297 -11.281 3.303 1 90.75 218 MET B CA 1
ATOM 5490 C C . MET B 1 218 ? 19.625 -12.023 3.146 1 90.75 218 MET B C 1
ATOM 5492 O O . MET B 1 218 ? 19.781 -13.125 3.67 1 90.75 218 MET B O 1
ATOM 5496 N N . ASP B 1 219 ? 20.438 -11.461 2.35 1 93.94 219 ASP B N 1
ATOM 5497 C CA . ASP B 1 219 ? 21.672 -12.141 2.004 1 93.94 219 ASP B CA 1
ATOM 5498 C C . ASP B 1 219 ? 22.875 -11.5 2.705 1 93.94 219 ASP B C 1
ATOM 5500 O O . ASP B 1 219 ? 23.641 -10.773 2.08 1 93.94 219 ASP B O 1
ATOM 5504 N N . PHE B 1 220 ? 23.156 -11.93 3.904 1 91.62 220 PHE B N 1
ATOM 5505 C CA . PHE B 1 220 ? 24.172 -11.312 4.746 1 91.62 220 PHE B CA 1
ATOM 5506 C C . PHE B 1 220 ? 25.578 -11.609 4.215 1 91.62 220 PHE B C 1
ATOM 5508 O O . PHE B 1 220 ? 26.484 -10.797 4.363 1 91.62 220 PHE B O 1
ATOM 5515 N N . GLN B 1 221 ? 25.625 -12.75 3.553 1 93.62 221 GLN B N 1
ATOM 5516 C CA . GLN B 1 221 ? 26.906 -13.156 3.006 1 93.62 221 GLN B CA 1
ATOM 5517 C C . GLN B 1 221 ? 27.375 -12.188 1.922 1 93.62 221 GLN B C 1
ATOM 5519 O O . GLN B 1 221 ? 28.562 -11.883 1.82 1 93.62 221 GLN B O 1
ATOM 5524 N N . ASN B 1 222 ? 26.5 -11.734 1.147 1 96.12 222 ASN B N 1
ATOM 5525 C CA . ASN B 1 222 ? 26.844 -10.883 0.016 1 96.12 222 ASN B CA 1
ATOM 5526 C C . ASN B 1 222 ? 26.406 -9.438 0.238 1 96.12 222 ASN B C 1
ATOM 5528 O O . ASN B 1 222 ? 26.312 -8.656 -0.713 1 96.12 222 ASN B O 1
ATOM 5532 N N . LYS B 1 223 ? 26.141 -9.047 1.449 1 96.44 223 LYS B N 1
ATOM 5533 C CA . LYS B 1 223 ? 25.562 -7.746 1.78 1 96.44 223 LYS B CA 1
ATOM 5534 C C . LYS B 1 223 ? 26.469 -6.613 1.317 1 96.44 223 LYS B C 1
ATOM 5536 O O . LYS B 1 223 ? 26 -5.617 0.765 1 96.44 223 LYS B O 1
ATOM 5541 N N . ALA B 1 224 ? 27.719 -6.781 1.538 1 94.94 224 ALA B N 1
ATOM 5542 C CA . ALA B 1 224 ? 28.672 -5.738 1.159 1 94.94 224 ALA B CA 1
ATOM 5543 C C . ALA B 1 224 ? 28.641 -5.488 -0.346 1 94.94 224 ALA B C 1
ATOM 5545 O O . ALA B 1 224 ? 28.562 -4.336 -0.788 1 94.94 224 ALA B O 1
ATOM 5546 N N . GLY B 1 225 ? 28.703 -6.578 -1.082 1 96.5 225 GLY B N 1
ATOM 5547 C CA . GLY B 1 225 ? 28.641 -6.453 -2.529 1 96.5 225 GLY B CA 1
ATOM 5548 C C . GLY B 1 225 ? 27.328 -5.883 -3.02 1 96.5 225 GLY B C 1
ATOM 5549 O O . GLY B 1 225 ? 27.297 -5.082 -3.955 1 96.5 225 GLY B O 1
ATOM 5550 N N . LEU B 1 226 ? 26.281 -6.27 -2.4 1 98.25 226 LEU B N 1
ATOM 5551 C CA . LEU B 1 226 ? 24.953 -5.785 -2.74 1 98.25 226 LEU B CA 1
ATOM 5552 C C . LEU B 1 226 ? 24.812 -4.305 -2.418 1 98.25 226 LEU B C 1
ATOM 5554 O O . LEU B 1 226 ? 24.234 -3.543 -3.205 1 98.25 226 LEU B O 1
ATOM 5558 N N . SER B 1 227 ? 25.344 -3.891 -1.308 1 98.06 227 SER B N 1
ATOM 5559 C CA . SER B 1 227 ? 25.234 -2.506 -0.856 1 98.06 227 SER B CA 1
ATOM 5560 C C . SER B 1 227 ? 25.906 -1.55 -1.839 1 98.06 227 SER B C 1
ATOM 5562 O O . SER B 1 227 ? 25.438 -0.427 -2.035 1 98.06 227 SER B O 1
ATOM 5564 N N . LYS B 1 228 ? 26.906 -2.025 -2.512 1 97.19 228 LYS B N 1
ATOM 5565 C CA . LYS B 1 228 ? 27.641 -1.219 -3.488 1 97.19 228 LYS B CA 1
ATOM 5566 C C . LYS B 1 228 ? 26.766 -0.9 -4.699 1 97.19 228 LYS B C 1
ATOM 5568 O O . LYS B 1 228 ? 27.016 0.075 -5.41 1 97.19 228 LYS B O 1
ATOM 5573 N N . LEU B 1 229 ? 25.812 -1.68 -4.871 1 98.31 229 LEU B N 1
ATOM 5574 C CA . LEU B 1 229 ? 25 -1.554 -6.074 1 98.31 229 LEU B CA 1
ATOM 5575 C C . LEU B 1 229 ? 23.828 -0.6 -5.84 1 98.31 229 LEU B C 1
ATOM 5577 O O . LEU B 1 229 ? 23.156 -0.187 -6.789 1 98.31 229 LEU B O 1
ATOM 5581 N N . LEU B 1 230 ? 23.594 -0.222 -4.621 1 98.31 230 LEU B N 1
ATOM 5582 C CA . LEU B 1 230 ? 22.453 0.62 -4.289 1 98.31 230 LEU B CA 1
ATOM 5583 C C . LEU B 1 230 ? 22.594 2.006 -4.906 1 98.31 230 LEU B C 1
ATOM 5585 O O . LEU B 1 230 ? 23.703 2.547 -4.973 1 98.31 230 LEU B O 1
ATOM 5589 N N . ARG B 1 231 ? 21.484 2.551 -5.379 1 97.94 231 ARG B N 1
ATOM 5590 C CA . ARG B 1 231 ? 21.422 3.895 -5.945 1 97.94 231 ARG B CA 1
ATOM 5591 C C . ARG B 1 231 ? 20.312 4.711 -5.301 1 97.94 231 ARG B C 1
ATOM 5593 O O . ARG B 1 231 ? 19.172 4.258 -5.234 1 97.94 231 ARG B O 1
ATOM 5600 N N . TYR B 1 232 ? 20.656 5.891 -4.824 1 97.44 232 TYR B N 1
ATOM 5601 C CA . TYR B 1 232 ? 19.688 6.809 -4.227 1 97.44 232 TYR B CA 1
ATOM 5602 C C . TYR B 1 232 ? 20.016 8.25 -4.598 1 97.44 232 TYR B C 1
ATOM 5604 O O . TYR B 1 232 ? 21.172 8.586 -4.879 1 97.44 232 TYR B O 1
ATOM 5612 N N . GLU B 1 233 ? 19.016 9.07 -4.641 1 97.12 233 GLU B N 1
ATOM 5613 C CA . GLU B 1 233 ? 19.266 10.508 -4.699 1 97.12 233 GLU B CA 1
ATOM 5614 C C . GLU B 1 233 ? 19.953 11 -3.428 1 97.12 233 GLU B C 1
ATOM 5616 O O . GLU B 1 233 ? 19.953 10.312 -2.404 1 97.12 233 GLU B O 1
ATOM 5621 N N . SER B 1 234 ? 20.609 12.086 -3.496 1 97.12 234 SER B N 1
ATOM 5622 C CA . SER B 1 234 ? 21.25 12.68 -2.322 1 97.12 234 SER B CA 1
ATOM 5623 C C . SER B 1 234 ? 21.125 14.203 -2.348 1 97.12 234 SER B C 1
ATOM 5625 O O . SER B 1 234 ? 20.781 14.789 -3.379 1 97.12 234 SER B O 1
ATOM 5627 N N . SER B 1 235 ? 21.359 14.852 -1.243 1 95.88 235 SER B N 1
ATOM 5628 C CA . SER B 1 235 ? 21.297 16.312 -1.11 1 95.88 235 SER B CA 1
ATOM 5629 C C . SER B 1 235 ? 22.438 16.984 -1.875 1 95.88 235 SER B C 1
ATOM 5631 O O . SER B 1 235 ? 22.375 18.188 -2.141 1 95.88 235 SER B O 1
ATOM 5633 N N . ALA B 1 236 ? 23.453 16.203 -2.277 1 94.31 236 ALA B N 1
ATOM 5634 C CA . ALA B 1 236 ? 24.609 16.781 -2.957 1 94.31 236 ALA B CA 1
ATOM 5635 C C . ALA B 1 236 ? 24.406 16.812 -4.469 1 94.31 236 ALA B C 1
ATOM 5637 O O . ALA B 1 236 ? 25.156 17.453 -5.191 1 94.31 236 ALA B O 1
ATOM 5638 N N . LEU B 1 237 ? 23.359 16.125 -4.93 1 95.75 237 LEU B N 1
ATOM 5639 C CA . LEU B 1 237 ? 23.156 15.984 -6.367 1 95.75 237 LEU B CA 1
ATOM 5640 C C . LEU B 1 237 ? 21.875 16.703 -6.805 1 95.75 237 LEU B C 1
ATOM 5642 O O . LEU B 1 237 ? 21.016 17 -5.98 1 95.75 237 LEU B O 1
ATOM 5646 N N . ASP B 1 238 ? 21.781 16.891 -8.078 1 95.44 238 ASP B N 1
ATOM 5647 C CA . ASP B 1 238 ? 20.562 17.453 -8.656 1 95.44 238 ASP B CA 1
ATOM 5648 C C . ASP B 1 238 ? 19.406 16.453 -8.602 1 95.44 238 ASP B C 1
ATOM 5650 O O . ASP B 1 238 ? 19.641 15.25 -8.5 1 95.44 238 ASP B O 1
ATOM 5654 N N . GLN B 1 239 ? 18.219 17.047 -8.656 1 94.94 239 GLN B N 1
ATOM 5655 C CA . GLN B 1 239 ? 17.031 16.203 -8.664 1 94.94 239 GLN B CA 1
ATOM 5656 C C . GLN B 1 239 ? 17.078 15.172 -9.781 1 94.94 239 GLN B C 1
ATOM 5658 O O . GLN B 1 239 ? 17.422 15.5 -10.922 1 94.94 239 GLN B O 1
ATOM 5663 N N . GLY B 1 240 ? 16.828 13.914 -9.484 1 93 240 GLY B N 1
ATOM 5664 C CA . GLY B 1 240 ? 16.797 12.852 -10.477 1 93 240 GLY B CA 1
ATOM 5665 C C . GLY B 1 240 ? 18.109 12.109 -10.609 1 93 240 GLY B C 1
ATOM 5666 O O . GLY B 1 240 ? 18.156 11.016 -11.172 1 93 240 GLY B O 1
ATOM 5667 N N . LYS B 1 241 ? 19.141 12.633 -10.156 1 95.75 241 LYS B N 1
ATOM 5668 C CA . LYS B 1 241 ? 20.438 11.969 -10.211 1 95.75 241 LYS B CA 1
ATOM 5669 C C . LYS B 1 241 ? 20.672 11.109 -8.969 1 95.75 241 LYS B C 1
ATOM 5671 O O . LYS B 1 241 ? 20.328 11.508 -7.859 1 95.75 241 LYS B O 1
ATOM 5676 N N . THR B 1 242 ? 21.328 9.977 -9.18 1 97.06 242 THR B N 1
ATOM 5677 C CA . THR B 1 242 ? 21.547 9.055 -8.07 1 97.06 242 THR B CA 1
ATOM 5678 C C . THR B 1 242 ? 23.031 8.836 -7.84 1 97.06 242 THR B C 1
ATOM 5680 O O . THR B 1 242 ? 23.859 9.219 -8.664 1 97.06 242 THR B O 1
ATOM 5683 N N . THR B 1 243 ? 23.391 8.336 -6.711 1 97.44 243 THR B N 1
ATOM 5684 C CA . THR B 1 243 ? 24.766 8.047 -6.324 1 97.44 243 THR B CA 1
ATOM 5685 C C . THR B 1 243 ? 24.859 6.676 -5.66 1 97.44 243 THR B C 1
ATOM 5687 O O . THR B 1 243 ? 23.891 6.18 -5.094 1 97.44 243 THR B O 1
ATOM 5690 N N . SER B 1 244 ? 26 6.055 -5.801 1 97.62 244 SER B N 1
ATOM 5691 C CA . SER B 1 244 ? 26.312 4.855 -5.035 1 97.62 244 SER B CA 1
ATOM 5692 C C . SER B 1 244 ? 26.859 5.211 -3.654 1 97.62 244 SER B C 1
ATOM 5694 O O . SER B 1 244 ? 27.156 6.375 -3.381 1 97.62 244 SER B O 1
ATOM 5696 N N . LEU B 1 245 ? 26.938 4.184 -2.777 1 97.81 245 LEU B N 1
ATOM 5697 C CA . LEU B 1 245 ? 27.547 4.414 -1.468 1 97.81 245 LEU B CA 1
ATOM 5698 C C . LEU B 1 245 ? 29.031 4.742 -1.598 1 97.81 245 LEU B C 1
ATOM 5700 O O . LEU B 1 245 ? 29.547 5.582 -0.862 1 97.81 245 LEU B O 1
ATOM 5704 N N . ASP B 1 246 ? 29.672 4.109 -2.566 1 97 246 ASP B N 1
ATOM 5705 C CA . ASP B 1 246 ? 31.094 4.402 -2.814 1 97 246 ASP B CA 1
ATOM 5706 C C . ASP B 1 246 ? 31.281 5.863 -3.213 1 97 246 ASP B C 1
ATOM 5708 O O . ASP B 1 246 ? 32.156 6.543 -2.695 1 97 246 ASP B O 1
ATOM 5712 N N . GLU B 1 247 ? 30.469 6.297 -4.117 1 96.81 247 GLU B N 1
ATOM 5713 C CA . GLU B 1 247 ? 30.547 7.688 -4.559 1 96.81 247 GLU B CA 1
ATOM 5714 C C . GLU B 1 247 ? 30.25 8.648 -3.412 1 96.81 247 GLU B C 1
ATOM 5716 O O . GLU B 1 247 ? 30.938 9.664 -3.258 1 96.81 247 GLU B O 1
ATOM 5721 N N . TYR B 1 248 ? 29.25 8.391 -2.643 1 97.25 248 TYR B N 1
ATOM 5722 C CA . TYR B 1 248 ? 28.938 9.18 -1.451 1 97.25 248 TYR B CA 1
ATOM 5723 C C . TYR B 1 248 ? 30.172 9.305 -0.551 1 97.25 248 TYR B C 1
ATOM 5725 O O . TYR B 1 248 ? 30.547 10.414 -0.163 1 97.25 248 TYR B O 1
ATOM 5733 N N . VAL B 1 249 ? 30.797 8.211 -0.27 1 96.31 249 VAL B N 1
ATOM 5734 C CA . VAL B 1 249 ? 31.938 8.172 0.642 1 96.31 249 VAL B CA 1
ATOM 5735 C C . VAL B 1 249 ? 33.094 8.977 0.057 1 96.31 249 VAL B C 1
ATOM 5737 O O . VAL B 1 249 ? 33.812 9.656 0.789 1 96.31 249 VAL B O 1
ATOM 5740 N N . SER B 1 250 ? 33.219 8.945 -1.211 1 95.5 250 SER B N 1
ATOM 5741 C CA . SER B 1 250 ? 34.312 9.664 -1.857 1 95.5 250 SER B CA 1
ATOM 5742 C C . SER B 1 250 ? 34.125 11.172 -1.713 1 95.5 250 SER B C 1
ATOM 5744 O O . SER B 1 250 ? 35.125 11.922 -1.758 1 95.5 250 SER B O 1
ATOM 5746 N N . ARG B 1 251 ? 32.906 11.664 -1.549 1 94.19 251 ARG B N 1
ATOM 5747 C CA . ARG B 1 251 ? 32.625 13.094 -1.425 1 94.19 251 ARG B CA 1
ATOM 5748 C C . ARG B 1 251 ? 32.625 13.523 0.038 1 94.19 251 ARG B C 1
ATOM 5750 O O . ARG B 1 251 ? 32.688 14.719 0.34 1 94.19 251 ARG B O 1
ATOM 5757 N N . ALA B 1 252 ? 32.531 12.586 0.899 1 92.06 252 ALA B N 1
ATOM 5758 C CA . ALA B 1 252 ? 32.406 12.898 2.322 1 92.06 252 ALA B CA 1
ATOM 5759 C C . ALA B 1 252 ? 33.75 13.344 2.887 1 92.06 252 ALA B C 1
ATOM 5761 O O . ALA B 1 252 ? 34.812 12.852 2.463 1 92.06 252 ALA B O 1
ATOM 5762 N N . PRO B 1 253 ? 33.719 14.242 3.848 1 88.06 253 PRO B N 1
ATOM 5763 C CA . PRO B 1 253 ? 34.969 14.578 4.539 1 88.06 253 PRO B CA 1
ATOM 5764 C C . PRO B 1 253 ? 35.625 13.367 5.184 1 88.06 253 PRO B C 1
ATOM 5766 O O . PRO B 1 253 ? 34.938 12.453 5.652 1 88.06 253 PRO B O 1
ATOM 5769 N N . PRO B 1 254 ? 36.938 13.336 5.203 1 87.69 254 PRO B N 1
ATOM 5770 C CA . PRO B 1 254 ? 37.656 12.18 5.723 1 87.69 254 PRO B CA 1
ATOM 5771 C C . PRO B 1 254 ? 37.312 11.867 7.18 1 87.69 254 PRO B C 1
ATOM 5773 O O . PRO B 1 254 ? 37.375 10.711 7.605 1 87.69 254 PRO B O 1
ATOM 5776 N N . ASP B 1 255 ? 36.906 12.898 7.875 1 88.12 255 ASP B N 1
ATOM 5777 C CA . ASP B 1 255 ? 36.656 12.703 9.297 1 88.12 255 ASP B CA 1
ATOM 5778 C C . ASP B 1 255 ? 35.188 12.305 9.547 1 88.12 255 ASP B C 1
ATOM 5780 O O . ASP B 1 255 ? 34.812 12.023 10.688 1 88.12 255 ASP B O 1
ATOM 5784 N N . GLN B 1 256 ? 34.438 12.211 8.555 1 90.25 256 GLN B N 1
ATOM 5785 C CA . GLN B 1 256 ? 33.062 11.789 8.695 1 90.25 256 GLN B CA 1
ATOM 5786 C C . GLN B 1 256 ? 32.938 10.266 8.781 1 90.25 256 GLN B C 1
ATOM 5788 O O . GLN B 1 256 ? 33.188 9.562 7.797 1 90.25 256 GLN B O 1
ATOM 5793 N N . ASN B 1 257 ? 32.5 9.773 9.859 1 92.94 257 ASN B N 1
ATOM 5794 C CA . ASN B 1 257 ? 32.469 8.336 10.102 1 92.94 257 ASN B CA 1
ATOM 5795 C C . ASN B 1 257 ? 31.047 7.793 9.891 1 92.94 257 ASN B C 1
ATOM 5797 O O . ASN B 1 257 ? 30.781 6.621 10.172 1 92.94 257 ASN B O 1
ATOM 5801 N N . GLU B 1 258 ? 30.172 8.664 9.391 1 94.62 258 GLU B N 1
ATOM 5802 C CA . GLU B 1 258 ? 28.797 8.242 9.188 1 94.62 258 GLU B CA 1
ATOM 5803 C C . GLU B 1 258 ? 28.344 8.492 7.754 1 94.62 258 GLU B C 1
ATOM 5805 O O . GLU B 1 258 ? 28.844 9.406 7.09 1 94.62 258 GLU B O 1
ATOM 5810 N N . ILE B 1 259 ? 27.469 7.633 7.27 1 96.56 259 ILE B N 1
ATOM 5811 C CA . ILE B 1 259 ? 26.672 7.867 6.074 1 96.56 259 ILE B CA 1
ATOM 5812 C C . ILE B 1 259 ? 25.234 8.188 6.473 1 96.56 259 ILE B C 1
ATOM 5814 O O . ILE B 1 259 ? 24.547 7.363 7.09 1 96.56 259 ILE B O 1
ATOM 5818 N N . TYR B 1 260 ? 24.781 9.383 6.121 1 95.88 260 TYR B N 1
ATOM 5819 C CA . TYR B 1 260 ? 23.469 9.828 6.574 1 95.88 260 TYR B CA 1
ATOM 5820 C C . TYR B 1 260 ? 22.406 9.594 5.508 1 95.88 260 TYR B C 1
ATOM 5822 O O . TYR B 1 260 ? 22.672 9.789 4.316 1 95.88 260 TYR B O 1
ATOM 5830 N N . TYR B 1 261 ? 21.25 9.211 5.938 1 96.38 261 TYR B N 1
ATOM 5831 C CA . TYR B 1 261 ? 20.109 9.117 5.031 1 96.38 261 TYR B CA 1
ATOM 5832 C C . TYR B 1 261 ? 18.844 9.664 5.688 1 96.38 261 TYR B C 1
ATOM 5834 O O . TYR B 1 261 ? 18.766 9.781 6.914 1 96.38 261 TYR B O 1
ATOM 5842 N N . LEU B 1 262 ? 17.906 10.094 4.918 1 95.06 262 LEU B N 1
ATOM 5843 C CA . LEU B 1 262 ? 16.609 10.57 5.395 1 95.06 262 LEU B CA 1
ATOM 5844 C C . LEU B 1 262 ? 15.477 9.969 4.578 1 95.06 262 LEU B C 1
ATOM 5846 O O . LEU B 1 262 ? 15.469 10.062 3.348 1 95.06 262 LEU B O 1
ATOM 5850 N N . CYS B 1 263 ? 14.625 9.32 5.262 1 91.75 263 CYS B N 1
ATOM 5851 C CA . CYS B 1 263 ? 13.453 8.727 4.617 1 91.75 263 CYS B CA 1
ATOM 5852 C C . CYS B 1 263 ? 12.305 9.727 4.559 1 91.75 263 CYS B C 1
ATOM 5854 O O . CYS B 1 263 ? 11.836 10.203 5.59 1 91.75 263 CYS B O 1
ATOM 5856 N N . ALA B 1 264 ? 11.914 10.102 3.402 1 90.69 264 ALA B N 1
ATOM 5857 C CA . ALA B 1 264 ? 10.789 10.984 3.129 1 90.69 264 ALA B CA 1
ATOM 5858 C C . ALA B 1 264 ? 10.133 10.641 1.793 1 90.69 264 ALA B C 1
ATOM 5860 O O . ALA B 1 264 ? 10.805 10.188 0.866 1 90.69 264 ALA B O 1
ATOM 5861 N N . PRO B 1 265 ? 8.867 10.891 1.632 1 86.19 265 PRO B N 1
ATOM 5862 C CA . PRO B 1 265 ? 8.148 10.438 0.437 1 86.19 265 PRO B CA 1
ATOM 5863 C C . PRO B 1 265 ? 8.633 11.125 -0.837 1 86.19 265 PRO B C 1
ATOM 5865 O O . PRO B 1 265 ? 8.398 10.625 -1.94 1 86.19 265 PRO B O 1
ATOM 5868 N N . SER B 1 266 ? 9.227 12.312 -0.687 1 90.5 266 SER B N 1
ATOM 5869 C CA . SER B 1 266 ? 9.719 13.047 -1.851 1 90.5 266 SER B CA 1
ATOM 5870 C C . SER B 1 266 ? 10.93 13.906 -1.489 1 90.5 266 SER B C 1
ATOM 5872 O O . SER B 1 266 ? 11.203 14.133 -0.31 1 90.5 266 SER B O 1
ATOM 5874 N N . ARG B 1 267 ? 11.539 14.312 -2.537 1 94.31 267 ARG B N 1
ATOM 5875 C CA . ARG B 1 267 ? 12.688 15.188 -2.355 1 94.31 267 ARG B CA 1
ATOM 5876 C C . ARG B 1 267 ? 12.289 16.484 -1.659 1 94.31 267 ARG B C 1
ATOM 5878 O O . ARG B 1 267 ? 12.969 16.938 -0.729 1 94.31 267 ARG B O 1
ATOM 5885 N N . GLU B 1 268 ? 11.195 17.047 -2.07 1 92.44 268 GLU B N 1
ATOM 5886 C CA . GLU B 1 268 ? 10.711 18.297 -1.496 1 92.44 268 GLU B CA 1
ATOM 5887 C C . GLU B 1 268 ? 10.422 18.141 -0.004 1 92.44 268 GLU B C 1
ATOM 5889 O O . GLU B 1 268 ? 10.828 18.984 0.799 1 92.44 268 GLU B O 1
ATOM 5894 N N . LEU B 1 269 ? 9.828 17.109 0.363 1 92.06 269 LEU B N 1
ATOM 5895 C CA . LEU B 1 269 ? 9.477 16.875 1.762 1 92.06 269 LEU B CA 1
ATOM 5896 C C . LEU B 1 269 ? 10.719 16.578 2.59 1 92.06 269 LEU B C 1
ATOM 5898 O O . LEU B 1 269 ? 10.789 16.953 3.766 1 92.06 269 LEU B O 1
ATOM 5902 N N . ALA B 1 270 ? 11.68 15.914 1.953 1 94.81 270 ALA B N 1
ATOM 5903 C CA . ALA B 1 270 ? 12.938 15.664 2.648 1 94.81 270 ALA B CA 1
ATOM 5904 C C . ALA B 1 270 ? 13.625 16.984 3.02 1 94.81 270 ALA B C 1
ATOM 5906 O O . ALA B 1 270 ? 14.062 17.156 4.16 1 94.81 270 ALA B O 1
ATOM 5907 N N . PHE B 1 271 ? 13.609 17.922 2.115 1 94 271 PHE B N 1
ATOM 5908 C CA . PHE B 1 271 ? 14.32 19.172 2.326 1 94 271 PHE B CA 1
ATOM 5909 C C . PHE B 1 271 ? 13.531 20.078 3.268 1 94 271 PHE B C 1
ATOM 5911 O O . PHE B 1 271 ? 14.102 20.984 3.879 1 94 271 PHE B O 1
ATOM 5918 N N . GLN B 1 272 ? 12.281 19.812 3.436 1 92.44 272 GLN B N 1
ATOM 5919 C CA . GLN B 1 272 ? 11.445 20.609 4.332 1 92.44 272 GLN B CA 1
ATOM 5920 C C . GLN B 1 272 ? 11.375 19.984 5.719 1 92.44 272 GLN B C 1
ATOM 5922 O O . GLN B 1 272 ? 10.828 20.578 6.648 1 92.44 272 GLN B O 1
ATOM 5927 N N . SER B 1 273 ? 11.984 18.844 5.828 1 94 273 SER B N 1
ATOM 5928 C CA . SER B 1 273 ? 11.906 18.109 7.082 1 94 273 SER B CA 1
ATOM 5929 C C . SER B 1 273 ? 12.734 18.781 8.18 1 94 273 SER B C 1
ATOM 5931 O O . SER B 1 273 ? 13.836 19.266 7.922 1 94 273 SER B O 1
ATOM 5933 N N . PRO B 1 274 ? 12.18 18.797 9.43 1 94.44 274 PRO B N 1
ATOM 5934 C CA . PRO B 1 274 ? 12.984 19.312 10.547 1 94.44 274 PRO B CA 1
ATOM 5935 C C . PRO B 1 274 ? 14.273 18.516 10.75 1 94.44 274 PRO B C 1
ATOM 5937 O O . PRO B 1 274 ? 15.266 19.062 11.242 1 94.44 274 PRO B O 1
ATOM 5940 N N . TYR B 1 275 ? 14.328 17.297 10.336 1 93.38 275 TYR B N 1
ATOM 5941 C CA . TYR B 1 275 ? 15.477 16.422 10.547 1 93.38 275 TYR B CA 1
ATOM 5942 C C . TYR B 1 275 ? 16.609 16.766 9.578 1 93.38 275 TYR B C 1
ATOM 5944 O O . TYR B 1 275 ? 17.75 16.359 9.773 1 93.38 275 TYR B O 1
ATOM 5952 N N . TYR B 1 276 ? 16.266 17.516 8.586 1 94.12 276 TYR B N 1
ATOM 5953 C CA . TYR B 1 276 ? 17.266 17.906 7.59 1 94.12 276 TYR B CA 1
ATOM 5954 C C . TYR B 1 276 ? 17.891 19.25 7.957 1 94.12 276 TYR B C 1
ATOM 5956 O O . TYR B 1 276 ? 18.938 19.625 7.41 1 94.12 276 TYR B O 1
ATOM 5964 N N . GLU B 1 277 ? 17.312 20.047 8.859 1 91.75 277 GLU B N 1
ATOM 5965 C CA . GLU B 1 277 ? 17.688 21.438 9.133 1 91.75 277 GLU B CA 1
ATOM 5966 C C . GLU B 1 277 ? 19.141 21.531 9.594 1 91.75 277 GLU B C 1
ATOM 5968 O O . GLU B 1 277 ? 19.859 22.453 9.188 1 91.75 277 GLU B O 1
ATOM 5973 N N . ALA B 1 278 ? 19.547 20.531 10.414 1 88.69 278 ALA B N 1
ATOM 5974 C CA . ALA B 1 278 ? 20.922 20.562 10.914 1 88.69 278 ALA B CA 1
ATOM 5975 C C . ALA B 1 278 ? 21.922 20.391 9.773 1 88.69 278 ALA B C 1
ATOM 5977 O O . ALA B 1 278 ? 23.062 20.875 9.859 1 88.69 278 ALA B O 1
ATOM 5978 N N . PHE B 1 279 ? 21.516 19.719 8.742 1 90.88 279 PHE B N 1
ATOM 5979 C CA . PHE B 1 279 ? 22.375 19.5 7.582 1 90.88 279 PHE B CA 1
ATOM 5980 C C . PHE B 1 279 ? 22.344 20.719 6.664 1 90.88 279 PHE B C 1
ATOM 5982 O O . PHE B 1 279 ? 23.328 21 5.973 1 90.88 279 PHE B O 1
ATOM 5989 N N . LYS B 1 280 ? 21.266 21.359 6.629 1 87.81 280 LYS B N 1
ATOM 5990 C CA . LYS B 1 280 ? 21.078 22.531 5.773 1 87.81 280 LYS B CA 1
ATOM 5991 C C . LYS B 1 280 ? 21.812 23.75 6.332 1 87.81 280 LYS B C 1
ATOM 5993 O O . LYS B 1 280 ? 22.453 24.5 5.582 1 87.81 280 LYS B O 1
ATOM 5998 N N . TYR B 1 281 ? 21.703 23.984 7.652 1 81.31 281 TYR B N 1
ATOM 5999 C CA . TYR B 1 281 ? 22.188 25.203 8.281 1 81.31 281 TYR B CA 1
ATOM 6000 C C . TYR B 1 281 ? 23.5 24.953 9.016 1 81.31 281 TYR B C 1
ATOM 6002 O O . TYR B 1 281 ? 23.969 25.797 9.773 1 81.31 281 TYR B O 1
ATOM 6010 N N . VAL B 1 282 ? 24.047 23.719 9.055 1 62.84 282 VAL B N 1
ATOM 6011 C CA . VAL B 1 282 ? 25.312 23.422 9.719 1 62.84 282 VAL B CA 1
ATOM 6012 C C . VAL B 1 282 ? 26.391 24.375 9.211 1 62.84 282 VAL B C 1
ATOM 6014 O O . VAL B 1 282 ? 26.594 24.5 7.996 1 62.84 282 VAL B O 1
ATOM 6017 N N . VAL B 1 283 ? 26.594 25.469 10.203 1 49.38 283 VAL B N 1
ATOM 6018 C CA . VAL B 1 283 ? 27.531 26.578 10.055 1 49.38 283 VAL B CA 1
ATOM 6019 C C . VAL B 1 283 ? 28.906 26.047 9.617 1 49.38 283 VAL B C 1
ATOM 6021 O O . VAL B 1 283 ? 29.594 26.688 8.812 1 49.38 283 VAL B O 1
ATOM 6024 N N . THR B 1 284 ? 29.516 25.312 10.742 1 47.78 284 THR B N 1
ATOM 6025 C CA . THR B 1 284 ? 30.938 25.594 10.906 1 47.78 284 THR B CA 1
ATOM 6026 C C . THR B 1 284 ? 31.719 25.172 9.664 1 47.78 284 THR B C 1
ATOM 6028 O O . THR B 1 284 ? 32.625 25.891 9.227 1 47.78 284 THR B O 1
ATOM 6031 N N . THR B 1 285 ? 31.922 23.781 9.656 1 46.41 285 THR B N 1
ATOM 6032 C CA . THR B 1 285 ? 33.031 23.469 8.773 1 46.41 285 THR B CA 1
ATOM 6033 C C . THR B 1 285 ? 32.656 23.672 7.312 1 46.41 285 THR B C 1
ATOM 6035 O O . THR B 1 285 ? 31.469 23.625 6.977 1 46.41 285 THR B O 1
ATOM 6038 N N . LEU B 1 286 ? 33.531 24.016 6.465 1 49.72 286 LEU B N 1
ATOM 6039 C CA . LEU B 1 286 ? 33.75 24.094 5.027 1 49.72 286 LEU B CA 1
ATOM 6040 C C . LEU B 1 286 ? 32.938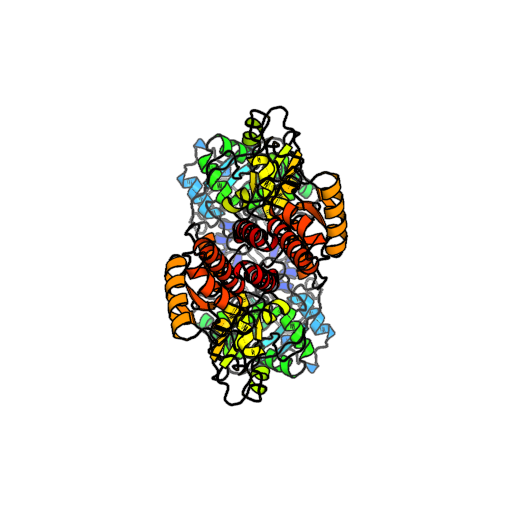 23.031 4.281 1 49.72 286 LEU B C 1
ATOM 6042 O O . LEU B 1 286 ? 32.844 23.062 3.053 1 49.72 286 LEU B O 1
ATOM 6046 N N . THR B 1 287 ? 32.375 21.953 5.145 1 60.06 287 THR B N 1
ATOM 6047 C CA . THR B 1 287 ? 31.938 20.938 4.199 1 60.06 287 THR B CA 1
ATOM 6048 C C . THR B 1 287 ? 30.516 20.469 4.535 1 60.06 287 THR B C 1
ATOM 6050 O O . THR B 1 287 ? 30.25 20.062 5.664 1 60.06 287 THR B O 1
ATOM 6053 N N . LYS B 1 288 ? 29.422 20.812 3.867 1 76.62 288 LYS B N 1
ATOM 6054 C CA . LYS B 1 288 ? 28.047 20.312 3.873 1 76.62 288 LYS B CA 1
ATOM 6055 C C . LYS B 1 288 ? 28.016 18.781 3.898 1 76.62 288 LYS B C 1
ATOM 6057 O O . LYS B 1 288 ? 28.766 18.125 3.172 1 76.62 288 LYS B O 1
ATOM 6062 N N . LYS B 1 289 ? 27.359 18.25 5.023 1 89.56 289 LYS B N 1
ATOM 6063 C CA . LYS B 1 289 ? 27.219 16.812 5.066 1 89.56 289 LYS B CA 1
ATOM 6064 C C . LYS B 1 289 ? 26.094 16.344 4.145 1 89.56 289 LYS B C 1
ATOM 6066 O O . LYS B 1 289 ? 24.984 16.875 4.188 1 89.56 289 LYS B O 1
ATOM 6071 N N . GLU B 1 290 ? 26.484 15.422 3.389 1 94.44 290 GLU B N 1
ATOM 6072 C CA . GLU B 1 290 ? 25.578 14.883 2.389 1 94.44 290 GLU B CA 1
ATOM 6073 C C . GLU B 1 290 ? 24.578 13.906 3.016 1 94.44 290 GLU B C 1
ATOM 6075 O O . GLU B 1 290 ? 24.938 13.141 3.918 1 94.44 290 GLU B O 1
ATOM 6080 N N . VAL B 1 291 ? 23.312 14 2.609 1 96.75 291 VAL B N 1
ATOM 6081 C CA . VAL B 1 291 ? 22.266 13.109 3.1 1 96.75 291 VAL B CA 1
ATOM 6082 C C . VAL B 1 291 ? 21.656 12.344 1.931 1 96.75 291 VAL B C 1
ATOM 6084 O O . VAL B 1 291 ? 21.219 12.945 0.946 1 96.75 291 VAL B O 1
ATOM 6087 N N . LEU B 1 292 ? 21.641 11.008 1.974 1 98 292 LEU B N 1
ATOM 6088 C CA . LEU B 1 292 ? 20.922 10.203 1 1 98 292 LEU B CA 1
ATOM 6089 C C . LEU B 1 292 ? 19.406 10.344 1.195 1 98 292 LEU B C 1
ATOM 6091 O O . LEU B 1 292 ? 18.922 10.367 2.328 1 98 292 LEU B O 1
ATOM 6095 N N . LEU B 1 293 ? 18.703 10.477 0.118 1 97.69 293 LEU B N 1
ATOM 6096 C CA . LEU B 1 293 ? 17.25 10.594 0.158 1 97.69 293 LEU B CA 1
ATOM 6097 C C . LEU B 1 293 ? 16.594 9.273 -0.23 1 97.69 293 LEU B C 1
ATOM 6099 O O . LEU B 1 293 ? 16.75 8.797 -1.357 1 97.69 293 LEU B O 1
ATOM 6103 N N . VAL B 1 294 ? 15.906 8.68 0.657 1 94.19 294 VAL B N 1
ATOM 6104 C CA . VAL B 1 294 ? 15.203 7.43 0.391 1 94.19 294 VAL B CA 1
ATOM 6105 C C . VAL B 1 294 ? 13.695 7.66 0.468 1 94.19 294 VAL B C 1
ATOM 6107 O O . VAL B 1 294 ? 13.18 8.125 1.486 1 94.19 294 VAL B O 1
ATOM 6110 N N . TYR B 1 295 ? 12.969 7.234 -0.491 1 89.62 295 TYR B N 1
ATOM 6111 C CA . TYR B 1 295 ? 11.602 7.711 -0.646 1 89.62 295 TYR B CA 1
ATOM 6112 C C . TYR B 1 295 ? 10.602 6.645 -0.207 1 89.62 295 TYR B C 1
ATOM 6114 O O . TYR B 1 295 ? 9.422 6.938 0.005 1 89.62 295 TYR B O 1
ATOM 6122 N N . HIS B 1 296 ? 11.086 5.418 -0.006 1 83.38 296 HIS B N 1
ATOM 6123 C CA . HIS B 1 296 ? 10.188 4.336 0.355 1 83.38 296 HIS B CA 1
ATOM 6124 C C . HIS B 1 296 ? 10.539 3.758 1.723 1 83.38 296 HIS B C 1
ATOM 6126 O O . HIS B 1 296 ? 11.711 3.691 2.09 1 83.38 296 HIS B O 1
ATOM 6132 N N . SER B 1 297 ? 9.508 3.365 2.402 1 79.62 297 SER B N 1
ATOM 6133 C CA . SER B 1 297 ? 9.703 2.803 3.734 1 79.62 297 SER B CA 1
ATOM 6134 C C . SER B 1 297 ? 10.602 1.57 3.684 1 79.62 297 SER B C 1
ATOM 6136 O O . SER B 1 297 ? 11.391 1.33 4.602 1 79.62 297 SER B O 1
ATOM 6138 N N . MET B 1 298 ? 10.469 0.866 2.68 1 81.69 298 MET B N 1
ATOM 6139 C CA . MET B 1 298 ? 11.32 -0.31 2.516 1 81.69 298 MET B CA 1
ATOM 6140 C C . MET B 1 298 ? 12.797 0.083 2.48 1 81.69 298 MET B C 1
ATOM 6142 O O . MET B 1 298 ? 13.648 -0.65 2.98 1 81.69 298 MET B O 1
ATOM 6146 N N . ASP B 1 299 ? 13.008 1.163 1.916 1 89.88 299 ASP B N 1
ATOM 6147 C CA . ASP B 1 299 ? 14.391 1.607 1.798 1 89.88 299 ASP B CA 1
ATOM 6148 C C . ASP B 1 299 ? 14.977 1.96 3.164 1 89.88 299 ASP B C 1
ATOM 6150 O O . ASP B 1 299 ? 16.188 1.84 3.379 1 89.88 299 ASP B O 1
ATOM 6154 N N . ASP B 1 300 ? 14.125 2.436 4.027 1 88.12 300 ASP B N 1
ATOM 6155 C CA . ASP B 1 300 ? 14.578 2.641 5.398 1 88.12 300 ASP B CA 1
ATOM 6156 C C . ASP B 1 300 ? 15.078 1.334 6.012 1 88.12 300 ASP B C 1
ATOM 6158 O O . ASP B 1 300 ? 16.109 1.316 6.699 1 88.12 300 ASP B O 1
ATOM 6162 N N . PHE B 1 301 ? 14.5 0.294 5.723 1 84.44 301 PHE B N 1
ATOM 6163 C CA . PHE B 1 301 ? 14.898 -1.031 6.18 1 84.44 301 PHE B CA 1
ATOM 6164 C C . PHE B 1 301 ? 16.203 -1.461 5.527 1 84.44 301 PHE B C 1
ATOM 6166 O O . PHE B 1 301 ? 17.078 -2.045 6.184 1 84.44 301 PHE B O 1
ATOM 6173 N N . VAL B 1 302 ? 16.188 -1.17 4.285 1 93.31 302 VAL B N 1
ATOM 6174 C CA . VAL B 1 302 ? 17.391 -1.504 3.537 1 93.31 302 VAL B CA 1
ATOM 6175 C C . VAL B 1 302 ? 18.594 -0.796 4.156 1 93.31 302 VAL B C 1
ATOM 6177 O O . VAL B 1 302 ? 19.641 -1.42 4.398 1 93.31 302 VAL B O 1
ATOM 6180 N N . MET B 1 303 ? 18.5 0.467 4.465 1 93.88 303 MET B N 1
ATOM 6181 C CA . MET B 1 303 ? 19.594 1.245 5.039 1 93.88 303 MET B CA 1
ATOM 6182 C C . MET B 1 303 ? 19.969 0.714 6.418 1 93.88 303 MET B C 1
ATOM 6184 O O . MET B 1 303 ? 21.156 0.627 6.75 1 93.88 303 MET B O 1
ATOM 6188 N N . ASN B 1 304 ? 19 0.365 7.176 1 89 304 ASN B N 1
ATOM 6189 C CA . ASN B 1 304 ? 19.266 -0.228 8.484 1 89 304 ASN B CA 1
ATOM 6190 C C . ASN B 1 304 ? 19.969 -1.573 8.359 1 89 304 ASN B C 1
ATOM 6192 O O . ASN B 1 304 ? 20.844 -1.903 9.172 1 89 304 ASN B O 1
ATOM 6196 N N . SER B 1 305 ? 19.578 -2.287 7.383 1 91 305 SER B N 1
ATOM 6197 C CA . SER B 1 305 ? 20.203 -3.582 7.141 1 91 305 SER B CA 1
ATOM 6198 C C . SER B 1 305 ? 21.656 -3.418 6.711 1 91 305 SER B C 1
ATOM 6200 O O . SER B 1 305 ? 22.516 -4.215 7.094 1 91 305 SER B O 1
ATOM 6202 N N . VAL B 1 306 ? 21.891 -2.455 5.863 1 96.06 306 VAL B N 1
ATOM 6203 C CA . VAL B 1 306 ? 23.281 -2.166 5.516 1 96.06 306 VAL B CA 1
ATOM 6204 C C . VAL B 1 306 ? 24.094 -1.917 6.789 1 96.06 306 VAL B C 1
ATOM 6206 O O . VAL B 1 306 ? 25.141 -2.527 6.996 1 96.06 306 VAL B O 1
ATOM 6209 N N . GLY B 1 307 ? 23.625 -1.107 7.648 1 94.25 307 GLY B N 1
ATOM 6210 C CA . GLY B 1 307 ? 24.172 -0.863 8.969 1 94.25 307 GLY B CA 1
ATOM 6211 C C . GLY B 1 307 ? 25.516 -0.165 8.93 1 94.25 307 GLY B C 1
ATOM 6212 O O . GLY B 1 307 ? 25.734 0.83 9.625 1 94.25 307 GLY B O 1
ATOM 6213 N N . GLU B 1 308 ? 26.422 -0.697 8.172 1 96 308 GLU B N 1
ATOM 6214 C CA . GLU B 1 308 ? 27.766 -0.169 8.023 1 96 308 GLU B CA 1
ATOM 6215 C C . GLU B 1 308 ? 28.297 -0.408 6.609 1 96 308 GLU B C 1
ATOM 6217 O O . GLU B 1 308 ? 28.031 -1.445 6.004 1 96 308 GLU B O 1
ATOM 6222 N N . PHE B 1 309 ? 29.016 0.632 6.105 1 96.38 309 PHE B N 1
ATOM 6223 C CA . PHE B 1 309 ? 29.609 0.549 4.781 1 96.38 309 PHE B CA 1
ATOM 6224 C C . PHE B 1 309 ? 31 1.193 4.781 1 96.38 309 PHE B C 1
ATOM 6226 O O . PHE B 1 309 ? 31.141 2.377 5.094 1 96.38 309 PHE B O 1
ATOM 6233 N N . ASN B 1 310 ? 32 0.377 4.445 1 92.81 310 ASN B N 1
ATOM 6234 C CA . ASN B 1 310 ? 33.406 0.842 4.469 1 92.81 310 ASN B CA 1
ATOM 6235 C C . ASN B 1 310 ? 33.75 1.477 5.809 1 92.81 310 ASN B C 1
ATOM 6237 O O . ASN B 1 310 ? 34.281 2.582 5.852 1 92.81 310 ASN B O 1
ATOM 6241 N N . THR B 1 311 ? 33.312 0.906 6.867 1 92.5 311 THR B N 1
ATOM 6242 C CA . THR B 1 311 ? 33.656 1.238 8.25 1 92.5 311 THR B CA 1
ATOM 6243 C C . THR B 1 311 ? 32.906 2.488 8.695 1 92.5 311 THR B C 1
ATOM 6245 O O . THR B 1 311 ? 33.219 3.064 9.742 1 92.5 311 THR B O 1
ATOM 6248 N N . ARG B 1 312 ? 32.062 2.941 7.926 1 96 312 ARG B N 1
ATOM 6249 C CA . ARG B 1 312 ? 31.203 4.07 8.297 1 96 312 ARG B CA 1
ATOM 6250 C C . ARG B 1 312 ? 29.797 3.605 8.656 1 96 312 ARG B C 1
ATOM 6252 O O . ARG B 1 312 ? 29.203 2.807 7.934 1 96 312 ARG B O 1
ATOM 6259 N N . LYS B 1 313 ? 29.328 4.066 9.68 1 96.12 313 LYS B N 1
ATOM 6260 C CA . LYS B 1 313 ? 28 3.691 10.125 1 96.12 313 LYS B CA 1
ATOM 6261 C C . LYS B 1 313 ? 26.922 4.383 9.281 1 96.12 313 LYS B C 1
ATOM 6263 O O . LYS B 1 313 ? 27.047 5.57 8.969 1 96.12 313 LYS B O 1
ATOM 6268 N N . VAL B 1 314 ? 25.906 3.637 8.867 1 96.31 314 VAL B N 1
ATOM 6269 C CA . VAL B 1 314 ? 24.766 4.211 8.164 1 96.31 314 VAL B CA 1
ATOM 6270 C C . VAL B 1 314 ? 23.703 4.66 9.172 1 96.31 314 VAL B C 1
ATOM 6272 O O . VAL B 1 314 ? 23.156 3.842 9.906 1 96.31 314 VAL B O 1
ATOM 6275 N N . VAL B 1 315 ? 23.453 5.992 9.172 1 93.12 315 VAL B N 1
ATOM 6276 C CA . VAL B 1 315 ? 22.625 6.555 10.234 1 93.12 315 VAL B CA 1
ATOM 6277 C C . VAL B 1 315 ? 21.516 7.422 9.633 1 93.12 315 VAL B C 1
ATOM 6279 O O . VAL B 1 315 ? 21.75 8.164 8.68 1 93.12 315 VAL B O 1
ATOM 6282 N N . SER B 1 316 ? 20.344 7.203 10.172 1 92.44 316 SER B N 1
ATOM 6283 C CA . SER B 1 316 ? 19.25 8.094 9.773 1 92.44 316 SER B CA 1
ATOM 6284 C C . SER B 1 316 ? 19.516 9.523 10.234 1 92.44 316 SER B C 1
ATOM 6286 O O . SER B 1 316 ? 20.016 9.742 11.344 1 92.44 316 SER B O 1
ATOM 6288 N N . ALA B 1 317 ? 19.156 10.492 9.383 1 92.06 317 ALA B N 1
ATOM 6289 C CA . ALA B 1 317 ? 19.25 11.898 9.758 1 92.06 317 ALA B CA 1
ATOM 6290 C C . ALA B 1 317 ? 18.438 12.188 11.023 1 92.06 317 ALA B C 1
ATOM 6292 O O . ALA B 1 317 ? 18.75 13.125 11.766 1 92.06 317 ALA B O 1
ATOM 6293 N N . GLU B 1 318 ? 17.469 11.422 11.344 1 88.88 318 GLU B N 1
ATOM 6294 C CA . GLU B 1 318 ? 16.641 11.57 12.539 1 88.88 318 GLU B CA 1
ATOM 6295 C C . GLU B 1 318 ? 17.453 11.336 13.812 1 88.88 318 GLU B C 1
ATOM 6297 O O . GLU B 1 318 ? 17.156 11.93 14.852 1 88.88 318 GLU B O 1
ATOM 6302 N N . ALA B 1 319 ? 18.438 10.523 13.711 1 85.31 319 ALA B N 1
ATOM 6303 C CA . ALA B 1 319 ? 19.234 10.133 14.875 1 85.31 319 ALA B CA 1
ATOM 6304 C C . ALA B 1 319 ? 20.578 10.867 14.898 1 85.31 319 ALA B C 1
ATOM 6306 O O . ALA B 1 319 ? 21.375 10.672 15.805 1 85.31 319 ALA B O 1
ATOM 6307 N N . ALA B 1 320 ? 20.734 11.664 13.891 1 82.06 320 ALA B N 1
ATOM 6308 C CA . ALA B 1 320 ? 22.031 12.352 13.789 1 82.06 320 ALA B CA 1
ATOM 6309 C C . ALA B 1 320 ? 22.219 13.32 14.953 1 82.06 320 ALA B C 1
ATOM 6311 O O . ALA B 1 320 ? 21.281 14 15.375 1 82.06 320 ALA B O 1
ATOM 6312 N N . LYS B 1 321 ? 23.359 13.297 15.5 1 82 321 LYS B N 1
ATOM 6313 C CA . LYS B 1 321 ? 23.719 14.234 16.547 1 82 321 LYS B CA 1
ATOM 6314 C C . LYS B 1 321 ? 24.453 15.445 15.984 1 82 321 LYS B C 1
ATOM 6316 O O . LYS B 1 321 ? 25.688 15.547 16.109 1 82 321 LYS B O 1
ATOM 6321 N N . LEU B 1 322 ? 23.703 16.266 15.336 1 81.88 322 LEU B N 1
ATOM 6322 C CA . LEU B 1 322 ? 24.234 17.484 14.703 1 81.88 322 LEU B CA 1
ATOM 6323 C C . LEU B 1 322 ? 23.531 18.719 15.242 1 81.88 322 LEU B C 1
ATOM 6325 O O . LEU B 1 322 ? 22.344 18.672 15.562 1 81.88 322 LEU B O 1
ATOM 6329 N N . ASP B 1 323 ? 24.359 19.75 15.438 1 78.5 323 ASP B N 1
ATOM 6330 C CA . ASP B 1 323 ? 23.797 21.016 15.898 1 78.5 323 ASP B CA 1
ATOM 6331 C C . ASP B 1 323 ? 23.844 22.078 14.789 1 78.5 323 ASP B C 1
ATOM 6333 O O . ASP B 1 323 ? 24.719 22.016 13.922 1 78.5 323 ASP B O 1
ATOM 6337 N N . VAL B 1 324 ? 22.812 22.906 14.781 1 76.88 324 VAL B N 1
ATOM 6338 C CA . VAL B 1 324 ? 22.781 24.031 13.852 1 76.88 324 VAL B CA 1
ATOM 6339 C C . VAL B 1 324 ? 23.719 25.141 14.352 1 76.88 324 VAL B C 1
ATOM 6341 O O . VAL B 1 324 ? 23.922 25.281 15.555 1 76.88 324 VAL B O 1
ATOM 6344 N N . GLN B 1 325 ? 24.422 25.766 13.414 1 67.62 325 GLN B N 1
ATOM 6345 C CA . GLN B 1 325 ? 25.266 26.906 13.773 1 67.62 325 GLN B CA 1
ATOM 6346 C C . GLN B 1 325 ? 24.438 28.031 14.391 1 67.62 325 GLN B C 1
ATOM 6348 O O . GLN B 1 325 ? 23.375 28.375 13.875 1 67.62 325 GLN B O 1
ATOM 6353 N N . GLU B 1 326 ? 24.719 28.328 15.68 1 61.44 326 GLU B N 1
ATOM 6354 C CA . GLU B 1 326 ? 24.031 29.438 16.344 1 61.44 326 GLU B CA 1
ATOM 6355 C C . GLU B 1 326 ? 24.25 30.75 15.609 1 61.44 326 GLU B C 1
ATOM 6357 O O . GLU B 1 326 ? 25.391 31.125 15.328 1 61.44 326 GLU B O 1
ATOM 6362 N N . ASP B 1 327 ? 23.391 31.141 14.742 1 57.12 327 ASP B N 1
ATOM 6363 C CA . ASP B 1 327 ? 23.562 32.531 14.336 1 57.12 327 ASP B CA 1
ATOM 6364 C C . ASP B 1 327 ? 23.484 33.469 15.539 1 57.12 327 ASP B C 1
ATOM 6366 O O . ASP B 1 327 ? 22.703 33.219 16.469 1 57.12 327 ASP B O 1
ATOM 6370 N N . HIS B 1 328 ? 24.641 34 16.031 1 51 328 HIS B N 1
ATOM 6371 C CA . HIS B 1 328 ? 24.891 34.875 17.172 1 51 328 HIS B CA 1
ATOM 6372 C C . HIS B 1 328 ? 23.625 35.625 17.578 1 51 328 HIS B C 1
ATOM 6374 O O . HIS B 1 328 ? 23.438 35.938 18.75 1 51 328 HIS B O 1
ATOM 6380 N N . ASP B 1 329 ? 22.891 36.312 16.688 1 50.47 329 ASP B N 1
ATOM 6381 C CA . ASP B 1 329 ? 22.141 37.5 17.062 1 50.47 329 ASP B CA 1
ATOM 6382 C C . ASP B 1 329 ? 20.734 37.125 17.547 1 50.47 329 ASP B C 1
ATOM 6384 O O . ASP B 1 329 ? 19.828 37.969 17.531 1 50.47 329 ASP B O 1
ATOM 6388 N N . THR B 1 330 ? 20.469 35.875 17.953 1 57.44 330 THR B N 1
ATOM 6389 C CA . THR B 1 330 ? 19.016 35.844 18.141 1 57.44 330 THR B CA 1
ATOM 6390 C C . THR B 1 330 ? 18.641 36.344 19.531 1 57.44 330 THR B C 1
ATOM 6392 O O . THR B 1 330 ? 18.922 35.688 20.531 1 57.44 330 THR B O 1
ATOM 6395 N N . THR B 1 331 ? 18.422 37.594 19.766 1 58.91 331 THR B N 1
ATOM 6396 C CA . THR B 1 331 ? 18.031 38.406 20.922 1 58.91 331 THR B CA 1
ATOM 6397 C C . THR B 1 331 ? 16.812 37.781 21.625 1 58.91 331 THR B C 1
ATOM 6399 O O . THR B 1 331 ? 16.656 37.938 22.828 1 58.91 331 THR B O 1
ATOM 6402 N N . ASP B 1 332 ? 16.062 36.906 21.062 1 79.56 332 ASP B N 1
ATOM 6403 C CA . ASP B 1 332 ? 14.797 36.531 21.703 1 79.56 332 ASP B CA 1
ATOM 6404 C C . ASP B 1 332 ? 14.781 35.062 22.094 1 79.56 332 ASP B C 1
ATOM 6406 O O . ASP B 1 332 ? 13.719 34.469 22.266 1 79.56 332 ASP B O 1
ATOM 6410 N N . LYS B 1 333 ? 15.953 34.438 22.391 1 89.56 333 LYS B N 1
ATOM 6411 C CA . LYS B 1 333 ? 16.047 33.031 22.812 1 89.56 333 LYS B CA 1
ATOM 6412 C C . LYS B 1 333 ? 15.703 32.875 24.281 1 89.56 333 LYS B C 1
ATOM 6414 O O . LYS B 1 333 ? 16.078 33.719 25.109 1 89.56 333 LYS B O 1
ATOM 6419 N N . LEU B 1 334 ? 15.039 31.766 24.547 1 94.62 334 LEU B N 1
ATOM 6420 C CA . LEU B 1 334 ? 14.727 31.484 25.953 1 94.62 334 LEU B CA 1
ATOM 6421 C C . LEU B 1 334 ? 16 31.25 26.75 1 94.62 334 LEU B C 1
ATOM 6423 O O . LEU B 1 334 ? 16.938 30.609 26.281 1 94.62 334 LEU B O 1
ATOM 6427 N N . THR B 1 335 ? 16 31.797 27.984 1 94.31 335 THR B N 1
ATOM 6428 C CA . THR B 1 335 ? 17.094 31.469 28.906 1 94.31 335 THR B CA 1
ATOM 6429 C C . THR B 1 335 ? 17.031 30 29.312 1 94.31 335 THR B C 1
ATOM 6431 O O . THR B 1 335 ? 16 29.344 29.156 1 94.31 335 THR B O 1
ATOM 6434 N N . GLU B 1 336 ? 18.125 29.562 29.812 1 94.25 336 GLU B N 1
ATOM 6435 C CA . GLU B 1 336 ? 18.172 28.172 30.25 1 94.25 336 GLU B CA 1
ATOM 6436 C C . GLU B 1 336 ? 17.125 27.906 31.328 1 94.25 336 GLU B C 1
ATOM 6438 O O . GLU B 1 336 ? 16.484 26.859 31.312 1 94.25 336 GLU B O 1
ATOM 6443 N N . ALA B 1 337 ? 16.969 28.828 32.188 1 96 337 ALA B N 1
ATOM 6444 C CA . ALA B 1 337 ? 15.992 28.688 33.281 1 96 337 ALA B CA 1
ATOM 6445 C C . ALA B 1 337 ? 14.57 28.625 32.719 1 96 337 ALA B C 1
ATOM 6447 O O . ALA B 1 337 ? 13.773 27.781 33.094 1 96 337 ALA B O 1
ATOM 6448 N N . ASP B 1 338 ? 14.273 29.5 31.781 1 96.81 338 ASP B N 1
ATOM 6449 C CA . ASP B 1 338 ? 12.945 29.547 31.172 1 96.81 338 ASP B CA 1
ATOM 6450 C C . ASP B 1 338 ? 12.688 28.281 30.344 1 96.81 338 ASP B C 1
ATOM 6452 O O . ASP B 1 338 ? 11.57 27.75 30.359 1 96.81 338 ASP B O 1
ATOM 6456 N N . ALA B 1 339 ? 13.695 27.875 29.703 1 97.12 339 ALA B N 1
ATOM 6457 C CA . ALA B 1 339 ? 13.57 26.656 28.891 1 97.12 339 ALA B CA 1
ATOM 6458 C C . ALA B 1 339 ? 13.297 25.438 29.766 1 97.12 339 ALA B C 1
ATOM 6460 O O . ALA B 1 339 ? 12.484 24.578 29.422 1 97.12 339 ALA B O 1
ATOM 6461 N N . ASN B 1 340 ? 13.969 25.359 30.859 1 96.62 340 ASN B N 1
ATOM 6462 C CA . ASN B 1 340 ? 13.75 24.266 31.797 1 96.62 340 ASN B CA 1
ATOM 6463 C C . ASN B 1 340 ? 12.32 24.266 32.344 1 96.62 340 ASN B C 1
ATOM 6465 O O . ASN B 1 340 ? 11.695 23.219 32.469 1 96.62 340 ASN B O 1
ATOM 6469 N N . LEU B 1 341 ? 11.852 25.438 32.656 1 97.19 341 LEU B N 1
ATOM 6470 C CA . LEU B 1 341 ? 10.477 25.547 33.156 1 97.19 341 LEU B CA 1
ATOM 6471 C C . LEU B 1 341 ? 9.484 25.109 32.062 1 97.19 341 LEU B C 1
ATOM 6473 O O . LEU B 1 341 ? 8.531 24.391 32.375 1 97.19 341 LEU B O 1
ATOM 6477 N N . LEU B 1 342 ? 9.703 25.594 30.891 1 98.12 342 LEU B N 1
ATOM 6478 C CA . LEU B 1 342 ? 8.797 25.25 29.797 1 98.12 342 LEU B CA 1
ATOM 6479 C C . LEU B 1 342 ? 8.812 23.75 29.531 1 98.12 342 LEU B C 1
ATOM 6481 O O . LEU B 1 342 ? 7.762 23.125 29.359 1 98.12 342 LEU B O 1
ATOM 6485 N N . THR B 1 343 ? 9.984 23.109 29.5 1 98.38 343 THR B N 1
ATOM 6486 C CA . THR B 1 343 ? 10.094 21.672 29.219 1 98.38 343 THR B CA 1
ATOM 6487 C C . THR B 1 343 ? 9.391 20.859 30.312 1 98.38 343 THR B C 1
ATOM 6489 O O . THR B 1 343 ? 8.75 19.859 30.016 1 98.38 343 THR B O 1
ATOM 6492 N N . ALA B 1 344 ? 9.523 21.312 31.547 1 97.56 344 ALA B N 1
ATOM 6493 C CA . ALA B 1 344 ? 8.828 20.641 32.625 1 97.56 344 ALA B CA 1
ATOM 6494 C C . ALA B 1 344 ? 7.312 20.734 32.469 1 97.56 344 ALA B C 1
ATOM 6496 O O . ALA B 1 344 ? 6.598 19.75 32.656 1 97.56 344 ALA B O 1
ATOM 6497 N N . TRP B 1 345 ? 6.867 21.875 32.156 1 98 345 TRP B N 1
ATOM 6498 C CA . TRP B 1 345 ? 5.438 22.109 31.953 1 98 345 TRP B CA 1
ATOM 6499 C C . TRP B 1 345 ? 4.918 21.266 30.797 1 98 345 TRP B C 1
ATOM 6501 O O . TRP B 1 345 ? 3.865 20.641 30.891 1 98 345 TRP B O 1
ATOM 6511 N N . LEU B 1 346 ? 5.609 21.281 29.656 1 98.5 346 LEU B N 1
ATOM 6512 C CA . LEU B 1 346 ? 5.234 20.5 28.484 1 98.5 346 LEU B CA 1
ATOM 6513 C C . LEU B 1 346 ? 5.18 19.016 28.812 1 98.5 346 LEU B C 1
ATOM 6515 O O . LEU B 1 346 ? 4.293 18.297 28.328 1 98.5 346 LEU B O 1
ATOM 6519 N N . SER B 1 347 ? 6.164 18.516 29.578 1 97.62 347 SER B N 1
ATOM 6520 C CA . SER B 1 347 ? 6.199 17.125 29.984 1 97.62 347 SER B CA 1
ATOM 6521 C C . SER B 1 347 ? 4.926 16.719 30.719 1 97.62 347 SER B C 1
ATOM 6523 O O . SER B 1 347 ? 4.406 15.617 30.516 1 97.62 347 SER B O 1
ATOM 6525 N N . LEU B 1 348 ? 4.465 17.594 31.484 1 96.44 348 LEU B N 1
ATOM 6526 C CA . LEU B 1 348 ? 3.236 17.328 32.219 1 96.44 348 LEU B CA 1
ATOM 6527 C C . LEU B 1 348 ? 2.023 17.359 31.297 1 96.44 348 LEU B C 1
ATOM 6529 O O . LEU B 1 348 ? 1.151 16.5 31.375 1 96.44 348 LEU B O 1
ATOM 6533 N N . GLN B 1 349 ? 1.975 18.375 30.438 1 96.5 349 GLN B N 1
ATOM 6534 C CA . GLN B 1 349 ? 0.845 18.547 29.531 1 96.5 349 GLN B CA 1
ATOM 6535 C C . GLN B 1 349 ? 0.733 17.391 28.547 1 96.5 349 GLN B C 1
ATOM 6537 O O . GLN B 1 349 ? -0.369 17.031 28.141 1 96.5 349 GLN B O 1
ATOM 6542 N N . LEU B 1 350 ? 1.879 16.828 28.156 1 97.31 350 LEU B N 1
ATOM 6543 C CA . LEU B 1 350 ? 1.921 15.844 27.078 1 97.31 350 LEU B CA 1
ATOM 6544 C C . LEU B 1 350 ? 2.34 14.477 27.609 1 97.31 350 LEU B C 1
ATOM 6546 O O . LEU B 1 350 ? 2.914 13.672 26.875 1 97.31 350 LEU B O 1
ATOM 6550 N N . GLU B 1 351 ? 2.113 14.164 28.812 1 94.12 351 GLU B N 1
ATOM 6551 C CA . GLU B 1 351 ? 2.602 12.969 29.5 1 94.12 351 GLU B CA 1
ATOM 6552 C C . GLU B 1 351 ? 2.092 11.703 28.828 1 94.12 351 GLU B C 1
ATOM 6554 O O . GLU B 1 351 ? 2.762 10.664 28.859 1 94.12 351 GLU B O 1
ATOM 6559 N N . ALA B 1 352 ? 1.026 11.781 28.234 1 92.31 352 ALA B N 1
ATOM 6560 C CA . ALA B 1 352 ? 0.423 10.602 27.609 1 92.31 352 ALA B CA 1
ATOM 6561 C C . ALA B 1 352 ? 1.186 10.195 26.359 1 92.31 352 ALA B C 1
ATOM 6563 O O . ALA B 1 352 ? 1.157 9.031 25.953 1 92.31 352 ALA B O 1
ATOM 6564 N N . SER B 1 353 ? 1.929 11.117 25.766 1 93.06 353 SER B N 1
ATOM 6565 C CA . SER B 1 353 ? 2.488 10.859 24.438 1 93.06 353 SER B CA 1
ATOM 6566 C C . SER B 1 353 ? 4.012 10.945 24.453 1 93.06 353 SER B C 1
ATOM 6568 O O . SER B 1 353 ? 4.676 10.453 23.547 1 93.06 353 SER B O 1
ATOM 6570 N N . VAL B 1 354 ? 4.559 11.562 25.469 1 94.94 354 VAL B N 1
ATOM 6571 C CA . VAL B 1 354 ? 6 11.805 25.438 1 94.94 354 VAL B CA 1
ATOM 6572 C C . VAL B 1 354 ? 6.648 11.172 26.672 1 94.94 354 VAL B C 1
ATOM 6574 O O . VAL B 1 354 ? 6.062 11.164 27.75 1 94.94 354 VAL B O 1
ATOM 6577 N N . THR B 1 355 ? 7.859 10.656 26.531 1 93.62 355 THR B N 1
ATOM 6578 C CA . THR B 1 355 ? 8.656 10.156 27.641 1 93.62 355 THR B CA 1
ATOM 6579 C C . THR B 1 355 ? 9.422 11.289 28.312 1 93.62 355 THR B C 1
ATOM 6581 O O . THR B 1 355 ? 9.586 11.297 29.531 1 93.62 355 THR B O 1
ATOM 6584 N N . LYS B 1 356 ? 9.852 12.156 27.453 1 94.81 356 LYS B N 1
ATOM 6585 C CA . LYS B 1 356 ? 10.648 13.289 27.922 1 94.81 356 LYS B CA 1
ATOM 6586 C C . LYS B 1 356 ? 10.562 14.461 26.938 1 94.81 356 LYS B C 1
ATOM 6588 O O . LYS B 1 356 ? 10.305 14.258 25.75 1 94.81 356 LYS B O 1
ATOM 6593 N N . VAL B 1 357 ? 10.625 15.688 27.484 1 97.88 357 VAL B N 1
ATOM 6594 C CA . VAL B 1 357 ? 10.758 16.891 26.672 1 97.88 357 VAL B CA 1
ATOM 6595 C C . VAL B 1 357 ? 12.109 17.547 26.938 1 97.88 357 VAL B C 1
ATOM 6597 O O . VAL B 1 357 ? 12.5 17.734 28.094 1 97.88 357 VAL B O 1
ATOM 6600 N N . GLU B 1 358 ? 12.844 17.859 25.938 1 96.75 358 GLU B N 1
ATOM 6601 C CA . GLU B 1 358 ? 14.156 18.484 26.125 1 96.75 358 GLU B CA 1
ATOM 6602 C C . GLU B 1 358 ? 14.414 19.562 25.078 1 96.75 358 GLU B C 1
ATOM 6604 O O . GLU B 1 358 ? 13.68 19.672 24.109 1 96.75 358 GLU B O 1
ATOM 6609 N N . VAL B 1 359 ? 15.422 20.375 25.281 1 96 359 VAL B N 1
ATOM 6610 C CA . VAL B 1 359 ? 15.844 21.422 24.359 1 96 359 VAL B CA 1
ATOM 6611 C C . VAL B 1 359 ? 16.812 20.844 23.328 1 96 359 VAL B C 1
ATOM 6613 O O . VAL B 1 359 ? 17.562 19.922 23.625 1 96 359 VAL B O 1
ATOM 6616 N N . THR B 1 360 ? 16.719 21.359 22.156 1 93.44 360 THR B N 1
ATOM 6617 C CA . THR B 1 360 ? 17.656 20.922 21.125 1 93.44 360 THR B CA 1
ATOM 6618 C C . THR B 1 360 ? 18.219 22.125 20.359 1 93.44 360 THR B C 1
ATOM 6620 O O . THR B 1 360 ? 17.594 23.188 20.312 1 93.44 360 THR B O 1
ATOM 6623 N N . ASN B 1 361 ? 19.359 21.938 19.812 1 90.06 361 ASN B N 1
ATOM 6624 C CA . ASN B 1 361 ? 20 22.953 18.969 1 90.06 361 ASN B CA 1
ATOM 6625 C C . ASN B 1 361 ? 20.078 22.484 17.516 1 90.06 361 ASN B C 1
ATOM 6627 O O . ASN B 1 361 ? 20.75 23.109 16.688 1 90.06 361 ASN B O 1
ATOM 6631 N N . ARG B 1 362 ? 19.359 21.484 17.203 1 90.94 362 ARG B N 1
ATOM 6632 C CA . ARG B 1 362 ? 19.453 20.953 15.852 1 90.94 362 ARG B CA 1
ATOM 6633 C C . ARG B 1 362 ? 18.453 21.641 14.922 1 90.94 362 ARG B C 1
ATOM 6635 O O . ARG B 1 362 ? 18.484 21.406 13.703 1 90.94 362 ARG B O 1
ATOM 6642 N N . LEU B 1 363 ? 17.562 22.453 15.492 1 92.94 363 LEU B N 1
ATOM 6643 C CA . LEU B 1 363 ? 16.484 23.047 14.711 1 92.94 363 LEU B CA 1
ATOM 6644 C C . LEU B 1 363 ? 16.766 24.516 14.43 1 92.94 363 LEU B C 1
ATOM 6646 O O . LEU B 1 363 ? 17.344 25.219 15.266 1 92.94 363 LEU B O 1
ATOM 6650 N N . HIS B 1 364 ? 16.344 24.906 13.242 1 90.5 364 HIS B N 1
ATOM 6651 C CA . HIS B 1 364 ? 16.422 26.312 12.844 1 90.5 364 HIS B CA 1
ATOM 6652 C C . HIS B 1 364 ? 15.031 26.875 12.578 1 90.5 364 HIS B C 1
ATOM 6654 O O . HIS B 1 364 ? 14.609 27.844 13.227 1 90.5 364 HIS B O 1
ATOM 6660 N N . ASP B 1 365 ? 14.289 26.281 11.68 1 92.12 365 ASP B N 1
ATOM 6661 C CA . ASP B 1 365 ? 13.031 26.828 11.188 1 92.12 365 ASP B CA 1
ATOM 6662 C C . ASP B 1 365 ? 11.844 26.188 11.898 1 92.12 365 ASP B C 1
ATOM 6664 O O . ASP B 1 365 ? 10.719 26.703 11.836 1 92.12 365 ASP B O 1
ATOM 6668 N N . SER B 1 366 ? 12.078 25.109 12.617 1 95.38 366 SER B N 1
ATOM 6669 C CA . SER B 1 366 ? 10.977 24.359 13.219 1 95.38 366 SER B CA 1
ATOM 6670 C C . SER B 1 366 ? 10.945 24.547 14.727 1 95.38 366 SER B C 1
ATOM 6672 O O . SER B 1 366 ? 11.992 24.625 15.375 1 95.38 366 SER B O 1
ATOM 6674 N N . PRO B 1 367 ? 9.789 24.562 15.281 1 97.62 367 PRO B N 1
ATOM 6675 C CA . PRO B 1 367 ? 9.664 24.781 16.734 1 97.62 367 PRO B CA 1
ATOM 6676 C C . PRO B 1 367 ? 10.008 23.531 17.531 1 97.62 367 PRO B C 1
ATOM 6678 O O . PRO B 1 367 ? 10.422 23.625 18.688 1 97.62 367 PRO B O 1
ATOM 6681 N N . ALA B 1 368 ? 9.758 22.406 16.953 1 97.81 368 ALA B N 1
ATOM 6682 C CA . ALA B 1 368 ? 9.969 21.172 17.703 1 97.81 368 ALA B CA 1
ATOM 6683 C C . ALA B 1 368 ? 10.141 19.969 16.781 1 97.81 368 ALA B C 1
ATOM 6685 O O . ALA B 1 368 ? 9.828 20.062 15.586 1 97.81 368 ALA B O 1
ATOM 6686 N N . VAL B 1 369 ? 10.672 18.844 17.297 1 96.12 369 VAL B N 1
ATOM 6687 C CA . VAL B 1 369 ? 10.852 17.594 16.578 1 96.12 369 VAL B CA 1
ATOM 6688 C C . VAL B 1 369 ? 10.75 16.422 17.547 1 96.12 369 VAL B C 1
ATOM 6690 O O . VAL B 1 369 ? 10.969 16.578 18.75 1 96.12 369 VAL B O 1
ATOM 6693 N N . VAL B 1 370 ? 10.367 15.312 17.047 1 94.44 370 VAL B N 1
ATOM 6694 C CA . VAL B 1 370 ? 10.289 14.125 17.875 1 94.44 370 VAL B CA 1
ATOM 6695 C C . VAL B 1 370 ? 11.469 13.195 17.594 1 94.44 370 VAL B C 1
ATOM 6697 O O . VAL B 1 370 ? 11.875 13.055 16.438 1 94.44 370 VAL B O 1
ATOM 6700 N N . THR B 1 371 ? 12.008 12.594 18.625 1 90.19 371 THR B N 1
ATOM 6701 C CA . THR B 1 371 ? 13.094 11.633 18.484 1 90.19 371 THR B CA 1
ATOM 6702 C C . THR B 1 371 ? 12.82 10.383 19.312 1 90.19 371 THR B C 1
ATOM 6704 O O . THR B 1 371 ? 11.859 10.344 20.078 1 90.19 371 THR B O 1
ATOM 6707 N N . ASP B 1 372 ? 13.641 9.336 19.172 1 79.81 372 ASP B N 1
ATOM 6708 C CA . ASP B 1 372 ? 13.578 8.094 19.922 1 79.81 372 ASP B CA 1
ATOM 6709 C C . ASP B 1 372 ? 12.25 7.371 19.688 1 79.81 372 ASP B C 1
ATOM 6711 O O . ASP B 1 372 ? 11.57 6.98 20.641 1 79.81 372 ASP B O 1
ATOM 6715 N N . HIS B 1 373 ? 11.891 7.414 18.594 1 73.38 373 HIS B N 1
ATOM 6716 C CA . HIS B 1 373 ? 10.711 6.66 18.172 1 73.38 373 HIS B CA 1
ATOM 6717 C C . HIS B 1 373 ? 11.086 5.578 17.172 1 73.38 373 HIS B C 1
ATOM 6719 O O . HIS B 1 373 ? 12.156 5.633 16.562 1 73.38 373 HIS B O 1
ATOM 6725 N N . GLU B 1 374 ? 10.289 4.586 17.297 1 68.38 374 GLU B N 1
ATOM 6726 C CA . GLU B 1 374 ? 10.469 3.592 16.25 1 68.38 374 GLU B CA 1
ATOM 6727 C C . GLU B 1 374 ? 10.211 4.199 14.867 1 68.38 374 GLU B C 1
ATOM 6729 O O . GLU B 1 374 ? 9.375 5.094 14.727 1 68.38 374 GLU B O 1
ATOM 6734 N N . SER B 1 375 ? 11.094 3.904 13.992 1 65.38 375 SER B N 1
ATOM 6735 C CA . SER B 1 375 ? 10.93 4.457 12.648 1 65.38 375 SER B CA 1
ATOM 6736 C C . SER B 1 375 ? 9.531 4.191 12.109 1 65.38 375 SER B C 1
ATOM 6738 O O . SER B 1 375 ? 8.883 3.215 12.492 1 65.38 375 SER B O 1
ATOM 6740 N N . ALA B 1 376 ? 9.023 5.211 11.422 1 62.06 376 ALA B N 1
ATOM 6741 C CA . ALA B 1 376 ? 7.711 5.094 10.797 1 62.06 376 ALA B CA 1
ATOM 6742 C C . ALA B 1 376 ? 7.602 3.797 9.992 1 62.06 376 ALA B C 1
ATOM 6744 O O . ALA B 1 376 ? 6.551 3.15 9.992 1 62.06 376 ALA B O 1
ATOM 6745 N N . SER B 1 377 ? 8.703 3.439 9.461 1 60.78 377 SER B N 1
ATOM 6746 C CA . SER B 1 377 ? 8.719 2.24 8.633 1 60.78 377 SER B CA 1
ATOM 6747 C C . SER B 1 377 ? 8.531 0.982 9.477 1 60.78 377 SER B C 1
ATOM 6749 O O . SER B 1 377 ? 7.781 0.08 9.102 1 60.78 377 SER B O 1
ATOM 6751 N N . VAL B 1 378 ? 9.219 1 10.578 1 63 378 VAL B N 1
ATOM 6752 C CA . VAL B 1 378 ? 9.086 -0.145 11.477 1 63 378 VAL B CA 1
ATOM 6753 C C . VAL B 1 378 ? 7.664 -0.226 12.016 1 63 378 VAL B C 1
ATOM 6755 O O . VAL B 1 378 ? 7.086 -1.312 12.102 1 63 378 VAL B O 1
ATOM 6758 N N . ARG B 1 379 ? 7.172 0.909 12.242 1 64.56 379 ARG B N 1
ATOM 6759 C CA . ARG B 1 379 ? 5.801 0.957 12.742 1 64.56 379 ARG B CA 1
ATOM 6760 C C . ARG B 1 379 ? 4.82 0.407 11.711 1 64.56 379 ARG B C 1
ATOM 6762 O O . ARG B 1 379 ? 3.902 -0.34 12.055 1 64.56 379 ARG B O 1
ATOM 6769 N N . ARG B 1 380 ? 5.035 0.83 10.57 1 62.56 380 ARG B N 1
ATOM 6770 C CA . ARG B 1 380 ? 4.176 0.35 9.492 1 62.56 380 ARG B CA 1
ATOM 6771 C C . ARG B 1 380 ? 4.305 -1.161 9.328 1 62.56 380 ARG B C 1
ATOM 6773 O O . ARG B 1 380 ? 3.305 -1.853 9.109 1 62.56 380 ARG B O 1
ATOM 6780 N N . MET B 1 381 ? 5.508 -1.603 9.359 1 61.03 381 MET B N 1
ATOM 6781 C CA . MET B 1 381 ? 5.754 -3.039 9.266 1 61.03 381 MET B CA 1
ATOM 6782 C C . MET B 1 381 ? 5.074 -3.785 10.414 1 61.03 381 MET B C 1
ATOM 6784 O O . MET B 1 381 ? 4.465 -4.836 10.195 1 61.03 381 MET B O 1
ATOM 6788 N N . MET B 1 382 ? 5.184 -3.186 11.516 1 60.88 382 MET B N 1
ATOM 6789 C CA . MET B 1 382 ? 4.555 -3.791 12.688 1 60.88 382 MET B CA 1
ATOM 6790 C C . MET B 1 382 ? 3.037 -3.834 12.523 1 60.88 382 MET B C 1
ATOM 6792 O O . MET B 1 382 ? 2.398 -4.816 12.906 1 60.88 382 MET B O 1
ATOM 6796 N N . GLN B 1 383 ? 2.557 -2.762 11.938 1 62.12 383 GLN B N 1
ATOM 6797 C CA . GLN B 1 383 ? 1.12 -2.699 11.695 1 62.12 383 GLN B CA 1
ATOM 6798 C C . GLN B 1 383 ? 0.688 -3.764 10.688 1 62.12 383 GLN B C 1
ATOM 6800 O O . GLN B 1 383 ? -0.354 -4.398 10.859 1 62.12 383 GLN B O 1
ATOM 6805 N N . MET B 1 384 ? 1.458 -3.855 9.68 1 57.56 384 MET B N 1
ATOM 6806 C CA . MET B 1 384 ? 1.158 -4.863 8.664 1 57.56 384 MET B CA 1
ATOM 6807 C C . MET B 1 384 ? 1.189 -6.266 9.266 1 57.56 384 MET B C 1
ATOM 6809 O O . MET B 1 384 ? 0.327 -7.094 8.969 1 57.56 384 MET B O 1
ATOM 6813 N N . VAL B 1 385 ? 2.176 -6.496 10.07 1 55.69 385 VAL B N 1
ATOM 6814 C CA . VAL B 1 385 ? 2.314 -7.793 10.727 1 55.69 385 VAL B CA 1
ATOM 6815 C C . VAL B 1 385 ? 1.133 -8.023 11.664 1 55.69 385 VAL B C 1
ATOM 6817 O O . VAL B 1 385 ? 0.58 -9.125 11.711 1 55.69 385 VAL B O 1
ATOM 6820 N N . ASN B 1 386 ? 0.795 -6.938 12.297 1 56.97 386 ASN B N 1
ATOM 6821 C CA . ASN B 1 386 ? -0.325 -7.047 13.227 1 56.97 386 ASN B CA 1
ATOM 6822 C C . ASN B 1 386 ? -1.643 -7.273 12.484 1 56.97 386 ASN B C 1
ATOM 6824 O O . ASN B 1 386 ? -2.512 -8 12.969 1 56.97 386 ASN B O 1
ATOM 6828 N N . GLN B 1 387 ? -1.783 -6.547 11.477 1 55.47 387 GLN B N 1
ATOM 6829 C CA . GLN B 1 387 ? -2.996 -6.719 10.68 1 55.47 387 GLN B CA 1
ATOM 6830 C C . GLN B 1 387 ? -3.084 -8.133 10.109 1 55.47 387 GLN B C 1
ATOM 6832 O O . GLN B 1 387 ? -4.176 -8.688 9.992 1 55.47 387 GLN B O 1
ATOM 6837 N N . SER B 1 388 ? -1.979 -8.602 9.664 1 49.44 388 SER B N 1
ATOM 6838 C CA . SER B 1 388 ? -1.977 -9.953 9.117 1 49.44 388 SER B CA 1
ATOM 6839 C C . SER B 1 388 ? -2.295 -10.984 10.195 1 49.44 388 SER B C 1
ATOM 6841 O O . SER B 1 388 ? -2.846 -12.047 9.906 1 49.44 388 SER B O 1
ATOM 6843 N N . GLN B 1 389 ? -1.726 -10.766 11.383 1 46.34 389 GLN B N 1
ATOM 6844 C CA . GLN B 1 389 ? -1.956 -11.734 12.445 1 46.34 389 GLN B CA 1
ATOM 6845 C C . GLN B 1 389 ? -3.326 -11.539 13.086 1 46.34 389 GLN B C 1
ATOM 6847 O O . GLN B 1 389 ? -3.672 -12.219 14.055 1 46.34 389 GLN B O 1
ATOM 6852 N N . GLY B 1 390 ? -4.297 -10.961 12.383 1 45.22 390 GLY B N 1
ATOM 6853 C CA . GLY B 1 390 ? -5.633 -10.812 12.938 1 45.22 390 GLY B CA 1
ATOM 6854 C C . GLY B 1 390 ? -5.668 -9.945 14.188 1 45.22 390 GLY B C 1
ATOM 6855 O O . GLY B 1 390 ? -6.707 -9.836 14.844 1 45.22 390 GLY B O 1
ATOM 6856 N N . GLY B 1 391 ? -4.578 -9.852 14.961 1 41.94 391 GLY B N 1
ATOM 6857 C CA . GLY B 1 391 ? -4.617 -9.203 16.266 1 41.94 391 GLY B CA 1
ATOM 6858 C C . GLY B 1 391 ? -4.797 -7.699 16.172 1 41.94 391 GLY B C 1
ATOM 6859 O O . GLY B 1 391 ? -4.227 -7.055 15.297 1 41.94 391 GLY B O 1
ATOM 6860 N N . GLY B 1 392 ? -5.973 -7.223 16.281 1 43.12 392 GLY B N 1
ATOM 6861 C CA . GLY B 1 392 ? -6.383 -5.852 16.562 1 43.12 392 GLY B CA 1
ATOM 6862 C C . GLY B 1 392 ? -5.391 -5.09 17.406 1 43.12 392 GLY B C 1
ATOM 6863 O O . GLY B 1 392 ? -5.758 -4.133 18.094 1 43.12 392 GLY B O 1
ATOM 6864 N N . GLY B 1 393 ? -4.32 -5.723 17.875 1 41.78 393 GLY B N 1
ATOM 6865 C CA . GLY B 1 393 ? -3.668 -4.934 18.906 1 41.78 393 GLY B CA 1
ATOM 6866 C C . GLY B 1 393 ? -3.273 -3.547 18.438 1 41.78 393 GLY B C 1
ATOM 6867 O O . GLY B 1 393 ? -2.938 -3.355 17.266 1 41.78 393 GLY B O 1
ATOM 6868 N N . LEU B 1 394 ? -3.883 -2.584 18.969 1 43.41 394 LEU B N 1
ATOM 6869 C CA . LEU B 1 394 ? -3.613 -1.152 18.906 1 43.41 394 LEU B CA 1
ATOM 6870 C C . LEU B 1 394 ? -2.115 -0.884 18.812 1 43.41 394 LEU B C 1
ATOM 6872 O O . LEU B 1 394 ? -1.321 -1.51 19.516 1 43.41 394 LEU B O 1
ATOM 6876 N N . PRO B 1 395 ? -1.589 -0.47 17.734 1 47.62 395 PRO B N 1
ATOM 6877 C CA . PRO B 1 395 ? -0.21 0.021 17.781 1 47.62 395 PRO B CA 1
ATOM 6878 C C . PRO B 1 395 ? 0.171 0.586 19.156 1 47.62 395 PRO B C 1
ATOM 6880 O O . PRO B 1 395 ? -0.601 1.34 19.75 1 47.62 395 PRO B O 1
ATOM 6883 N N . THR B 1 396 ? 0.708 -0.116 20.078 1 49.69 396 THR B N 1
ATOM 6884 C CA . THR B 1 396 ? 1.299 0.521 21.25 1 49.69 396 THR B CA 1
ATOM 6885 C C . THR B 1 396 ? 1.937 1.856 20.875 1 49.69 396 THR B C 1
ATOM 6887 O O . THR B 1 396 ? 2.82 1.909 20.016 1 49.69 396 THR B O 1
ATOM 6890 N N . SER B 1 397 ? 1.151 2.887 20.781 1 57.44 397 SER B N 1
ATOM 6891 C CA . SER B 1 397 ? 1.7 4.238 20.672 1 57.44 397 SER B CA 1
ATOM 6892 C C . SER B 1 397 ? 2.928 4.402 21.562 1 57.44 397 SER B C 1
ATOM 6894 O O . SER B 1 397 ? 2.816 4.414 22.797 1 57.44 397 SER B O 1
ATOM 6896 N N . SER B 1 398 ? 4.078 3.939 21.109 1 72.12 398 SER B N 1
ATOM 6897 C CA . SER B 1 398 ? 5.301 4.152 21.875 1 72.12 398 SER B CA 1
ATOM 6898 C C . SER B 1 398 ? 5.57 5.637 22.094 1 72.12 398 SER B C 1
ATOM 6900 O O . SER B 1 398 ? 5.453 6.434 21.156 1 72.12 398 SER B O 1
ATOM 6902 N N . LYS B 1 399 ? 5.641 6.023 23.391 1 86.69 399 LYS B N 1
ATOM 6903 C CA . LYS B 1 399 ? 6.027 7.379 23.766 1 86.69 399 LYS B CA 1
ATOM 6904 C C . LYS B 1 399 ? 7.344 7.777 23.109 1 86.69 399 LYS B C 1
ATOM 6906 O O . LYS B 1 399 ? 8.102 6.922 22.641 1 86.69 399 LYS B O 1
ATOM 6911 N N . HIS B 1 400 ? 7.469 8.984 22.812 1 91.94 400 HIS B N 1
ATOM 6912 C CA . HIS B 1 400 ? 8.672 9.508 22.172 1 91.94 400 HIS B CA 1
ATOM 6913 C C . HIS B 1 400 ? 9.203 10.734 22.906 1 91.94 400 HIS B C 1
ATOM 6915 O O . HIS B 1 400 ? 8.609 11.172 23.891 1 91.94 400 HIS B O 1
ATOM 6921 N N . VAL B 1 401 ? 10.375 11.094 22.547 1 94.44 401 VAL B N 1
ATOM 6922 C CA . VAL B 1 401 ? 10.977 12.289 23.109 1 94.44 401 VAL B CA 1
ATOM 6923 C C . VAL B 1 401 ? 10.633 13.5 22.234 1 94.44 401 VAL B C 1
ATOM 6925 O O . VAL B 1 401 ? 10.719 13.438 21.016 1 94.44 401 VAL B O 1
ATOM 6928 N N . LEU B 1 402 ? 10.117 14.531 22.844 1 97.19 402 LEU B N 1
ATOM 6929 C CA . LEU B 1 402 ? 9.891 15.797 22.156 1 97.19 402 LEU B CA 1
ATOM 6930 C C . LEU B 1 402 ? 11.031 16.781 22.406 1 97.19 402 LEU B C 1
ATOM 6932 O O . LEU B 1 402 ? 11.383 17.031 23.562 1 97.19 402 LEU B O 1
ATOM 6936 N N . GLN B 1 403 ? 11.625 17.25 21.375 1 96.94 403 GLN B N 1
ATOM 6937 C CA . GLN B 1 403 ? 12.672 18.266 21.484 1 96.94 403 GLN B CA 1
ATOM 6938 C C . GLN B 1 403 ? 12.188 19.625 20.984 1 96.94 403 GLN B C 1
ATOM 6940 O O . GLN B 1 403 ? 11.648 19.719 19.891 1 96.94 403 GLN B O 1
ATOM 6945 N N . ILE B 1 404 ? 12.391 20.656 21.781 1 97.94 404 ILE B N 1
ATOM 6946 C CA . ILE B 1 404 ? 11.883 21.969 21.406 1 97.94 404 ILE B CA 1
ATOM 6947 C C . ILE B 1 404 ? 13.047 22.891 21.078 1 97.94 404 ILE B C 1
ATOM 6949 O O . ILE B 1 404 ? 14.125 22.766 21.641 1 97.94 404 ILE B O 1
ATOM 6953 N N . ASN B 1 405 ? 12.836 23.859 20.172 1 96.06 405 ASN B N 1
ATOM 6954 C CA . ASN B 1 405 ? 13.766 24.891 19.734 1 96.06 405 ASN B CA 1
ATOM 6955 C C . ASN B 1 405 ? 13.602 26.156 20.578 1 96.06 405 ASN B C 1
ATOM 6957 O O . ASN B 1 405 ? 12.664 26.938 20.375 1 96.06 405 ASN B O 1
ATOM 6961 N N . PRO B 1 406 ? 14.492 26.391 21.5 1 95.25 406 PRO B N 1
ATOM 6962 C CA . PRO B 1 406 ? 14.305 27.516 22.422 1 95.25 406 PRO B CA 1
ATOM 6963 C C . PRO B 1 406 ? 14.406 28.875 21.734 1 95.25 406 PRO B C 1
ATOM 6965 O O . PRO B 1 406 ? 14.078 29.906 22.328 1 95.25 406 PRO B O 1
ATOM 6968 N N . ARG B 1 407 ? 14.852 28.891 20.484 1 92.44 407 ARG B N 1
ATOM 6969 C CA . ARG B 1 407 ? 15.016 30.141 19.75 1 92.44 407 ARG B CA 1
ATOM 6970 C C . ARG B 1 407 ? 13.781 30.422 18.891 1 92.44 407 ARG B C 1
ATOM 6972 O O . ARG B 1 407 ? 13.617 31.531 18.391 1 92.44 407 ARG B O 1
ATOM 6979 N N . HIS B 1 408 ? 13.008 29.469 18.672 1 95.19 408 HIS B N 1
ATOM 6980 C CA . HIS B 1 408 ? 11.883 29.641 17.766 1 95.19 408 HIS B CA 1
ATOM 6981 C C . HIS B 1 408 ? 10.805 30.531 18.375 1 95.19 408 HIS B C 1
ATOM 6983 O O . HIS B 1 408 ? 10.422 30.344 19.531 1 95.19 408 HIS B O 1
ATOM 6989 N N . PRO B 1 409 ? 10.234 31.406 17.641 1 95.56 409 PRO B N 1
ATOM 6990 C CA . PRO B 1 409 ? 9.242 32.344 18.156 1 95.56 409 PRO B CA 1
ATOM 6991 C C . PRO B 1 409 ? 8.031 31.656 18.781 1 95.56 409 PRO B C 1
ATOM 6993 O O . PRO B 1 409 ? 7.531 32.094 19.828 1 95.56 409 PRO B O 1
ATOM 6996 N N . ILE B 1 410 ? 7.543 30.578 18.203 1 97.06 410 ILE B N 1
ATOM 6997 C CA . ILE B 1 410 ? 6.379 29.875 18.734 1 97.06 410 ILE B CA 1
ATOM 6998 C C . ILE B 1 410 ? 6.68 29.344 20.141 1 97.06 410 ILE B C 1
ATOM 7000 O O . ILE B 1 410 ? 5.828 29.422 21.016 1 97.06 410 ILE B O 1
ATOM 7004 N N . VAL B 1 411 ? 7.902 28.891 20.312 1 97.62 411 VAL B N 1
ATOM 7005 C CA . VAL B 1 411 ? 8.297 28.312 21.609 1 97.62 411 VAL B CA 1
ATOM 7006 C C . VAL B 1 411 ? 8.43 29.422 22.641 1 97.62 411 VAL B C 1
ATOM 7008 O O . VAL B 1 411 ? 7.969 29.281 23.781 1 97.62 411 VAL B O 1
ATOM 7011 N N . VAL B 1 412 ? 9.023 30.516 22.266 1 96.19 412 VAL B N 1
ATOM 7012 C CA . VAL B 1 412 ? 9.18 31.656 23.156 1 96.19 412 VAL B CA 1
ATOM 7013 C C . VAL B 1 412 ? 7.809 32.188 23.578 1 96.19 412 VAL B C 1
ATOM 7015 O O . VAL B 1 412 ? 7.559 32.406 24.75 1 96.19 412 VAL B O 1
ATOM 7018 N N . LYS B 1 413 ? 6.938 32.344 22.672 1 96.38 413 LYS B N 1
ATOM 7019 C CA . LYS B 1 413 ? 5.594 32.844 22.938 1 96.38 413 LYS B CA 1
ATOM 7020 C C . LYS B 1 413 ? 4.785 31.844 23.766 1 96.38 413 LYS B C 1
ATOM 7022 O O . LYS B 1 413 ? 3.955 32.25 24.578 1 96.38 413 LYS B O 1
ATOM 7027 N N . LEU B 1 414 ? 5.004 30.594 23.5 1 97.31 414 LEU B N 1
ATOM 7028 C CA . LEU B 1 414 ? 4.348 29.562 24.281 1 97.31 414 LEU B CA 1
ATOM 7029 C C . LEU B 1 414 ? 4.723 29.672 25.75 1 97.31 414 LEU B C 1
ATOM 7031 O O . LEU B 1 414 ? 3.861 29.531 26.625 1 97.31 414 LEU B O 1
ATOM 7035 N N . HIS B 1 415 ? 6.004 29.906 25.969 1 96.62 415 HIS B N 1
ATOM 7036 C CA . HIS B 1 415 ? 6.457 30.094 27.344 1 96.62 415 HIS B CA 1
ATOM 7037 C C . HIS B 1 415 ? 5.738 31.266 28.016 1 96.62 415 HIS B C 1
ATOM 7039 O O . HIS B 1 415 ? 5.344 31.188 29.172 1 96.62 415 HIS B O 1
ATOM 7045 N N . GLN B 1 416 ? 5.531 32.312 27.297 1 95.06 416 GLN B N 1
ATOM 7046 C CA . GLN B 1 416 ? 4.828 33.5 27.812 1 95.06 416 GLN B CA 1
ATOM 7047 C C . GLN B 1 416 ? 3.357 33.188 28.078 1 95.06 416 GLN B C 1
ATOM 7049 O O . GLN B 1 416 ? 2.822 33.531 29.125 1 95.06 416 GLN B O 1
ATOM 7054 N N . LEU B 1 417 ? 2.742 32.469 27.234 1 95.25 417 LEU B N 1
ATOM 7055 C CA . LEU B 1 417 ? 1.324 32.156 27.328 1 95.25 417 LEU B CA 1
ATOM 7056 C C . LEU B 1 417 ? 1.059 31.203 28.484 1 95.25 417 LEU B C 1
ATOM 7058 O O . LEU B 1 417 ? -0.023 31.219 29.078 1 95.25 417 LEU B O 1
ATOM 7062 N N . ARG B 1 418 ? 2.027 30.406 28.75 1 95.06 418 ARG B N 1
ATOM 7063 C CA . ARG B 1 418 ? 1.892 29.453 29.844 1 95.06 418 ARG B CA 1
ATOM 7064 C C . ARG B 1 418 ? 1.466 30.156 31.141 1 95.06 418 ARG B C 1
ATOM 7066 O O . ARG B 1 418 ? 0.689 29.609 31.922 1 95.06 418 ARG B O 1
ATOM 7073 N N . THR B 1 419 ? 1.888 31.391 31.328 1 92.94 419 THR B N 1
ATOM 7074 C CA . THR B 1 419 ? 1.613 32.125 32.562 1 92.94 419 THR B CA 1
ATOM 7075 C C . THR B 1 419 ? 0.431 33.094 32.344 1 92.94 419 THR B C 1
ATOM 7077 O O . THR B 1 419 ? -0.302 33.375 33.312 1 92.94 419 THR B O 1
ATOM 7080 N N . THR B 1 420 ? 0.105 33.531 31.141 1 93.38 420 THR B N 1
ATOM 7081 C CA . THR B 1 420 ? -0.906 34.562 30.891 1 93.38 420 THR B CA 1
ATOM 7082 C C . THR B 1 420 ? -2.223 33.938 30.453 1 93.38 420 THR B C 1
ATOM 7084 O O . THR B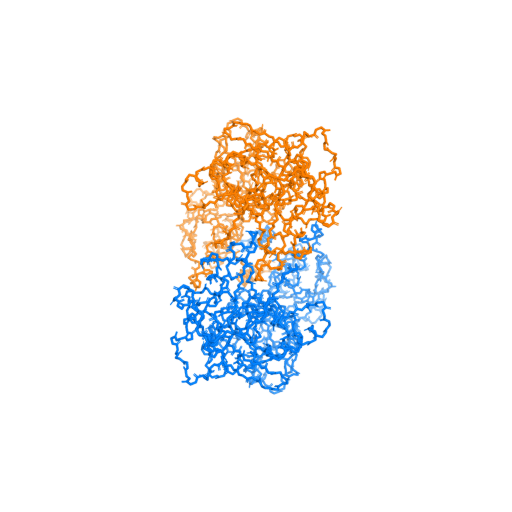 1 420 ? -3.295 34.5 30.672 1 93.38 420 THR B O 1
ATOM 7087 N N . ASN B 1 421 ? -2.168 32.75 29.766 1 94.56 421 ASN B N 1
ATOM 7088 C CA . ASN B 1 421 ? -3.324 32.031 29.25 1 94.56 421 ASN B CA 1
ATOM 7089 C C . ASN B 1 421 ? -3.029 30.547 29.094 1 94.56 421 ASN B C 1
ATOM 7091 O O . ASN B 1 421 ? -2.85 30.062 27.969 1 94.56 421 ASN B O 1
ATOM 7095 N N . GLU B 1 422 ? -3.082 29.844 30.109 1 95.06 422 GLU B N 1
ATOM 7096 C CA . GLU B 1 422 ? -2.633 28.453 30.172 1 95.06 422 GLU B CA 1
ATOM 7097 C C . GLU B 1 422 ? -3.492 27.547 29.281 1 95.06 422 GLU B C 1
ATOM 7099 O O . GLU B 1 422 ? -2.975 26.672 28.594 1 95.06 422 GLU B O 1
ATOM 7104 N N . PRO B 1 423 ? -4.855 27.766 29.234 1 96.12 423 PRO B N 1
ATOM 7105 C CA . PRO B 1 423 ? -5.656 26.922 28.359 1 96.12 423 PRO B CA 1
ATOM 7106 C C . PRO B 1 423 ? -5.25 27.047 26.891 1 96.12 423 PRO B C 1
ATOM 7108 O O . PRO B 1 423 ? -5.156 26.047 26.188 1 96.12 423 PRO B O 1
ATOM 7111 N N . LEU B 1 424 ? -5.012 28.219 26.484 1 95.94 424 LEU B N 1
ATOM 7112 C CA . LEU B 1 424 ? -4.543 28.422 25.125 1 95.94 424 LEU B CA 1
ATOM 7113 C C . LEU B 1 424 ? -3.156 27.828 24.922 1 95.94 424 LEU B C 1
ATOM 7115 O O . LEU B 1 424 ? -2.887 27.203 23.891 1 95.94 424 LEU B O 1
ATOM 7119 N N . ALA B 1 425 ? -2.275 28.016 25.922 1 97.31 425 ALA B N 1
ATOM 7120 C CA . ALA B 1 425 ? -0.934 27.453 25.859 1 97.31 425 ALA B CA 1
ATOM 7121 C C . ALA B 1 425 ? -0.993 25.938 25.688 1 97.31 425 ALA B C 1
ATOM 7123 O O . ALA B 1 425 ? -0.225 25.359 24.906 1 97.31 425 ALA B O 1
ATOM 7124 N N . ALA B 1 426 ? -1.903 25.344 26.375 1 97.75 426 ALA B N 1
ATOM 7125 C CA . ALA B 1 426 ? -2.051 23.891 26.297 1 97.75 426 ALA B CA 1
ATOM 7126 C C . ALA B 1 426 ? -2.455 23.453 24.891 1 97.75 426 ALA B C 1
ATOM 7128 O O . ALA B 1 426 ? -1.943 22.453 24.375 1 97.75 426 ALA B O 1
ATOM 7129 N N . LYS B 1 427 ? -3.354 24.156 24.266 1 97.62 427 LYS B N 1
ATOM 7130 C CA . LYS B 1 427 ? -3.777 23.859 22.906 1 97.62 427 LYS B CA 1
ATOM 7131 C C . LYS B 1 427 ? -2.627 24.016 21.922 1 97.62 427 LYS B C 1
ATOM 7133 O O . LYS B 1 427 ? -2.457 23.203 21.016 1 97.62 427 LYS B O 1
ATOM 7138 N N . ILE B 1 428 ? -1.905 25.062 22.109 1 97.62 428 ILE B N 1
ATOM 7139 C CA . ILE B 1 428 ? -0.758 25.312 21.234 1 97.62 428 ILE B CA 1
ATOM 7140 C C . ILE B 1 428 ? 0.28 24.219 21.422 1 97.62 428 ILE B C 1
ATOM 7142 O O . ILE B 1 428 ? 0.844 23.719 20.438 1 97.62 428 ILE B O 1
ATOM 7146 N N . ALA B 1 429 ? 0.529 23.859 22.672 1 98.19 429 ALA B N 1
ATOM 7147 C CA . ALA B 1 429 ? 1.47 22.781 22.969 1 98.19 429 ALA B CA 1
ATOM 7148 C C . ALA B 1 429 ? 1.058 21.484 22.266 1 98.19 429 ALA B C 1
ATOM 7150 O O . ALA B 1 429 ? 1.89 20.812 21.641 1 98.19 429 ALA B O 1
ATOM 7151 N N . ALA B 1 430 ? -0.194 21.188 22.312 1 97.69 430 ALA B N 1
ATOM 7152 C CA . ALA B 1 430 ? -0.724 20 21.672 1 97.69 430 ALA B CA 1
ATOM 7153 C C . ALA B 1 430 ? -0.545 20.078 20.156 1 97.69 430 ALA B C 1
ATOM 7155 O O . ALA B 1 430 ? -0.167 19.094 19.516 1 97.69 430 ALA B O 1
ATOM 7156 N N . GLN B 1 431 ? -0.786 21.234 19.594 1 97.75 431 GLN B N 1
ATOM 7157 C CA . GLN B 1 431 ? -0.648 21.422 18.156 1 97.75 431 GLN B CA 1
ATOM 7158 C C . GLN B 1 431 ? 0.806 21.281 17.719 1 97.75 431 GLN B C 1
ATOM 7160 O O . GLN B 1 431 ? 1.098 20.641 16.703 1 97.75 431 GLN B O 1
ATOM 7165 N N . VAL B 1 432 ? 1.687 21.938 18.453 1 98 432 VAL B N 1
ATOM 7166 C CA . VAL B 1 432 ? 3.109 21.844 18.156 1 98 432 VAL B CA 1
ATOM 7167 C C . VAL B 1 432 ? 3.555 20.391 18.188 1 98 432 VAL B C 1
ATOM 7169 O O . VAL B 1 432 ? 4.316 19.938 17.328 1 98 432 VAL B O 1
ATOM 7172 N N . HIS B 1 433 ? 3.082 19.688 19.172 1 97.69 433 HIS B N 1
ATOM 7173 C CA . HIS B 1 433 ? 3.428 18.266 19.328 1 97.69 433 HIS B CA 1
ATOM 7174 C C . HIS B 1 433 ? 2.93 17.453 18.141 1 97.69 433 HIS B C 1
ATOM 7176 O O . HIS B 1 433 ? 3.689 16.672 17.562 1 97.69 433 HIS B O 1
ATOM 7182 N N . ILE B 1 434 ? 1.709 17.578 17.766 1 96.19 434 ILE B N 1
ATOM 7183 C CA . ILE B 1 434 ? 1.151 16.766 16.688 1 96.19 434 ILE B CA 1
ATOM 7184 C C . ILE B 1 434 ? 1.812 17.141 15.367 1 96.19 434 ILE B C 1
ATOM 7186 O O . ILE B 1 434 ? 2.027 16.281 14.508 1 96.19 434 ILE B O 1
ATOM 7190 N N . ASN B 1 435 ? 2.125 18.438 15.164 1 96.75 435 ASN B N 1
ATOM 7191 C CA . ASN B 1 435 ? 2.898 18.828 13.992 1 96.75 435 ASN B CA 1
ATOM 7192 C C . ASN B 1 435 ? 4.223 18.062 13.922 1 96.75 435 ASN B C 1
ATOM 7194 O O . ASN B 1 435 ? 4.617 17.594 12.852 1 96.75 435 ASN B O 1
ATOM 7198 N N . ALA B 1 436 ? 4.875 18.016 15.07 1 96.06 436 ALA B N 1
ATOM 7199 C CA . ALA B 1 436 ? 6.152 17.297 15.141 1 96.06 436 ALA B CA 1
ATOM 7200 C C . ALA B 1 436 ? 5.973 15.82 14.828 1 96.06 436 ALA B C 1
ATOM 7202 O O . ALA B 1 436 ? 6.793 15.219 14.133 1 96.06 436 ALA B O 1
ATOM 7203 N N . CYS B 1 437 ? 4.93 15.234 15.328 1 93.25 437 CYS B N 1
ATOM 7204 C CA . CYS B 1 437 ? 4.641 13.836 15.055 1 93.25 437 CYS B CA 1
ATOM 7205 C C . CYS B 1 437 ? 4.367 13.609 13.578 1 93.25 437 CYS B C 1
ATOM 7207 O O . CYS B 1 437 ? 4.824 12.625 13 1 93.25 437 CYS B O 1
ATOM 7209 N N . LEU B 1 438 ? 3.641 14.469 13.023 1 92.31 438 LEU B N 1
ATOM 7210 C CA . LEU B 1 438 ? 3.355 14.398 11.594 1 92.31 438 LEU B CA 1
ATOM 7211 C C . LEU B 1 438 ? 4.641 14.477 10.781 1 92.31 438 LEU B C 1
ATOM 7213 O O . LEU B 1 438 ? 4.832 13.703 9.844 1 92.31 438 LEU B O 1
ATOM 7217 N N . SER B 1 439 ? 5.488 15.344 11.141 1 92.19 439 SER B N 1
ATOM 7218 C CA . SER B 1 439 ? 6.762 15.508 10.453 1 92.19 439 SER B CA 1
ATOM 7219 C C . SER B 1 439 ? 7.602 14.234 10.547 1 92.19 439 SER B C 1
ATOM 7221 O O . SER B 1 439 ? 8.375 13.93 9.641 1 92.19 439 SER B O 1
ATOM 7223 N N . ALA B 1 440 ? 7.43 13.516 11.617 1 89.62 440 ALA B N 1
ATOM 7224 C CA . ALA B 1 440 ? 8.195 12.297 11.859 1 89.62 440 ALA B CA 1
ATOM 7225 C C . ALA B 1 440 ? 7.547 11.102 11.148 1 89.62 440 ALA B C 1
ATOM 7227 O O . ALA B 1 440 ? 8.109 10.008 11.133 1 89.62 440 ALA B O 1
ATOM 7228 N N . GLY B 1 441 ? 6.387 11.344 10.617 1 83.94 441 GLY B N 1
ATOM 7229 C CA . GLY B 1 441 ? 5.672 10.25 9.984 1 83.94 441 GLY B CA 1
ATOM 7230 C C . GLY B 1 441 ? 4.965 9.352 10.984 1 83.94 441 GLY B C 1
ATOM 7231 O O . GLY B 1 441 ? 4.656 8.195 10.68 1 83.94 441 GLY B O 1
ATOM 7232 N N . LEU B 1 442 ? 4.777 9.852 12.164 1 85.12 442 LEU B N 1
ATOM 7233 C CA . LEU B 1 442 ? 4.184 9.047 13.227 1 85.12 442 LEU B CA 1
ATOM 7234 C C . LEU B 1 442 ? 2.662 9.141 13.203 1 85.12 442 LEU B C 1
ATOM 7236 O O . LEU B 1 442 ? 1.976 8.406 13.914 1 85.12 442 LEU B O 1
ATOM 7240 N N . VAL B 1 443 ? 2.213 10.133 12.414 1 85.94 443 VAL B N 1
ATOM 7241 C CA . VAL B 1 443 ? 0.773 10.297 12.25 1 85.94 443 VAL B CA 1
ATOM 7242 C C . VAL B 1 443 ? 0.333 9.664 10.93 1 85.94 443 VAL B C 1
ATOM 7244 O O . VAL B 1 443 ? 0.736 10.109 9.852 1 85.94 443 VAL B O 1
ATOM 7247 N N . GLU B 1 444 ? -0.418 8.664 10.992 1 76.81 444 GLU B N 1
ATOM 7248 C CA . GLU B 1 444 ? -0.813 7.914 9.805 1 76.81 444 GLU B CA 1
ATOM 7249 C C . GLU B 1 444 ? -1.756 8.727 8.922 1 76.81 444 GLU B C 1
ATOM 7251 O O . GLU B 1 444 ? -1.628 8.727 7.699 1 76.81 444 GLU B O 1
ATOM 7256 N N . ASP B 1 445 ? -2.689 9.391 9.531 1 86 445 ASP B N 1
ATOM 7257 C CA . ASP B 1 445 ? -3.686 10.172 8.812 1 86 445 ASP B CA 1
ATOM 7258 C C . ASP B 1 445 ? -3.805 11.578 9.398 1 86 445 ASP B C 1
ATOM 7260 O O . ASP B 1 445 ? -4.25 11.75 10.531 1 86 445 ASP B O 1
ATOM 7264 N N . GLY B 1 446 ? -3.379 12.492 8.555 1 90.19 446 GLY B N 1
ATOM 7265 C CA . GLY B 1 446 ? -3.361 13.875 9.016 1 90.19 446 GLY B CA 1
ATOM 7266 C C . GLY B 1 446 ? -4.738 14.398 9.375 1 90.19 446 GLY B C 1
ATOM 7267 O O . GLY B 1 446 ? -4.859 15.414 10.062 1 90.19 446 GLY B O 1
ATOM 7268 N N . ARG B 1 447 ? -5.875 13.742 9.078 1 91.81 447 ARG B N 1
ATOM 7269 C CA . ARG B 1 447 ? -7.238 14.18 9.367 1 91.81 447 ARG B CA 1
ATOM 7270 C C . ARG B 1 447 ? -7.48 14.25 10.875 1 91.81 447 ARG B C 1
ATOM 7272 O O . ARG B 1 447 ? -8.352 15 11.336 1 91.81 447 ARG B O 1
ATOM 7279 N N . VAL B 1 448 ? -6.672 13.586 11.609 1 89.94 448 VAL B N 1
ATOM 7280 C CA . VAL B 1 448 ? -6.871 13.469 13.047 1 89.94 448 VAL B CA 1
ATOM 7281 C C . VAL B 1 448 ? -6.645 14.82 13.711 1 89.94 448 VAL B C 1
ATOM 7283 O O . VAL B 1 448 ? -7.152 15.07 14.812 1 89.94 448 VAL B O 1
ATOM 7286 N N . MET B 1 449 ? -5.926 15.656 13.07 1 93.44 449 MET B N 1
ATOM 7287 C CA . MET B 1 449 ? -5.551 16.891 13.75 1 93.44 449 MET B CA 1
ATOM 7288 C C . MET B 1 449 ? -6.48 18.031 13.352 1 93.44 449 MET B C 1
ATOM 7290 O O . MET B 1 449 ? -6.441 19.109 13.945 1 93.44 449 MET B O 1
ATOM 7294 N N . ILE B 1 450 ? -7.324 17.844 12.383 1 94.06 450 ILE B N 1
ATOM 7295 C CA . ILE B 1 450 ? -8.039 18.953 11.75 1 94.06 450 ILE B CA 1
ATOM 7296 C C . ILE B 1 450 ? -9.031 19.562 12.734 1 94.06 450 ILE B C 1
ATOM 7298 O O . ILE B 1 450 ? -9.133 20.781 12.844 1 94.06 450 ILE B O 1
ATOM 7302 N N . GLY B 1 451 ? -9.781 18.75 13.438 1 93.31 451 GLY B N 1
ATOM 7303 C CA . GLY B 1 451 ? -10.766 19.25 14.391 1 93.31 451 GLY B CA 1
ATOM 7304 C C . GLY B 1 451 ? -10.172 20.188 15.414 1 93.31 451 GLY B C 1
ATOM 7305 O O . GLY B 1 451 ? -10.602 21.328 15.539 1 93.31 451 GLY B O 1
ATOM 7306 N N . ASP B 1 452 ? -9.18 19.734 16.109 1 94.81 452 ASP B N 1
ATOM 7307 C CA . ASP B 1 452 ? -8.523 20.516 17.141 1 94.81 452 ASP B CA 1
ATOM 7308 C C . ASP B 1 452 ? -7.844 21.75 16.547 1 94.81 452 ASP B C 1
ATOM 7310 O O . ASP B 1 452 ? -7.805 22.812 17.172 1 94.81 452 ASP B O 1
ATOM 7314 N N . LEU B 1 453 ? -7.312 21.625 15.344 1 96.62 453 LEU B N 1
ATOM 7315 C CA . LEU B 1 453 ? -6.672 22.75 14.672 1 96.62 453 LEU B CA 1
ATOM 7316 C C . LEU B 1 453 ? -7.68 23.859 14.383 1 96.62 453 LEU B C 1
ATOM 7318 O O . LEU B 1 453 ? -7.383 25.031 14.578 1 96.62 453 LEU B O 1
ATOM 7322 N N . ASN B 1 454 ? -8.852 23.484 13.938 1 95.56 454 ASN B N 1
ATOM 7323 C CA . ASN B 1 454 ? -9.891 24.469 13.664 1 95.56 454 ASN B CA 1
ATOM 7324 C C . ASN B 1 454 ? -10.32 25.203 14.938 1 95.56 454 ASN B C 1
ATOM 7326 O O . ASN B 1 454 ? -10.539 26.406 14.922 1 95.56 454 ASN B O 1
ATOM 7330 N N . VAL B 1 455 ? -10.414 24.484 16.016 1 95.69 455 VAL B N 1
ATOM 7331 C CA . VAL B 1 455 ? -10.766 25.094 17.297 1 95.69 455 VAL B CA 1
ATOM 7332 C C . VAL B 1 455 ? -9.695 26.094 17.719 1 95.69 455 VAL B C 1
ATOM 7334 O O . VAL B 1 455 ? -10 27.203 18.125 1 95.69 455 VAL B O 1
ATOM 7337 N N . LEU B 1 456 ? -8.484 25.688 17.547 1 97.12 456 LEU B N 1
ATOM 7338 C CA . LEU B 1 456 ? -7.352 26.547 17.906 1 97.12 456 LEU B CA 1
ATOM 7339 C C . LEU B 1 456 ? -7.332 27.797 17.031 1 97.12 456 LEU B C 1
ATOM 7341 O O . LEU B 1 456 ? -7.168 28.906 17.547 1 97.12 456 LEU B O 1
ATOM 7345 N N . LEU B 1 457 ? -7.512 27.609 15.727 1 96.12 457 LEU B N 1
ATOM 7346 C CA . LEU B 1 457 ? -7.516 28.734 14.805 1 96.12 457 LEU B CA 1
ATOM 7347 C C . LEU B 1 457 ? -8.633 29.719 15.148 1 96.12 457 LEU B C 1
ATOM 7349 O O . LEU B 1 457 ? -8.422 30.938 15.133 1 96.12 457 LEU B O 1
ATOM 7353 N N . ASP B 1 458 ? -9.789 29.219 15.469 1 95.12 458 ASP B N 1
ATOM 7354 C CA . ASP B 1 458 ? -10.922 30.047 15.852 1 95.12 458 ASP B CA 1
ATOM 7355 C C . ASP B 1 458 ? -10.578 30.906 17.062 1 95.12 458 ASP B C 1
ATOM 7357 O O . ASP B 1 458 ? -10.812 32.125 17.062 1 95.12 458 ASP B O 1
ATOM 7361 N N . GLU B 1 459 ? -10 30.328 18.031 1 94.69 459 GLU B N 1
ATOM 7362 C CA . GLU B 1 459 ? -9.641 31.031 19.266 1 94.69 459 GLU B CA 1
ATOM 7363 C C . GLU B 1 459 ? -8.57 32.094 19 1 94.69 459 GLU B C 1
ATOM 7365 O O . GLU B 1 459 ? -8.68 33.219 19.469 1 94.69 459 GLU B O 1
ATOM 7370 N N . LEU B 1 460 ? -7.586 31.75 18.203 1 95.06 460 LEU B N 1
ATOM 7371 C CA . LEU B 1 460 ? -6.496 32.656 17.906 1 95.06 460 LEU B CA 1
ATOM 7372 C C . LEU B 1 460 ? -7 33.844 17.078 1 95.06 460 LEU B C 1
ATOM 7374 O O . LEU B 1 460 ? -6.551 34.969 17.266 1 95.06 460 LEU B O 1
ATOM 7378 N N . LEU B 1 461 ? -7.934 33.594 16.234 1 93.88 461 LEU B N 1
ATOM 7379 C CA . LEU B 1 461 ? -8.484 34.625 15.383 1 93.88 461 LEU B CA 1
ATOM 7380 C C . LEU B 1 461 ? -9.305 35.625 16.219 1 93.88 461 LEU B C 1
ATOM 7382 O O . LEU B 1 461 ? -9.32 36.812 15.93 1 93.88 461 LEU B O 1
ATOM 7386 N N . THR B 1 462 ? -9.945 35.125 17.25 1 91 462 THR B N 1
ATOM 7387 C CA . THR B 1 462 ? -10.688 36 18.156 1 91 462 THR B CA 1
ATOM 7388 C C . THR B 1 462 ? -9.758 37 18.812 1 91 462 THR B C 1
ATOM 7390 O O . THR B 1 462 ? -10.094 38.188 18.906 1 91 462 THR B O 1
ATOM 7393 N N . HIS B 1 463 ? -8.594 36.562 19.094 1 86.12 463 HIS B N 1
ATOM 7394 C CA . HIS B 1 463 ? -7.617 37.438 19.719 1 86.12 463 HIS B CA 1
ATOM 7395 C C . HIS B 1 463 ? -7.051 38.438 18.719 1 86.12 463 HIS B C 1
ATOM 7397 O O . HIS B 1 463 ? -6.684 39.562 19.094 1 86.12 463 HIS B O 1
ATOM 7403 N N . SER B 1 464 ? -7.004 38.094 17.5 1 84.06 464 SER B N 1
ATOM 7404 C CA . SER B 1 464 ? -6.418 38.938 16.469 1 84.06 464 SER B CA 1
ATOM 7405 C C . SER B 1 464 ? -7.375 40.062 16.047 1 84.06 464 SER B C 1
ATOM 7407 O O . SER B 1 464 ? -6.945 41.094 15.562 1 84.06 464 SER B O 1
ATOM 7409 N N . LEU B 1 465 ? -8.641 39.844 16.141 1 83.19 465 LEU B N 1
ATOM 7410 C CA . LEU B 1 465 ? -9.648 40.844 15.742 1 83.19 465 LEU B CA 1
ATOM 7411 C C . LEU B 1 465 ? -9.969 41.781 16.891 1 83.19 465 LEU B C 1
ATOM 7413 O O . LEU B 1 465 ? -10.508 42.875 16.672 1 83.19 465 LEU B O 1
ATOM 7417 N N . LYS B 1 466 ? -9.82 41.531 18.188 1 70.69 466 LYS B N 1
ATOM 7418 C CA . LYS B 1 466 ? -10.062 42.406 19.312 1 70.69 466 LYS B CA 1
ATOM 7419 C C . LYS B 1 466 ? -9 43.531 19.375 1 70.69 466 LYS B C 1
ATOM 7421 O O . LYS B 1 466 ? -9.125 44.469 20.156 1 70.69 466 LYS B O 1
ATOM 7426 N N . LYS B 1 467 ? -8.023 43.625 18.453 1 57.19 467 LYS B N 1
ATOM 7427 C CA . LYS B 1 467 ? -7.098 44.75 18.438 1 57.19 467 LYS B CA 1
ATOM 7428 C C . LYS B 1 467 ? -7.41 45.688 17.281 1 57.19 467 LYS B C 1
ATOM 7430 O O . LYS B 1 467 ? -7.805 45.25 16.203 1 57.19 467 LYS B O 1
#